Protein 1ZQ7 (pdb70)

Nearest PDB structures (foldseek):
  1zq7-assembly1_D  TM=9.984E-01  e=1.820E-41  Methanosarcina mazei
  1zq7-assembly1_A  TM=9.861E-01  e=6.240E-40  Methanosarcina mazei
  1vaj-assembly1_A  TM=7.412E-01  e=3.496E-24  Pyrococcus horikoshii
  1wsc-assembly1_A  TM=8.011E-01  e=3.071E-20  Sulfurisphaera tokodaii
  1wsc-assembly2_B  TM=7.849E-01  e=6.165E-18  Sulfurisphaera tokodaii

Secondary structure (DSSP, 8-state):
--HHHHHHHHHHHHHHHHHHHHHS----------GGGGSB--EEEEEEETTEEEEEEEE-S--SBHHHHHHHHHHHHHHS-TTSPPPPTT----EEEEEEEPPPEE--S-TTTHHHH--TTT-EEEEEETTEEEEE-TTHHHHT--HHHHHHHH---SB-GGGGTTT-EEEEE-EEEEEESSTTS-EEEE---SS--/--HHHHHHHHHHHHHHHHHHHHHSSPPPTT-SS----GGGGSB--EEEEEEETTEEEEEEEESSS-SBHHHHHHHHHHHHHH--TTSPPPPTT---EEEEEEEEPPPEE--S-TTTHHHH--TTT-EEEEEETTEEEEE-TTHHHHT--HHHHHHHH---SB-GGGGTTT-EEEEE-EEEEEESSTT--EEEE---SS--/--HHHHHHHHHHHHHHHHHHHHSSSPPPSSTTS----GGGGSB--EEEEEEETTEEEEEEEE-SS-SBHHHHHHHHHHHHHH--TTSPPPPTT---EEEEEEEEPPPEE--S-TTTHHHH--TTT-EEEEEETTEEEEE-TTHHHHT--HHHHHHHH---SB-TTTTTTT-EEEEE-EEEEEESSTTS-EEEE----S--/--HHHHHHHHHHHHHHHHHHHHHSSPPPTT-SSS---GGGGSB--EEEEEEETTEEEEEEEESS--SBHHHHHHHHHHHHHH--TTSPPPPTT---EEEEEEEEPPPEE----TTTHHHH--TTT-EEEEEETTEEEEE-TTHHHHT--HHHHHHHH---SB-TTTTTTT-EEEEE-EEEEEESSTTS-EEEE----S--

Sequence (797 aa):
LTETEGRAAVKLARKTIEIFLSKGKSPRSGVELSPVFEEYRGVFVTLTEGGLLRGCIGHPYPDSTLKEAILDSAISAATRDPRFPTVEQDEKNILVEVTILTQPEKINASPKELPDKVEIGKHGLIVKQGYCQGLLLPQVAPENDDSIDFLSHTCKAGLSPDAWVKGAEVYCFEGQIFKEKEPDGEVIEEKFLEHHHLTETEGRAAVKLARKTIEIFLSKGKSPRPDASGVELSPVFEEYRGVFVTLTEGGLLRGCIGHPYPDSTLKEAILDSAISAATRDPRFPTVEQDEKNILVEVTILTQPEKINASPKELPDKVEIGKHGLIVKQGYCQGLLLPQVAPENDDSIDFLSHTCKAGLSPDAWVKGAEVYCFEGQIFKEKEPDGEVIEEKFLEHHHLTETEGRAAVKLARKTIEIFLSKGKSPRPDASGVELSPVFEEYRGVFVTLTEGGLLRGCIGHPYPDSTLKEAILDSAISAATRDPRFPTVEQDEKNILVEVTILTQPEKINASPKELPDKVEIGKHGLIVKQGYCQGLLLPQVAPENDDSIDFLSHTCKAGLSPDAWVKGAEVYCFEGQIFKEKEPDGEVIEEKFLEHHHLTETEGRAAVKLARKTIEIFLSKGKSPRPDASGVELSPVFEEYRGVFVTLTEGGLLRGCIGHPYPDSTLKEAILDSAISAATRDPRFPTVEQDEKNILVEVTILTQPEKINASPKELPDKVEIGKHGLIVKQGYCQGLLLPQVAPENDDSIDFLSHTCKAGLSPDAWVKGAEVYCFEGQIFKEKEPDGEVIEEKFLEHHH

Organism: Methanosarcina mazei (strain ATCC BAA-159 / DSM 3647 / Goe1 / Go1 / JCM 11833 / OCM 88) (NCBI:txid192952)

Solvent-accessible surface area: 32825 Å² total

Structure (mmCIF, N/CA/C/O backbone):
data_1ZQ7
#
_entry.id   1ZQ7
#
_cell.length_a   137.880
_cell.length_b   57.576
_cell.length_c   115.654
_cell.angle_alpha   90.00
_cell.angle_beta   110.60
_cell.angle_gamma   90.00
#
_symmetry.space_group_name_H-M   'C 1 2 1'
#
loop_
_entity.id
_entity.type
_entity.pdbx_description
1 polymer 'Hypothetical protein MM0484'
2 water water
#
loop_
_atom_site.group_PDB
_atom_site.id
_atom_site.type_symbol
_atom_site.label_atom_id
_atom_site.label_alt_id
_atom_site.label_comp_id
_atom_site.label_asym_id
_atom_site.label_entity_id
_atom_site.label_seq_id
_atom_site.pdbx_PDB_ins_code
_atom_site.Cartn_x
_atom_site.Cartn_y
_atom_site.Cartn_z
_atom_site.occupancy
_atom_site.B_iso_or_equiv
_atom_site.auth_seq_id
_atom_site.auth_comp_id
_atom_site.auth_asym_id
_atom_site.auth_atom_id
_atom_site.pdbx_PDB_model_num
ATOM 9 N N . LEU A 1 2 ? 107.777 34.546 32.664 1.00 28.63 2 LEU A N 1
ATOM 10 C CA . LEU A 1 2 ? 108.913 34.760 33.553 1.00 27.93 2 LEU A CA 1
ATOM 11 C C . LEU A 1 2 ? 110.002 33.739 33.263 1.00 26.72 2 LEU A C 1
ATOM 12 O O . LEU A 1 2 ? 109.709 32.605 32.892 1.00 25.50 2 LEU A O 1
ATOM 17 N N . THR A 1 3 ? 111.258 34.146 33.419 1.00 26.96 3 THR A N 1
ATOM 18 C CA . THR A 1 3 ? 112.376 33.229 33.216 1.00 27.12 3 THR A CA 1
ATOM 19 C C . THR A 1 3 ? 112.386 32.331 34.442 1.00 27.48 3 THR A C 1
ATOM 20 O O . THR A 1 3 ? 111.703 32.617 35.428 1.00 26.19 3 THR A O 1
ATOM 24 N N . GLU A 1 4 ? 113.159 31.252 34.388 1.00 28.24 4 GLU A N 1
ATOM 25 C CA . GLU A 1 4 ? 113.251 30.333 35.515 1.00 29.13 4 GLU A CA 1
ATOM 26 C C . GLU A 1 4 ? 113.774 31.086 36.737 1.00 28.69 4 GLU A C 1
ATOM 27 O O . GLU A 1 4 ? 113.266 30.919 37.845 1.00 30.05 4 GLU A O 1
ATOM 33 N N . THR A 1 5 ? 114.792 31.914 36.521 1.00 27.42 5 THR A N 1
ATOM 34 C CA . THR A 1 5 ? 115.389 32.710 37.585 1.00 27.03 5 THR A CA 1
ATOM 35 C C . THR A 1 5 ? 114.306 33.542 38.257 1.00 26.78 5 THR A C 1
ATOM 36 O O . THR A 1 5 ? 114.192 33.575 39.488 1.00 26.69 5 THR A O 1
ATOM 40 N N . GLU A 1 6 ? 113.521 34.221 37.428 1.00 25.29 6 GLU A N 1
ATOM 41 C CA . GLU A 1 6 ? 112.438 35.066 37.900 1.00 23.41 6 GLU A CA 1
ATOM 42 C C . GLU A 1 6 ? 111.359 34.230 38.574 1.00 22.69 6 GLU A C 1
ATOM 43 O O . GLU A 1 6 ? 110.739 34.664 39.548 1.00 20.55 6 GLU A O 1
ATOM 49 N N . GLY A 1 7 ? 111.142 33.028 38.053 1.00 21.48 7 GLY A N 1
ATOM 50 C CA . GLY A 1 7 ? 110.140 32.150 38.623 1.00 23.22 7 GLY A CA 1
ATOM 51 C C . GLY A 1 7 ? 110.512 31.792 40.045 1.00 25.41 7 GLY A C 1
ATOM 52 O O . GLY A 1 7 ? 109.654 31.727 40.923 1.00 24.94 7 GLY A O 1
ATOM 53 N N . ARG A 1 8 ? 111.804 31.563 40.267 1.00 28.07 8 ARG A N 1
ATOM 54 C CA . ARG A 1 8 ? 112.323 31.218 41.586 1.00 28.56 8 ARG A CA 1
ATOM 55 C C . ARG A 1 8 ? 112.209 32.424 42.518 1.00 26.80 8 ARG A C 1
ATOM 56 O O . ARG A 1 8 ? 111.882 32.278 43.686 1.00 27.08 8 ARG A O 1
ATOM 64 N N . ALA A 1 9 ? 112.473 33.615 41.989 1.00 27.37 9 ALA A N 1
ATOM 65 C CA . ALA A 1 9 ? 112.397 34.840 42.783 1.00 26.43 9 ALA A CA 1
ATOM 66 C C . ALA A 1 9 ? 110.963 35.119 43.215 1.00 26.17 9 ALA A C 1
ATOM 67 O O . ALA A 1 9 ? 110.726 35.734 44.252 1.00 27.30 9 ALA A O 1
ATOM 69 N N . ALA A 1 10 ? 110.008 34.660 42.415 1.00 24.62 10 ALA A N 1
ATOM 70 C CA . ALA A 1 10 ? 108.598 34.861 42.719 1.00 24.12 10 ALA A CA 1
ATOM 71 C C . ALA A 1 10 ? 108.155 34.005 43.907 1.00 24.20 10 ALA A C 1
ATOM 72 O O . ALA A 1 10 ? 107.403 34.471 44.764 1.00 21.91 10 ALA A O 1
ATOM 74 N N . VAL A 1 11 ? 108.614 32.756 43.961 1.00 23.25 11 VAL A N 1
ATOM 75 C CA . VAL A 1 11 ? 108.239 31.886 45.067 1.00 26.02 11 VAL A CA 1
ATOM 76 C C . VAL A 1 11 ? 108.956 32.298 46.355 1.00 26.09 11 VAL A C 1
ATOM 77 O O . VAL A 1 11 ? 108.390 32.204 47.440 1.00 25.24 11 VAL A O 1
ATOM 81 N N . LYS A 1 12 ? 110.204 32.739 46.229 1.00 27.33 12 LYS A N 1
ATOM 82 C CA . LYS A 1 12 ? 110.974 33.170 47.387 1.00 27.42 12 LYS A CA 1
ATOM 83 C C . LYS A 1 12 ? 110.344 34.433 47.954 1.00 26.52 12 LYS A C 1
ATOM 84 O O . LYS A 1 12 ? 110.278 34.613 49.171 1.00 25.78 12 LYS A O 1
ATOM 90 N N . LEU A 1 13 ? 109.872 35.303 47.065 1.00 25.04 13 LEU A N 1
ATOM 91 C CA . LEU A 1 13 ? 109.224 36.534 47.489 1.00 22.46 13 LEU A CA 1
ATOM 92 C C . LEU A 1 13 ? 107.942 36.190 48.244 1.00 22.45 13 LEU A C 1
ATOM 93 O O . LEU A 1 13 ? 107.613 36.818 49.245 1.00 23.26 13 LEU A O 1
ATOM 98 N N . ALA A 1 14 ? 107.222 35.184 47.759 1.00 21.72 14 ALA A N 1
ATOM 99 C CA . ALA A 1 14 ? 105.981 34.761 48.393 1.00 21.25 14 ALA A CA 1
ATOM 100 C C . ALA A 1 14 ? 106.258 34.159 49.779 1.00 22.66 14 ALA A C 1
ATOM 101 O O . ALA A 1 14 ? 105.606 34.501 50.768 1.00 21.78 14 ALA A O 1
ATOM 103 N N . ARG A 1 15 ? 107.228 33.254 49.832 1.00 23.63 15 ARG A N 1
ATOM 104 C CA . ARG A 1 15 ? 107.594 32.591 51.074 1.00 26.05 15 ARG A CA 1
ATOM 105 C C . ARG A 1 15 ? 108.094 33.577 52.128 1.00 25.68 15 ARG A C 1
ATOM 106 O O . ARG A 1 15 ? 107.666 33.524 53.276 1.00 25.09 15 ARG A O 1
ATOM 114 N N . LYS A 1 16 ? 108.993 34.474 51.732 1.00 26.32 16 LYS A N 1
ATOM 115 C CA . LYS A 1 16 ? 109.553 35.455 52.652 1.00 28.15 16 LYS A CA 1
ATOM 116 C C . LYS A 1 16 ? 108.534 36.474 53.141 1.00 28.46 16 LYS A C 1
ATOM 117 O O . LYS A 1 16 ? 108.575 36.889 54.303 1.00 27.85 16 LYS A O 1
ATOM 123 N N . THR A 1 17 ? 107.622 36.879 52.262 1.00 26.71 17 THR A N 1
ATOM 124 C CA . THR A 1 17 ? 106.592 37.834 52.646 1.00 25.47 17 THR A CA 1
ATOM 125 C C . THR A 1 17 ? 105.749 37.239 53.776 1.00 27.03 17 THR A C 1
ATOM 126 O O . THR A 1 17 ? 105.371 37.942 54.712 1.00 27.38 17 THR A O 1
ATOM 130 N N . ILE A 1 18 ? 105.470 35.940 53.685 1.00 26.77 18 ILE A N 1
ATOM 131 C CA . ILE A 1 18 ? 104.653 35.252 54.679 1.00 27.35 18 ILE A CA 1
ATOM 132 C C . ILE A 1 18 ? 105.379 35.017 55.996 1.00 28.43 18 ILE A C 1
ATOM 133 O O . ILE A 1 18 ? 104.803 35.177 57.074 1.00 29.96 18 ILE A O 1
ATOM 138 N N . GLU A 1 19 ? 106.652 34.634 55.936 1.00 28.09 19 GLU A N 1
ATOM 139 C CA . GLU A 1 19 ? 107.406 34.375 57.138 1.00 27.33 19 GLU A CA 1
ATOM 140 C C . GLU A 1 19 ? 107.613 35.634 57.948 1.00 27.63 19 GLU A C 1
ATOM 141 O O . GLU A 1 19 ? 107.547 35.624 59.182 1.00 28.06 19 GLU A O 1
ATOM 147 N N . ILE A 1 20 ? 107.872 36.727 57.247 1.00 27.46 20 ILE A N 1
ATOM 148 C CA . ILE A 1 20 ? 108.106 38.025 57.855 1.00 27.90 20 ILE A CA 1
ATOM 149 C C . ILE A 1 20 ? 106.827 38.538 58.521 1.00 29.03 20 ILE A C 1
ATOM 150 O O . ILE A 1 20 ? 106.837 38.943 59.685 1.00 30.26 20 ILE A O 1
ATOM 155 N N . PHE A 1 21 ? 105.728 38.525 57.764 1.00 28.53 21 PHE A N 1
ATOM 156 C CA . PHE A 1 21 ? 104.438 38.982 58.262 1.00 29.24 21 PHE A CA 1
ATOM 157 C C . PHE A 1 21 ? 103.991 38.150 59.443 1.00 31.07 21 PHE A C 1
ATOM 158 O O . PHE A 1 21 ? 103.389 38.661 60.396 1.00 31.20 21 PHE A O 1
ATOM 166 N N . LEU A 1 22 ? 104.272 36.852 59.366 1.00 32.11 22 LEU A N 1
ATOM 167 C CA . LEU A 1 22 ? 103.924 35.900 60.405 1.00 35.10 22 LEU A CA 1
ATOM 168 C C . LEU A 1 22 ? 104.791 36.125 61.636 1.00 36.09 22 LEU A C 1
ATOM 169 O O . LEU A 1 22 ? 104.499 35.624 62.726 1.00 36.32 22 LEU A O 1
ATOM 174 N N . SER A 1 23 ? 105.867 36.883 61.446 1.00 38.14 23 SER A N 1
ATOM 175 C CA . SER A 1 23 ? 106.816 37.206 62.494 1.00 39.82 23 SER A CA 1
ATOM 176 C C . SER A 1 23 ? 106.489 38.474 63.270 1.00 40.81 23 SER A C 1
ATOM 177 O O . SER A 1 23 ? 106.165 38.414 64.455 1.00 41.07 23 SER A O 1
ATOM 180 N N . LYS A 1 24 ? 106.591 39.623 62.600 1.00 41.53 24 LYS A N 1
ATOM 181 C CA . LYS A 1 24 ? 106.319 40.917 63.217 1.00 43.02 24 LYS A CA 1
ATOM 182 C C . LYS A 1 24 ? 104.974 41.504 62.847 1.00 43.95 24 LYS A C 1
ATOM 183 O O . LYS A 1 24 ? 104.733 42.717 62.995 1.00 44.56 24 LYS A O 1
ATOM 189 N N . GLY A 1 25 ? 104.115 40.622 62.335 1.00 44.37 25 GLY A N 1
ATOM 190 C CA . GLY A 1 25 ? 102.770 40.977 61.943 1.00 44.97 25 GLY A CA 1
ATOM 191 C C . GLY A 1 25 ? 102.580 42.102 60.980 1.00 46.53 25 GLY A C 1
ATOM 192 O O . GLY A 1 25 ? 101.655 42.901 61.104 1.00 47.26 25 GLY A O 1
ATOM 193 N N . LYS A 1 26 ? 103.486 42.197 60.029 1.00 47.27 26 LYS A N 1
ATOM 194 C CA . LYS A 1 26 ? 103.369 43.237 59.072 1.00 48.40 26 LYS A CA 1
ATOM 195 C C . LYS A 1 26 ? 104.351 43.097 57.941 1.00 49.63 26 LYS A C 1
ATOM 196 O O . LYS A 1 26 ? 105.199 42.186 57.918 1.00 50.12 26 LYS A O 1
ATOM 202 N N . SER A 1 27 ? 104.247 44.052 57.029 1.00 50.53 27 SER A N 1
ATOM 203 C CA . SER A 1 27 ? 104.878 44.043 55.757 1.00 51.20 27 SER A CA 1
ATOM 204 C C . SER A 1 27 ? 105.581 45.239 55.218 1.00 51.15 27 SER A C 1
ATOM 205 O O . SER A 1 27 ? 105.167 46.399 55.350 1.00 51.17 27 SER A O 1
ATOM 208 N N . PRO A 1 28 ? 106.681 44.970 54.477 1.00 50.88 28 PRO A N 1
ATOM 209 C CA . PRO A 1 28 ? 107.657 45.817 53.789 1.00 50.55 28 PRO A CA 1
ATOM 210 C C . PRO A 1 28 ? 107.512 45.893 52.398 1.00 50.74 28 PRO A C 1
ATOM 211 O O . PRO A 1 28 ? 106.532 46.252 51.701 1.00 50.76 28 PRO A O 1
ATOM 215 N N . ARG A 1 29 ? 108.734 45.491 52.028 1.00 50.49 29 ARG A N 1
ATOM 216 C CA . ARG A 1 29 ? 109.719 45.151 50.978 1.00 49.44 29 ARG A CA 1
ATOM 217 C C . ARG A 1 29 ? 110.780 46.271 50.854 1.00 49.31 29 ARG A C 1
ATOM 218 O O . ARG A 1 29 ? 111.950 46.176 51.228 1.00 48.40 29 ARG A O 1
ATOM 226 N N . SER A 1 33 ? 112.896 42.789 52.481 1.00 53.51 33 SER A N 1
ATOM 227 C CA . SER A 1 33 ? 112.642 41.774 51.460 1.00 52.85 33 SER A CA 1
ATOM 228 C C . SER A 1 33 ? 113.852 40.857 51.286 1.00 51.68 33 SER A C 1
ATOM 229 O O . SER A 1 33 ? 113.861 39.731 51.782 1.00 51.13 33 SER A O 1
ATOM 232 N N . GLY A 1 34 ? 114.864 41.343 50.570 1.00 50.78 34 GLY A N 1
ATOM 233 C CA . GLY A 1 34 ? 116.071 40.563 50.352 1.00 50.01 34 GLY A CA 1
ATOM 234 C C . GLY A 1 34 ? 116.061 39.626 49.155 1.00 49.04 34 GLY A C 1
ATOM 235 O O . GLY A 1 34 ? 116.876 38.705 49.085 1.00 48.64 34 GLY A O 1
ATOM 236 N N . VAL A 1 35 ? 115.150 39.853 48.211 1.00 48.13 35 VAL A N 1
ATOM 237 C CA . VAL A 1 35 ? 115.059 39.011 47.022 1.00 46.41 35 VAL A CA 1
ATOM 238 C C . VAL A 1 35 ? 115.284 39.840 45.762 1.00 46.14 35 VAL A C 1
ATOM 239 O O . VAL A 1 35 ? 114.623 40.858 45.553 1.00 46.48 35 VAL A O 1
ATOM 243 N N . GLU A 1 36 ? 116.225 39.403 44.928 1.00 45.42 36 GLU A N 1
ATOM 244 C CA . GLU A 1 36 ? 116.541 40.105 43.683 1.00 44.82 36 GLU A CA 1
ATOM 245 C C . GLU A 1 36 ? 115.356 40.048 42.721 1.00 42.37 36 GLU A C 1
ATOM 246 O O . GLU A 1 36 ? 115.015 38.979 42.212 1.00 41.94 36 GLU A O 1
ATOM 252 N N . LEU A 1 37 ? 114.737 41.197 42.465 1.00 39.75 37 LEU A N 1
ATOM 253 C CA . LEU A 1 37 ? 113.582 41.255 41.570 1.00 37.07 37 LEU A CA 1
ATOM 254 C C . LEU A 1 37 ? 113.846 42.003 40.266 1.00 35.63 37 LEU A C 1
ATOM 255 O O . LEU A 1 37 ? 114.154 43.193 40.279 1.00 36.61 37 LEU A O 1
ATOM 260 N N . SER A 1 38 ? 113.712 41.307 39.140 1.00 34.17 38 SER A N 1
ATOM 261 C CA . SER A 1 38 ? 113.925 41.921 37.833 1.00 32.67 38 SER A CA 1
ATOM 262 C C . SER A 1 38 ? 112.728 42.812 37.503 1.00 31.79 38 SER A C 1
ATOM 263 O O . SER A 1 38 ? 111.733 42.818 38.225 1.00 30.65 38 SER A O 1
ATOM 266 N N . PRO A 1 39 ? 112.805 43.573 36.398 1.00 31.33 39 PRO A N 1
ATOM 267 C CA . PRO A 1 39 ? 111.688 44.449 36.031 1.00 30.86 39 PRO A CA 1
ATOM 268 C C . PRO A 1 39 ? 110.365 43.742 35.730 1.00 28.96 39 PRO A C 1
ATOM 269 O O . PRO A 1 39 ? 109.320 44.385 35.679 1.00 29.51 39 PRO A O 1
ATOM 273 N N . VAL A 1 40 ? 110.396 42.428 35.541 1.00 26.54 40 VAL A N 1
ATOM 274 C CA . VAL A 1 40 ? 109.161 41.713 35.255 1.00 27.01 40 VAL A CA 1
ATOM 275 C C . VAL A 1 40 ? 108.173 41.859 36.409 1.00 28.07 40 VAL A C 1
ATOM 276 O O . VAL A 1 40 ? 106.961 41.772 36.206 1.00 28.11 40 VAL A O 1
ATOM 280 N N . PHE A 1 41 ? 108.686 42.091 37.617 1.00 26.94 41 PHE A N 1
ATOM 281 C CA . PHE A 1 41 ? 107.820 42.231 38.780 1.00 26.19 41 PHE A CA 1
ATOM 282 C C . PHE A 1 41 ? 107.110 43.571 38.845 1.00 26.84 41 PHE A C 1
ATOM 283 O O . PHE A 1 41 ? 106.309 43.812 39.748 1.00 27.35 41 PHE A O 1
ATOM 291 N N . GLU A 1 42 ? 107.401 44.437 37.881 1.00 28.10 42 GLU A N 1
ATOM 292 C CA . GLU A 1 42 ? 106.771 45.751 37.822 1.00 29.89 42 GLU A CA 1
ATOM 293 C C . GLU A 1 42 ? 105.632 45.720 36.812 1.00 28.60 42 GLU A C 1
ATOM 294 O O . GLU A 1 42 ? 104.854 46.668 36.702 1.00 29.52 42 GLU A O 1
ATOM 300 N N . GLU A 1 43 ? 105.536 44.621 36.075 1.00 29.53 43 GLU A N 1
ATOM 301 C CA . GLU A 1 43 ? 104.486 44.467 35.079 1.00 28.14 43 GLU A CA 1
ATOM 302 C C . GLU A 1 43 ? 103.170 44.126 35.751 1.00 27.44 43 GLU A C 1
ATOM 303 O O . GLU A 1 43 ? 103.144 43.474 36.797 1.00 26.06 43 GLU A O 1
ATOM 309 N N . TYR A 1 44 ? 102.073 44.570 35.150 1.00 26.92 44 TYR A N 1
ATOM 310 C CA . TYR A 1 44 ? 100.757 44.284 35.695 1.00 26.04 44 TYR A CA 1
ATOM 311 C C . TYR A 1 44 ? 100.277 42.933 35.199 1.00 26.87 44 TYR A C 1
ATOM 312 O O . TYR A 1 44 ? 100.080 42.727 33.999 1.00 28.25 44 TYR A O 1
ATOM 321 N N . ARG A 1 45 ? 100.097 42.008 36.132 1.00 25.83 45 ARG A N 1
ATOM 322 C CA . ARG A 1 45 ? 99.636 40.677 35.789 1.00 25.06 45 ARG A CA 1
ATOM 323 C C . ARG A 1 45 ? 99.034 39.943 36.981 1.00 23.25 45 ARG A C 1
ATOM 324 O O . ARG A 1 45 ? 99.398 40.191 38.135 1.00 21.81 45 ARG A O 1
ATOM 332 N N . GLY A 1 46 ? 98.090 39.052 36.685 1.00 19.68 46 GLY A N 1
ATOM 333 C CA . GLY A 1 46 ? 97.428 38.281 37.715 1.00 17.33 46 GLY A CA 1
ATOM 334 C C . GLY A 1 46 ? 98.355 37.258 38.332 1.00 17.52 46 GLY A C 1
ATOM 335 O O . GLY A 1 46 ? 99.365 36.880 37.738 1.00 16.16 46 GLY A O 1
ATOM 336 N N . VAL A 1 47 ? 98.019 36.809 39.535 1.00 18.53 47 VAL A N 1
ATOM 337 C CA . VAL A 1 47 ? 98.849 35.832 40.234 1.00 19.52 47 VAL A CA 1
ATOM 338 C C . VAL A 1 47 ? 98.046 35.140 41.318 1.00 18.89 47 VAL A C 1
ATOM 339 O O . VAL A 1 47 ? 97.046 35.665 41.806 1.00 18.39 47 VAL A O 1
ATOM 343 N N . PHE A 1 48 ? 98.512 33.960 41.695 1.00 19.43 48 PHE A N 1
ATOM 344 C CA . PHE A 1 48 ? 97.900 33.181 42.751 1.00 19.50 48 PHE A CA 1
ATOM 345 C C . PHE A 1 48 ? 99.049 32.608 43.559 1.00 19.62 48 PHE A C 1
ATOM 346 O O . PHE A 1 48 ? 100.107 32.303 43.011 1.00 20.50 48 PHE A O 1
ATOM 354 N N . VAL A 1 49 ? 98.847 32.487 44.863 1.00 19.29 49 VAL A N 1
ATOM 355 C CA . VAL A 1 49 ? 99.864 31.910 45.726 1.00 18.41 49 VAL A CA 1
ATOM 356 C C . VAL A 1 49 ? 99.204 30.724 46.404 1.00 17.21 49 VAL A C 1
ATOM 357 O O . VAL A 1 49 ? 98.110 30.841 46.947 1.00 16.87 49 VAL A O 1
ATOM 361 N N . THR A 1 50 ? 99.869 29.579 46.352 1.00 16.38 50 THR A N 1
ATOM 362 C CA . THR A 1 50 ? 99.320 28.372 46.931 1.00 19.76 50 THR A CA 1
ATOM 363 C C . THR A 1 50 ? 100.232 27.736 47.973 1.00 21.05 50 THR A C 1
ATOM 364 O O . THR A 1 50 ? 101.455 27.714 47.831 1.00 23.33 50 THR A O 1
ATOM 368 N N . LEU A 1 51 ? 99.617 27.226 49.028 1.00 20.75 51 LEU A N 1
ATOM 369 C CA . LEU A 1 51 ? 100.350 26.574 50.097 1.00 21.10 51 LEU A CA 1
ATOM 370 C C . LEU A 1 51 ? 99.814 25.157 50.234 1.00 20.71 51 LEU A C 1
ATOM 371 O O . LEU A 1 51 ? 98.600 24.939 50.219 1.00 20.78 51 LEU A O 1
ATOM 376 N N . THR A 1 52 ? 100.723 24.194 50.324 1.00 21.83 52 THR A N 1
ATOM 377 C CA . THR A 1 52 ? 100.342 22.802 50.507 1.00 22.66 52 THR A CA 1
ATOM 378 C C . THR A 1 52 ? 101.145 22.284 51.695 1.00 23.53 52 THR A C 1
ATOM 379 O O . THR A 1 52 ? 102.252 22.751 51.959 1.00 23.75 52 THR A O 1
ATOM 383 N N . GLU A 1 53 ? 100.578 21.329 52.415 1.00 23.73 53 GLU A N 1
ATOM 384 C CA . GLU A 1 53 ? 101.254 20.755 53.564 1.00 25.26 53 GLU A CA 1
ATOM 385 C C . GLU A 1 53 ? 100.860 19.294 53.666 1.00 23.02 53 GLU A C 1
ATOM 386 O O . GLU A 1 53 ? 99.681 18.969 53.777 1.00 23.60 53 GLU A O 1
ATOM 392 N N . GLY A 1 54 ? 101.847 18.410 53.620 1.00 22.71 54 GLY A N 1
ATOM 393 C CA . GLY A 1 54 ? 101.547 16.995 53.697 1.00 22.30 54 GLY A CA 1
ATOM 394 C C . GLY A 1 54 ? 100.769 16.537 52.475 1.00 22.94 54 GLY A C 1
ATOM 395 O O . GLY A 1 54 ? 99.962 15.609 52.551 1.00 23.22 54 GLY A O 1
ATOM 396 N N . GLY A 1 55 ? 101.010 17.193 51.345 1.00 22.13 55 GLY A N 1
ATOM 397 C CA . GLY A 1 55 ? 100.320 16.828 50.122 1.00 23.49 55 GLY A CA 1
ATOM 398 C C . GLY A 1 55 ? 98.889 17.331 50.048 1.00 22.34 55 GLY A C 1
ATOM 399 O O . GLY A 1 55 ? 98.137 16.934 49.163 1.00 23.89 55 GLY A O 1
ATOM 400 N N . LEU A 1 56 ? 98.509 18.203 50.976 1.00 21.85 56 LEU A N 1
ATOM 401 C CA . LEU A 1 56 ? 97.157 18.748 50.992 1.00 22.13 56 LEU A CA 1
ATOM 402 C C . LEU A 1 56 ? 97.155 20.268 50.925 1.00 21.84 56 LEU A C 1
ATOM 403 O O . LEU A 1 56 ? 98.092 20.928 51.385 1.00 22.31 56 LEU A O 1
ATOM 408 N N . LEU A 1 57 ? 96.095 20.818 50.337 1.00 21.32 57 LEU A N 1
ATOM 409 C CA . LEU A 1 57 ? 95.957 22.267 50.223 1.00 19.67 57 LEU A CA 1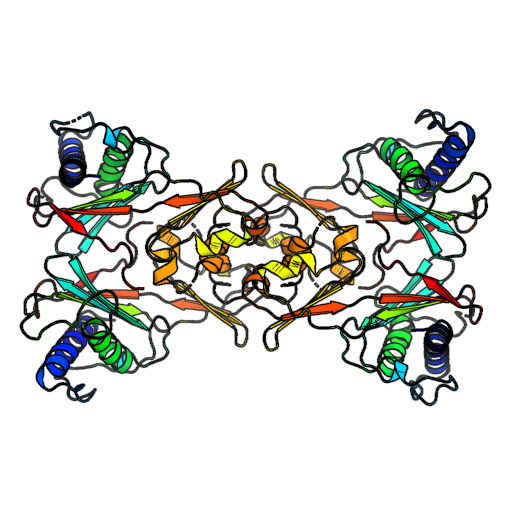
ATOM 410 C C . LEU A 1 57 ? 95.941 22.854 51.631 1.00 18.20 57 LEU A C 1
ATOM 411 O O . LEU A 1 57 ? 95.258 22.333 52.513 1.00 16.74 57 LEU A O 1
ATOM 416 N N . ARG A 1 58 ? 96.687 23.938 51.826 1.00 18.36 58 ARG A N 1
ATOM 417 C CA . ARG A 1 58 ? 96.784 24.600 53.120 1.00 16.07 58 ARG A CA 1
ATOM 418 C C . ARG A 1 58 ? 96.310 26.045 53.023 1.00 17.53 58 ARG A C 1
ATOM 419 O O . ARG A 1 58 ? 96.069 26.698 54.041 1.00 13.27 58 ARG A O 1
ATOM 427 N N . GLY A 1 59 ? 96.192 26.537 51.789 1.00 16.47 59 GLY A N 1
ATOM 428 C CA . GLY A 1 59 ? 95.743 27.896 51.555 1.00 18.47 59 GLY A CA 1
ATOM 429 C C . GLY A 1 59 ? 96.103 28.385 50.160 1.00 19.27 59 GLY A C 1
ATOM 430 O O . GLY A 1 59 ? 97.151 28.026 49.620 1.00 20.76 59 GLY A O 1
ATOM 431 N N . CYS A 1 60 ? 95.223 29.184 49.565 1.00 19.49 60 CYS A N 1
ATOM 432 C CA . CYS A 1 60 ? 95.462 29.743 48.232 1.00 19.19 60 CYS A CA 1
ATOM 433 C C . CYS A 1 60 ? 94.575 30.952 47.977 1.00 19.55 60 CYS A C 1
ATOM 434 O O . CYS A 1 60 ? 93.357 30.883 48.118 1.00 18.84 60 CYS A O 1
ATOM 437 N N . ILE A 1 61 ? 95.203 32.062 47.615 1.00 20.04 61 ILE A N 1
ATOM 438 C CA . ILE A 1 61 ? 94.488 33.291 47.308 1.00 22.03 61 ILE A CA 1
ATOM 439 C C . ILE A 1 61 ? 95.182 33.917 46.106 1.00 21.51 61 ILE A C 1
ATOM 440 O O . ILE A 1 61 ? 96.392 33.761 45.940 1.00 20.76 61 ILE A O 1
ATOM 445 N N . GLY A 1 62 ? 94.420 34.617 45.271 1.00 21.36 62 GLY A N 1
ATOM 446 C CA . GLY A 1 62 ? 95.012 35.248 44.105 1.00 23.25 62 GLY A CA 1
ATOM 447 C C . GLY A 1 62 ? 94.149 36.312 43.455 1.00 23.68 62 GLY A C 1
ATOM 448 O O . GLY A 1 62 ? 92.983 36.487 43.807 1.00 23.56 62 GLY A O 1
ATOM 449 N N . HIS A 1 63 ? 94.740 37.035 42.509 1.00 24.87 63 HIS A N 1
ATOM 450 C CA . HIS A 1 63 ? 94.044 38.081 41.769 1.00 24.53 63 HIS A CA 1
ATOM 451 C C . HIS A 1 63 ? 94.168 37.691 40.301 1.00 22.95 63 HIS A C 1
ATOM 452 O O . HIS A 1 63 ? 95.248 37.787 39.726 1.00 24.32 63 HIS A O 1
ATOM 459 N N . PRO A 1 64 ? 93.067 37.244 39.679 1.00 21.50 64 PRO A N 1
ATOM 460 C CA . PRO A 1 64 ? 93.070 36.835 38.268 1.00 20.81 64 PRO A CA 1
ATOM 461 C C . PRO A 1 64 ? 93.381 37.970 37.300 1.00 19.89 64 PRO A C 1
ATOM 462 O O . PRO A 1 64 ? 94.125 37.798 36.331 1.00 20.15 64 PRO A O 1
ATOM 466 N N . TYR A 1 65 ? 92.789 39.127 37.562 1.00 18.41 65 TYR A N 1
ATOM 467 C CA . TYR A 1 65 ? 92.983 40.303 36.721 1.00 18.34 65 TYR A CA 1
ATOM 468 C C . TYR A 1 65 ? 94.303 41.000 37.015 1.00 17.59 65 TYR A C 1
ATOM 469 O O . TYR A 1 65 ? 94.764 41.010 38.149 1.00 19.04 65 TYR A O 1
ATOM 478 N N . PRO A 1 66 ? 94.921 41.607 35.990 1.00 18.11 66 PRO A N 1
ATOM 479 C CA . PRO A 1 66 ? 96.192 42.308 36.178 1.00 17.92 66 PRO A CA 1
ATOM 480 C C . PRO A 1 66 ? 95.935 43.714 36.727 1.00 18.87 66 PRO A C 1
ATOM 481 O O . PRO A 1 66 ? 96.287 44.700 36.088 1.00 17.79 66 PRO A O 1
ATOM 485 N N . ASP A 1 67 ? 95.306 43.805 37.895 1.00 19.77 67 ASP A N 1
ATOM 486 C CA . ASP A 1 67 ? 95.013 45.110 38.487 1.00 22.67 67 ASP A CA 1
ATOM 487 C C . ASP A 1 67 ? 96.249 45.725 39.130 1.00 21.22 67 ASP A C 1
ATOM 488 O O . ASP A 1 67 ? 96.361 46.941 39.227 1.00 22.64 67 ASP A O 1
ATOM 493 N N . SER A 1 68 ? 97.180 44.885 39.564 1.00 20.94 68 SER A N 1
ATOM 494 C CA . SER A 1 68 ? 98.385 45.369 40.229 1.00 20.80 68 SER A CA 1
ATOM 495 C C . SER A 1 68 ? 99.668 44.831 39.603 1.00 20.71 68 SER A C 1
ATOM 496 O O . SER A 1 68 ? 99.642 43.907 38.790 1.00 20.84 68 SER A O 1
ATOM 499 N N . THR A 1 69 ? 100.794 45.421 39.987 1.00 20.22 69 THR A N 1
ATOM 500 C CA . THR A 1 69 ? 102.087 44.959 39.503 1.00 19.71 69 THR A CA 1
ATOM 501 C C . THR A 1 69 ? 102.248 43.569 40.114 1.00 18.73 69 THR A C 1
ATOM 502 O O . THR A 1 69 ? 101.656 43.284 41.151 1.00 19.17 69 THR A O 1
ATOM 506 N N . LEU A 1 70 ? 103.029 42.709 39.467 1.00 20.12 70 LEU A N 1
ATOM 507 C CA . LEU A 1 70 ? 103.263 41.348 39.946 1.00 19.78 70 LEU A CA 1
ATOM 508 C C . LEU A 1 70 ? 103.770 41.333 41.388 1.00 21.85 70 LEU A C 1
ATOM 509 O O . LEU A 1 70 ? 103.312 40.540 42.211 1.00 21.50 70 LEU A O 1
ATOM 514 N N . LYS A 1 71 ? 104.714 42.224 41.680 1.00 25.09 71 LYS A N 1
ATOM 515 C CA . LYS A 1 71 ? 105.306 42.340 43.010 1.00 27.50 71 LYS A CA 1
ATOM 516 C C . LYS A 1 71 ? 104.219 42.509 44.066 1.00 26.95 71 LYS A C 1
ATOM 517 O O . LYS A 1 71 ? 104.114 41.713 44.996 1.00 28.44 71 LYS A O 1
ATOM 523 N N . GLU A 1 72 ? 103.400 43.544 43.906 1.00 27.30 72 GLU A N 1
ATOM 524 C CA . GLU A 1 72 ? 102.326 43.824 44.851 1.00 27.23 72 GLU A CA 1
ATOM 525 C C . GLU A 1 72 ? 101.305 42.693 44.943 1.00 25.67 72 GLU A C 1
ATOM 526 O O . GLU A 1 72 ? 100.832 42.357 46.030 1.00 23.54 72 GLU A O 1
ATOM 532 N N . ALA A 1 73 ? 100.967 42.102 43.802 1.00 24.55 73 ALA A N 1
ATOM 533 C CA . ALA A 1 73 ? 99.996 41.017 43.782 1.00 22.33 73 ALA A CA 1
ATOM 534 C C . ALA A 1 73 ? 100.534 39.808 44.544 1.00 21.38 73 ALA A C 1
ATOM 535 O O . ALA A 1 73 ? 99.779 39.101 45.212 1.00 21.67 73 ALA A O 1
ATOM 537 N N . ILE A 1 74 ? 101.838 39.574 44.445 1.00 20.67 74 ILE A N 1
ATOM 538 C CA . ILE A 1 74 ? 102.464 38.451 45.143 1.00 21.22 74 ILE A CA 1
ATOM 539 C C . ILE A 1 74 ? 102.440 38.638 46.671 1.00 23.03 74 ILE A C 1
ATOM 540 O O . ILE A 1 74 ? 102.038 37.737 47.411 1.00 23.20 74 ILE A O 1
ATOM 545 N N . LEU A 1 75 ? 102.865 39.805 47.144 1.00 23.53 75 LEU A N 1
ATOM 546 C CA . LEU A 1 75 ? 102.881 40.054 48.584 1.00 25.60 75 LEU A CA 1
ATOM 547 C C . LEU A 1 75 ? 101.480 39.887 49.163 1.00 25.98 75 LEU A C 1
ATOM 548 O O . LEU A 1 75 ? 101.279 39.163 50.141 1.00 26.17 75 LEU A O 1
ATOM 553 N N . ASP A 1 76 ? 100.512 40.563 48.550 1.00 25.22 76 ASP A N 1
ATOM 554 C CA . ASP A 1 76 ? 99.130 40.505 49.010 1.00 25.00 76 ASP A CA 1
ATOM 555 C C . ASP A 1 76 ? 98.569 39.088 48.986 1.00 23.13 76 ASP A C 1
ATOM 556 O O . ASP A 1 76 ? 98.036 38.605 49.986 1.00 23.10 76 ASP A O 1
ATOM 561 N N . SER A 1 77 ? 98.684 38.428 47.837 1.00 22.51 77 SER A N 1
ATOM 562 C CA . SER A 1 77 ? 98.181 37.068 47.683 1.00 21.26 77 SER A CA 1
ATOM 563 C C . SER A 1 77 ? 98.812 36.111 48.689 1.00 21.09 77 SER A C 1
ATOM 564 O O . SER A 1 77 ? 98.113 35.319 49.323 1.00 20.75 77 SER A O 1
ATOM 567 N N . ALA A 1 78 ? 100.132 36.187 48.831 1.00 20.37 78 ALA A N 1
ATOM 568 C CA . ALA A 1 78 ? 100.850 35.307 49.751 1.00 21.06 78 ALA A CA 1
ATOM 569 C C . ALA A 1 78 ? 100.371 35.445 51.193 1.00 20.75 78 ALA A C 1
ATOM 570 O O . ALA A 1 78 ? 100.107 34.443 51.852 1.00 23.11 78 ALA A O 1
ATOM 572 N N . ILE A 1 79 ? 100.243 36.675 51.682 1.00 22.31 79 ILE A N 1
ATOM 573 C CA . ILE A 1 79 ? 99.799 36.875 53.057 1.00 22.87 79 ILE A CA 1
ATOM 574 C C . ILE A 1 79 ? 98.361 36.408 53.251 1.00 22.68 79 ILE A C 1
ATOM 575 O O . ILE A 1 79 ? 98.024 35.838 54.291 1.00 23.73 79 ILE A O 1
ATOM 580 N N . SER A 1 80 ? 97.514 36.633 52.252 1.00 22.25 80 SER A N 1
ATOM 581 C CA . SER A 1 80 ? 96.117 36.211 52.339 1.00 23.18 80 SER A CA 1
ATOM 582 C C . SER A 1 80 ? 95.990 34.683 52.310 1.00 23.50 80 SER A C 1
ATOM 583 O O . SER A 1 80 ? 95.151 34.103 53.003 1.00 23.74 80 SER A O 1
ATOM 586 N N . ALA A 1 81 ? 96.832 34.040 51.508 1.00 22.25 81 ALA A N 1
ATOM 587 C CA . ALA A 1 81 ? 96.824 32.588 51.377 1.00 21.44 81 ALA A CA 1
ATOM 588 C C . ALA A 1 81 ? 97.131 31.902 52.707 1.00 22.83 81 ALA A C 1
ATOM 589 O O . ALA A 1 81 ? 96.689 30.778 52.964 1.00 21.87 81 ALA A O 1
ATOM 591 N N . ALA A 1 82 ? 97.880 32.597 53.553 1.00 22.08 82 ALA A N 1
ATOM 592 C CA . ALA A 1 82 ? 98.273 32.066 54.847 1.00 22.39 82 ALA A CA 1
ATOM 593 C C . ALA A 1 82 ? 97.400 32.529 56.008 1.00 22.99 82 ALA A C 1
ATOM 594 O O . ALA A 1 82 ? 97.317 31.852 57.033 1.00 22.35 82 ALA A O 1
ATOM 596 N N . THR A 1 83 ? 96.736 33.670 55.856 1.00 23.92 83 THR A N 1
ATOM 597 C CA . THR A 1 83 ? 95.921 34.179 56.952 1.00 23.92 83 THR A CA 1
ATOM 598 C C . THR A 1 83 ? 94.503 34.608 56.615 1.00 23.11 83 THR A C 1
ATOM 599 O O . THR A 1 83 ? 93.731 34.926 57.514 1.00 22.28 83 THR A O 1
ATOM 603 N N . ARG A 1 84 ? 94.149 34.613 55.336 1.00 25.30 84 ARG A N 1
ATOM 604 C CA . ARG A 1 84 ? 92.811 35.036 54.950 1.00 25.82 84 ARG A CA 1
ATOM 605 C C . ARG A 1 84 ? 92.002 34.045 54.116 1.00 26.52 84 ARG A C 1
ATOM 606 O O . ARG A 1 84 ? 91.061 34.437 53.424 1.00 26.74 84 ARG A O 1
ATOM 614 N N . ASP A 1 85 ? 92.363 32.766 54.176 1.00 25.26 85 ASP A N 1
ATOM 615 C CA . ASP A 1 85 ? 91.619 31.741 53.440 1.00 25.75 85 ASP A CA 1
ATOM 616 C C . ASP A 1 85 ? 90.676 31.116 54.464 1.00 25.06 85 ASP A C 1
ATOM 617 O O . ASP A 1 85 ? 91.099 30.317 55.302 1.00 26.22 85 ASP A O 1
ATOM 622 N N . PRO A 1 86 ? 89.382 31.465 54.402 1.00 25.10 86 PRO A N 1
ATOM 623 C CA . PRO A 1 86 ? 88.369 30.953 55.333 1.00 25.19 86 PRO A CA 1
ATOM 624 C C . PRO A 1 86 ? 88.169 29.442 55.348 1.00 25.94 86 PRO A C 1
ATOM 625 O O . PRO A 1 86 ? 87.466 28.914 56.209 1.00 26.55 86 PRO A O 1
ATOM 629 N N . ARG A 1 87 ? 88.777 28.747 54.393 1.00 25.95 87 ARG A N 1
ATOM 630 C CA . ARG A 1 87 ? 88.650 27.298 54.320 1.00 24.99 87 ARG A CA 1
ATOM 631 C C . ARG A 1 87 ? 89.601 26.611 55.293 1.00 25.64 87 ARG A C 1
ATOM 632 O O . ARG A 1 87 ? 89.406 25.447 55.641 1.00 25.88 87 ARG A O 1
ATOM 640 N N . PHE A 1 88 ? 90.623 27.337 55.736 1.00 26.15 88 PHE A N 1
ATOM 641 C CA . PHE A 1 88 ? 91.619 26.777 56.645 1.00 25.14 88 PHE A CA 1
ATOM 642 C C . PHE A 1 88 ? 91.912 27.698 57.814 1.00 24.61 88 PHE A C 1
ATOM 643 O O . PHE A 1 88 ? 91.639 28.890 57.758 1.00 24.21 88 PHE A O 1
ATOM 651 N N . PRO A 1 89 ? 92.474 27.147 58.898 1.00 24.24 89 PRO A N 1
ATOM 652 C CA . PRO A 1 89 ? 92.787 28.010 60.036 1.00 25.22 89 PRO A CA 1
ATOM 653 C C . PRO A 1 89 ? 94.065 28.755 59.642 1.00 25.61 89 PRO A C 1
ATOM 654 O O . PRO A 1 89 ? 94.749 28.348 58.702 1.00 26.04 89 PRO A O 1
ATOM 658 N N . THR A 1 90 ? 94.381 29.844 60.332 1.00 25.97 90 THR A N 1
ATOM 659 C CA . THR A 1 90 ? 95.579 30.612 60.009 1.00 26.52 90 THR A CA 1
ATOM 660 C C . THR A 1 90 ? 96.821 29.745 60.177 1.00 28.24 90 THR A C 1
ATOM 661 O O . THR A 1 90 ? 96.848 28.854 61.016 1.00 28.82 90 THR A O 1
ATOM 665 N N . VAL A 1 91 ? 97.848 30.004 59.375 1.00 30.90 91 VAL A N 1
ATOM 666 C CA . VAL A 1 91 ? 99.083 29.234 59.469 1.00 32.35 91 VAL A CA 1
ATOM 667 C C . VAL A 1 91 ? 99.984 29.838 60.539 1.00 32.67 91 VAL A C 1
ATOM 668 O O . VAL A 1 91 ? 100.180 31.052 60.584 1.00 30.82 91 VAL A O 1
ATOM 672 N N . GLU A 1 92 ? 100.526 28.977 61.395 1.00 34.77 92 GLU A N 1
ATOM 673 C CA . GLU A 1 92 ? 101.419 29.402 62.468 1.00 36.55 92 GLU A CA 1
ATOM 674 C C . GLU A 1 92 ? 102.838 29.526 61.924 1.00 37.59 92 GLU A C 1
ATOM 675 O O . GLU A 1 92 ? 103.163 28.954 60.885 1.00 36.97 92 GLU A O 1
ATOM 681 N N . GLN A 1 93 ? 103.686 30.264 62.632 1.00 38.43 93 GLN A N 1
ATOM 682 C CA . GLN A 1 93 ? 105.065 30.446 62.201 1.00 41.10 93 GLN A CA 1
ATOM 683 C C . GLN A 1 93 ? 105.780 29.114 62.006 1.00 41.76 93 GLN A C 1
ATOM 684 O O . GLN A 1 93 ? 106.421 28.886 60.979 1.00 41.92 93 GLN A O 1
ATOM 690 N N . ASP A 1 94 ? 105.660 28.235 62.996 1.00 42.63 94 ASP A N 1
ATOM 691 C CA . ASP A 1 94 ? 106.306 26.928 62.955 1.00 43.60 94 ASP A CA 1
ATOM 692 C C . ASP A 1 94 ? 105.908 26.061 61.762 1.00 43.20 94 ASP A C 1
ATOM 693 O O . ASP A 1 94 ? 106.652 25.156 61.377 1.00 44.35 94 ASP A O 1
ATOM 698 N N . GLU A 1 95 ? 104.746 26.339 61.174 1.00 41.30 95 GLU A N 1
ATOM 699 C CA . GLU A 1 95 ? 104.252 25.558 60.041 1.00 40.01 95 GLU A CA 1
ATOM 700 C C . GLU A 1 95 ? 104.982 25.746 58.707 1.00 38.65 95 GLU A C 1
ATOM 701 O O . GLU A 1 95 ? 105.067 24.811 57.910 1.00 37.08 95 GLU A O 1
ATOM 715 N N . LYS A 1 97 ? 107.994 25.735 57.828 1.00 36.05 97 LYS A N 1
ATOM 716 C CA . LYS A 1 97 ? 109.108 24.837 57.546 1.00 35.72 97 LYS A CA 1
ATOM 717 C C . LYS A 1 97 ? 108.605 23.506 56.981 1.00 35.33 97 LYS A C 1
ATOM 718 O O . LYS A 1 97 ? 109.397 22.692 56.503 1.00 37.66 97 LYS A O 1
ATOM 724 N N . ASN A 1 98 ? 107.292 23.289 57.038 1.00 33.33 98 ASN A N 1
ATOM 725 C CA . ASN A 1 98 ? 106.680 22.060 56.530 1.00 31.88 98 ASN A CA 1
ATOM 726 C C . ASN A 1 98 ? 105.650 22.361 55.444 1.00 30.87 98 ASN A C 1
ATOM 727 O O . ASN A 1 98 ? 104.827 21.513 55.107 1.00 31.40 98 ASN A O 1
ATOM 732 N N . ILE A 1 99 ? 105.690 23.573 54.909 1.00 29.45 99 ILE A N 1
ATOM 733 C CA . ILE A 1 99 ? 104.749 23.971 53.871 1.00 27.77 99 ILE A CA 1
ATOM 734 C 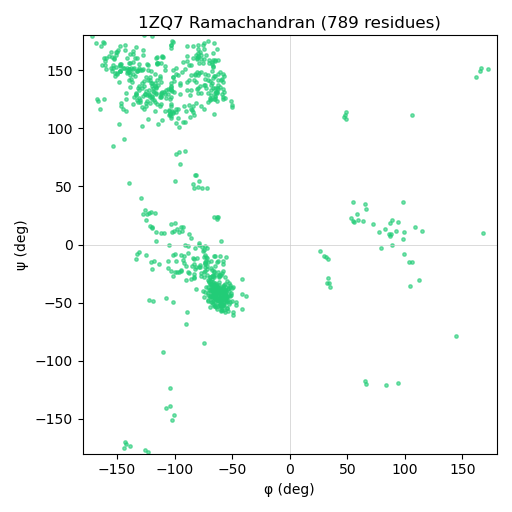C . ILE A 1 99 ? 105.464 24.181 52.537 1.00 26.39 99 ILE A C 1
ATOM 735 O O . ILE A 1 99 ? 106.600 24.656 52.510 1.00 24.96 99 ILE A O 1
ATOM 740 N N . LEU A 1 100 ? 104.802 23.811 51.441 1.00 24.99 100 LEU A N 1
ATOM 741 C CA . LEU A 1 100 ? 105.360 23.999 50.101 1.00 23.42 100 LEU A CA 1
ATOM 742 C C . LEU A 1 100 ? 104.698 25.224 49.469 1.00 24.16 100 LEU A C 1
ATOM 743 O O . LEU A 1 100 ? 103.474 25.349 49.508 1.00 24.07 100 LEU A O 1
ATOM 748 N N . VAL A 1 101 ? 105.504 26.118 48.894 1.00 22.67 101 VAL A N 1
ATOM 749 C CA . VAL A 1 101 ? 104.997 27.334 48.264 1.00 23.74 101 VAL A CA 1
ATOM 750 C C . VAL A 1 101 ? 104.912 27.234 46.736 1.00 24.90 101 VAL A C 1
ATOM 751 O O . VAL A 1 101 ? 105.868 26.828 46.065 1.00 22.28 101 VAL A O 1
ATOM 755 N N . GLU A 1 102 ? 103.753 27.616 46.203 1.00 25.36 102 GLU A N 1
ATOM 756 C CA . GLU A 1 102 ? 103.490 27.595 44.767 1.00 25.22 102 GLU A CA 1
ATOM 757 C C . GLU A 1 102 ? 103.006 28.969 44.334 1.00 24.44 102 GLU A C 1
ATOM 758 O O . GLU A 1 102 ? 102.239 29.612 45.048 1.00 24.26 102 GLU A O 1
ATOM 764 N N . VAL A 1 103 ? 103.450 29.416 43.166 1.00 23.62 103 VAL A N 1
ATOM 765 C CA . VAL A 1 103 ? 103.024 30.704 42.645 1.00 23.52 103 VAL A CA 1
ATOM 766 C C . VAL A 1 103 ? 102.612 30.546 41.190 1.00 23.48 103 VAL A C 1
ATOM 767 O O . VAL A 1 103 ? 103.384 30.056 40.366 1.00 23.82 103 VAL A O 1
ATOM 771 N N . THR A 1 104 ? 101.386 30.949 40.882 1.00 23.65 104 THR A N 1
ATOM 772 C CA . THR A 1 104 ? 100.888 30.872 39.516 1.00 21.03 104 THR A CA 1
ATOM 773 C C . THR A 1 104 ? 100.897 32.289 38.949 1.00 20.25 104 THR A C 1
ATOM 774 O O . THR A 1 104 ? 100.137 33.155 39.398 1.00 19.22 104 THR A O 1
ATOM 778 N N . ILE A 1 105 ? 101.777 32.535 37.984 1.00 18.27 105 ILE A N 1
ATOM 779 C CA . ILE A 1 105 ? 101.869 33.855 37.373 1.00 17.09 105 ILE A CA 1
ATOM 780 C C . ILE A 1 105 ? 101.219 33.875 35.989 1.00 17.23 105 ILE A C 1
ATOM 781 O O . ILE A 1 105 ? 101.570 33.083 35.114 1.00 16.91 105 ILE A O 1
ATOM 786 N N . LEU A 1 106 ? 100.274 34.790 35.800 1.00 18.11 106 LEU A N 1
ATOM 787 C CA . LEU A 1 106 ? 99.573 34.935 34.526 1.00 17.23 106 LEU A CA 1
ATOM 788 C C . LEU A 1 106 ? 100.279 35.998 33.691 1.00 16.61 106 LEU A C 1
ATOM 789 O O . LEU A 1 106 ? 100.846 36.945 34.241 1.00 16.64 106 LEU A O 1
ATOM 794 N N . THR A 1 107 ? 100.243 35.843 32.370 1.00 14.56 107 THR A N 1
ATOM 795 C CA . THR A 1 107 ? 100.879 36.797 31.468 1.00 13.91 107 THR A CA 1
ATOM 796 C C . THR A 1 107 ? 99.971 38.007 31.296 1.00 15.63 107 THR A C 1
ATOM 797 O O . THR A 1 107 ? 98.779 37.953 31.617 1.00 12.81 107 THR A O 1
ATOM 801 N N . GLN A 1 108 ? 100.543 39.106 30.816 1.00 16.61 108 GLN A N 1
ATOM 802 C CA . GLN A 1 108 ? 99.771 40.312 30.576 1.00 19.63 108 GLN A CA 1
ATOM 803 C C . GLN A 1 108 ? 98.771 39.992 29.462 1.00 19.76 108 GLN A C 1
ATOM 804 O O . GLN A 1 108 ? 99.150 39.500 28.403 1.00 19.89 108 GLN A O 1
ATOM 810 N N . PRO A 1 109 ? 97.481 40.267 29.693 1.00 20.36 109 PRO A N 1
ATOM 811 C CA . PRO A 1 109 ? 96.447 39.995 28.689 1.00 20.31 109 PRO A CA 1
ATOM 812 C C . PRO A 1 109 ? 96.709 40.724 27.370 1.00 20.55 109 PRO A C 1
ATOM 813 O O . PRO A 1 109 ? 96.907 41.935 27.348 1.00 19.37 109 PRO A O 1
ATOM 817 N N . GLU A 1 110 ? 96.708 39.978 26.270 1.00 21.98 110 GLU A N 1
ATOM 818 C CA . GLU A 1 110 ? 96.948 40.566 24.958 1.00 22.70 110 GLU A CA 1
ATOM 819 C C . GLU A 1 110 ? 95.698 40.516 24.098 1.00 20.42 110 GLU A C 1
ATOM 820 O O . GLU A 1 110 ? 95.054 39.476 23.968 1.00 18.57 110 GLU A O 1
ATOM 826 N N . LYS A 1 111 ? 95.354 41.654 23.512 1.00 20.43 111 LYS A N 1
ATOM 827 C CA . LYS A 1 111 ? 94.174 41.736 22.670 1.00 20.02 111 LYS A CA 1
ATOM 828 C C . LYS A 1 111 ? 94.275 40.825 21.452 1.00 18.78 111 LYS A C 1
ATOM 829 O O . LYS A 1 111 ? 95.324 40.721 20.829 1.00 17.80 111 LYS A O 1
ATOM 835 N N . ILE A 1 112 ? 93.189 40.134 21.135 1.00 18.44 112 ILE A N 1
ATOM 836 C CA . ILE A 1 112 ? 93.186 39.291 19.954 1.00 20.01 112 ILE A CA 1
ATOM 837 C C . ILE A 1 112 ? 92.685 40.233 18.868 1.00 20.63 112 ILE A C 1
ATOM 838 O O . ILE A 1 112 ? 91.558 40.717 18.924 1.00 19.30 112 ILE A O 1
ATOM 843 N N . ASN A 1 113 ? 93.549 40.515 17.902 1.00 23.41 113 ASN A N 1
ATOM 844 C CA . ASN A 1 113 ? 93.216 41.420 16.817 1.00 26.77 113 ASN A CA 1
ATOM 845 C C . ASN A 1 113 ? 92.730 40.662 15.593 1.00 26.99 113 ASN A C 1
ATOM 846 O O . ASN A 1 113 ? 93.476 40.445 14.641 1.00 27.39 113 ASN A O 1
ATOM 851 N N . ALA A 1 114 ? 91.466 40.262 15.627 1.00 26.62 114 ALA A N 1
ATOM 852 C CA . ALA A 1 114 ? 90.876 39.526 14.523 1.00 28.82 114 ALA A CA 1
ATOM 853 C C . ALA A 1 114 ? 89.400 39.860 14.444 1.00 29.41 114 ALA A C 1
ATOM 854 O O . ALA A 1 114 ? 88.844 40.453 15.367 1.00 30.42 114 ALA A O 1
ATOM 856 N N . SER A 1 115 ? 88.765 39.487 13.340 1.00 29.34 115 SER A N 1
ATOM 857 C CA . SER A 1 115 ? 87.339 39.743 13.190 1.00 30.01 115 SER A CA 1
ATOM 858 C C . SER A 1 115 ? 86.630 38.654 13.980 1.00 28.86 115 SER A C 1
ATOM 859 O O . SER A 1 115 ? 87.230 37.629 14.298 1.00 28.46 115 SER A O 1
ATOM 862 N N . PRO A 1 116 ? 85.349 38.863 14.320 1.00 29.91 116 PRO A N 1
ATOM 863 C CA . PRO A 1 116 ? 84.626 37.838 15.076 1.00 30.77 116 PRO A CA 1
ATOM 864 C C . PRO A 1 116 ? 84.704 36.473 14.392 1.00 32.73 116 PRO A C 1
ATOM 865 O O . PRO A 1 116 ? 84.815 35.439 15.055 1.00 33.69 116 PRO A O 1
ATOM 869 N N . LYS A 1 117 ? 84.656 36.476 13.063 1.00 32.29 117 LYS A N 1
ATOM 870 C CA . LYS A 1 117 ? 84.728 35.240 12.294 1.00 32.87 117 LYS A CA 1
ATOM 871 C C . LYS A 1 117 ? 86.002 34.458 12.608 1.00 31.12 117 LYS A C 1
ATOM 872 O O . LYS A 1 117 ? 86.004 33.228 12.617 1.00 30.26 117 LYS A O 1
ATOM 878 N N . GLU A 1 118 ? 87.085 35.184 12.860 1.00 30.35 118 GLU A N 1
ATOM 879 C CA . GLU A 1 118 ? 88.377 34.568 13.141 1.00 30.44 118 GLU A CA 1
ATOM 880 C C . GLU A 1 118 ? 88.664 34.220 14.602 1.00 27.71 118 GLU A C 1
ATOM 881 O O . GLU A 1 118 ? 89.484 33.347 14.878 1.00 28.10 118 GLU A O 1
ATOM 887 N N . LEU A 1 119 ? 87.996 34.890 15.534 1.00 25.90 119 LEU A N 1
ATOM 888 C CA . LEU A 1 119 ? 88.245 34.641 16.952 1.00 24.66 119 LEU A CA 1
ATOM 889 C C . LEU A 1 119 ? 88.296 33.180 17.401 1.00 24.06 119 LEU A C 1
ATOM 890 O O . LEU A 1 119 ? 89.230 32.782 18.088 1.00 23.90 119 LEU A O 1
ATOM 895 N N . PRO A 1 120 ? 87.301 32.360 17.024 1.00 24.46 120 PRO A N 1
ATOM 896 C CA . PRO A 1 120 ? 87.349 30.958 17.459 1.00 25.96 120 PRO A CA 1
ATOM 897 C C . PRO A 1 120 ? 88.632 30.249 17.037 1.00 27.23 120 PRO A C 1
ATOM 898 O O . PRO A 1 120 ? 89.088 29.313 17.698 1.00 27.80 120 PRO A O 1
ATOM 902 N N . ASP A 1 121 ? 89.209 30.710 15.934 1.00 27.95 121 ASP A N 1
ATOM 903 C CA . ASP A 1 121 ? 90.437 30.140 15.402 1.00 29.09 121 ASP A CA 1
ATOM 904 C C . ASP A 1 121 ? 91.645 30.618 16.199 1.00 28.00 121 ASP A C 1
ATOM 905 O O . ASP A 1 121 ? 92.675 29.949 16.231 1.00 27.55 121 ASP A O 1
ATOM 910 N N . LYS A 1 122 ? 91.515 31.776 16.839 1.00 25.37 122 LYS A N 1
ATOM 911 C CA . LYS A 1 122 ? 92.622 32.343 17.604 1.00 24.43 122 LYS A CA 1
ATOM 912 C C . LYS A 1 122 ? 92.687 31.853 19.046 1.00 22.45 122 LYS A C 1
ATOM 913 O O . LYS A 1 122 ? 93.750 31.873 19.663 1.00 21.60 122 LYS A O 1
ATOM 919 N N . VAL A 1 123 ? 91.557 31.424 19.588 1.00 21.29 123 VAL A N 1
ATOM 920 C CA . VAL A 1 123 ? 91.528 30.944 20.961 1.00 22.93 123 VAL A CA 1
ATOM 921 C C . VAL A 1 123 ? 92.013 29.503 21.044 1.00 23.12 123 VAL A C 1
ATOM 922 O O . VAL A 1 123 ? 91.461 28.621 20.399 1.00 24.54 123 VAL A O 1
ATOM 926 N N . GLU A 1 124 ? 93.053 29.266 21.833 1.00 25.04 124 GLU A N 1
ATOM 927 C CA . GLU A 1 124 ? 93.591 27.914 21.980 1.00 26.24 124 GLU A CA 1
ATOM 928 C C . GLU A 1 124 ? 93.158 27.287 23.296 1.00 25.48 124 GLU A C 1
ATOM 929 O O . GLU A 1 124 ? 93.627 27.681 24.365 1.00 25.46 124 GLU A O 1
ATOM 935 N N . ILE A 1 125 ? 92.267 26.305 23.208 1.00 23.87 125 ILE A N 1
ATOM 936 C CA . ILE A 1 125 ? 91.763 25.607 24.382 1.00 23.54 125 ILE A CA 1
ATOM 937 C C . ILE A 1 125 ? 92.902 24.874 25.085 1.00 24.86 125 ILE A C 1
ATOM 938 O O . ILE A 1 125 ? 93.678 24.156 24.445 1.00 24.91 125 ILE A O 1
ATOM 943 N N . GLY A 1 126 ? 93.001 25.061 26.397 1.00 23.97 126 GLY A N 1
ATOM 944 C CA . GLY A 1 126 ? 94.056 24.415 27.155 1.00 25.16 126 GLY A CA 1
ATOM 945 C C . GLY A 1 126 ? 95.172 25.373 27.529 1.00 27.72 126 GLY A C 1
ATOM 946 O O . GLY A 1 126 ? 95.757 25.272 28.608 1.00 29.48 126 GLY A O 1
ATOM 947 N N . LYS A 1 127 ? 95.469 26.314 26.640 1.00 27.12 127 LYS A N 1
ATOM 948 C CA . LYS A 1 127 ? 96.530 27.282 26.893 1.00 26.01 127 LYS A CA 1
ATOM 949 C C . LYS A 1 127 ? 95.992 28.634 27.332 1.00 24.46 127 LYS A C 1
ATOM 950 O O . LYS A 1 127 ? 96.431 29.204 28.334 1.00 23.28 127 LYS A O 1
ATOM 956 N N . HIS A 1 128 ? 95.029 29.134 26.570 1.00 22.83 128 HIS A N 1
ATOM 957 C CA . HIS A 1 128 ? 94.441 30.439 26.817 1.00 20.37 128 HIS A CA 1
ATOM 958 C C . HIS A 1 128 ? 93.340 30.572 27.851 1.00 19.34 128 HIS A C 1
ATOM 959 O O . HIS A 1 128 ? 92.475 29.710 27.996 1.00 19.91 128 HIS A O 1
ATOM 966 N N . GLY A 1 129 ? 93.409 31.686 28.569 1.00 18.39 129 GLY A N 1
ATOM 967 C CA . GLY A 1 129 ? 92.391 32.060 29.525 1.00 15.26 129 GLY A CA 1
ATOM 968 C C . GLY A 1 129 ? 91.811 33.261 28.782 1.00 13.96 129 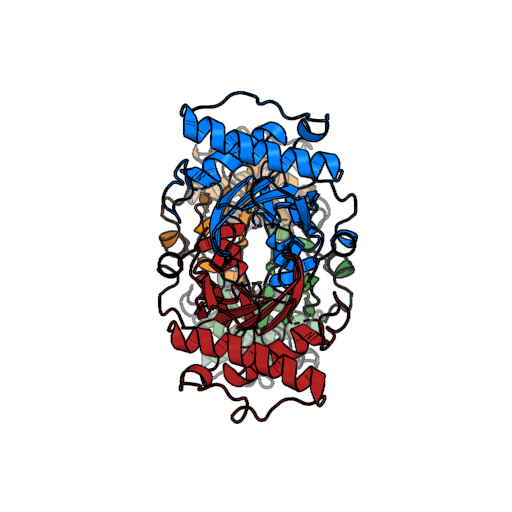GLY A C 1
ATOM 969 O O . GLY A 1 129 ? 92.476 33.805 27.889 1.00 9.63 129 GLY A O 1
ATOM 970 N N . LEU A 1 130 ? 90.605 33.700 29.114 1.00 14.70 130 LEU A N 1
ATOM 971 C CA . LEU A 1 130 ? 90.052 34.835 28.384 1.00 14.94 130 LEU A CA 1
ATOM 972 C C . LEU A 1 130 ? 89.451 35.936 29.234 1.00 14.01 130 LEU A C 1
ATOM 973 O O . LEU A 1 130 ? 88.930 35.709 30.326 1.00 15.08 130 LEU A O 1
ATOM 978 N N . ILE A 1 131 ? 89.543 37.143 28.704 1.00 15.72 131 ILE A N 1
ATOM 979 C CA . ILE A 1 131 ? 88.974 38.314 29.328 1.00 16.20 131 ILE A CA 1
ATOM 980 C C . ILE A 1 131 ? 88.175 38.976 28.214 1.00 18.04 131 ILE A C 1
ATOM 981 O O . ILE A 1 131 ? 88.713 39.271 27.141 1.00 15.99 131 ILE A O 1
ATOM 986 N N . VAL A 1 132 ? 86.884 39.166 28.448 1.00 18.32 132 VAL A N 1
ATOM 987 C CA . VAL A 1 132 ? 86.046 39.840 27.474 1.00 17.91 132 VAL A CA 1
ATOM 988 C C . VAL A 1 132 ? 85.836 41.233 28.047 1.00 18.73 132 VAL A C 1
ATOM 989 O O . VAL A 1 132 ? 85.553 41.381 29.235 1.00 15.36 132 VAL A O 1
ATOM 993 N N . LYS A 1 133 ? 85.991 42.255 27.210 1.00 20.54 133 LYS A N 1
ATOM 994 C CA . LYS A 1 133 ? 85.822 43.629 27.672 1.00 22.45 133 LYS A CA 1
ATOM 995 C C . LYS A 1 133 ? 84.955 44.445 26.725 1.00 24.27 133 LYS A C 1
ATOM 996 O O . LYS A 1 133 ? 85.193 44.465 25.522 1.00 25.37 133 LYS A O 1
ATOM 1002 N N . GLN A 1 134 ? 83.946 45.110 27.273 1.00 28.37 134 GLN A N 1
ATOM 1003 C CA . GLN A 1 134 ? 83.063 45.953 26.476 1.00 33.20 134 GLN A CA 1
ATOM 1004 C C . GLN A 1 134 ? 82.689 47.148 27.336 1.00 34.84 134 GLN A C 1
ATOM 1005 O O . GLN A 1 134 ? 81.710 47.108 28.083 1.00 36.36 134 GLN A O 1
ATOM 1011 N N . GLY A 1 135 ? 83.487 48.206 27.233 1.00 34.77 135 GLY A N 1
ATOM 1012 C CA . GLY A 1 135 ? 83.247 49.396 28.020 1.00 36.40 135 GLY A CA 1
ATOM 1013 C C . GLY A 1 135 ? 83.855 49.226 29.396 1.00 37.38 135 GLY A C 1
ATOM 1014 O O . GLY A 1 135 ? 85.062 49.015 29.530 1.00 36.26 135 GLY A O 1
ATOM 1015 N N . TYR A 1 136 ? 83.012 49.313 30.420 1.00 39.16 136 TYR A N 1
ATOM 1016 C CA . TYR A 1 136 ? 83.449 49.160 31.802 1.00 40.37 136 TYR A CA 1
ATOM 1017 C C . TYR A 1 136 ? 83.071 47.773 32.311 1.00 38.50 136 TYR A C 1
ATOM 1018 O O . TYR A 1 136 ? 83.156 47.492 33.509 1.00 38.60 136 TYR A O 1
ATOM 1027 N N . CYS A 1 137 ? 82.643 46.912 31.392 1.00 36.37 137 CYS A N 1
ATOM 1028 C CA . CYS A 1 137 ? 82.263 45.548 31.733 1.00 33.48 137 CYS A CA 1
ATOM 1029 C C . CYS A 1 137 ? 83.350 44.563 31.328 1.00 30.03 137 CYS A C 1
ATOM 1030 O O . CYS A 1 137 ? 83.717 44.478 30.158 1.00 27.28 137 CYS A O 1
ATOM 1033 N N . GLN A 1 138 ? 83.870 43.830 32.306 1.00 26.50 138 GLN A N 1
ATOM 1034 C CA . GLN A 1 138 ? 84.897 42.835 32.046 1.00 24.39 138 GLN A CA 1
ATOM 1035 C C . GLN A 1 138 ? 84.537 41.512 32.696 1.00 21.27 138 GLN A C 1
ATOM 1036 O O . GLN A 1 138 ? 83.828 41.471 33.699 1.00 21.99 138 GLN A O 1
ATOM 1042 N N . GLY A 1 139 ? 85.018 40.428 32.103 1.00 20.09 139 GLY A N 1
ATOM 1043 C CA . GLY A 1 139 ? 84.754 39.107 32.639 1.00 17.61 139 GLY A CA 1
ATOM 1044 C C . GLY A 1 139 ? 85.904 38.214 32.236 1.00 16.17 139 GLY A C 1
ATOM 1045 O O . GLY A 1 139 ? 86.490 38.413 31.173 1.00 14.94 139 GLY A O 1
ATOM 1046 N N . LEU A 1 140 ? 86.251 37.247 33.076 1.00 14.21 140 LEU A N 1
ATOM 1047 C CA . LEU A 1 140 ? 87.336 36.358 32.717 1.00 15.57 140 LEU A CA 1
ATOM 1048 C C . LEU A 1 140 ? 87.150 34.969 33.251 1.00 14.34 140 LEU A C 1
ATOM 1049 O O . LEU A 1 140 ? 86.539 34.753 34.302 1.00 13.01 140 LEU A O 1
ATOM 1054 N N . LEU A 1 141 ? 87.677 34.028 32.487 1.00 14.00 141 LEU A N 1
ATOM 1055 C CA . LEU A 1 141 ? 87.627 32.623 32.832 1.00 15.05 141 LEU A CA 1
ATOM 1056 C C . LEU A 1 141 ? 89.055 32.128 32.724 1.00 14.44 141 LEU A C 1
ATOM 1057 O O . LEU A 1 141 ? 89.765 32.445 31.770 1.00 13.95 141 LEU A O 1
ATOM 1062 N N . LEU A 1 142 ? 89.478 31.364 33.721 1.00 15.89 142 LEU A N 1
ATOM 1063 C CA . LEU A 1 142 ? 90.830 30.837 33.752 1.00 18.25 142 LEU A CA 1
ATOM 1064 C C . LEU A 1 142 ? 91.029 29.773 32.678 1.00 19.09 142 LEU A C 1
ATOM 1065 O O . LEU A 1 142 ? 90.073 29.154 32.211 1.00 18.52 142 LEU A O 1
ATOM 1070 N N . PRO A 1 143 ? 92.284 29.561 32.263 1.00 20.75 143 PRO A N 1
ATOM 1071 C CA . PRO A 1 143 ? 92.645 28.580 31.235 1.00 20.56 143 PRO A CA 1
ATOM 1072 C C . PRO A 1 143 ? 92.134 27.156 31.433 1.00 21.58 143 PRO A C 1
ATOM 1073 O O . PRO A 1 143 ? 91.781 26.487 30.461 1.00 21.57 143 PRO A O 1
ATOM 1077 N N . GLN A 1 144 ? 92.089 26.691 32.678 1.00 20.52 144 GLN A N 1
ATOM 1078 C CA . GLN A 1 144 ? 91.655 25.321 32.947 1.00 19.94 144 GLN A CA 1
ATOM 1079 C C . GLN A 1 144 ? 90.160 25.108 32.773 1.00 18.81 144 GLN A C 1
ATOM 1080 O O . GLN A 1 144 ? 89.687 23.974 32.705 1.00 17.49 144 GLN A O 1
ATOM 1086 N N . VAL A 1 145 ? 89.413 26.198 32.692 1.00 17.98 145 VAL A N 1
ATOM 1087 C CA . VAL A 1 145 ? 87.976 26.096 32.535 1.00 16.83 145 VAL A CA 1
ATOM 1088 C C . VAL A 1 145 ? 87.531 25.372 31.260 1.00 16.27 145 VAL A C 1
ATOM 1089 O O . VAL A 1 145 ? 86.749 24.430 31.329 1.00 15.77 145 VAL A O 1
ATOM 1093 N N . ALA A 1 146 ? 88.035 25.793 30.106 1.00 14.95 146 ALA A N 1
ATOM 1094 C CA . ALA A 1 146 ? 87.626 25.179 28.843 1.00 17.03 146 ALA A CA 1
ATOM 1095 C C . ALA A 1 146 ? 87.971 23.694 28.689 1.00 17.13 146 ALA A C 1
ATOM 1096 O O . ALA A 1 146 ? 87.090 22.880 28.440 1.00 17.06 146 ALA A O 1
ATOM 1098 N N . PRO A 1 147 ? 89.250 23.321 28.843 1.00 17.38 147 PRO A N 1
ATOM 1099 C CA . PRO A 1 147 ? 89.629 21.909 28.699 1.00 19.05 147 PRO A CA 1
ATOM 1100 C C . PRO A 1 147 ? 89.004 20.953 29.711 1.00 19.89 147 PRO A C 1
ATOM 1101 O O . PRO A 1 147 ? 88.666 19.821 29.376 1.00 20.23 147 PRO A O 1
ATOM 1105 N N . GLU A 1 148 ? 88.845 21.420 30.944 1.00 19.25 148 GLU A N 1
ATOM 1106 C CA . GLU A 1 148 ? 88.273 20.609 32.009 1.00 18.47 148 GLU A CA 1
ATOM 1107 C C . GLU A 1 148 ? 86.758 20.409 31.898 1.00 17.94 148 GLU A C 1
ATOM 1108 O O . GLU A 1 148 ? 86.212 19.439 32.424 1.00 14.63 148 GLU A O 1
ATOM 1114 N N . ASN A 1 149 ? 86.070 21.315 31.214 1.00 17.49 149 ASN A N 1
ATOM 1115 C CA . ASN A 1 149 ? 84.629 21.173 31.094 1.00 16.89 149 ASN A CA 1
ATOM 1116 C C . ASN A 1 149 ? 84.156 20.985 29.656 1.00 19.03 149 ASN A C 1
ATOM 1117 O O . ASN A 1 149 ? 83.024 21.318 29.299 1.00 19.84 149 ASN A O 1
ATOM 1122 N N . ASP A 1 150 ? 85.049 20.431 28.842 1.00 19.90 150 ASP A N 1
ATOM 1123 C CA . ASP A 1 150 ? 84.766 20.118 27.447 1.00 20.40 150 ASP A CA 1
ATOM 1124 C C . ASP A 1 150 ? 84.132 21.281 26.682 1.00 20.47 150 ASP A C 1
ATOM 1125 O O . ASP A 1 150 ? 83.002 21.182 26.194 1.00 17.74 150 ASP A O 1
ATOM 1138 N N . ASP A 1 152 ? 84.781 24.079 23.517 1.00 18.70 152 ASP A N 1
ATOM 1139 C CA . ASP A 1 152 ? 85.619 24.385 22.373 1.00 18.32 152 ASP A CA 1
ATOM 1140 C C . ASP A 1 152 ? 85.779 25.910 22.403 1.00 19.68 152 ASP A C 1
ATOM 1141 O O . ASP A 1 152 ? 85.364 26.551 23.372 1.00 16.46 152 ASP A O 1
ATOM 1146 N N . SER A 1 153 ? 86.369 26.488 21.359 1.00 19.73 153 SER A N 1
ATOM 1147 C CA . SER A 1 153 ? 86.590 27.937 21.301 1.00 20.05 153 SER A CA 1
ATOM 1148 C C . SER A 1 153 ? 85.319 28.772 21.373 1.00 18.74 153 SER A C 1
ATOM 1149 O O . SER A 1 153 ? 85.269 29.772 22.089 1.00 15.21 153 SER A O 1
ATOM 1152 N N . ILE A 1 154 ? 84.305 28.371 20.608 1.00 18.26 154 ILE A N 1
ATOM 1153 C CA . ILE A 1 154 ? 83.032 29.082 20.584 1.00 17.18 154 ILE A CA 1
ATOM 1154 C C . ILE A 1 154 ? 82.406 29.102 21.974 1.00 17.41 154 ILE A C 1
ATOM 1155 O O . ILE A 1 154 ? 81.962 30.148 22.443 1.00 18.24 154 ILE A O 1
ATOM 1160 N N . ASP A 1 155 ? 82.367 27.946 22.630 1.00 15.98 155 ASP A N 1
ATOM 1161 C CA . ASP A 1 155 ? 81.796 27.865 23.970 1.00 16.49 155 ASP A CA 1
ATOM 1162 C C . ASP A 1 155 ? 82.526 28.824 24.898 1.00 14.17 155 ASP A C 1
ATOM 1163 O O . ASP A 1 155 ? 81.909 29.638 25.575 1.00 16.80 155 ASP A O 1
ATOM 1168 N N . PHE A 1 156 ? 83.849 28.719 24.922 1.00 15.35 156 PHE A N 1
ATOM 1169 C CA . PHE A 1 156 ? 84.667 29.560 25.791 1.00 15.38 156 PHE A CA 1
ATOM 1170 C C . PHE A 1 156 ? 84.395 31.048 25.599 1.00 14.61 156 PHE A C 1
ATOM 1171 O O . PHE A 1 156 ? 84.182 31.773 26.571 1.00 14.95 156 PHE A O 1
ATOM 1179 N N . LEU A 1 157 ? 84.390 31.502 24.349 1.00 14.53 157 LEU A N 1
ATOM 1180 C CA . LEU A 1 157 ? 84.117 32.909 24.056 1.00 13.90 157 LEU A CA 1
ATOM 1181 C C . LEU A 1 157 ? 82.737 33.313 24.597 1.00 14.41 157 LEU A C 1
ATOM 1182 O O . LEU A 1 157 ? 82.593 34.350 25.255 1.00 12.64 157 LEU A O 1
ATOM 1187 N N . SER A 1 158 ? 81.727 32.482 24.344 1.00 13.96 158 SER A N 1
ATOM 1188 C CA . SER A 1 158 ? 80.373 32.778 24.808 1.00 11.48 158 SER A CA 1
ATOM 1189 C C . SER A 1 158 ? 80.250 32.785 26.336 1.00 11.57 158 SER A C 1
ATOM 1190 O O . SER A 1 158 ? 79.624 33.687 26.898 1.00 11.75 158 SER A O 1
ATOM 1193 N N . HIS A 1 159 ? 80.830 31.790 27.013 1.00 11.09 159 HIS A N 1
ATOM 1194 C CA . HIS A 1 159 ? 80.780 31.762 28.478 1.00 11.03 159 HIS A CA 1
ATOM 1195 C C . HIS A 1 159 ? 81.521 32.960 29.082 1.00 9.33 159 HIS A C 1
ATOM 1196 O O . HIS A 1 159 ? 81.083 33.522 30.085 1.00 10.73 159 HIS A O 1
ATOM 1203 N N . THR A 1 160 ? 82.640 33.358 28.484 1.00 10.65 160 THR A N 1
ATOM 1204 C CA . THR A 1 160 ? 83.373 34.503 29.027 1.00 10.54 160 THR A CA 1
ATOM 1205 C C . THR A 1 160 ? 82.547 35.785 28.860 1.00 13.60 160 THR A C 1
ATOM 1206 O O . THR A 1 160 ? 82.589 36.677 29.703 1.00 11.48 160 THR A O 1
ATOM 1210 N N . CYS A 1 161 ? 81.785 35.880 27.773 1.00 13.64 161 CYS A N 1
ATOM 1211 C CA . CYS A 1 161 ? 80.951 37.054 27.563 1.00 13.23 161 CYS A CA 1
ATOM 1212 C C . CYS A 1 161 ? 79.906 37.138 28.670 1.00 12.55 161 CYS A C 1
ATOM 1213 O O . CYS A 1 161 ? 79.662 38.211 29.222 1.00 11.67 161 CYS A O 1
ATOM 1224 N N . LYS A 1 163 ? 80.129 35.826 31.595 1.00 16.81 163 LYS A N 1
ATOM 1225 C CA . LYS A 1 163 ? 80.834 36.073 32.850 1.00 15.80 163 LYS A CA 1
ATOM 1226 C C . LYS A 1 163 ? 81.016 37.584 33.020 1.00 15.37 163 LYS A C 1
ATOM 1227 O O . LYS A 1 163 ? 81.017 38.099 34.138 1.00 15.50 163 LYS A O 1
ATOM 1233 N N . ALA A 1 164 ? 81.179 38.296 31.910 1.00 14.21 164 ALA A N 1
ATOM 1234 C CA . ALA A 1 164 ? 81.346 39.745 31.987 1.00 15.76 164 ALA A CA 1
ATOM 1235 C C . ALA A 1 164 ? 79.987 40.406 32.189 1.00 13.86 164 ALA A C 1
ATOM 1236 O O . ALA A 1 164 ? 79.888 41.624 32.269 1.00 16.48 164 ALA A O 1
ATOM 1238 N N . GLY A 1 165 ? 78.945 39.587 32.281 1.00 14.21 165 GLY A N 1
ATOM 1239 C CA . GLY A 1 165 ? 77.595 40.099 32.458 1.00 14.89 165 GLY A CA 1
ATOM 1240 C C . GLY A 1 165 ? 76.983 40.520 31.131 1.00 16.20 165 GLY A C 1
ATOM 1241 O O . GLY A 1 165 ? 75.945 41.190 31.102 1.00 15.78 165 GLY A O 1
ATOM 1242 N N . LEU A 1 166 ? 77.621 40.113 30.033 1.00 14.15 166 LEU A N 1
ATOM 1243 C CA . LEU A 1 166 ? 77.169 40.472 28.693 1.00 13.57 166 LEU A CA 1
ATOM 1244 C C . LEU A 1 166 ? 76.413 39.349 27.998 1.00 14.85 166 LEU A C 1
ATOM 1245 O O . LEU A 1 166 ? 76.318 38.230 28.506 1.00 14.85 166 LEU A O 1
ATOM 1250 N N . SER A 1 167 ? 75.872 39.665 26.828 1.00 12.73 167 SER A N 1
ATOM 1251 C CA . SER A 1 167 ? 75.141 38.693 26.042 1.00 12.20 167 SER A CA 1
ATOM 1252 C C . SER A 1 167 ? 76.156 37.680 25.544 1.00 11.86 167 SER A C 1
ATOM 1253 O O . SER A 1 167 ? 77.270 38.043 25.177 1.00 12.41 167 SER A O 1
ATOM 1256 N N . PRO A 1 168 ? 75.786 36.393 25.522 1.00 12.09 168 PRO A N 1
ATOM 1257 C CA . PRO A 1 168 ? 76.717 35.362 25.053 1.00 13.17 168 PRO A CA 1
ATOM 1258 C C . PRO A 1 168 ? 77.267 35.655 23.653 1.00 14.50 168 PRO A C 1
ATOM 1259 O O . PRO A 1 168 ? 78.405 35.291 23.345 1.00 13.62 168 PRO A O 1
ATOM 1263 N N . ASP A 1 169 ? 76.466 36.311 22.810 1.00 13.37 169 ASP A N 1
ATOM 1264 C CA . ASP A 1 169 ? 76.897 36.622 21.449 1.00 14.17 169 ASP A CA 1
ATOM 1265 C C . ASP A 1 169 ? 77.660 37.939 21.322 1.00 14.95 169 ASP A C 1
ATOM 1266 O O . ASP A 1 169 ? 77.937 38.399 20.210 1.00 14.84 169 ASP A O 1
ATOM 1271 N N . ALA A 1 170 ? 78.010 38.540 22.456 1.00 13.72 170 ALA A N 1
ATOM 1272 C CA . ALA A 1 170 ? 78.730 39.807 22.449 1.00 15.59 170 ALA A CA 1
ATOM 1273 C C . ALA A 1 170 ? 80.015 39.729 21.632 1.00 14.92 170 ALA A C 1
ATOM 1274 O O . ALA A 1 170 ? 80.348 40.663 20.899 1.00 16.09 170 ALA A O 1
ATOM 1276 N N . TRP A 1 171 ? 80.744 38.626 21.753 1.00 13.77 171 TRP A N 1
ATOM 1277 C CA . TRP A 1 171 ? 81.983 38.496 20.998 1.00 14.22 171 TRP A CA 1
ATOM 1278 C C . TRP A 1 171 ? 81.704 38.447 19.495 1.00 16.21 171 TRP A C 1
ATOM 1279 O O . TRP A 1 171 ? 82.553 38.811 18.679 1.00 14.47 171 TRP A O 1
ATOM 1290 N N . VAL A 1 172 ? 80.515 37.989 19.129 1.00 15.60 172 VAL A N 1
ATOM 1291 C CA . VAL A 1 172 ? 80.167 37.926 17.719 1.00 18.25 172 VAL A CA 1
ATOM 1292 C C . VAL A 1 172 ? 79.879 39.338 17.242 1.00 17.87 172 VAL A C 1
ATOM 1293 O O . VAL A 1 172 ? 80.066 39.648 16.073 1.00 17.70 172 VAL A O 1
ATOM 1297 N N . LYS A 1 173 ? 79.437 40.195 18.157 1.00 18.65 173 LYS A N 1
ATOM 1298 C CA . LYS A 1 173 ? 79.123 41.573 17.801 1.00 20.04 173 LYS A CA 1
ATOM 1299 C C . LYS A 1 173 ? 80.277 42.560 17.986 1.00 21.38 173 LYS A C 1
ATOM 1300 O O . LYS A 1 173 ? 80.076 43.777 17.996 1.00 20.52 173 LYS A O 1
ATOM 1306 N N . GLY A 1 174 ? 81.490 42.036 18.134 1.00 22.51 174 GLY A N 1
ATOM 1307 C CA . GLY A 1 174 ? 82.647 42.905 18.257 1.00 22.51 174 GLY A CA 1
ATOM 1308 C C . GLY A 1 174 ? 83.223 43.231 19.619 1.00 23.02 174 GLY A C 1
ATOM 1309 O O . GLY A 1 174 ? 84.148 44.045 19.699 1.00 23.06 174 GLY A O 1
ATOM 1310 N N . ALA A 1 175 ? 82.704 42.633 20.690 1.00 20.93 175 ALA A N 1
ATOM 1311 C CA . ALA A 1 175 ? 83.253 42.912 22.017 1.00 20.06 175 ALA A CA 1
ATOM 1312 C C . ALA A 1 175 ? 84.733 42.533 21.987 1.00 19.90 175 ALA A C 1
ATOM 1313 O O . ALA A 1 175 ? 85.114 41.548 21.338 1.00 19.35 175 ALA A O 1
ATOM 1315 N N . GLU A 1 176 ? 85.566 43.313 22.670 1.00 17.81 176 GLU A N 1
ATOM 1316 C CA . GLU A 1 176 ? 87.003 43.032 22.704 1.00 18.95 176 GLU A CA 1
ATOM 1317 C C . GLU A 1 176 ? 87.311 41.752 23.464 1.00 16.56 176 GLU A C 1
ATOM 1318 O O . GLU A 1 176 ? 86.733 41.493 24.518 1.00 13.66 176 GLU A O 1
ATOM 1324 N N . VAL A 1 177 ? 88.237 40.965 22.932 1.00 17.27 177 VAL A N 1
ATOM 1325 C CA . VAL A 1 177 ? 88.636 39.727 23.582 1.00 17.08 177 VAL A CA 1
ATOM 1326 C C . VAL A 1 177 ? 90.137 39.752 23.794 1.00 18.10 177 VAL A C 1
ATOM 1327 O O . VAL A 1 177 ? 90.894 40.080 22.877 1.00 17.20 177 VAL A O 1
ATOM 1331 N N . TYR A 1 178 ? 90.555 39.420 25.012 1.00 16.71 178 TYR A N 1
ATOM 1332 C CA . TYR A 1 178 ? 91.966 39.375 25.369 1.00 17.04 178 TYR A CA 1
ATOM 1333 C C . TYR A 1 178 ? 92.300 37.964 25.847 1.00 17.11 178 TYR A C 1
ATOM 1334 O O . TYR A 1 178 ? 91.501 37.329 26.533 1.00 17.95 178 TYR A O 1
ATOM 1343 N N . CYS A 1 179 ? 93.473 37.470 25.484 1.00 15.52 179 CYS A N 1
ATOM 1344 C CA . CYS A 1 179 ? 93.876 36.156 25.938 1.00 17.76 179 CYS A CA 1
ATOM 1345 C C . CYS A 1 179 ? 95.096 36.292 26.836 1.00 16.75 179 CYS A C 1
ATOM 1346 O O . CYS A 1 179 ? 95.826 37.276 26.767 1.00 16.70 179 CYS A O 1
ATOM 1349 N N . PHE A 1 180 ? 95.292 35.309 27.701 1.00 18.62 180 PHE A N 1
ATOM 1350 C CA . PHE A 1 180 ? 96.432 35.301 28.599 1.00 17.92 180 PHE A CA 1
ATOM 1351 C C . PHE A 1 180 ? 96.754 33.862 28.928 1.00 18.64 180 PHE A C 1
ATOM 1352 O O . PHE A 1 180 ? 95.922 32.965 28.755 1.00 20.33 180 PHE A O 1
ATOM 1360 N N . GLU A 1 181 ? 97.976 33.642 29.380 1.00 18.36 181 GLU A N 1
ATOM 1361 C CA . GLU A 1 181 ? 98.427 32.315 29.738 1.00 20.17 181 GLU A CA 1
ATOM 1362 C C . GLU A 1 181 ? 98.967 32.377 31.155 1.00 20.61 181 GLU A C 1
ATOM 1363 O O . GLU A 1 181 ? 98.959 33.429 31.789 1.00 22.08 181 GLU A O 1
ATOM 1369 N N . GLY A 1 182 ? 99.426 31.245 31.654 1.00 21.85 182 GLY A N 1
ATOM 1370 C CA . GLY A 1 182 ? 99.969 31.229 32.989 1.00 23.34 182 GLY A CA 1
ATOM 1371 C C . GLY A 1 182 ? 101.073 30.209 33.077 1.00 23.19 182 GLY A C 1
ATOM 1372 O O . GLY A 1 182 ? 101.301 29.443 32.144 1.00 19.66 182 GLY A O 1
ATOM 1373 N N . GLN A 1 183 ? 101.776 30.226 34.199 1.00 24.83 183 GLN A N 1
ATOM 1374 C CA . GLN A 1 183 ? 102.848 29.281 34.458 1.00 24.63 183 GLN A CA 1
ATOM 1375 C C . GLN A 1 183 ? 102.908 29.077 35.959 1.00 24.28 183 GLN A C 1
ATOM 1376 O O . GLN A 1 183 ? 102.604 29.988 36.735 1.00 22.79 183 GLN A O 1
ATOM 1382 N N . ILE A 1 184 ? 103.277 27.872 36.368 1.00 23.26 184 ILE A N 1
ATOM 1383 C CA . ILE A 1 184 ? 103.352 27.564 37.781 1.00 23.32 184 ILE A CA 1
ATOM 1384 C C . ILE A 1 184 ? 104.771 27.231 38.208 1.00 23.22 184 ILE A C 1
ATOM 1385 O O . ILE A 1 184 ? 105.454 26.424 37.582 1.00 23.02 184 ILE A O 1
ATOM 1390 N N . PHE A 1 185 ? 105.214 27.885 39.271 1.00 23.10 185 PHE A N 1
ATOM 1391 C CA . PHE A 1 185 ? 106.533 27.648 39.827 1.00 21.83 185 PHE A CA 1
ATOM 1392 C C . PHE A 1 185 ? 106.246 27.174 41.236 1.00 21.80 185 PHE A C 1
ATOM 1393 O O . PHE A 1 185 ? 105.524 27.838 41.980 1.00 20.56 185 PHE A O 1
ATOM 1401 N N . LYS A 1 186 ? 106.780 26.010 41.591 1.00 21.73 186 LYS A N 1
ATOM 1402 C CA . LYS A 1 186 ? 106.533 25.446 42.908 1.00 22.30 186 LYS A CA 1
ATOM 1403 C C . LYS A 1 186 ? 107.773 24.845 43.566 1.00 22.87 186 LYS A C 1
ATOM 1404 O O . LYS A 1 186 ? 108.695 24.374 42.887 1.00 22.27 186 LYS A O 1
ATOM 1410 N N . GLU A 1 187 ? 107.773 24.864 44.898 1.00 22.74 187 GLU A N 1
ATOM 1411 C CA . GLU A 1 187 ? 108.861 24.309 45.696 1.00 22.20 187 GLU A CA 1
ATOM 1412 C C . GLU A 1 187 ? 108.777 22.784 45.735 1.00 24.12 187 GLU A C 1
ATOM 1413 O O . GLU A 1 187 ? 107.717 22.213 46.011 1.00 22.64 187 GLU A O 1
ATOM 1419 N N . LYS A 1 188 ? 109.891 22.122 45.456 1.00 25.79 188 LYS A N 1
ATOM 1420 C CA . LYS A 1 188 ? 109.912 20.668 45.506 1.00 30.54 188 LYS A CA 1
ATOM 1421 C C . LYS A 1 188 ? 110.133 20.331 46.983 1.00 31.33 188 LYS A C 1
ATOM 1422 O O . LYS A 1 188 ? 109.686 19.299 47.485 1.00 30.97 188 LYS A O 1
ATOM 1428 N N . GLU A 1 189 ? 110.811 21.242 47.673 1.00 34.46 189 GLU A N 1
ATOM 1429 C CA . GLU A 1 189 ? 111.088 21.119 49.101 1.00 37.01 189 GLU A CA 1
ATOM 1430 C C . GLU A 1 189 ? 110.922 22.488 49.749 1.00 36.84 189 GLU A C 1
ATOM 1431 O O . GLU A 1 189 ? 111.123 23.516 49.106 1.00 34.92 189 GLU A O 1
ATOM 1437 N N . PRO A 1 190 ? 110.551 22.518 51.035 1.00 37.92 190 PRO A N 1
ATOM 1438 C CA . PRO A 1 190 ? 110.382 23.810 51.699 1.00 38.41 190 PRO A CA 1
ATOM 1439 C C . PRO A 1 190 ? 111.659 24.628 51.591 1.00 39.05 190 PRO A C 1
ATOM 1440 O O . PRO A 1 190 ? 112.737 24.158 51.946 1.00 41.08 190 PRO A O 1
ATOM 1444 N N . ASP A 1 191 ? 111.536 25.843 51.075 1.00 38.82 191 ASP A N 1
ATOM 1445 C CA . ASP A 1 191 ? 112.682 26.725 50.930 1.00 38.76 191 ASP A CA 1
ATOM 1446 C C . ASP A 1 191 ? 113.788 26.060 50.110 1.00 37.41 191 ASP A C 1
ATOM 1447 O O . ASP A 1 191 ? 114.949 26.478 50.155 1.00 35.61 191 ASP A O 1
ATOM 1452 N N . GLY A 1 192 ? 113.416 25.028 49.355 1.00 35.89 192 GLY A N 1
ATOM 1453 C C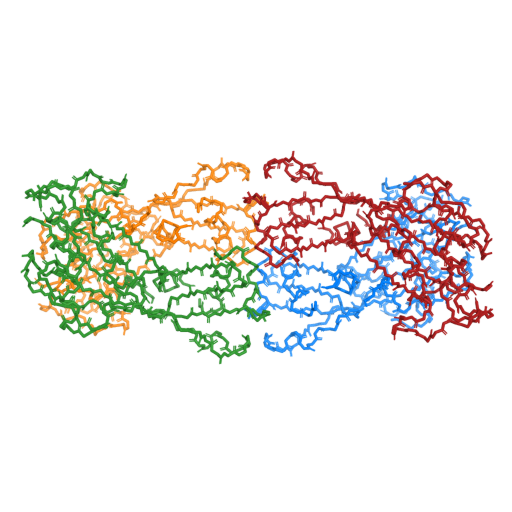A . GLY A 1 192 ? 114.385 24.322 48.535 1.00 33.70 192 GLY A CA 1
ATOM 1454 C C . GLY A 1 192 ? 114.262 24.574 47.040 1.00 32.68 192 GLY A C 1
ATOM 1455 O O . GLY A 1 192 ? 114.000 25.692 46.601 1.00 31.08 192 GLY A O 1
ATOM 1456 N N . GLU A 1 193 ? 114.454 23.509 46.268 1.00 32.56 193 GLU A N 1
ATOM 1457 C CA . GLU A 1 193 ? 114.393 23.529 44.806 1.00 32.66 193 GLU A CA 1
ATOM 1458 C C . GLU A 1 193 ? 113.041 23.984 44.238 1.00 31.21 193 GLU A C 1
ATOM 1459 O O . GLU A 1 193 ? 111.984 23.632 44.761 1.00 28.99 193 GLU A O 1
ATOM 1465 N N . VAL A 1 194 ? 113.083 24.755 43.155 1.00 29.83 194 VAL A N 1
ATOM 1466 C CA . VAL A 1 194 ? 111.862 25.255 42.520 1.00 30.47 194 VAL A CA 1
ATOM 1467 C C . VAL A 1 194 ? 111.673 24.750 41.089 1.00 30.90 194 VAL A C 1
ATOM 1468 O O . VAL A 1 194 ? 112.454 25.078 40.197 1.00 30.91 194 VAL A O 1
ATOM 1472 N N . ILE A 1 195 ? 110.625 23.956 40.882 1.00 32.15 195 ILE A N 1
ATOM 1473 C CA . ILE A 1 195 ? 110.318 23.411 39.562 1.00 32.28 195 ILE A CA 1
ATOM 1474 C C . ILE A 1 195 ? 109.151 24.163 38.919 1.00 33.10 195 ILE A C 1
ATOM 1475 O O . ILE A 1 195 ? 108.497 24.986 39.563 1.00 30.95 195 ILE A O 1
ATOM 1480 N N . GLU A 1 196 ? 108.890 23.875 37.646 1.00 32.89 196 GLU A N 1
ATOM 1481 C CA . GLU A 1 196 ? 107.804 24.537 36.933 1.00 32.63 196 GLU A CA 1
ATOM 1482 C C . GLU A 1 196 ? 106.810 23.561 36.315 1.00 31.93 196 GLU A C 1
ATOM 1483 O O . GLU A 1 196 ? 107.186 22.708 35.516 1.00 32.41 196 GLU A O 1
ATOM 1489 N N . GLU A 1 197 ? 105.544 23.685 36.698 1.00 31.48 197 GLU A N 1
ATOM 1490 C CA . GLU A 1 197 ? 104.493 22.832 36.151 1.00 31.05 197 GLU A CA 1
ATOM 1491 C C . GLU A 1 197 ? 104.014 23.521 34.880 1.00 31.50 197 GLU A C 1
ATOM 1492 O O . GLU A 1 197 ? 103.698 24.710 34.892 1.00 31.38 197 GLU A O 1
ATOM 1498 N N . LYS A 1 198 ? 103.968 22.777 33.784 1.00 31.93 198 LYS A N 1
ATOM 1499 C CA . LYS A 1 198 ? 103.549 23.344 32.512 1.00 34.46 198 LYS A CA 1
ATOM 1500 C C . LYS A 1 198 ? 102.058 23.248 32.232 1.00 34.05 198 LYS A C 1
ATOM 1501 O O . LYS A 1 198 ? 101.536 23.980 31.396 1.00 34.95 198 LYS A O 1
ATOM 1507 N N . PHE A 1 199 ? 101.370 22.359 32.938 1.00 34.73 199 PHE A N 1
ATOM 1508 C CA . PHE A 1 199 ? 99.941 22.163 32.727 1.00 32.75 199 PHE A CA 1
ATOM 1509 C C . PHE A 1 199 ? 99.067 22.761 33.824 1.00 32.87 199 PHE A C 1
ATOM 1510 O O . PHE A 1 199 ? 99.111 22.330 34.976 1.00 33.21 199 PHE A O 1
ATOM 1518 N N . LEU A 1 200 ? 98.273 23.762 33.460 1.00 31.56 200 LEU A N 1
ATOM 1519 C CA . LEU A 1 200 ? 97.384 24.403 34.415 1.00 29.38 200 LEU A CA 1
ATOM 1520 C C . LEU A 1 200 ? 96.090 23.610 34.569 1.00 29.66 200 LEU A C 1
ATOM 1521 O O . LEU A 1 200 ? 95.427 23.686 35.606 1.00 29.29 200 LEU A O 1
ATOM 1526 N N . GLU A 1 201 ? 95.730 22.846 33.542 1.00 29.20 201 GLU A N 1
ATOM 1527 C CA . GLU A 1 201 ? 94.512 22.046 33.604 1.00 29.48 201 GLU A CA 1
ATOM 1528 C C . GLU A 1 201 ? 94.818 20.619 34.049 1.00 30.66 201 GLU A C 1
ATOM 1529 O O . GLU A 1 201 ? 95.817 20.031 33.627 1.00 29.90 201 GLU A O 1
ATOM 1535 N N . HIS A 1 202 ? 93.960 20.074 34.908 1.00 31.01 202 HIS A N 1
ATOM 1536 C CA . HIS A 1 202 ? 94.127 18.711 35.399 1.00 33.59 202 HIS A CA 1
ATOM 1537 C C . HIS A 1 202 ? 93.988 17.738 34.229 1.00 32.97 202 HIS A C 1
ATOM 1538 O O . HIS A 1 202 ? 94.855 16.901 33.985 1.00 34.20 202 HIS A O 1
ATOM 1545 N N . HIS A 1 203 ? 92.877 17.864 33.513 1.00 32.80 203 HIS A N 1
ATOM 1546 C CA . HIS A 1 203 ? 92.570 17.000 32.382 1.00 31.99 203 HIS A CA 1
ATOM 1547 C C . HIS A 1 203 ? 92.044 17.791 31.185 1.00 32.57 203 HIS A C 1
ATOM 1548 O O . HIS A 1 203 ? 91.426 18.846 31.344 1.00 30.15 203 HIS A O 1
ATOM 1555 N N . HIS A 1 204 ? 92.284 17.263 29.988 1.00 33.90 204 HIS A N 1
ATOM 1556 C CA . HIS A 1 204 ? 91.858 17.913 28.749 1.00 34.91 204 HIS A CA 1
ATOM 1557 C C . HIS A 1 204 ? 91.004 16.951 27.913 1.00 35.32 204 HIS A C 1
ATOM 1558 O O . HIS A 1 204 ? 91.547 16.345 26.962 1.00 33.21 204 HIS A O 1
ATOM 1573 N N . LEU B 1 2 ? 46.623 58.724 27.631 1.00 31.97 2 LEU B N 1
ATOM 1574 C CA . LEU B 1 2 ? 45.936 59.905 27.112 1.00 29.53 2 LEU B CA 1
ATOM 1575 C C . LEU B 1 2 ? 44.427 59.725 27.086 1.00 27.92 2 LEU B C 1
ATOM 1576 O O . LEU B 1 2 ? 43.922 58.621 26.889 1.00 27.28 2 LEU B O 1
ATOM 1581 N N . THR B 1 3 ? 43.714 60.826 27.284 1.00 26.53 3 THR B N 1
ATOM 1582 C CA . THR B 1 3 ? 42.260 60.814 27.259 1.00 25.10 3 THR B CA 1
ATOM 1583 C C . THR B 1 3 ? 41.876 60.813 25.784 1.00 25.97 3 THR B C 1
ATOM 1584 O O . THR B 1 3 ? 42.737 60.978 24.913 1.00 24.79 3 THR B O 1
ATOM 1588 N N . GLU B 1 4 ? 40.589 60.639 25.502 1.00 27.01 4 GLU B N 1
ATOM 1589 C CA . GLU B 1 4 ? 40.118 60.638 24.121 1.00 28.35 4 GLU B CA 1
ATOM 1590 C C . GLU B 1 4 ? 40.458 61.968 23.454 1.00 26.01 4 GLU B C 1
ATOM 1591 O O . GLU B 1 4 ? 40.860 62.008 22.290 1.00 25.41 4 GLU B O 1
ATOM 1597 N N . THR B 1 5 ? 40.276 63.051 24.205 1.00 25.35 5 THR B N 1
ATOM 1598 C CA . THR B 1 5 ? 40.543 64.403 23.723 1.00 23.50 5 THR B CA 1
ATOM 1599 C C . THR B 1 5 ? 42.009 64.565 23.351 1.00 22.56 5 THR B C 1
ATOM 1600 O O . THR B 1 5 ? 42.335 65.102 22.289 1.00 23.03 5 THR B O 1
ATOM 1604 N N . GLU B 1 6 ? 42.887 64.103 24.238 1.00 20.44 6 GLU B N 1
ATOM 1605 C CA . GLU B 1 6 ? 44.324 64.182 24.019 1.00 18.51 6 GLU B CA 1
ATOM 1606 C C . GLU B 1 6 ? 44.736 63.301 22.842 1.00 17.91 6 GLU B C 1
ATOM 1607 O O . GLU B 1 6 ? 45.632 63.654 22.064 1.00 15.10 6 GLU B O 1
ATOM 1613 N N . GLY B 1 7 ? 44.060 62.163 22.711 1.00 18.45 7 GLY B N 1
ATOM 1614 C CA . GLY B 1 7 ? 44.347 61.244 21.625 1.00 18.65 7 GLY B CA 1
ATOM 1615 C C . GLY B 1 7 ? 43.993 61.880 20.298 1.00 19.05 7 GLY B C 1
ATOM 1616 O O . GLY B 1 7 ? 44.731 61.749 19.326 1.00 18.37 7 GLY B O 1
ATOM 1617 N N . ARG B 1 8 ? 42.859 62.577 20.267 1.00 20.62 8 ARG B N 1
ATOM 1618 C CA . ARG B 1 8 ? 42.402 63.257 19.059 1.00 21.19 8 ARG B CA 1
ATOM 1619 C C . ARG B 1 8 ? 43.387 64.366 18.690 1.00 20.23 8 ARG B C 1
ATOM 1620 O O . ARG B 1 8 ? 43.713 64.558 17.517 1.00 21.61 8 ARG B O 1
ATOM 1628 N N . ALA B 1 9 ? 43.861 65.095 19.694 1.00 18.30 9 ALA B N 1
ATOM 1629 C CA . ALA B 1 9 ? 44.812 66.172 19.449 1.00 17.95 9 ALA B CA 1
ATOM 1630 C C . ALA B 1 9 ? 46.109 65.598 18.892 1.00 18.24 9 ALA B C 1
ATOM 1631 O O . ALA B 1 9 ? 46.775 66.230 18.068 1.00 20.10 9 ALA B O 1
ATOM 1633 N N . ALA B 1 10 ? 46.465 64.397 19.338 1.00 16.76 10 ALA B N 1
ATOM 1634 C CA . ALA B 1 10 ? 47.679 63.752 18.865 1.00 18.12 10 ALA B CA 1
ATOM 1635 C C . ALA B 1 10 ? 47.635 63.524 17.354 1.00 18.36 10 ALA B C 1
ATOM 1636 O O . ALA B 1 10 ? 48.557 63.920 16.642 1.00 18.82 10 ALA B O 1
ATOM 1638 N N . VAL B 1 11 ? 46.567 62.903 16.855 1.00 19.41 11 VAL B N 1
ATOM 1639 C CA . VAL B 1 11 ? 46.473 62.650 15.422 1.00 20.17 11 VAL B CA 1
ATOM 1640 C C . VAL B 1 11 ? 46.337 63.947 14.632 1.00 20.45 11 VAL B C 1
ATOM 1641 O O . VAL B 1 11 ? 46.947 64.105 13.580 1.00 19.64 11 VAL B O 1
ATOM 1645 N N . LYS B 1 12 ? 45.543 64.880 15.143 1.00 22.69 12 LYS B N 1
ATOM 1646 C CA . LYS B 1 12 ? 45.348 66.154 14.463 1.00 22.47 12 LYS B CA 1
ATOM 1647 C C . LYS B 1 12 ? 46.702 66.871 14.324 1.00 22.18 12 LYS B C 1
ATOM 1648 O O . LYS B 1 12 ? 47.000 67.478 13.289 1.00 21.43 12 LYS B O 1
ATOM 1654 N N . LEU B 1 13 ? 47.521 66.789 15.369 1.00 19.43 13 LEU B N 1
ATOM 1655 C CA . LEU B 1 13 ? 48.840 67.416 15.362 1.00 16.82 13 LEU B CA 1
ATOM 1656 C C . LEU B 1 13 ? 49.757 66.804 14.308 1.00 17.01 13 LEU B C 1
ATOM 1657 O O . LEU B 1 13 ? 50.497 67.513 13.615 1.00 16.46 13 LEU B O 1
ATOM 1662 N N . ALA B 1 14 ? 49.713 65.480 14.200 1.00 16.06 14 ALA B N 1
ATOM 1663 C CA . ALA B 1 14 ? 50.527 64.763 13.231 1.00 15.11 14 ALA B CA 1
ATOM 1664 C C . ALA B 1 14 ? 50.099 65.136 11.810 1.00 15.40 14 ALA B C 1
ATOM 1665 O O . ALA B 1 14 ? 50.929 65.390 10.945 1.00 12.84 14 ALA B O 1
ATOM 1667 N N . ARG B 1 15 ? 48.792 65.152 11.584 1.00 14.93 15 ARG B N 1
ATOM 1668 C CA . ARG B 1 15 ? 48.240 65.481 10.278 1.00 18.17 15 ARG B CA 1
ATOM 1669 C C . ARG B 1 15 ? 48.591 66.917 9.896 1.00 17.76 15 ARG B C 1
ATOM 1670 O O . ARG B 1 15 ? 49.023 67.188 8.777 1.00 16.92 15 ARG B O 1
ATOM 1678 N N . LYS B 1 16 ? 48.411 67.825 10.850 1.00 18.40 16 LYS B N 1
ATOM 1679 C CA . LYS B 1 16 ? 48.682 69.246 10.647 1.00 20.16 16 LYS B CA 1
ATOM 1680 C C . LYS B 1 16 ? 50.150 69.479 10.322 1.00 18.59 16 LYS B C 1
ATOM 1681 O O . LYS B 1 16 ? 50.484 70.179 9.373 1.00 19.29 16 LYS B O 1
ATOM 1687 N N . THR B 1 17 ? 51.032 68.880 11.107 1.00 18.51 17 THR B N 1
ATOM 1688 C CA . THR B 1 17 ? 52.462 69.048 10.884 1.00 18.04 17 THR B CA 1
ATOM 1689 C C . THR B 1 17 ? 52.883 68.623 9.479 1.00 15.92 17 THR B C 1
ATOM 1690 O O . THR B 1 17 ? 53.693 69.289 8.830 1.00 13.85 17 THR B O 1
ATOM 1694 N N . ILE B 1 18 ? 52.340 67.503 9.020 1.00 14.78 18 ILE B N 1
ATOM 1695 C CA . ILE B 1 18 ? 52.661 66.992 7.695 1.00 14.52 18 ILE B CA 1
ATOM 1696 C C . ILE B 1 18 ? 52.141 67.942 6.632 1.00 14.29 18 ILE B C 1
ATOM 1697 O O . ILE B 1 18 ? 52.898 68.375 5.763 1.00 16.87 18 ILE B O 1
ATOM 1702 N N . GLU B 1 19 ? 50.854 68.273 6.699 1.00 16.63 19 GLU B N 1
ATOM 1703 C CA . GLU B 1 19 ? 50.267 69.185 5.720 1.00 18.33 19 GLU B CA 1
ATOM 1704 C C . GLU B 1 19 ? 51.050 70.501 5.708 1.00 18.86 19 GLU B C 1
ATOM 1705 O O . GLU B 1 19 ? 51.367 71.036 4.641 1.00 18.29 19 GLU B O 1
ATOM 1711 N N . ILE B 1 20 ? 51.391 71.016 6.887 1.00 18.90 20 ILE B N 1
ATOM 1712 C CA . ILE B 1 20 ? 52.162 72.255 6.942 1.00 19.16 20 ILE B CA 1
ATOM 1713 C C . ILE B 1 20 ? 53.521 72.061 6.264 1.00 20.70 20 ILE B C 1
ATOM 1714 O O . ILE B 1 20 ? 53.948 72.885 5.456 1.00 19.68 20 ILE B O 1
ATOM 1719 N N . PHE B 1 21 ? 54.198 70.963 6.584 1.00 20.90 21 PHE B N 1
ATOM 1720 C CA . PHE B 1 21 ? 55.511 70.697 6.008 1.00 22.11 21 PHE B CA 1
ATOM 1721 C C . PHE B 1 21 ? 55.501 70.438 4.493 1.00 24.13 21 PHE B C 1
ATOM 1722 O O . PHE B 1 21 ? 56.456 70.781 3.792 1.00 23.78 21 PHE B O 1
ATOM 1730 N N . LEU B 1 22 ? 54.428 69.838 3.987 1.00 25.95 22 LEU B N 1
ATOM 1731 C CA . LEU B 1 22 ? 54.317 69.560 2.553 1.00 28.07 22 LEU B CA 1
ATOM 1732 C C . LEU B 1 22 ? 54.041 70.829 1.749 1.00 29.40 22 LEU B C 1
ATOM 1733 O O . LEU B 1 22 ? 54.273 70.869 0.537 1.00 28.94 22 LEU B O 1
ATOM 1738 N N . SER B 1 23 ? 53.551 71.864 2.429 1.00 31.09 23 SER B N 1
ATOM 1739 C CA . SER B 1 23 ? 53.239 73.131 1.772 1.00 32.63 23 SER B CA 1
ATOM 1740 C C . SER B 1 23 ? 54.408 74.108 1.729 1.00 32.76 23 SER B C 1
ATOM 1741 O O . SER B 1 23 ? 54.820 74.539 0.655 1.00 32.99 23 SER B O 1
ATOM 1744 N N . LYS B 1 24 ? 54.937 74.455 2.898 1.00 32.76 24 LYS B N 1
ATOM 1745 C CA . LYS B 1 24 ? 56.044 75.402 2.980 1.00 33.37 24 LYS B CA 1
ATOM 1746 C C . LYS B 1 24 ? 57.426 74.768 3.180 1.00 34.16 24 LYS B C 1
ATOM 1747 O O . LYS B 1 24 ? 58.399 75.466 3.476 1.00 35.10 24 LYS B O 1
ATOM 1753 N N . GLY B 1 25 ? 57.512 73.453 3.013 1.00 32.17 25 GLY B N 1
ATOM 1754 C CA . GLY B 1 25 ? 58.783 72.765 3.165 1.00 32.97 25 GLY B CA 1
ATOM 1755 C C . GLY B 1 25 ? 59.477 73.009 4.490 1.00 33.47 25 GLY B C 1
ATOM 1756 O O . GLY B 1 25 ? 60.682 72.802 4.617 1.00 34.53 25 GLY B O 1
ATOM 1757 N N . LYS B 1 26 ? 58.714 73.438 5.487 1.00 32.96 26 LYS B N 1
ATOM 1758 C CA . LYS B 1 26 ? 59.262 73.722 6.806 1.00 33.25 26 LYS B CA 1
ATOM 1759 C C . LYS B 1 26 ? 58.273 73.212 7.855 1.00 32.61 26 LYS B C 1
ATOM 1760 O O . LYS B 1 26 ? 57.063 73.197 7.623 1.00 31.57 26 LYS B O 1
ATOM 1766 N N . SER B 1 27 ? 58.785 72.787 9.005 1.00 32.23 27 SER B N 1
ATOM 1767 C CA . SER B 1 27 ? 57.920 72.293 10.069 1.00 32.33 27 SER B CA 1
ATOM 1768 C C . SER B 1 27 ? 57.342 73.476 10.828 1.00 31.79 27 SER B C 1
ATOM 1769 O O . SER B 1 27 ? 57.984 74.519 10.951 1.00 31.15 27 SER B O 1
ATOM 1772 N N . PRO B 1 28 ? 56.118 73.330 11.353 1.00 31.43 28 PRO B N 1
ATOM 1773 C CA . PRO B 1 28 ? 55.499 74.428 12.094 1.00 31.99 28 PRO B CA 1
ATOM 1774 C C . PRO B 1 28 ? 56.154 74.627 13.451 1.00 32.67 28 PRO B C 1
ATOM 1775 O O . PRO B 1 28 ? 56.873 73.752 13.937 1.00 33.13 28 PRO B O 1
ATOM 1779 N N . ARG B 1 29 ? 55.914 75.789 14.050 1.00 32.64 29 ARG B N 1
ATOM 1780 C CA . ARG B 1 29 ? 56.445 76.071 15.372 1.00 33.05 29 ARG B CA 1
ATOM 1781 C C . ARG B 1 29 ? 55.659 75.119 16.271 1.00 35.71 29 ARG B C 1
ATOM 1782 O O . ARG B 1 29 ? 54.429 75.077 16.213 1.00 35.11 29 ARG B O 1
ATOM 1790 N N . PRO B 1 30 ? 56.359 74.334 17.104 1.00 38.05 30 PRO B N 1
ATOM 1791 C CA . PRO B 1 30 ? 55.733 73.370 18.014 1.00 39.29 30 PRO B CA 1
ATOM 1792 C C . PRO B 1 30 ? 54.427 73.813 18.678 1.00 40.54 30 PRO B C 1
ATOM 1793 O O . PRO B 1 30 ? 53.469 73.038 18.747 1.00 39.79 30 PRO B O 1
ATOM 1797 N N . ASP B 1 31 ? 54.381 75.050 19.164 1.00 40.84 31 ASP B N 1
ATOM 1798 C CA . ASP B 1 31 ? 53.177 75.538 19.826 1.00 42.66 31 ASP B CA 1
ATOM 1799 C C . ASP B 1 31 ? 52.275 76.405 18.949 1.00 43.45 31 ASP B C 1
ATOM 1800 O O . ASP B 1 31 ? 51.423 77.134 19.458 1.00 44.24 31 ASP B O 1
ATOM 1805 N N . ALA B 1 32 ? 52.455 76.311 17.635 1.00 43.35 32 ALA B N 1
ATOM 1806 C CA . ALA B 1 32 ? 51.654 77.086 16.693 1.00 43.71 32 ALA B CA 1
ATOM 1807 C C . ALA B 1 32 ? 51.285 76.244 15.473 1.00 43.96 32 ALA B C 1
ATOM 1808 O O . ALA B 1 32 ? 51.530 76.639 14.331 1.00 42.99 32 ALA B O 1
ATOM 1810 N N . SER B 1 33 ? 50.698 75.079 15.727 1.00 43.49 33 SER B N 1
ATOM 1811 C CA . SER B 1 33 ? 50.285 74.168 14.671 1.00 43.44 33 SER B CA 1
ATOM 1812 C C . SER B 1 33 ? 48.793 74.325 14.427 1.00 43.35 33 SER B C 1
ATOM 1813 O O . SER B 1 33 ? 48.289 74.001 13.350 1.00 44.56 33 SER B O 1
ATOM 1816 N N . GLY B 1 34 ? 48.088 74.816 15.440 1.00 42.14 34 GLY B N 1
ATOM 1817 C CA . GLY B 1 34 ? 46.654 74.995 15.321 1.00 40.64 34 GLY B CA 1
ATOM 1818 C C . GLY B 1 34 ? 45.912 73.838 15.956 1.00 38.53 34 GLY B C 1
ATOM 1819 O O . GLY B 1 34 ? 44.877 73.396 15.456 1.00 39.63 34 GLY B O 1
ATOM 1820 N N . VAL B 1 35 ? 46.462 73.337 17.057 1.00 36.13 35 VAL B N 1
ATOM 1821 C CA . VAL B 1 35 ? 45.872 72.231 17.798 1.00 32.43 35 VAL B CA 1
ATOM 1822 C C . VAL B 1 35 ? 46.098 72.524 19.279 1.00 32.84 35 VAL B C 1
ATOM 1823 O O . VAL B 1 35 ? 47.213 72.847 19.686 1.00 33.22 35 VAL B O 1
ATOM 1827 N N . GLU B 1 36 ? 45.045 72.433 20.084 1.00 32.23 36 GLU B N 1
ATOM 1828 C CA . GLU B 1 36 ? 45.186 72.683 21.516 1.00 30.39 36 GLU B CA 1
ATOM 1829 C C . GLU B 1 36 ? 45.820 71.457 22.169 1.00 27.74 36 GLU B C 1
ATOM 1830 O O . GLU B 1 36 ? 45.266 70.358 22.130 1.00 23.61 36 GLU B O 1
ATOM 1836 N N . LEU B 1 37 ? 46.989 71.659 22.764 1.00 24.60 37 LEU B N 1
ATOM 1837 C CA . LEU B 1 37 ? 47.729 70.582 23.401 1.00 24.72 37 LEU B CA 1
ATOM 1838 C C . LEU B 1 37 ? 47.772 70.745 24.908 1.00 23.59 37 LEU B C 1
ATOM 1839 O O . LEU B 1 37 ? 48.269 71.751 25.401 1.00 25.72 37 LEU B O 1
ATOM 1844 N N . SER B 1 38 ? 47.253 69.758 25.633 1.00 24.42 38 SER B N 1
ATOM 1845 C CA . SER B 1 38 ? 47.259 69.804 27.094 1.00 24.40 38 SER B CA 1
ATOM 1846 C C . SER B 1 38 ? 48.695 69.611 27.567 1.00 23.64 38 SER B C 1
ATOM 1847 O O . SER B 1 38 ? 49.586 69.368 26.760 1.00 23.48 38 SER B O 1
ATOM 1850 N N . PRO B 1 39 ? 48.943 69.717 28.883 1.00 23.76 39 PRO B N 1
ATOM 1851 C CA . PRO B 1 39 ? 50.323 69.540 29.352 1.00 23.50 39 PRO B CA 1
ATOM 1852 C C . PRO B 1 39 ? 50.927 68.146 29.179 1.00 22.27 39 PRO B C 1
ATOM 1853 O O . PRO B 1 39 ? 52.129 67.974 29.356 1.00 22.84 39 PRO B O 1
ATOM 1857 N N . VAL B 1 40 ? 50.113 67.158 28.819 1.00 20.98 40 VAL B N 1
ATOM 1858 C CA . VAL B 1 40 ? 50.627 65.805 28.634 1.00 20.74 40 VAL B CA 1
ATOM 1859 C C . VAL B 1 40 ? 51.599 65.752 27.453 1.00 20.70 40 VAL B C 1
ATOM 1860 O O . VAL B 1 40 ? 52.456 64.869 27.375 1.00 20.74 40 VAL B O 1
ATOM 1864 N N . PHE B 1 41 ? 51.466 66.700 26.532 1.00 21.52 41 PHE B N 1
ATOM 1865 C CA . PHE B 1 41 ? 52.346 66.735 25.374 1.00 22.41 41 PHE B CA 1
ATOM 1866 C C . PHE B 1 41 ? 53.735 67.226 25.739 1.00 21.83 41 PHE B C 1
ATOM 1867 O O . PHE B 1 41 ? 54.640 67.232 24.903 1.00 19.30 41 PHE B O 1
ATOM 1875 N N . GLU B 1 42 ? 53.902 67.630 26.995 1.00 22.94 42 GLU B N 1
ATOM 1876 C CA . GLU B 1 42 ? 55.193 68.102 27.465 1.00 25.04 42 GLU B CA 1
ATOM 1877 C C . GLU B 1 42 ? 55.981 66.948 28.073 1.00 23.74 42 GLU B C 1
ATOM 1878 O O . GLU B 1 42 ? 57.186 67.058 28.305 1.00 23.18 42 GLU B O 1
ATOM 1884 N N . GLU B 1 43 ? 55.298 65.834 28.315 1.00 23.74 43 GLU B N 1
ATOM 1885 C CA . GLU B 1 43 ? 55.934 64.660 28.901 1.00 23.92 43 GLU B CA 1
ATOM 1886 C C . GLU B 1 43 ? 56.833 63.916 27.925 1.00 22.89 43 GLU B C 1
ATOM 1887 O O . GLU B 1 43 ? 56.571 63.861 26.721 1.00 21.68 43 GLU B O 1
ATOM 1893 N N . TYR B 1 44 ? 57.898 63.333 28.457 1.00 21.67 44 TYR B N 1
ATOM 1894 C CA . TYR B 1 44 ? 58.817 62.571 27.635 1.00 20.79 44 TYR B CA 1
ATOM 1895 C C . TYR B 1 44 ? 58.292 61.160 27.497 1.00 19.56 44 TYR B C 1
ATOM 1896 O O . TYR B 1 44 ? 58.165 60.429 28.482 1.00 18.38 44 TYR B O 1
ATOM 1905 N N . ARG B 1 45 ? 57.957 60.796 26.268 1.00 18.52 45 ARG B N 1
ATOM 1906 C CA . ARG B 1 45 ? 57.442 59.473 25.970 1.00 19.03 45 ARG B CA 1
ATOM 1907 C C . ARG B 1 45 ? 57.589 59.171 24.482 1.00 17.61 45 ARG B C 1
ATOM 1908 O O . ARG B 1 45 ? 57.674 60.079 23.655 1.00 15.28 45 ARG B O 1
ATOM 1916 N N . GLY B 1 46 ? 57.661 57.888 24.151 1.00 16.33 46 GLY B N 1
ATOM 1917 C CA . GLY B 1 46 ? 57.821 57.506 22.763 1.00 16.60 46 GLY B CA 1
ATOM 1918 C C . GLY B 1 46 ? 56.524 57.536 21.986 1.00 16.21 46 GLY B C 1
ATOM 1919 O O . GLY B 1 46 ? 55.443 57.519 22.569 1.00 14.25 46 GLY B O 1
ATOM 1920 N N . VAL B 1 47 ? 56.637 57.595 20.664 1.00 17.64 47 VAL B N 1
ATOM 1921 C CA . VAL B 1 47 ? 55.471 57.612 19.787 1.00 18.21 47 VAL B CA 1
ATOM 1922 C C . VAL B 1 47 ? 55.830 57.181 18.383 1.00 18.09 47 VAL B C 1
ATOM 1923 O O . VAL B 1 47 ? 56.995 57.203 17.994 1.00 18.66 47 VAL B O 1
ATOM 1927 N N . PHE B 1 48 ? 54.809 56.786 17.634 1.00 15.77 48 PHE B N 1
ATOM 1928 C CA . PHE B 1 48 ? 54.971 56.377 16.249 1.00 17.33 48 PHE B CA 1
ATOM 1929 C C . PHE B 1 48 ? 53.833 56.996 15.452 1.00 15.68 48 PHE B C 1
ATOM 1930 O O . PHE B 1 48 ? 52.704 57.060 15.927 1.00 14.50 48 PHE B O 1
ATOM 1938 N N . VAL B 1 49 ? 54.137 57.471 14.253 1.00 15.01 49 VAL B N 1
ATOM 1939 C CA . VAL B 1 49 ? 53.108 58.052 13.402 1.00 14.99 49 VAL B CA 1
ATOM 1940 C C . VAL B 1 49 ? 52.996 57.161 12.181 1.00 14.32 49 VAL B C 1
ATOM 1941 O O . VAL B 1 49 ? 53.976 56.940 11.478 1.00 14.23 49 VAL B O 1
ATOM 1945 N N . THR B 1 50 ? 51.802 56.620 11.963 1.00 14.09 50 THR B N 1
ATOM 1946 C CA . THR B 1 50 ? 51.567 55.739 10.832 1.00 15.85 50 THR B CA 1
ATOM 1947 C C . THR B 1 50 ? 50.634 56.380 9.815 1.00 15.15 50 THR B C 1
ATOM 1948 O O . THR B 1 50 ? 49.661 57.036 10.177 1.00 17.49 50 THR B O 1
ATOM 1952 N N . LEU B 1 51 ? 50.945 56.192 8.540 1.00 15.30 51 LEU B N 1
ATOM 1953 C CA . LEU B 1 51 ? 50.113 56.711 7.470 1.00 16.56 51 LEU B CA 1
ATOM 1954 C C . LEU B 1 51 ? 49.633 55.515 6.653 1.00 16.53 51 LEU B C 1
ATOM 1955 O O . LEU B 1 51 ? 50.399 54.593 6.380 1.00 18.87 51 LEU B O 1
ATOM 1960 N N . THR B 1 52 ? 48.353 55.509 6.299 1.00 18.54 52 THR B N 1
ATOM 1961 C CA . THR B 1 52 ? 47.801 54.431 5.484 1.00 20.29 52 THR B CA 1
ATOM 1962 C C . THR B 1 52 ? 47.046 55.074 4.332 1.00 20.68 52 THR B C 1
ATOM 1963 O O . THR B 1 52 ? 46.530 56.185 4.462 1.00 22.96 52 THR B O 1
ATOM 1967 N N . GLU B 1 53 ? 46.996 54.385 3.201 1.00 20.26 53 GLU B N 1
ATOM 1968 C CA . GLU B 1 53 ? 46.310 54.908 2.025 1.00 19.70 53 GLU B CA 1
ATOM 1969 C C . GLU B 1 53 ? 45.697 53.744 1.251 1.00 17.77 53 GLU B C 1
ATOM 1970 O O . GLU B 1 53 ? 46.403 52.843 0.801 1.00 14.53 53 GLU B O 1
ATOM 1976 N N . GLY B 1 54 ? 44.378 53.755 1.114 1.00 18.54 54 GLY B N 1
ATOM 1977 C CA . GLY B 1 54 ? 43.716 52.681 0.398 1.00 19.03 54 GLY B CA 1
ATOM 1978 C C . GLY B 1 54 ? 43.746 51.414 1.234 1.00 19.65 54 GLY B C 1
ATOM 1979 O O . GLY B 1 54 ? 43.541 50.313 0.728 1.00 19.37 54 GLY B O 1
ATOM 1980 N N . GLY B 1 55 ? 44.001 51.575 2.529 1.00 18.31 55 GLY B N 1
ATOM 1981 C CA . GLY B 1 55 ? 44.058 50.430 3.414 1.00 16.43 55 GLY B CA 1
ATOM 1982 C C . GLY B 1 55 ? 45.443 49.813 3.505 1.00 15.63 55 GLY B C 1
ATOM 1983 O O . GLY B 1 55 ? 45.648 48.841 4.229 1.00 15.55 55 GLY B O 1
ATOM 1984 N N . LEU B 1 56 ? 46.398 50.376 2.774 1.00 14.76 56 LEU B N 1
ATOM 1985 C CA . LEU B 1 56 ? 47.765 49.869 2.783 1.00 16.41 56 LEU B CA 1
ATOM 1986 C C . LEU B 1 56 ? 48.701 50.827 3.526 1.00 16.79 56 LEU B C 1
ATOM 1987 O O . LEU B 1 56 ? 48.438 52.030 3.616 1.00 16.98 56 LEU B O 1
ATOM 1992 N N . LEU B 1 57 ? 49.787 50.288 4.069 1.00 16.07 57 LEU B N 1
ATOM 1993 C CA . LEU B 1 57 ? 50.756 51.112 4.785 1.00 16.10 57 LEU B CA 1
ATOM 1994 C C . LEU B 1 57 ? 51.356 52.106 3.798 1.00 15.69 57 LEU B C 1
ATOM 1995 O O . LEU B 1 57 ? 51.722 51.732 2.684 1.00 16.58 57 LEU B O 1
ATOM 2000 N N . ARG B 1 58 ? 51.462 53.367 4.209 1.00 14.19 58 ARG B N 1
ATOM 2001 C CA . ARG B 1 58 ? 52.007 54.408 3.345 1.00 13.68 58 ARG B CA 1
ATOM 2002 C C . ARG B 1 58 ? 53.279 55.036 3.928 1.00 13.60 58 ARG B C 1
ATOM 2003 O O . ARG B 1 58 ? 54.019 55.742 3.233 1.00 12.46 58 ARG B O 1
ATOM 2011 N N . GLY B 1 59 ? 53.520 54.781 5.208 1.00 11.53 59 GLY B N 1
ATOM 2012 C CA . GLY B 1 59 ? 54.698 55.314 5.861 1.00 13.25 59 GLY B CA 1
ATOM 2013 C C . GLY B 1 59 ? 54.572 55.205 7.366 1.00 14.15 59 GLY B C 1
ATOM 2014 O O . GLY B 1 59 ? 53.467 55.253 7.899 1.00 16.20 59 GLY B O 1
ATOM 2015 N N . CYS B 1 60 ? 55.696 55.038 8.055 1.00 13.29 60 CYS B N 1
ATOM 2016 C CA . CYS B 1 60 ? 55.687 54.949 9.512 1.00 12.34 60 CYS B CA 1
ATOM 2017 C C . CYS B 1 60 ? 57.081 55.089 10.115 1.00 14.00 60 CYS B C 1
ATOM 2018 O O . CYS B 1 60 ? 57.995 54.330 9.789 1.00 15.42 60 CYS B O 1
ATOM 2021 N N . ILE B 1 61 ? 57.221 56.064 11.006 1.00 14.94 61 ILE B N 1
ATOM 2022 C CA . ILE B 1 61 ? 58.476 56.351 11.697 1.00 14.58 61 ILE B CA 1
ATOM 2023 C C . ILE B 1 61 ? 58.097 56.655 13.137 1.00 16.08 61 ILE B C 1
ATOM 2024 O O . ILE B 1 61 ? 56.959 57.059 13.398 1.00 15.05 61 ILE B O 1
ATOM 2029 N N . GLY B 1 62 ? 59.033 56.478 14.069 1.00 15.58 62 GLY B N 1
ATOM 2030 C CA . GLY B 1 62 ? 58.717 56.771 15.456 1.00 15.27 62 GLY B CA 1
ATOM 2031 C C . GLY B 1 62 ? 59.890 56.810 16.422 1.00 16.25 62 GLY B C 1
ATOM 2032 O O . GLY B 1 62 ? 61.026 56.508 16.053 1.00 17.46 62 GLY B O 1
ATOM 2033 N N . HIS B 1 63 ? 59.603 57.205 17.662 1.00 15.59 63 HIS B N 1
ATOM 2034 C CA . HIS B 1 63 ? 60.597 57.257 18.732 1.00 16.55 63 HIS B CA 1
ATOM 2035 C C . HIS B 1 63 ? 60.238 56.171 19.734 1.00 14.45 63 HIS B C 1
ATOM 2036 O O . HIS B 1 63 ? 59.260 56.305 20.461 1.00 16.14 63 HIS B O 1
ATOM 2043 N N . PRO B 1 64 ? 61.005 55.077 19.782 1.00 15.06 64 PRO B N 1
ATOM 2044 C CA . PRO B 1 64 ? 60.684 54.016 20.745 1.00 14.69 64 PRO B CA 1
ATOM 2045 C C . PRO B 1 64 ? 60.942 54.465 22.186 1.00 17.54 64 PRO B C 1
ATOM 2046 O O . PRO B 1 64 ? 60.176 54.140 23.097 1.00 19.68 64 PRO B O 1
ATOM 2050 N N . TYR B 1 65 ? 62.022 55.213 22.384 1.00 17.13 65 TYR B N 1
ATOM 2051 C CA . TYR B 1 65 ? 62.389 55.692 23.717 1.00 20.41 65 TYR B CA 1
ATOM 2052 C C . TYR B 1 65 ? 61.814 57.069 24.009 1.00 21.38 65 TYR B C 1
ATOM 2053 O O . TYR B 1 65 ? 61.483 57.830 23.093 1.00 21.40 65 TYR B O 1
ATOM 2062 N N . PRO B 1 66 ? 61.676 57.409 25.301 1.00 21.66 66 PRO B N 1
ATOM 2063 C CA . PRO B 1 66 ? 61.138 58.719 25.665 1.00 20.72 66 PRO B CA 1
ATOM 2064 C C . PRO B 1 66 ? 62.243 59.771 25.633 1.00 21.17 66 PRO B C 1
ATOM 2065 O O . PRO B 1 66 ? 62.404 60.549 26.568 1.00 20.07 66 PRO B O 1
ATOM 2069 N N . ASP B 1 67 ? 62.999 59.782 24.540 1.00 21.11 67 ASP B N 1
ATOM 2070 C CA . ASP B 1 67 ? 64.096 60.721 24.354 1.00 21.56 67 ASP B CA 1
ATOM 2071 C C . ASP B 1 67 ? 63.617 62.150 24.104 1.00 22.18 67 ASP B C 1
ATOM 2072 O O . ASP B 1 67 ? 64.386 63.098 24.248 1.00 22.75 67 ASP B O 1
ATOM 2077 N N . SER B 1 68 ? 62.357 62.307 23.719 1.00 22.49 68 SER B N 1
ATOM 2078 C CA . SER B 1 68 ? 61.821 63.636 23.437 1.00 21.59 68 SER B CA 1
ATOM 2079 C C . SER B 1 68 ? 60.440 63.818 24.040 1.00 20.47 68 SER B C 1
ATOM 2080 O O . SER B 1 68 ? 59.782 62.847 24.421 1.00 20.59 68 SER B O 1
ATOM 2083 N N . THR B 1 69 ? 60.006 65.068 24.139 1.00 20.27 69 THR B N 1
ATOM 2084 C CA . THR B 1 69 ? 58.685 65.346 24.665 1.00 19.89 69 THR B CA 1
ATOM 2085 C C . THR B 1 69 ? 57.721 64.788 23.620 1.00 18.09 69 THR B C 1
ATOM 2086 O O . THR B 1 69 ? 58.089 64.629 22.456 1.00 16.78 69 THR B O 1
ATOM 2090 N N . LEU B 1 70 ? 56.500 64.484 24.039 1.00 19.33 70 LEU B N 1
ATOM 2091 C CA . LEU B 1 70 ? 55.500 63.937 23.136 1.00 19.91 70 LEU B CA 1
ATOM 2092 C C . LEU B 1 70 ? 55.292 64.871 21.949 1.00 20.93 70 LEU B C 1
ATOM 2093 O O . LEU B 1 70 ? 55.160 64.430 20.806 1.00 19.15 70 LEU B O 1
ATOM 2098 N N . LYS B 1 71 ? 55.283 66.167 22.232 1.00 23.38 71 LYS B N 1
ATOM 2099 C CA . LYS B 1 71 ? 55.092 67.188 21.207 1.00 24.00 71 LYS B CA 1
ATOM 2100 C C . LYS B 1 71 ? 56.165 67.101 20.124 1.00 24.09 71 LYS B C 1
ATOM 2101 O O . LYS B 1 71 ? 55.862 66.976 18.938 1.00 23.04 71 LYS B O 1
ATOM 2107 N N . GLU B 1 72 ? 57.423 67.173 20.545 1.00 25.20 72 GLU B N 1
ATOM 2108 C CA . GLU B 1 72 ? 58.551 67.121 19.625 1.00 26.72 72 GLU B CA 1
ATOM 2109 C C . GLU B 1 72 ? 58.596 65.838 18.805 1.00 24.01 72 GLU B C 1
ATOM 2110 O O . GLU B 1 72 ? 58.809 65.872 17.595 1.00 23.01 72 GLU B O 1
ATOM 2116 N N . ALA B 1 73 ? 58.394 64.710 19.480 1.00 23.72 73 ALA B N 1
ATOM 2117 C CA . ALA B 1 73 ? 58.435 63.399 18.848 1.00 19.61 73 ALA B CA 1
ATOM 2118 C C . ALA B 1 73 ? 57.363 63.217 17.777 1.00 19.73 73 ALA B C 1
ATOM 2119 O O . ALA B 1 73 ? 57.606 62.581 16.753 1.00 18.98 73 ALA B O 1
ATOM 2121 N N . ILE B 1 74 ? 56.178 63.769 18.017 1.00 19.31 74 ILE B N 1
ATOM 2122 C CA . ILE B 1 74 ? 55.087 63.670 17.056 1.00 18.22 74 ILE B CA 1
ATOM 2123 C C . ILE B 1 74 ? 55.455 64.474 15.813 1.00 18.77 74 ILE B C 1
ATOM 2124 O O . ILE B 1 74 ? 55.309 64.000 14.682 1.00 18.68 74 ILE B O 1
ATOM 2129 N N . LEU B 1 75 ? 55.948 65.690 16.033 1.00 18.19 75 LEU B N 1
ATOM 2130 C CA . LEU B 1 75 ? 56.347 66.558 14.938 1.00 19.46 75 LEU B CA 1
ATOM 2131 C C . LEU B 1 75 ? 57.366 65.849 14.066 1.00 18.78 75 LEU B C 1
ATOM 2132 O O . LEU B 1 75 ? 57.158 65.663 12.864 1.00 16.51 75 LEU B O 1
ATOM 2137 N N . ASP B 1 76 ? 58.468 65.446 14.691 1.00 18.02 76 ASP B N 1
ATOM 2138 C CA . ASP B 1 76 ? 59.543 64.754 13.995 1.00 16.84 76 ASP B CA 1
ATOM 2139 C C . ASP B 1 76 ? 59.106 63.442 13.324 1.00 14.38 76 ASP B C 1
ATOM 2140 O O . ASP B 1 76 ? 59.451 63.201 12.171 1.00 16.08 76 ASP B O 1
ATOM 2145 N N . SER B 1 77 ? 58.348 62.608 14.035 1.00 14.78 77 SER B N 1
ATOM 2146 C CA . SER B 1 77 ? 57.898 61.314 13.500 1.00 12.83 77 SER B CA 1
ATOM 2147 C C . SER B 1 77 ? 56.934 61.450 12.331 1.00 13.78 77 SER B C 1
ATOM 2148 O O . SER B 1 77 ? 57.021 60.714 11.342 1.00 13.16 77 SER B O 1
ATOM 2151 N N . ALA B 1 78 ? 56.004 62.387 12.465 1.00 15.61 78 ALA B N 1
ATOM 2152 C CA . ALA B 1 78 ? 55.020 62.646 11.436 1.00 15.05 78 ALA B CA 1
ATOM 2153 C C . ALA B 1 78 ? 55.711 63.112 10.155 1.00 16.10 78 ALA B C 1
ATOM 2154 O O . ALA B 1 78 ? 55.447 62.581 9.086 1.00 15.68 78 ALA B O 1
ATOM 2156 N N . ILE B 1 79 ? 56.601 64.098 10.249 1.00 17.56 79 ILE B N 1
ATOM 2157 C CA . ILE B 1 79 ? 57.280 64.555 9.042 1.00 18.39 79 ILE B CA 1
ATOM 2158 C C . ILE B 1 79 ? 58.146 63.435 8.482 1.00 17.27 79 ILE B C 1
ATOM 2159 O O . ILE B 1 79 ? 58.255 63.280 7.268 1.00 18.32 79 ILE B O 1
ATOM 2164 N N . SER B 1 80 ? 58.764 62.654 9.360 1.00 15.09 80 SER B N 1
ATOM 2165 C CA . SER B 1 80 ? 59.588 61.539 8.899 1.00 16.02 80 SER B CA 1
ATOM 2166 C C . SER B 1 80 ? 58.744 60.460 8.234 1.00 13.05 80 SER B C 1
ATOM 2167 O O . SER B 1 80 ? 59.165 59.857 7.252 1.00 14.97 80 SER B O 1
ATOM 2170 N N . ALA B 1 81 ? 57.555 60.214 8.771 1.00 12.61 81 ALA B N 1
ATOM 2171 C CA . ALA B 1 81 ? 56.668 59.197 8.212 1.00 13.03 81 ALA B CA 1
ATOM 2172 C C . ALA B 1 81 ? 56.257 59.507 6.772 1.00 13.55 81 ALA B C 1
ATOM 2173 O O . ALA B 1 81 ? 56.104 58.600 5.945 1.00 12.37 81 ALA B O 1
ATOM 2175 N N . ALA B 1 82 ? 56.089 60.790 6.470 1.00 14.48 82 ALA B N 1
ATOM 2176 C CA . ALA B 1 82 ? 55.665 61.206 5.139 1.00 16.78 82 ALA B CA 1
ATOM 2177 C C . ALA B 1 82 ? 56.787 61.516 4.170 1.00 17.56 82 ALA B C 1
ATOM 2178 O O . ALA B 1 82 ? 56.567 61.568 2.962 1.00 19.73 82 ALA B O 1
ATOM 2180 N N . THR B 1 83 ? 57.998 61.696 4.677 1.00 19.83 83 THR B N 1
ATOM 2181 C CA . THR B 1 83 ? 59.102 62.055 3.793 1.00 22.18 83 THR B CA 1
ATOM 2182 C C . THR B 1 83 ? 60.396 61.277 3.987 1.00 24.69 83 THR B C 1
ATOM 2183 O O . THR B 1 83 ? 61.286 61.347 3.138 1.00 25.26 83 THR B O 1
ATOM 2187 N N . ARG B 1 84 ? 60.511 60.537 5.086 1.00 25.41 84 ARG B N 1
ATOM 2188 C CA . ARG B 1 84 ? 61.747 59.808 5.355 1.00 26.10 84 ARG B CA 1
ATOM 2189 C C . ARG B 1 84 ? 61.669 58.289 5.483 1.00 24.53 84 ARG B C 1
ATOM 2190 O O . ARG B 1 84 ? 62.606 57.667 5.980 1.00 24.43 84 ARG B O 1
ATOM 2198 N N . ASP B 1 85 ? 60.568 57.685 5.053 1.00 23.04 85 ASP B N 1
ATOM 2199 C CA . ASP B 1 85 ? 60.447 56.235 5.137 1.00 21.34 85 ASP B CA 1
ATOM 2200 C C . ASP B 1 85 ? 60.975 55.703 3.806 1.00 22.14 85 ASP B C 1
ATOM 2201 O O . ASP B 1 85 ? 60.308 55.821 2.775 1.00 19.27 85 ASP B O 1
ATOM 2206 N N . PRO B 1 86 ? 62.187 55.120 3.808 1.00 22.92 86 PRO B N 1
ATOM 2207 C CA . PRO B 1 86 ? 62.800 54.578 2.587 1.00 22.99 86 PRO B CA 1
ATOM 2208 C C . PRO B 1 86 ? 61.989 53.509 1.853 1.00 23.10 86 PRO B C 1
ATOM 2209 O O . PRO B 1 86 ? 62.269 53.196 0.691 1.00 22.35 86 PRO B O 1
ATOM 2213 N N . ARG B 1 87 ? 60.979 52.960 2.521 1.00 21.50 87 ARG B N 1
ATOM 2214 C CA . ARG B 1 87 ? 60.139 51.934 1.912 1.00 21.97 87 ARG B CA 1
ATOM 2215 C C . ARG B 1 87 ? 59.071 52.529 0.989 1.00 22.83 87 ARG B C 1
ATOM 2216 O O . ARG B 1 87 ? 58.423 51.804 0.242 1.00 22.02 87 ARG B O 1
ATOM 2224 N N . PHE B 1 88 ? 58.888 53.846 1.040 1.00 22.49 88 PHE B N 1
ATOM 2225 C CA . PHE B 1 88 ? 57.862 54.493 0.227 1.00 20.87 88 PHE B CA 1
ATOM 2226 C C . PHE B 1 88 ? 58.330 55.808 -0.362 1.00 21.91 88 PHE B C 1
ATOM 2227 O O . PHE B 1 88 ? 59.250 56.439 0.150 1.00 21.60 88 PHE B O 1
ATOM 2235 N N . PRO B 1 89 ? 57.702 56.237 -1.466 1.00 22.74 89 PRO B N 1
ATOM 2236 C CA . PRO B 1 89 ? 58.109 57.515 -2.052 1.00 21.71 89 PRO B CA 1
ATOM 2237 C C . PRO B 1 89 ? 57.513 58.593 -1.150 1.00 21.30 89 PRO B C 1
ATOM 2238 O O . PRO B 1 89 ? 56.527 58.344 -0.445 1.00 20.75 89 PRO B O 1
ATOM 2242 N N . THR B 1 90 ? 58.104 59.782 -1.157 1.00 20.84 90 THR B N 1
ATOM 2243 C CA . THR B 1 90 ? 57.596 60.869 -0.337 1.00 21.71 90 THR B CA 1
ATOM 2244 C C . THR B 1 90 ? 56.135 61.133 -0.685 1.00 21.82 90 THR B C 1
ATOM 2245 O O . THR B 1 90 ? 55.725 60.995 -1.843 1.00 21.26 90 THR B O 1
ATOM 2249 N N . VAL B 1 91 ? 55.344 61.507 0.313 1.00 20.99 91 VAL B N 1
ATOM 2250 C CA . VAL B 1 91 ? 53.937 61.782 0.066 1.00 22.36 91 VAL B CA 1
ATOM 2251 C C . VAL B 1 91 ? 53.787 63.196 -0.492 1.00 23.87 91 VAL B C 1
ATOM 2252 O O . VAL B 1 91 ? 54.485 64.119 -0.059 1.00 21.01 91 VAL B O 1
ATOM 2256 N N . GLU B 1 92 ? 52.892 63.350 -1.467 1.00 25.98 92 GLU B N 1
ATOM 2257 C CA . GLU B 1 92 ? 52.632 64.651 -2.087 1.00 28.76 92 GLU B CA 1
ATOM 2258 C C . GLU B 1 92 ? 51.532 65.348 -1.291 1.00 29.44 92 GLU B C 1
ATOM 2259 O O . GLU B 1 92 ? 50.799 64.698 -0.550 1.00 28.96 92 GLU B O 1
ATOM 2265 N N . GLN B 1 93 ? 51.407 66.663 -1.455 1.00 31.53 93 GLN B N 1
ATOM 2266 C CA . GLN B 1 93 ? 50.391 67.433 -0.742 1.00 33.96 93 GLN B CA 1
ATOM 2267 C C . GLN B 1 93 ? 48.969 66.916 -0.918 1.00 34.89 93 GLN B C 1
ATOM 2268 O O . GLN B 1 93 ? 48.265 66.657 0.061 1.00 35.43 93 GLN B O 1
ATOM 2274 N N . ASP B 1 94 ? 48.544 66.786 -2.168 1.00 35.08 94 ASP B N 1
ATOM 2275 C CA . ASP B 1 94 ? 47.193 66.331 -2.459 1.00 36.07 94 ASP B CA 1
ATOM 2276 C C . ASP B 1 94 ? 46.899 64.905 -2.019 1.00 34.04 94 ASP B C 1
ATOM 2277 O O . ASP B 1 94 ? 45.750 64.474 -2.046 1.00 36.23 94 ASP B O 1
ATOM 2282 N N . GLU B 1 95 ? 47.925 64.169 -1.615 1.00 32.27 95 GLU B N 1
ATOM 2283 C CA . GLU B 1 95 ? 47.723 62.793 -1.170 1.00 30.69 95 GLU B CA 1
ATOM 2284 C C . GLU B 1 95 ? 47.125 62.722 0.233 1.00 27.94 95 GLU B C 1
ATOM 2285 O O . GLU B 1 95 ? 46.371 61.798 0.547 1.00 28.32 95 GLU B O 1
ATOM 2299 N N . LYS B 1 97 ? 44.704 64.145 1.624 1.00 20.71 97 LYS B N 1
ATOM 2300 C CA . LYS B 1 97 ? 43.245 64.120 1.711 1.00 20.52 97 LYS B CA 1
ATOM 2301 C C . LYS B 1 97 ? 42.740 62.685 1.572 1.00 20.67 97 LYS B C 1
ATOM 2302 O O . LYS B 1 97 ? 41.575 62.388 1.850 1.00 21.91 97 LYS B O 1
ATOM 2308 N N . ASN B 1 98 ? 43.627 61.796 1.144 1.00 18.89 98 ASN B N 1
ATOM 2309 C CA . ASN B 1 98 ? 43.274 60.395 0.961 1.00 19.87 98 ASN B CA 1
ATOM 2310 C C . ASN B 1 98 ? 44.063 59.492 1.895 1.00 18.29 98 ASN B C 1
ATOM 2311 O O . ASN B 1 98 ? 43.944 58.271 1.837 1.00 19.53 98 ASN B O 1
ATOM 2316 N N . ILE B 1 99 ? 44.880 60.099 2.743 1.00 16.77 99 ILE B N 1
ATOM 2317 C CA . ILE B 1 99 ? 45.694 59.346 3.679 1.00 16.61 99 ILE B CA 1
ATOM 2318 C C . ILE B 1 99 ? 45.076 59.367 5.073 1.00 16.52 99 ILE B C 1
ATOM 2319 O O . ILE B 1 99 ? 44.468 60.355 5.481 1.00 15.49 99 ILE B O 1
ATOM 2324 N N . LEU B 1 100 ? 45.204 58.248 5.780 1.00 16.03 100 LEU B N 1
ATOM 2325 C CA . LEU B 1 100 ? 44.686 58.116 7.136 1.00 20.09 100 LEU B CA 1
ATOM 2326 C C . LEU B 1 100 ? 45.874 58.157 8.097 1.00 19.17 100 LEU B C 1
ATOM 2327 O O . LEU B 1 100 ? 46.882 57.481 7.878 1.00 17.95 100 LEU B O 1
ATOM 2332 N N . VAL B 1 101 ? 45.746 58.943 9.159 1.00 19.10 101 VAL B N 1
ATOM 2333 C CA . VAL B 1 101 ? 46.814 59.084 10.139 1.00 16.66 101 VAL B CA 1
ATOM 2334 C C . VAL B 1 101 ? 46.567 58.240 11.386 1.00 18.22 101 VAL B C 1
ATOM 2335 O O . VAL B 1 101 ? 45.437 58.112 11.850 1.00 17.23 101 VAL B O 1
ATOM 2339 N N . GLU B 1 102 ? 47.640 57.650 11.905 1.00 17.44 102 GLU B N 1
ATOM 2340 C CA . GLU B 1 102 ? 47.579 56.823 13.106 1.00 17.30 102 GLU B CA 1
ATOM 2341 C C . GLU B 1 102 ? 48.685 57.281 14.049 1.00 16.77 102 GLU B C 1
ATOM 2342 O O . GLU B 1 102 ? 49.807 57.525 13.611 1.00 18.11 102 GLU B O 1
ATOM 2348 N N . VAL B 1 103 ? 48.373 57.411 15.336 1.00 16.22 103 VAL B N 1
ATOM 2349 C CA . VAL B 1 103 ? 49.387 57.813 16.310 1.00 14.45 103 VAL B CA 1
ATOM 2350 C C . VAL B 1 103 ? 49.403 56.824 17.468 1.00 13.93 103 VAL B C 1
ATOM 2351 O O . VAL B 1 103 ? 48.404 56.648 18.166 1.00 13.83 103 VAL B O 1
ATOM 2355 N N . THR B 1 104 ? 50.538 56.161 17.652 1.00 14.05 104 THR B N 1
ATOM 2356 C CA . THR B 1 104 ? 50.693 55.200 18.733 1.00 15.34 104 THR B CA 1
ATOM 2357 C C . THR B 1 104 ? 51.480 55.891 19.835 1.00 15.42 104 THR B C 1
ATOM 2358 O O . THR B 1 104 ? 52.653 56.209 19.656 1.00 16.85 104 THR B O 1
ATOM 2362 N N . ILE B 1 105 ? 50.833 56.131 20.970 1.00 14.69 105 ILE B N 1
ATOM 2363 C CA . ILE B 1 105 ? 51.494 56.813 22.074 1.00 14.44 105 ILE B CA 1
ATOM 2364 C C . ILE B 1 105 ? 51.911 55.878 23.202 1.00 15.03 105 ILE B C 1
ATOM 2365 O O . ILE B 1 105 ? 51.099 55.115 23.720 1.00 15.80 105 ILE B O 1
ATOM 2370 N N . LEU B 1 106 ? 53.184 55.948 23.580 1.00 15.83 106 LEU B N 1
ATOM 2371 C CA . LEU B 1 106 ? 53.718 55.120 24.662 1.00 15.63 106 LEU B CA 1
ATOM 2372 C C . LEU B 1 106 ? 53.723 55.915 25.960 1.00 15.68 106 LEU B C 1
ATOM 2373 O O . LEU B 1 106 ? 53.935 57.123 25.949 1.00 15.43 106 LEU B O 1
ATOM 2378 N N . THR B 1 107 ? 53.485 55.236 27.078 1.00 17.97 107 THR B N 1
ATOM 2379 C CA . THR B 1 107 ? 53.481 55.898 28.378 1.00 19.33 107 THR B CA 1
ATOM 2380 C C . THR B 1 107 ? 54.909 56.150 28.856 1.00 20.71 107 THR B C 1
ATOM 2381 O O . THR B 1 107 ? 55.866 55.592 28.316 1.00 19.00 107 THR B O 1
ATOM 2385 N N . GLN B 1 108 ? 55.049 56.997 29.870 1.00 22.45 108 GLN B N 1
ATOM 2386 C CA . GLN B 1 108 ? 56.367 57.286 30.417 1.00 25.36 108 GLN B CA 1
ATOM 2387 C C . GLN B 1 108 ? 56.836 56.017 31.117 1.00 24.50 108 GLN B C 1
ATOM 2388 O O . GLN B 1 108 ? 56.128 55.462 31.952 1.00 24.28 108 GLN B O 1
ATOM 2394 N N . PRO B 1 109 ? 58.029 55.530 30.764 1.00 24.65 109 PRO B N 1
ATOM 2395 C CA . PRO B 1 109 ? 58.557 54.314 31.390 1.00 25.71 109 PRO B CA 1
ATOM 2396 C C . PRO B 1 109 ? 58.693 54.465 32.903 1.00 28.29 109 PRO B C 1
ATOM 2397 O O . PRO B 1 109 ? 59.261 55.446 33.390 1.00 27.63 109 PRO B O 1
ATOM 2401 N N . GLU B 1 110 ? 58.157 53.507 33.650 1.00 29.31 110 GLU B N 1
ATOM 2402 C CA . GLU B 1 110 ? 58.273 53.565 35.096 1.00 31.40 110 GLU B CA 1
ATOM 2403 C C . GLU B 1 110 ? 58.951 52.308 35.620 1.00 30.83 110 GLU B C 1
ATOM 2404 O O . GLU B 1 110 ? 58.566 51.184 35.287 1.00 31.45 110 GLU B O 1
ATOM 2410 N N . LYS B 1 111 ? 59.976 52.519 36.435 1.00 29.99 111 LYS B N 1
ATOM 2411 C CA . LYS B 1 111 ? 60.750 51.436 37.015 1.00 29.29 111 LYS B CA 1
ATOM 2412 C C . LYS B 1 111 ? 59.898 50.480 37.837 1.00 28.45 111 LYS B C 1
ATOM 2413 O O . LYS B 1 111 ? 59.170 50.896 38.735 1.00 27.77 111 LYS B O 1
ATOM 2419 N N . ILE B 1 112 ? 59.975 49.197 37.506 1.00 27.93 112 ILE B N 1
ATOM 2420 C CA . ILE B 1 112 ? 59.240 48.188 38.252 1.00 28.62 112 ILE B CA 1
ATOM 2421 C C . ILE B 1 112 ? 60.016 48.045 39.550 1.00 30.37 112 ILE B C 1
ATOM 2422 O O . ILE B 1 112 ? 61.178 47.640 39.536 1.00 30.23 112 ILE B O 1
ATOM 2427 N N . ASN B 1 113 ? 59.380 48.383 40.666 1.00 32.32 113 ASN B N 1
ATOM 2428 C CA . ASN B 1 113 ? 60.041 48.316 41.964 1.00 34.93 113 ASN B CA 1
ATOM 2429 C C . ASN B 1 113 ? 59.771 47.023 42.713 1.00 35.71 113 ASN B C 1
ATOM 2430 O O . ASN B 1 113 ? 59.084 47.021 43.737 1.00 36.83 113 ASN B O 1
ATOM 2435 N N . ALA B 1 114 ? 60.321 45.928 42.202 1.00 33.95 114 ALA B N 1
ATOM 2436 C CA . ALA B 1 114 ? 60.148 44.622 42.820 1.00 34.03 114 ALA B CA 1
ATOM 2437 C C . ALA B 1 114 ? 61.492 43.906 42.902 1.00 34.59 114 ALA B C 1
ATOM 2438 O O . ALA B 1 114 ? 62.481 44.362 42.323 1.00 34.25 114 ALA B O 1
ATOM 2440 N N . SER B 1 115 ? 61.527 42.790 43.627 1.00 34.67 115 SER B N 1
ATOM 2441 C CA . SER B 1 115 ? 62.756 42.013 43.755 1.00 34.34 115 SER B CA 1
ATOM 2442 C C . SER B 1 115 ? 62.821 41.075 42.561 1.00 34.59 115 SER B C 1
ATOM 2443 O O . SER B 1 115 ? 61.793 40.716 41.992 1.00 33.02 115 SER B O 1
ATOM 2446 N N . PRO B 1 116 ? 64.034 40.655 42.174 1.00 36.44 116 PRO B N 1
ATOM 2447 C CA . PRO B 1 116 ? 64.225 39.749 41.036 1.00 36.64 116 PRO B CA 1
ATOM 2448 C C . PRO B 1 116 ? 63.205 38.611 40.944 1.00 36.84 116 PRO B C 1
ATOM 2449 O O . PRO B 1 116 ? 62.709 38.307 39.858 1.00 37.05 116 PRO B O 1
ATOM 2453 N N . LYS B 1 117 ? 62.890 37.986 42.074 1.00 37.23 117 LYS B N 1
ATOM 2454 C CA . LYS B 1 117 ? 61.927 36.886 42.090 1.00 37.39 117 LYS B CA 1
ATOM 2455 C C . LYS B 1 117 ? 60.475 37.341 41.958 1.00 35.75 117 LYS B C 1
ATOM 2456 O O . LYS B 1 117 ? 59.573 36.516 41.840 1.00 36.80 117 LYS B O 1
ATOM 2462 N N . GLU B 1 118 ? 60.248 38.649 41.968 1.00 34.22 118 GLU B N 1
ATOM 2463 C CA . GLU B 1 118 ? 58.892 39.173 41.851 1.00 33.08 118 GLU B CA 1
ATOM 2464 C C . GLU B 1 118 ? 58.601 39.715 40.454 1.00 30.63 118 GLU B C 1
ATOM 2465 O O . GLU B 1 118 ? 57.442 39.810 40.048 1.00 28.09 118 GLU B O 1
ATOM 2471 N N . LEU B 1 119 ? 59.657 40.074 39.731 1.00 28.76 119 LEU B N 1
ATOM 2472 C CA . LEU B 1 119 ? 59.522 40.654 38.395 1.00 28.03 119 LEU B CA 1
ATOM 2473 C C . LEU B 1 119 ? 58.568 39.980 37.410 1.00 27.50 119 LEU B C 1
ATOM 2474 O O . LEU B 1 119 ? 57.716 40.648 36.825 1.00 28.73 119 LEU B O 1
ATOM 2479 N N . PRO B 1 120 ? 58.695 38.659 37.203 1.00 27.38 120 PRO B N 1
ATOM 2480 C CA . PRO B 1 120 ? 57.787 37.999 36.256 1.00 27.57 120 PRO B CA 1
ATOM 2481 C C . PRO B 1 120 ? 56.310 38.307 36.505 1.00 28.75 120 PRO B C 1
ATOM 2482 O O . PRO B 1 120 ? 55.556 38.572 35.569 1.00 26.11 120 PRO B O 1
ATOM 2486 N N . ASP B 1 121 ? 55.903 38.274 37.771 1.00 28.21 121 ASP B N 1
ATOM 2487 C CA . ASP B 1 121 ? 54.518 38.551 38.130 1.00 29.38 121 ASP B CA 1
ATOM 2488 C C . ASP B 1 121 ? 54.120 40.013 37.912 1.00 27.67 121 ASP B C 1
ATOM 2489 O O . ASP B 1 121 ? 52.936 40.319 37.800 1.00 27.81 121 ASP B O 1
ATOM 2494 N N . LYS B 1 122 ? 55.096 40.915 37.848 1.00 25.73 122 LYS B N 1
ATOM 2495 C CA . LYS B 1 122 ? 54.784 42.328 37.639 1.00 26.54 122 LYS B CA 1
ATOM 2496 C C . LYS B 1 122 ? 54.784 42.733 36.173 1.00 26.40 122 LYS B C 1
ATOM 2497 O O . LYS B 1 122 ? 54.366 43.838 35.830 1.00 26.03 122 LYS B O 1
ATOM 2503 N N . VAL B 1 123 ? 55.256 41.837 35.312 1.00 26.39 123 VAL B N 1
ATOM 2504 C CA . VAL B 1 123 ? 55.288 42.092 33.877 1.00 24.48 123 VAL B CA 1
ATOM 2505 C C . VAL B 1 123 ? 54.064 41.447 33.246 1.00 25.66 123 VAL B C 1
ATOM 2506 O O . VAL B 1 123 ? 53.915 40.223 33.284 1.00 24.82 123 VAL B O 1
ATOM 2510 N N . GLU B 1 124 ? 53.191 42.267 32.666 1.00 26.55 124 GLU B N 1
ATOM 2511 C CA . GLU B 1 124 ? 51.970 41.767 32.045 1.00 27.48 124 GLU B CA 1
ATOM 2512 C C . GLU B 1 124 ? 52.071 41.618 30.528 1.00 27.23 124 GLU B C 1
ATOM 2513 O O . GLU B 1 124 ? 52.188 42.606 29.798 1.00 26.59 124 GLU B O 1
ATOM 2519 N N . ILE B 1 125 ? 52.008 40.375 30.062 1.00 25.36 125 ILE B N 1
ATOM 2520 C CA . ILE B 1 125 ? 52.097 40.079 28.638 1.00 26.25 125 ILE B CA 1
ATOM 2521 C C . ILE B 1 125 ? 50.855 40.564 27.901 1.00 26.78 125 ILE B C 1
ATOM 2522 O O . ILE B 1 125 ? 49.732 40.188 28.245 1.00 26.99 125 ILE B O 1
ATOM 2527 N N . GLY B 1 126 ? 51.064 41.395 26.885 1.00 26.99 126 GLY B N 1
ATOM 2528 C CA . GLY B 1 126 ? 49.948 41.917 26.117 1.00 27.71 126 GLY B CA 1
ATOM 2529 C C . GLY B 1 126 ? 49.646 43.358 26.480 1.00 28.64 126 GLY B C 1
ATOM 2530 O O . GLY B 1 126 ? 48.921 44.054 25.765 1.00 30.08 126 GLY B O 1
ATOM 2531 N N . LYS B 1 127 ? 50.199 43.802 27.602 1.00 27.29 127 LYS B N 1
ATOM 2532 C CA . LYS B 1 127 ? 50.006 45.166 28.065 1.00 26.75 127 LYS B CA 1
ATOM 2533 C C . LYS B 1 127 ? 51.340 45.888 28.132 1.00 24.50 127 LYS B C 1
ATOM 2534 O O . LYS B 1 127 ? 51.491 46.995 27.615 1.00 23.79 127 LYS B O 1
ATOM 2540 N N . HIS B 1 128 ? 52.313 45.239 28.756 1.00 20.42 128 HIS B N 1
ATOM 2541 C CA . HIS B 1 128 ? 53.625 45.837 28.946 1.00 20.11 128 HIS B CA 1
ATOM 2542 C C . HIS B 1 128 ? 54.693 45.729 27.864 1.00 19.58 128 HIS B C 1
ATOM 2543 O O . HIS B 1 128 ? 54.790 44.745 27.139 1.00 19.14 128 HIS B O 1
ATOM 2550 N N . GLY B 1 129 ? 55.482 46.795 27.787 1.00 18.49 129 GLY B N 1
ATOM 2551 C CA . GLY B 1 129 ? 56.622 46.883 26.899 1.00 15.99 129 GLY B CA 1
ATOM 2552 C C . GLY B 1 129 ? 57.717 46.977 27.956 1.00 16.03 129 GLY B C 1
ATOM 2553 O O . GLY B 1 129 ? 57.411 47.307 29.106 1.00 13.00 129 GLY B O 1
ATOM 2554 N N . LEU B 1 130 ? 58.971 46.704 27.614 1.00 16.06 130 LEU B N 1
ATOM 2555 C CA . LEU B 1 130 ? 60.024 46.750 28.625 1.00 14.58 130 LEU B CA 1
ATOM 2556 C C . LEU B 1 130 ? 61.306 47.429 28.199 1.00 15.61 130 LEU B C 1
ATOM 2557 O O . LEU B 1 130 ? 61.679 47.418 27.022 1.00 14.94 130 LEU B O 1
ATOM 2562 N N . ILE B 1 131 ? 61.987 48.001 29.186 1.00 15.12 131 ILE B N 1
ATOM 2563 C CA . ILE B 1 131 ? 63.274 48.634 28.973 1.00 14.76 131 ILE B CA 1
ATOM 2564 C C . ILE B 1 131 ? 64.184 48.081 30.053 1.00 18.09 131 ILE B C 1
ATOM 2565 O O . ILE B 1 131 ? 63.850 48.100 31.238 1.00 18.66 131 ILE B O 1
ATOM 2570 N N . VAL B 1 132 ? 65.319 47.545 29.639 1.00 19.89 132 VAL B N 1
ATOM 2571 C CA . VAL B 1 132 ? 66.267 47.029 30.596 1.00 21.63 132 VAL B CA 1
ATOM 2572 C C . VAL B 1 132 ? 67.457 47.956 30.521 1.00 23.62 132 VAL B C 1
ATOM 2573 O O . VAL B 1 132 ? 67.963 48.260 29.440 1.00 22.85 132 VAL B O 1
ATOM 2577 N N . LYS B 1 133 ? 67.880 48.429 31.681 1.00 25.63 133 LYS B N 1
ATOM 2578 C CA . LYS B 1 133 ? 69.002 49.334 31.759 1.00 28.55 133 LYS B CA 1
ATOM 2579 C C . LYS B 1 133 ? 69.917 48.898 32.890 1.00 29.98 133 LYS B C 1
ATOM 2580 O O . LYS B 1 133 ? 69.473 48.679 34.014 1.00 29.00 133 LYS B O 1
ATOM 2586 N N . GLN B 1 134 ? 71.192 48.733 32.572 1.00 31.90 134 GLN B N 1
ATOM 2587 C CA . GLN B 1 134 ? 72.175 48.354 33.572 1.00 35.84 134 GLN B CA 1
ATOM 2588 C C . GLN B 1 134 ? 73.436 49.119 33.234 1.00 37.38 134 GLN B C 1
ATOM 2589 O O . GLN B 1 134 ? 74.041 48.904 32.184 1.00 36.48 134 GLN B O 1
ATOM 2595 N N . GLY B 1 135 ? 73.829 50.017 34.128 1.00 39.03 135 GLY B N 1
ATOM 2596 C CA . GLY B 1 135 ? 75.009 50.809 33.873 1.00 40.67 135 GLY B CA 1
ATOM 2597 C C . GLY B 1 135 ? 74.730 51.691 32.678 1.00 40.89 135 GLY B C 1
ATOM 2598 O O . GLY B 1 135 ? 73.817 52.517 32.707 1.00 41.96 135 GLY B O 1
ATOM 2599 N N . TYR B 1 136 ? 75.498 51.498 31.612 1.00 42.19 136 TYR B N 1
ATOM 2600 C CA . TYR B 1 136 ? 75.338 52.294 30.406 1.00 41.74 136 TYR B CA 1
ATOM 2601 C C . TYR B 1 136 ? 74.741 51.468 29.267 1.00 39.94 136 TYR B C 1
ATOM 2602 O O . TYR B 1 136 ? 74.698 51.916 28.121 1.00 39.93 136 TYR B O 1
ATOM 2611 N N . CYS B 1 137 ? 74.281 50.261 29.594 1.00 36.26 137 CYS B N 1
ATOM 2612 C CA . CYS B 1 137 ? 73.660 49.366 28.613 1.00 33.23 137 CYS B CA 1
ATOM 2613 C C . CYS B 1 137 ? 72.142 49.534 28.679 1.00 31.13 137 CYS B C 1
ATOM 2614 O O . CYS B 1 137 ? 71.560 49.472 29.761 1.00 28.44 137 CYS B O 1
ATOM 2617 N N . GLN B 1 138 ? 71.499 49.739 27.531 1.00 27.54 138 GLN B N 1
ATOM 2618 C CA . GLN B 1 138 ? 70.045 49.909 27.504 1.00 25.42 138 GLN B CA 1
ATOM 2619 C C . GLN B 1 138 ? 69.391 49.185 26.317 1.00 22.83 138 GLN B C 1
ATOM 2620 O O . GLN B 1 138 ? 69.934 49.170 25.218 1.00 20.85 138 GLN B O 1
ATOM 2626 N N . GLY B 1 139 ? 68.223 48.592 26.548 1.00 20.68 139 GLY B N 1
ATOM 2627 C CA . GLY B 1 139 ? 67.537 47.886 25.478 1.00 20.15 139 GLY B CA 1
ATOM 2628 C C . GLY B 1 139 ? 66.036 47.828 25.679 1.00 20.24 139 GLY B C 1
ATOM 2629 O O . GLY B 1 139 ? 65.562 47.877 26.815 1.00 19.66 139 GLY B O 1
ATOM 2630 N N . LEU B 1 140 ? 65.277 47.742 24.587 1.00 18.18 140 LEU B N 1
ATOM 2631 C CA . LEU B 1 140 ? 63.828 47.663 24.717 1.00 16.89 140 LEU B CA 1
ATOM 2632 C C . LEU B 1 140 ? 63.119 46.847 23.653 1.00 15.78 140 LEU B C 1
ATOM 2633 O O . LEU B 1 140 ? 63.603 46.675 22.526 1.00 13.91 140 LEU B O 1
ATOM 2638 N N . LEU B 1 141 ? 61.956 46.339 24.039 1.00 14.49 141 LEU B N 1
ATOM 2639 C CA . LEU B 1 141 ? 61.116 45.549 23.157 1.00 14.50 141 LEU B CA 1
ATOM 2640 C C . LEU B 1 141 ? 59.702 46.092 23.314 1.00 13.81 141 LEU B C 1
ATOM 2641 O O . LEU B 1 141 ? 59.219 46.282 24.431 1.00 14.15 141 LEU B O 1
ATOM 2646 N N . LEU B 1 142 ? 59.048 46.375 22.195 1.00 13.29 142 LEU B N 1
ATOM 2647 C CA . LEU B 1 142 ? 57.699 46.921 22.242 1.00 12.67 142 LEU B CA 1
ATOM 2648 C C . LEU B 1 142 ? 56.736 45.909 22.832 1.00 11.48 142 LEU B C 1
ATOM 2649 O O . LEU B 1 142 ? 57.014 44.709 22.833 1.00 13.25 142 LEU B O 1
ATOM 2654 N N . PRO B 1 143 ? 55.583 46.377 23.335 1.00 10.96 143 PRO B N 1
ATOM 2655 C CA . PRO B 1 143 ? 54.565 45.510 23.939 1.00 9.86 143 PRO B CA 1
ATOM 2656 C C . PRO B 1 143 ? 54.080 44.330 23.093 1.00 11.07 143 PRO B C 1
ATOM 2657 O O . PRO B 1 143 ? 53.832 43.246 23.630 1.00 12.33 143 PRO B O 1
ATOM 2661 N N . GLN B 1 144 ? 53.938 44.531 21.780 1.00 11.47 144 GLN B N 1
ATOM 2662 C CA . GLN B 1 144 ? 53.434 43.471 20.903 1.00 10.79 144 GLN B CA 1
ATOM 2663 C C . GLN B 1 144 ? 54.364 42.276 20.751 1.00 12.66 144 GLN B C 1
ATOM 2664 O O . GLN B 1 144 ? 53.920 41.178 20.409 1.00 13.52 144 GLN B O 1
ATOM 2670 N N . VAL B 1 145 ? 55.649 42.476 21.020 1.00 13.64 145 VAL B N 1
ATOM 2671 C CA . VAL B 1 145 ? 56.613 41.396 20.875 1.00 12.14 145 VAL B CA 1
ATOM 2672 C C . VAL B 1 145 ? 56.271 40.121 21.650 1.00 12.00 145 VAL B C 1
ATOM 2673 O O . VAL B 1 145 ? 56.198 39.036 21.068 1.00 14.31 145 VAL B O 1
ATOM 2677 N N . ALA B 1 146 ? 56.045 40.247 22.951 1.00 12.80 146 ALA B N 1
ATOM 2678 C CA . ALA B 1 146 ? 55.756 39.080 23.790 1.00 13.39 146 ALA B CA 1
ATOM 2679 C C . ALA B 1 146 ? 54.512 38.269 23.409 1.00 12.86 146 ALA B C 1
ATOM 2680 O O . ALA B 1 146 ? 54.598 37.057 23.223 1.00 12.57 146 ALA B O 1
ATOM 2682 N N . PRO B 1 147 ? 53.342 38.925 23.289 1.00 12.05 147 PRO B N 1
ATOM 2683 C CA . PRO B 1 147 ? 52.113 38.205 22.933 1.00 11.50 147 PRO B CA 1
ATOM 2684 C C . PRO B 1 147 ? 52.097 37.629 21.527 1.00 13.15 147 PRO B C 1
ATOM 2685 O O . PRO B 1 147 ? 51.594 36.524 21.319 1.00 14.45 147 PRO B O 1
ATOM 2689 N N . GLU B 1 148 ? 52.646 38.369 20.566 1.00 12.39 148 GLU B N 1
ATOM 2690 C CA . GLU B 1 148 ? 52.691 37.905 19.183 1.00 13.68 148 GLU B CA 1
ATOM 2691 C C . GLU B 1 148 ? 53.713 36.800 18.961 1.00 15.47 148 GLU B C 1
ATOM 2692 O O . GLU B 1 148 ? 53.671 36.112 17.948 1.00 16.78 148 GLU B O 1
ATOM 2698 N N . ASN B 1 149 ? 54.640 36.622 19.898 1.00 16.99 149 ASN B N 1
ATOM 2699 C CA . ASN B 1 149 ? 55.648 35.590 19.713 1.00 17.42 149 ASN B CA 1
ATOM 2700 C C . ASN B 1 149 ? 55.678 34.566 20.827 1.00 18.01 149 ASN B C 1
ATOM 2701 O O . ASN B 1 149 ? 56.699 33.938 21.103 1.00 19.06 149 ASN B O 1
ATOM 2706 N N . ASP B 1 150 ? 54.522 34.409 21.454 1.00 19.37 150 ASP B N 1
ATOM 2707 C CA . ASP B 1 150 ? 54.320 33.444 22.512 1.00 21.87 150 ASP B CA 1
ATOM 2708 C C . ASP B 1 150 ? 55.392 33.410 23.599 1.00 21.16 150 ASP B C 1
ATOM 2709 O O . ASP B 1 150 ? 55.944 32.354 23.901 1.00 21.45 150 ASP B O 1
ATOM 2722 N N . ASP B 1 152 ? 56.340 34.265 27.672 1.00 19.88 152 ASP B N 1
ATOM 2723 C CA . ASP B 1 152 ? 55.721 34.529 28.975 1.00 18.74 152 ASP B CA 1
ATOM 2724 C C . ASP B 1 152 ? 56.534 35.649 29.581 1.00 19.19 152 ASP B C 1
ATOM 2725 O O . ASP B 1 152 ? 57.409 36.201 28.915 1.00 19.91 152 ASP B O 1
ATOM 2730 N N . SER B 1 153 ? 56.265 35.987 30.835 1.00 18.87 153 SER B N 1
ATOM 2731 C CA . SER B 1 153 ? 56.989 37.073 31.487 1.00 18.43 153 SER B CA 1
ATOM 2732 C C . SER B 1 153 ? 58.472 36.805 31.636 1.00 17.08 153 SER B C 1
ATOM 2733 O O . SER B 1 153 ? 59.284 37.697 31.438 1.00 16.94 153 SER B O 1
ATOM 2736 N N . ILE B 1 154 ? 58.819 35.574 31.985 1.00 16.79 154 ILE B N 1
ATOM 2737 C CA . ILE B 1 154 ? 60.216 35.193 32.149 1.00 16.34 154 ILE B CA 1
ATOM 2738 C C . ILE B 1 154 ? 60.960 35.341 30.825 1.00 16.61 154 ILE B C 1
ATOM 2739 O O . ILE B 1 154 ? 62.081 35.851 30.786 1.00 15.91 154 ILE B O 1
ATOM 2744 N N . ASP B 1 155 ? 60.329 34.908 29.738 1.00 17.03 155 ASP B N 1
ATOM 2745 C CA . ASP B 1 155 ? 60.950 35.015 28.426 1.00 15.80 155 ASP B CA 1
ATOM 2746 C C . ASP B 1 155 ? 61.193 36.480 28.075 1.00 15.87 155 ASP B C 1
ATOM 2747 O O . ASP B 1 155 ? 62.285 36.862 27.653 1.00 17.56 155 ASP B O 1
ATOM 2752 N N . PHE B 1 156 ? 60.167 37.301 28.262 1.00 16.16 156 PHE B N 1
ATOM 2753 C CA . PHE B 1 156 ? 60.237 38.718 27.916 1.00 14.82 156 PHE B CA 1
ATOM 2754 C C . PHE B 1 156 ? 61.362 39.451 28.630 1.00 14.31 156 PHE B C 1
ATOM 2755 O O . PHE B 1 156 ? 62.090 40.240 28.025 1.00 12.76 156 PHE B O 1
ATOM 2763 N N . LEU B 1 157 ? 61.498 39.196 29.924 1.00 14.73 157 LEU B N 1
ATOM 2764 C CA . LEU B 1 157 ? 62.549 39.825 30.708 1.00 13.17 157 LEU B CA 1
ATOM 2765 C C . LEU B 1 157 ? 63.902 39.420 30.137 1.00 12.21 157 LEU B C 1
ATOM 2766 O O . LEU B 1 157 ? 64.773 40.265 29.917 1.00 13.31 157 LEU B O 1
ATOM 2771 N N . SER B 1 158 ? 64.066 38.125 29.876 1.00 12.52 158 SER B N 1
ATOM 2772 C CA . SER B 1 158 ? 65.320 37.608 29.344 1.00 12.13 158 SER B CA 1
ATOM 2773 C C . SER B 1 158 ? 65.669 38.159 27.958 1.00 10.57 158 SER B C 1
ATOM 2774 O O . SER B 1 158 ? 66.811 38.546 27.725 1.00 12.44 158 SER B O 1
ATOM 2777 N N . HIS B 1 159 ? 64.712 38.193 27.036 1.00 9.52 159 HIS B N 1
ATOM 2778 C CA . HIS B 1 159 ? 65.016 38.735 25.710 1.00 10.19 159 HIS B CA 1
ATOM 2779 C C . HIS B 1 159 ? 65.350 40.222 25.780 1.00 10.20 159 HIS B C 1
ATOM 2780 O O . HIS B 1 159 ? 66.263 40.694 25.103 1.00 11.82 159 HIS B O 1
ATOM 2787 N N . THR B 1 160 ? 64.621 40.968 26.603 1.00 10.77 160 THR B N 1
ATOM 2788 C CA . THR B 1 160 ? 64.906 42.393 26.715 1.00 12.58 160 THR B CA 1
ATOM 2789 C C . THR B 1 160 ? 66.317 42.592 27.272 1.00 11.99 160 THR B C 1
ATOM 2790 O O . THR B 1 160 ? 67.029 43.512 26.867 1.00 13.05 160 THR B O 1
ATOM 2794 N N . CYS B 1 161 ? 66.738 41.725 28.188 1.00 11.68 161 CYS B N 1
ATOM 2795 C CA . CYS B 1 161 ? 68.087 41.852 28.723 1.00 12.06 161 CYS B CA 1
ATOM 2796 C C . CYS B 1 161 ? 69.101 41.670 27.598 1.00 11.50 161 CYS B C 1
ATOM 2797 O O . CYS B 1 161 ? 70.027 42.461 27.468 1.00 13.09 161 CYS B O 1
ATOM 2808 N N . LYS B 1 163 ? 68.591 42.120 24.524 1.00 12.34 163 LYS B N 1
ATOM 2809 C CA . LYS B 1 163 ? 68.408 43.216 23.577 1.00 12.30 163 LYS B CA 1
ATOM 2810 C C . LYS B 1 163 ? 69.294 44.375 24.012 1.00 14.62 163 LYS B C 1
ATOM 2811 O O . LYS B 1 163 ? 69.862 45.082 23.182 1.00 14.73 163 LYS B O 1
ATOM 2817 N N . ALA B 1 164 ? 69.403 44.554 25.326 1.00 14.34 164 ALA B N 1
ATOM 2818 C CA . ALA B 1 164 ? 70.219 45.614 25.910 1.00 15.76 164 ALA B CA 1
ATOM 2819 C C . ALA B 1 164 ? 71.701 45.285 25.779 1.00 14.89 164 ALA B C 1
ATOM 2820 O O . ALA B 1 164 ? 72.555 46.116 26.071 1.00 16.16 164 ALA B O 1
ATOM 2822 N N . GLY B 1 165 ? 71.999 44.064 25.347 1.00 14.71 165 GLY B N 1
ATOM 2823 C CA . GLY B 1 165 ? 73.381 43.647 25.200 1.00 12.92 165 GLY B CA 1
ATOM 2824 C C . GLY B 1 165 ? 73.903 42.968 26.456 1.00 13.62 165 GLY B C 1
ATOM 2825 O O . GLY B 1 165 ? 75.099 42.730 26.595 1.00 10.09 165 GLY B O 1
ATOM 2826 N N . LEU B 1 166 ? 72.996 42.649 27.371 1.00 13.89 166 LEU B N 1
ATOM 2827 C CA . LEU B 1 166 ? 73.371 42.011 28.622 1.00 15.12 166 LEU B CA 1
ATOM 2828 C C . LEU B 1 166 ? 73.062 40.525 28.590 1.00 15.75 166 LEU B C 1
ATOM 2829 O O . LEU B 1 166 ? 72.486 40.006 27.626 1.00 13.88 166 LEU B O 1
ATOM 2834 N N . SER B 1 167 ? 73.462 39.848 29.660 1.00 14.75 167 SER B N 1
ATOM 2835 C CA . SER B 1 167 ? 73.215 38.429 29.795 1.00 13.30 167 SER B CA 1
ATOM 2836 C C . SER B 1 167 ? 71.727 38.250 30.029 1.00 12.19 167 SER B C 1
ATOM 2837 O O . SER B 1 167 ? 71.101 39.047 30.725 1.00 13.51 167 SER B O 1
ATOM 2840 N N . PRO B 1 168 ? 71.138 37.205 29.438 1.00 10.22 168 PRO B N 1
ATOM 2841 C CA . PRO B 1 168 ? 69.710 36.926 29.596 1.00 10.91 168 PRO B CA 1
ATOM 2842 C C . PRO B 1 168 ? 69.275 36.948 31.067 1.00 13.04 168 PRO B C 1
ATOM 2843 O O . PRO B 1 168 ? 68.175 37.399 31.384 1.00 13.36 168 PRO B O 1
ATOM 2847 N N . ASP B 1 169 ? 70.143 36.471 31.961 1.00 12.48 169 ASP B N 1
ATOM 2848 C CA . ASP B 1 169 ? 69.814 36.422 33.388 1.00 14.28 169 ASP B CA 1
ATOM 2849 C C . ASP B 1 169 ? 70.098 37.701 34.170 1.00 14.26 169 ASP B C 1
ATOM 2850 O O . ASP B 1 169 ? 69.940 37.734 35.390 1.00 16.99 169 ASP B O 1
ATOM 2855 N N . ALA B 1 170 ? 70.503 38.760 33.476 1.00 16.62 170 ALA B N 1
ATOM 2856 C CA . ALA B 1 170 ? 70.792 40.026 34.138 1.00 15.43 170 ALA B CA 1
ATOM 2857 C C . ALA B 1 170 ? 69.643 40.500 35.030 1.00 16.59 170 ALA B C 1
ATOM 2858 O O . ALA B 1 170 ? 69.882 41.094 36.088 1.00 15.35 170 ALA B O 1
ATOM 2860 N N . TRP B 1 171 ? 68.400 40.244 34.628 1.00 14.94 171 TRP B N 1
ATOM 2861 C CA . TRP B 1 171 ? 67.282 40.686 35.459 1.00 15.66 171 TRP B CA 1
ATOM 2862 C C . TRP B 1 171 ? 67.239 39.899 36.764 1.00 16.22 171 TRP B C 1
ATOM 2863 O O . TRP B 1 171 ? 66.824 40.410 37.807 1.00 15.85 171 TRP B O 1
ATOM 2874 N N . VAL B 1 172 ? 67.675 38.650 36.697 1.00 16.91 172 VAL B N 1
ATOM 2875 C CA . VAL B 1 172 ? 67.693 37.793 37.865 1.00 16.54 172 VAL B CA 1
ATOM 2876 C C . VAL B 1 172 ? 68.710 38.324 38.871 1.00 18.19 172 VAL B C 1
ATOM 2877 O O . VAL B 1 172 ? 68.574 38.101 40.065 1.00 20.48 172 VAL B O 1
ATOM 2881 N N . LYS B 1 173 ? 69.715 39.043 38.379 1.00 19.74 173 LYS B N 1
ATOM 2882 C CA . LYS B 1 173 ? 70.765 39.590 39.230 1.00 19.19 173 LYS B CA 1
ATOM 2883 C C . LYS B 1 173 ? 70.566 41.050 39.614 1.00 20.76 173 LYS B C 1
ATOM 2884 O O . LYS B 1 173 ? 71.498 41.696 40.098 1.00 20.66 173 LYS B O 1
ATOM 2890 N N . GLY B 1 174 ? 69.365 41.578 39.385 1.00 19.94 174 GLY B N 1
ATOM 2891 C CA . GLY B 1 174 ? 69.080 42.952 39.767 1.00 18.84 174 GLY B CA 1
ATOM 2892 C C . GLY B 1 174 ? 69.131 44.048 38.721 1.00 19.58 174 GLY B C 1
ATOM 2893 O O . GLY B 1 174 ? 69.087 45.228 39.071 1.00 17.85 174 GLY B O 1
ATOM 2894 N N . ALA B 1 175 ? 69.225 43.691 37.443 1.00 19.07 175 ALA B N 1
ATOM 2895 C CA . ALA B 1 175 ? 69.258 44.710 36.394 1.00 18.60 175 ALA B CA 1
ATOM 2896 C C . ALA B 1 175 ? 67.987 45.561 36.487 1.00 20.36 175 ALA B C 1
ATOM 2897 O O . ALA B 1 175 ? 66.900 45.038 36.743 1.00 21.44 175 ALA B O 1
ATOM 2899 N N . GLU B 1 176 ? 68.121 46.868 36.291 1.00 22.83 176 GLU B N 1
ATOM 2900 C CA . GLU B 1 176 ? 66.965 47.764 36.353 1.00 25.21 176 GLU B CA 1
ATOM 2901 C C . GLU B 1 176 ? 65.970 47.464 35.238 1.00 25.48 176 GLU B C 1
ATOM 2902 O O . GLU B 1 176 ? 66.341 47.431 34.062 1.00 26.23 176 GLU B O 1
ATOM 2908 N N . VAL B 1 177 ? 64.709 47.258 35.606 1.00 25.24 177 VAL B N 1
ATOM 2909 C CA . VAL B 1 177 ? 63.672 46.967 34.622 1.00 25.73 177 VAL B CA 1
ATOM 2910 C C . VAL B 1 177 ? 62.549 47.990 34.674 1.00 26.32 177 VAL B C 1
ATOM 2911 O O . VAL B 1 177 ? 61.978 48.242 35.727 1.00 26.36 177 VAL B O 1
ATOM 2915 N N . TYR B 1 178 ? 62.239 48.573 33.522 1.00 26.15 178 TYR B N 1
ATOM 2916 C CA . TYR B 1 178 ? 61.178 49.559 33.421 1.00 25.53 178 TYR B CA 1
ATOM 2917 C C . TYR B 1 178 ? 60.087 49.035 32.495 1.00 25.43 178 TYR B C 1
ATOM 2918 O O . TYR B 1 178 ? 60.373 48.324 31.532 1.00 24.42 178 TYR B O 1
ATOM 2927 N N . CYS B 1 179 ? 58.839 49.390 32.778 1.00 23.44 179 CYS B N 1
ATOM 2928 C CA . CYS B 1 179 ? 57.743 48.958 31.924 1.00 23.04 179 CYS B CA 1
ATOM 2929 C C . CYS B 1 179 ? 56.953 50.160 31.407 1.00 21.60 179 CYS B C 1
ATOM 2930 O O . CYS B 1 179 ? 56.942 51.228 32.020 1.00 20.62 179 CYS B O 1
ATOM 2933 N N . PHE B 1 180 ? 56.311 49.987 30.259 1.00 21.80 180 PHE B N 1
ATOM 2934 C CA . PHE B 1 180 ? 55.516 51.055 29.671 1.00 21.15 180 PHE B CA 1
ATOM 2935 C C . PHE B 1 180 ? 54.380 50.449 28.853 1.00 21.39 180 PHE B C 1
ATOM 2936 O O . PHE B 1 180 ? 54.397 49.262 28.522 1.00 20.28 180 PHE B O 1
ATOM 2944 N N . GLU B 1 181 ? 53.383 51.265 28.540 1.00 22.80 181 GLU B N 1
ATOM 2945 C CA . GLU B 1 181 ? 52.250 50.800 27.758 1.00 23.21 181 GLU B CA 1
ATOM 2946 C C . GLU B 1 181 ? 52.094 51.659 26.519 1.00 22.12 181 GLU B C 1
ATOM 2947 O O . GLU B 1 181 ? 52.878 52.576 26.277 1.00 21.36 181 GLU B O 1
ATOM 2953 N N . GLY B 1 182 ? 51.071 51.355 25.735 1.00 22.49 182 GLY B N 1
ATOM 2954 C CA . GLY B 1 182 ? 50.822 52.125 24.538 1.00 22.45 182 GLY B CA 1
ATOM 2955 C C . GLY B 1 182 ? 49.345 52.144 24.216 1.00 22.44 182 GLY B C 1
ATOM 2956 O O . GLY B 1 182 ? 48.564 51.370 24.774 1.00 23.31 182 GLY B O 1
ATOM 2957 N N . GLN B 1 183 ? 48.964 53.051 23.327 1.00 21.89 183 GLN B N 1
ATOM 2958 C CA . GLN B 1 183 ? 47.588 53.168 22.875 1.00 19.79 183 GLN B CA 1
ATOM 2959 C C . GLN B 1 183 ? 47.667 53.717 21.4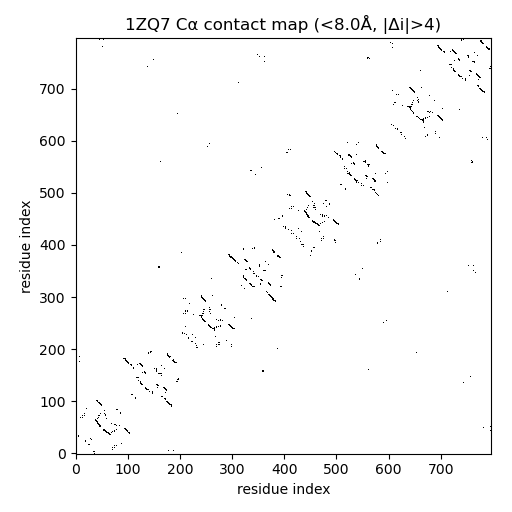71 1.00 18.97 183 GLN B C 1
ATOM 2960 O O . GLN B 1 183 ? 48.635 54.393 21.109 1.00 19.36 183 GLN B O 1
ATOM 2966 N N . ILE B 1 184 ? 46.664 53.409 20.666 1.00 16.57 184 ILE B N 1
ATOM 2967 C CA . ILE B 1 184 ? 46.658 53.866 19.289 1.00 16.21 184 ILE B CA 1
ATOM 2968 C C . ILE B 1 184 ? 45.405 54.655 18.984 1.00 15.34 184 ILE B C 1
ATOM 2969 O O . ILE B 1 184 ? 44.294 54.201 19.252 1.00 18.63 184 ILE B O 1
ATOM 2974 N N . PHE B 1 185 ? 45.583 55.842 18.428 1.00 14.93 185 PHE B N 1
ATOM 2975 C CA . PHE B 1 185 ? 44.450 56.661 18.030 1.00 13.85 185 PHE B CA 1
ATOM 2976 C C . PHE B 1 185 ? 44.599 56.757 16.524 1.00 15.22 185 PHE B C 1
ATOM 2977 O O . PHE B 1 185 ? 45.699 56.975 16.021 1.00 15.53 185 PHE B O 1
ATOM 2985 N N . LYS B 1 186 ? 43.506 56.578 15.798 1.00 15.01 186 LYS B N 1
ATOM 2986 C CA . LYS B 1 186 ? 43.595 56.624 14.354 1.00 18.61 186 LYS B CA 1
ATOM 2987 C C . LYS B 1 186 ? 42.372 57.251 13.700 1.00 19.38 186 LYS B C 1
ATOM 2988 O O . LYS B 1 186 ? 41.267 57.199 14.235 1.00 18.93 186 LYS B O 1
ATOM 2994 N N . GLU B 1 187 ? 42.585 57.851 12.539 1.00 20.92 187 GLU B N 1
ATOM 2995 C CA . GLU B 1 187 ? 41.498 58.480 11.809 1.00 22.82 187 GLU B CA 1
ATOM 2996 C C . GLU B 1 187 ? 40.612 57.415 11.190 1.00 24.12 187 GLU B C 1
ATOM 2997 O O . GLU B 1 187 ? 41.104 56.427 10.649 1.00 24.74 187 GLU B O 1
ATOM 3003 N N . LYS B 1 188 ? 39.304 57.619 11.275 1.00 26.18 188 LYS B N 1
ATOM 3004 C CA . LYS B 1 188 ? 38.351 56.690 10.688 1.00 27.97 188 LYS B CA 1
ATOM 3005 C C . LYS B 1 188 ? 38.199 57.113 9.222 1.00 28.05 188 LYS B C 1
ATOM 3006 O O . LYS B 1 188 ? 37.942 56.291 8.346 1.00 28.98 188 LYS B O 1
ATOM 3012 N N . GLU B 1 189 ? 38.371 58.408 8.977 1.00 27.58 189 GLU B N 1
ATOM 3013 C CA . GLU B 1 189 ? 38.318 58.993 7.637 1.00 28.87 189 GLU B CA 1
ATOM 3014 C C . GLU B 1 189 ? 39.293 60.176 7.631 1.00 28.00 189 GLU B C 1
ATOM 3015 O O . GLU B 1 189 ? 39.583 60.755 8.676 1.00 27.12 189 GLU B O 1
ATOM 3021 N N . PRO B 1 190 ? 39.812 60.554 6.456 1.00 26.92 190 PRO B N 1
ATOM 3022 C CA . PRO B 1 190 ? 40.749 61.680 6.421 1.00 26.10 190 PRO B CA 1
ATOM 3023 C C . PRO B 1 190 ? 40.241 62.919 7.157 1.00 26.72 190 PRO B C 1
ATOM 3024 O O . PRO B 1 190 ? 39.192 63.473 6.818 1.00 24.74 190 PRO B O 1
ATOM 3028 N N . ASP B 1 191 ? 40.991 63.335 8.175 1.00 25.51 191 ASP B N 1
ATOM 3029 C CA . ASP B 1 191 ? 40.652 64.504 8.970 1.00 25.76 191 ASP B CA 1
ATOM 3030 C C . ASP B 1 191 ? 39.290 64.341 9.636 1.00 25.63 191 ASP B C 1
ATOM 3031 O O . ASP B 1 191 ? 38.657 65.320 10.043 1.00 24.41 191 ASP B O 1
ATOM 3036 N N . GLY B 1 192 ? 38.857 63.091 9.767 1.00 23.62 192 GLY B N 1
ATOM 3037 C CA . GLY B 1 192 ? 37.570 62.823 10.380 1.00 23.29 192 GLY B CA 1
ATOM 3038 C C . GLY B 1 192 ? 37.614 62.376 11.828 1.00 23.23 192 GLY B C 1
ATOM 3039 O O . GLY B 1 192 ? 38.475 62.790 12.610 1.00 24.26 192 GLY B O 1
ATOM 3040 N N . GLU B 1 193 ? 36.663 61.521 12.179 1.00 22.87 193 GLU B N 1
ATOM 3041 C CA . GLU B 1 193 ? 36.534 60.995 13.528 1.00 22.79 193 GLU B CA 1
ATOM 3042 C C . GLU B 1 193 ? 37.766 60.194 13.927 1.00 22.18 193 GLU B C 1
ATOM 3043 O O . GLU B 1 193 ? 38.391 59.540 13.090 1.00 23.28 193 GLU B O 1
ATOM 3049 N N . VAL B 1 194 ? 38.117 60.249 15.206 1.00 21.03 194 VAL B N 1
ATOM 3050 C CA . VAL B 1 194 ? 39.270 59.506 15.702 1.00 18.69 194 VAL B CA 1
ATOM 3051 C C . VAL B 1 194 ? 38.790 58.383 16.609 1.00 17.81 194 VAL B C 1
ATOM 3052 O O . VAL B 1 194 ? 37.966 58.601 17.501 1.00 17.55 194 VAL B O 1
ATOM 3056 N N . ILE B 1 195 ? 39.300 57.181 16.358 1.00 17.28 195 ILE B N 1
ATOM 3057 C CA . ILE B 1 195 ? 38.939 56.004 17.134 1.00 17.62 195 ILE B CA 1
ATOM 3058 C C . ILE B 1 195 ? 40.172 55.497 17.889 1.00 16.97 195 ILE B C 1
ATOM 3059 O O . ILE B 1 195 ? 41.305 55.744 17.474 1.00 19.03 195 ILE B O 1
ATOM 3064 N N . GLU B 1 196 ? 39.952 54.797 18.995 1.00 15.63 196 GLU B N 1
ATOM 3065 C CA . GLU B 1 196 ? 41.054 54.284 19.808 1.00 17.42 196 GLU B CA 1
ATOM 3066 C C . GLU B 1 196 ? 41.153 52.760 19.784 1.00 16.49 196 GLU B C 1
ATOM 3067 O O . GLU B 1 196 ? 40.181 52.064 20.056 1.00 17.94 196 GLU B O 1
ATOM 3073 N N . GLU B 1 197 ? 42.342 52.261 19.461 1.00 16.86 197 GLU B N 1
ATOM 3074 C CA . GLU B 1 197 ? 42.618 50.829 19.412 1.00 19.51 197 GLU B CA 1
ATOM 3075 C C . GLU B 1 197 ? 43.395 50.489 20.683 1.00 20.89 197 GLU B C 1
ATOM 3076 O O . GLU B 1 197 ? 44.553 50.890 20.824 1.00 20.36 197 GLU B O 1
ATOM 3082 N N . LYS B 1 198 ? 42.759 49.758 21.597 1.00 21.42 198 LYS B N 1
ATOM 3083 C CA . LYS B 1 198 ? 43.381 49.391 22.869 1.00 23.95 198 LYS B CA 1
ATOM 3084 C C . LYS B 1 198 ? 44.537 48.413 22.736 1.00 23.03 198 LYS B C 1
ATOM 3085 O O . LYS B 1 198 ? 45.505 48.485 23.489 1.00 24.92 198 LYS B O 1
ATOM 3091 N N . PHE B 1 199 ? 44.433 47.507 21.771 1.00 21.94 199 PHE B N 1
ATOM 3092 C CA . PHE B 1 199 ? 45.441 46.476 21.562 1.00 19.69 199 PHE B CA 1
ATOM 3093 C C . PHE B 1 199 ? 46.557 46.80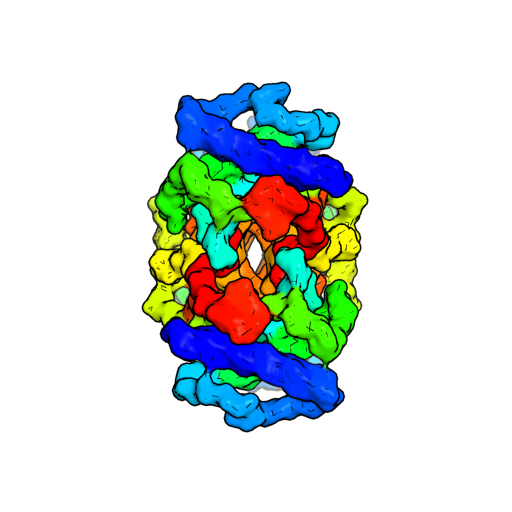3 20.581 1.00 19.34 199 PHE B C 1
ATOM 3094 O O . PHE B 1 199 ? 46.305 47.024 19.394 1.00 18.70 199 PHE B O 1
ATOM 3102 N N . LEU B 1 200 ? 47.795 46.810 21.071 1.00 17.31 200 LEU B N 1
ATOM 3103 C CA . LEU B 1 200 ? 48.935 47.079 20.201 1.00 17.19 200 LEU B CA 1
ATOM 3104 C C . LEU B 1 200 ? 49.355 45.813 19.464 1.00 16.79 200 LEU B C 1
ATOM 3105 O O . LEU B 1 200 ? 50.004 45.887 18.427 1.00 14.58 200 LEU B O 1
ATOM 3110 N N . GLU B 1 201 ? 48.987 44.649 19.996 1.00 15.67 201 GLU B N 1
ATOM 3111 C CA . GLU B 1 201 ? 49.364 43.408 19.344 1.00 17.03 201 GLU B CA 1
ATOM 3112 C C . GLU B 1 201 ? 48.237 42.835 18.489 1.00 17.56 201 GLU B C 1
ATOM 3113 O O . GLU B 1 201 ? 47.060 42.976 18.811 1.00 14.39 201 GLU B O 1
ATOM 3119 N N . HIS B 1 202 ? 48.613 42.191 17.390 1.00 19.21 202 HIS B N 1
ATOM 3120 C CA . HIS B 1 202 ? 47.645 41.588 16.484 1.00 22.29 202 HIS B CA 1
ATOM 3121 C C . HIS B 1 202 ? 47.014 40.356 17.130 1.00 22.58 202 HIS B C 1
ATOM 3122 O O . HIS B 1 202 ? 45.789 40.195 17.145 1.00 23.07 202 HIS B O 1
ATOM 3129 N N . HIS B 1 203 ? 47.861 39.492 17.674 1.00 20.85 203 HIS B N 1
ATOM 3130 C CA . HIS B 1 203 ? 47.404 38.264 18.305 1.00 20.85 203 HIS B CA 1
ATOM 3131 C C . HIS B 1 203 ? 48.131 38.010 19.623 1.00 20.86 203 HIS B C 1
ATOM 3132 O O . HIS B 1 203 ? 49.225 38.522 19.847 1.00 21.13 203 HIS B O 1
ATOM 3139 N N . HIS B 1 204 ? 47.506 37.223 20.491 1.00 21.72 204 HIS B N 1
ATOM 3140 C CA . HIS B 1 204 ? 48.062 36.899 21.800 1.00 22.45 204 HIS B CA 1
ATOM 3141 C C . HIS B 1 204 ? 47.777 35.431 22.119 1.00 23.16 204 HIS B C 1
ATOM 3142 O O . HIS B 1 204 ? 46.723 35.175 22.730 1.00 24.70 204 HIS B O 1
ATOM 3157 N N . LEU C 1 2 ? 51.687 33.518 -2.747 1.00 31.04 2 LEU C N 1
ATOM 3158 C CA . LEU C 1 2 ? 50.398 33.439 -3.426 1.00 28.51 2 LEU C CA 1
ATOM 3159 C C . LEU C 1 2 ? 50.174 34.560 -4.430 1.00 27.28 2 LEU C C 1
ATOM 3160 O O . LEU C 1 2 ? 50.645 35.684 -4.246 1.00 26.44 2 LEU C O 1
ATOM 3165 N N . THR C 1 3 ? 49.450 34.232 -5.496 1.00 26.83 3 THR C N 1
ATOM 3166 C CA . THR C 1 3 ? 49.108 35.188 -6.545 1.00 25.38 3 THR C CA 1
ATOM 3167 C C . THR C 1 3 ? 47.865 35.926 -6.050 1.00 24.96 3 THR C C 1
ATOM 3168 O O . THR C 1 3 ? 47.282 35.533 -5.035 1.00 23.05 3 THR C O 1
ATOM 3172 N N . GLU C 1 4 ? 47.464 36.985 -6.754 1.00 23.35 4 GLU C N 1
ATOM 3173 C CA . GLU C 1 4 ? 46.276 37.750 -6.372 1.00 24.38 4 GLU C CA 1
ATOM 3174 C C . GLU C 1 4 ? 45.066 36.830 -6.293 1.00 22.68 4 GLU C C 1
ATOM 3175 O O . GLU C 1 4 ? 44.231 36.950 -5.397 1.00 22.25 4 GLU C O 1
ATOM 3181 N N . THR C 1 5 ? 44.981 35.918 -7.255 1.00 22.32 5 THR C N 1
ATOM 3182 C CA . THR C 1 5 ? 43.885 34.965 -7.342 1.00 22.57 5 THR C CA 1
ATOM 3183 C C . THR C 1 5 ? 43.806 34.073 -6.113 1.00 20.68 5 THR C C 1
ATOM 3184 O O . THR C 1 5 ? 42.746 33.917 -5.506 1.00 23.75 5 THR C O 1
ATOM 3188 N N . GLU C 1 6 ? 44.934 33.478 -5.755 1.00 18.85 6 GLU C N 1
ATOM 3189 C CA . GLU C 1 6 ? 44.994 32.598 -4.597 1.00 18.37 6 GLU C CA 1
ATOM 3190 C C . GLU C 1 6 ? 44.765 33.388 -3.319 1.00 17.35 6 GLU C C 1
ATOM 3191 O O . GLU C 1 6 ? 44.057 32.939 -2.419 1.00 17.05 6 GLU C O 1
ATOM 3197 N N . GLY C 1 7 ? 45.353 34.578 -3.246 1.00 17.80 7 GLY C N 1
ATOM 3198 C CA . GLY C 1 7 ? 45.168 35.409 -2.070 1.00 17.49 7 GLY C CA 1
ATOM 3199 C C . GLY C 1 7 ? 43.695 35.715 -1.877 1.00 17.87 7 GLY C C 1
ATOM 3200 O O . GLY C 1 7 ? 43.191 35.741 -0.754 1.00 17.58 7 GLY C O 1
ATOM 3201 N N . ARG C 1 8 ? 42.996 35.940 -2.984 1.00 19.18 8 ARG C N 1
ATOM 3202 C CA . ARG C 1 8 ? 41.572 36.235 -2.927 1.00 19.34 8 ARG C CA 1
ATOM 3203 C C . ARG C 1 8 ? 40.830 34.994 -2.448 1.00 18.48 8 ARG C C 1
ATOM 3204 O O . ARG C 1 8 ? 39.914 35.078 -1.644 1.00 17.42 8 ARG C O 1
ATOM 3212 N N . ALA C 1 9 ? 41.235 33.837 -2.953 1.00 18.25 9 ALA C N 1
ATOM 3213 C CA . ALA C 1 9 ? 40.606 32.587 -2.559 1.00 18.69 9 ALA C CA 1
ATOM 3214 C C . ALA C 1 9 ? 40.794 32.360 -1.057 1.00 18.16 9 ALA C C 1
ATOM 3215 O O . ALA C 1 9 ? 39.906 31.855 -0.373 1.00 16.81 9 ALA C O 1
ATOM 3217 N N . ALA C 1 10 ? 41.956 32.747 -0.548 1.00 17.97 10 ALA C N 1
ATOM 3218 C CA . ALA C 1 10 ? 42.258 32.571 0.870 1.00 15.19 10 ALA C CA 1
ATOM 3219 C C . ALA C 1 10 ? 41.328 33.372 1.775 1.00 15.09 10 ALA C C 1
ATOM 3220 O O . ALA C 1 10 ? 40.791 32.834 2.746 1.00 12.57 10 ALA C O 1
ATOM 3222 N N . VAL C 1 11 ? 41.134 34.655 1.465 1.00 13.96 11 VAL C N 1
ATOM 3223 C CA . VAL C 1 11 ? 40.265 35.485 2.286 1.00 14.60 11 VAL C CA 1
ATOM 3224 C C . VAL C 1 11 ? 38.834 34.986 2.208 1.00 15.47 11 VAL C C 1
ATOM 3225 O O . VAL C 1 11 ? 38.131 34.946 3.219 1.00 15.26 11 VAL C O 1
ATOM 3229 N N . LYS C 1 12 ? 38.405 34.598 1.007 1.00 16.20 12 LYS C N 1
ATOM 3230 C CA . LYS C 1 12 ? 37.045 34.096 0.813 1.00 17.99 12 LYS C CA 1
ATOM 3231 C C . LYS C 1 12 ? 36.802 32.881 1.705 1.00 17.21 12 LYS C C 1
ATOM 3232 O O . LYS C 1 12 ? 35.777 32.794 2.383 1.00 18.52 12 LYS C O 1
ATOM 3238 N N . LEU C 1 13 ? 37.751 31.947 1.697 1.00 15.44 13 LEU C N 1
ATOM 3239 C CA . LEU C 1 13 ? 37.656 30.738 2.514 1.00 13.76 13 LEU C CA 1
ATOM 3240 C C . LEU C 1 13 ? 37.485 31.111 3.987 1.00 13.71 13 LEU C C 1
ATOM 3241 O O . LEU C 1 13 ? 36.676 30.524 4.706 1.00 12.44 13 LEU C O 1
ATOM 3246 N N . ALA C 1 14 ? 38.250 32.100 4.431 1.00 14.04 14 ALA C N 1
ATOM 3247 C CA . ALA C 1 14 ? 38.177 32.543 5.818 1.00 14.06 14 ALA C CA 1
ATOM 3248 C C . ALA C 1 14 ? 36.772 33.026 6.146 1.00 14.26 14 ALA C C 1
ATOM 3249 O O . ALA C 1 14 ? 36.171 32.576 7.118 1.00 16.60 14 ALA C O 1
ATOM 3251 N N . ARG C 1 15 ? 36.242 33.937 5.336 1.00 16.46 15 ARG C N 1
ATOM 3252 C CA . ARG C 1 15 ? 34.895 34.459 5.570 1.00 18.71 15 ARG C CA 1
ATOM 3253 C C . ARG C 1 15 ? 33.849 33.344 5.611 1.00 18.69 15 ARG C C 1
ATOM 3254 O O . ARG C 1 15 ? 33.114 33.213 6.591 1.00 19.07 15 ARG C O 1
ATOM 3262 N N . LYS C 1 16 ? 33.791 32.556 4.538 1.00 20.28 16 LYS C N 1
ATOM 3263 C CA . LYS C 1 16 ? 32.845 31.443 4.415 1.00 22.73 16 LYS C CA 1
ATOM 3264 C C . LYS C 1 16 ? 32.883 30.493 5.603 1.00 23.36 16 LYS C C 1
ATOM 3265 O O . LYS C 1 16 ? 31.843 30.142 6.161 1.00 23.55 16 LYS C O 1
ATOM 3271 N N . THR C 1 17 ? 34.085 30.061 5.967 1.00 23.04 17 THR C N 1
ATOM 3272 C CA . THR C 1 17 ? 34.265 29.153 7.094 1.00 25.03 17 THR C CA 1
ATOM 3273 C C . THR C 1 17 ? 33.642 29.728 8.363 1.00 22.98 17 THR C C 1
ATOM 3274 O O . THR C 1 17 ? 32.955 29.032 9.110 1.00 23.40 17 THR C O 1
ATOM 3278 N N . ILE C 1 18 ? 33.888 31.007 8.604 1.00 23.96 18 ILE C N 1
ATOM 3279 C CA . ILE C 1 18 ? 33.350 31.660 9.785 1.00 22.45 18 ILE C CA 1
ATOM 3280 C C . ILE C 1 18 ? 31.838 31.807 9.712 1.00 24.03 18 ILE C C 1
ATOM 3281 O O . ILE C 1 18 ? 31.132 31.552 10.692 1.00 24.27 18 ILE C O 1
ATOM 3286 N N . GLU C 1 19 ? 31.346 32.225 8.550 1.00 23.36 19 GLU C N 1
ATOM 3287 C CA . GLU C 1 19 ? 29.916 32.429 8.368 1.00 24.94 19 GLU C CA 1
ATOM 3288 C C . GLU C 1 19 ? 29.155 31.117 8.490 1.00 23.96 19 GLU C C 1
ATOM 3289 O O . GLU C 1 19 ? 28.034 31.087 8.998 1.00 23.46 19 GLU C O 1
ATOM 3295 N N . ILE C 1 20 ? 29.772 30.031 8.032 1.00 24.08 20 ILE C N 1
ATOM 3296 C CA . ILE C 1 20 ? 29.149 28.714 8.114 1.00 25.88 20 ILE C CA 1
ATOM 3297 C C . ILE C 1 20 ? 29.110 28.228 9.559 1.00 25.98 20 ILE C C 1
ATOM 3298 O O . ILE C 1 20 ? 28.074 27.775 10.038 1.00 27.18 20 ILE C O 1
ATOM 3303 N N . PHE C 1 21 ? 30.240 28.327 10.252 1.00 26.79 21 PHE C N 1
ATOM 3304 C CA . PHE C 1 21 ? 30.317 27.880 11.640 1.00 27.55 21 PHE C CA 1
ATOM 3305 C C . PHE C 1 21 ? 29.388 28.705 12.517 1.00 28.77 21 PHE C C 1
ATOM 3306 O O . PHE C 1 21 ? 28.764 28.183 13.443 1.00 29.18 21 PHE C O 1
ATOM 3314 N N . LEU C 1 22 ? 29.305 29.998 12.228 1.00 29.82 22 LEU C N 1
ATOM 3315 C CA . LEU C 1 22 ? 28.445 30.889 12.994 1.00 30.95 22 LEU C CA 1
ATOM 3316 C C . LEU C 1 22 ? 26.991 30.581 12.680 1.00 32.81 22 LEU C C 1
ATOM 3317 O O . LEU C 1 22 ? 26.116 30.747 13.527 1.00 33.18 22 LEU C O 1
ATOM 3322 N N . SER C 1 23 ? 26.742 30.128 11.456 1.00 34.72 23 SER C N 1
ATOM 3323 C CA . SER C 1 23 ? 25.386 29.806 11.028 1.00 38.15 23 SER C CA 1
ATOM 3324 C C . SER C 1 23 ? 24.826 28.639 11.824 1.00 39.72 23 SER C C 1
ATOM 3325 O O . SER C 1 23 ? 23.735 28.726 12.384 1.00 40.01 23 SER C O 1
ATOM 3328 N N . LYS C 1 24 ? 25.579 27.545 11.860 1.00 41.67 24 LYS C N 1
ATOM 3329 C CA . LYS C 1 24 ? 25.165 26.359 12.592 1.00 43.54 24 LYS C CA 1
ATOM 3330 C C . LYS C 1 24 ? 26.030 26.151 13.830 1.00 44.61 24 LYS C C 1
ATOM 3331 O O . LYS C 1 24 ? 25.737 26.692 14.897 1.00 46.49 24 LYS C O 1
ATOM 3337 N N . GLY C 1 25 ? 27.095 25.373 13.690 1.00 44.94 25 GLY C N 1
ATOM 3338 C CA . GLY C 1 25 ? 27.969 25.123 14.821 1.00 45.37 25 GLY C CA 1
ATOM 3339 C C . GLY C 1 25 ? 28.907 23.987 14.494 1.00 46.14 25 GLY C C 1
ATOM 3340 O O . GLY C 1 25 ? 29.612 23.467 15.361 1.00 46.57 25 GLY C O 1
ATOM 3341 N N . LYS C 1 26 ? 28.900 23.599 13.225 1.00 46.78 26 LYS C N 1
ATOM 3342 C CA . LYS C 1 26 ? 29.748 22.523 12.736 1.00 47.29 26 LYS C CA 1
ATOM 3343 C C . LYS C 1 26 ? 30.695 23.105 11.698 1.00 47.28 26 LYS C C 1
ATOM 3344 O O . LYS C 1 26 ? 30.257 23.732 10.728 1.00 46.71 26 LYS C O 1
ATOM 3350 N N . SER C 1 27 ? 31.993 22.914 11.911 1.00 47.14 27 SER C N 1
ATOM 3351 C CA . SER C 1 27 ? 32.983 23.424 10.975 1.00 46.79 27 SER C CA 1
ATOM 3352 C C . SER C 1 27 ? 32.793 22.745 9.628 1.00 46.45 27 SER C C 1
ATOM 3353 O O . SER C 1 27 ? 32.817 21.516 9.531 1.00 47.17 27 SER C O 1
ATOM 3356 N N . PRO C 1 28 ? 32.591 23.538 8.566 1.00 45.69 28 PRO C N 1
ATOM 3357 C CA . PRO C 1 28 ? 32.406 22.939 7.243 1.00 45.43 28 PRO C CA 1
ATOM 3358 C C . PRO C 1 28 ? 33.665 22.190 6.819 1.00 45.84 28 PRO C C 1
ATOM 3359 O O . PRO C 1 28 ? 34.718 22.314 7.447 1.00 45.04 28 PRO C O 1
ATOM 3363 N N . ARG C 1 29 ? 33.549 21.404 5.758 1.00 46.49 29 ARG C N 1
ATOM 3364 C CA . ARG C 1 29 ? 34.689 20.653 5.260 1.00 46.77 29 ARG C CA 1
ATOM 3365 C C . ARG C 1 29 ? 35.540 21.667 4.494 1.00 47.40 29 ARG C C 1
ATOM 3366 O O . ARG C 1 29 ? 35.012 22.482 3.737 1.00 46.77 29 ARG C O 1
ATOM 3374 N N . PRO C 1 30 ? 36.867 21.630 4.677 1.00 47.37 30 PRO C N 1
ATOM 3375 C CA . PRO C 1 30 ? 37.776 22.562 3.999 1.00 47.49 30 PRO C CA 1
ATOM 3376 C C . PRO C 1 30 ? 37.557 22.687 2.491 1.00 48.31 30 PRO C C 1
ATOM 3377 O O . PRO C 1 30 ? 37.312 23.781 1.977 1.00 48.11 30 PRO C O 1
ATOM 3381 N N . ASP C 1 31 ? 37.651 21.564 1.789 1.00 49.24 31 ASP C N 1
ATOM 3382 C CA . ASP C 1 31 ? 37.464 21.539 0.342 1.00 50.15 31 ASP C CA 1
ATOM 3383 C C . ASP C 1 31 ? 35.995 21.747 -0.027 1.00 49.95 31 ASP C C 1
ATOM 3384 O O . ASP C 1 31 ? 35.677 22.130 -1.154 1.00 50.72 31 ASP C O 1
ATOM 3389 N N . ALA C 1 32 ? 35.104 21.486 0.927 1.00 48.97 32 ALA C N 1
ATOM 3390 C CA . ALA C 1 32 ? 33.670 21.646 0.710 1.00 48.52 32 ALA C CA 1
ATOM 3391 C C . ALA C 1 32 ? 33.179 22.965 1.296 1.00 48.13 32 ALA C C 1
ATOM 3392 O O . ALA C 1 32 ? 32.255 22.992 2.107 1.00 48.16 32 ALA C O 1
ATOM 3394 N N . SER C 1 33 ? 33.808 24.057 0.881 1.00 47.43 33 SER C N 1
ATOM 3395 C CA . SER C 1 33 ? 33.442 25.386 1.347 1.00 46.31 33 SER C CA 1
ATOM 3396 C C . SER C 1 33 ? 32.690 26.116 0.240 1.00 45.35 33 SER C C 1
ATOM 3397 O O . SER C 1 33 ? 31.965 27.075 0.491 1.00 45.95 33 SER C O 1
ATOM 3400 N N . GLY C 1 34 ? 32.875 25.646 -0.988 1.00 44.21 34 GLY C N 1
ATOM 3401 C CA . GLY C 1 34 ? 32.234 26.268 -2.127 1.00 42.86 34 GLY C CA 1
ATOM 3402 C C . GLY C 1 34 ? 33.228 27.183 -2.814 1.00 41.10 34 GLY C C 1
ATOM 3403 O O . GLY C 1 34 ? 32.967 27.709 -3.896 1.00 42.22 34 GLY C O 1
ATOM 3404 N N . VAL C 1 35 ? 34.377 27.371 -2.174 1.00 37.81 35 VAL C N 1
ATOM 3405 C CA . VAL C 1 35 ? 35.432 28.222 -2.706 1.00 33.72 35 VAL C CA 1
ATOM 3406 C C . VAL C 1 35 ? 36.436 27.370 -3.473 1.00 32.95 35 VAL C C 1
ATOM 3407 O O . VAL C 1 35 ? 36.813 26.293 -3.013 1.00 31.34 35 VAL C O 1
ATOM 3411 N N . GLU C 1 36 ? 36.869 27.852 -4.636 1.00 32.26 36 GLU C N 1
ATOM 3412 C CA . GLU C 1 36 ? 37.840 27.128 -5.457 1.00 32.67 36 GLU C CA 1
ATOM 3413 C C . GLU C 1 36 ? 39.246 27.336 -4.899 1.00 29.85 36 GLU C C 1
ATOM 3414 O O . GLU C 1 36 ? 39.649 28.469 -4.653 1.00 29.36 36 GLU C O 1
ATOM 3420 N N . LEU C 1 37 ? 39.989 26.246 -4.714 1.00 27.34 37 LEU C N 1
ATOM 3421 C CA . LEU C 1 37 ? 41.337 26.325 -4.149 1.00 26.57 37 LEU C CA 1
ATOM 3422 C C . LEU C 1 37 ? 42.417 25.656 -4.998 1.00 26.56 37 LEU C C 1
ATOM 3423 O O . LEU C 1 37 ? 42.393 24.445 -5.200 1.00 28.42 37 LEU C O 1
ATOM 3428 N N . SER C 1 38 ? 43.373 26.443 -5.480 1.00 25.55 38 SER C N 1
ATOM 3429 C CA . SER C 1 38 ? 44.461 25.908 -6.291 1.00 24.84 38 SER C CA 1
ATOM 3430 C C . SER C 1 38 ? 45.323 24.982 -5.431 1.00 24.06 38 SER C C 1
ATOM 3431 O O . SER C 1 38 ? 45.128 24.885 -4.221 1.00 22.91 38 SER C O 1
ATOM 3434 N N . PRO C 1 39 ? 46.290 24.288 -6.045 1.00 24.33 39 PRO C N 1
ATOM 3435 C CA . PRO C 1 39 ? 47.139 23.385 -5.258 1.00 24.15 39 PRO C CA 1
ATOM 3436 C C . PRO C 1 39 ? 48.003 24.050 -4.188 1.00 23.80 39 PRO C C 1
ATOM 3437 O O . PRO C 1 39 ? 48.517 23.376 -3.296 1.00 23.32 39 PRO C O 1
ATOM 3441 N N . VAL C 1 40 ? 48.147 25.370 -4.261 1.00 23.60 40 VAL C N 1
ATOM 3442 C CA . VAL C 1 40 ? 48.953 26.092 -3.281 1.00 21.10 40 VAL C CA 1
ATOM 3443 C C . VAL C 1 40 ? 48.364 25.897 -1.890 1.00 20.36 40 VAL C C 1
ATOM 3444 O O . VAL C 1 40 ? 49.075 25.966 -0.886 1.00 19.58 40 VAL C O 1
ATOM 3448 N N . PHE C 1 41 ? 47.065 25.634 -1.829 1.00 20.47 41 PHE C N 1
ATOM 3449 C CA . PHE C 1 41 ? 46.405 25.452 -0.544 1.00 19.77 41 PHE C CA 1
ATOM 3450 C C . PHE C 1 41 ? 46.703 24.124 0.133 1.00 21.46 41 PHE C C 1
ATOM 3451 O O . PHE C 1 41 ? 46.377 23.940 1.300 1.00 21.16 41 PHE C O 1
ATOM 3459 N N . GLU C 1 42 ? 47.324 23.206 -0.600 1.00 22.05 42 GLU C N 1
ATOM 3460 C CA . GLU C 1 42 ? 47.695 21.908 -0.047 1.00 24.85 42 GLU C CA 1
ATOM 3461 C C . GLU C 1 42 ? 49.101 21.986 0.538 1.00 23.12 42 GLU C C 1
ATOM 3462 O O . GLU C 1 42 ? 49.624 20.998 1.047 1.00 24.42 42 GLU C O 1
ATOM 3468 N N . GLU C 1 43 ? 49.718 23.157 0.446 1.00 22.15 43 GLU C N 1
ATOM 3469 C CA . GLU C 1 43 ? 51.063 23.346 0.978 1.00 21.75 43 GLU C CA 1
ATOM 3470 C C . GLU C 1 43 ? 51.016 23.610 2.476 1.00 19.42 43 GLU C C 1
ATOM 3471 O O . GLU C 1 43 ? 50.083 24.229 2.980 1.00 18.98 43 GLU C O 1
ATOM 3477 N N . TYR C 1 44 ? 52.025 23.127 3.187 1.00 19.94 44 TYR C N 1
ATOM 3478 C CA . TYR C 1 44 ? 52.095 23.335 4.622 1.00 17.89 44 TYR C CA 1
ATOM 3479 C C . TYR C 1 44 ? 52.713 24.691 4.892 1.00 17.91 44 TYR C C 1
ATOM 3480 O O . TYR C 1 44 ? 53.878 24.927 4.588 1.00 19.54 44 TYR C O 1
ATOM 3489 N N . ARG C 1 45 ? 51.923 25.594 5.450 1.00 17.70 45 ARG C N 1
ATOM 3490 C CA . ARG C 1 45 ? 52.432 26.915 5.759 1.00 16.19 45 ARG C CA 1
ATOM 3491 C C . ARG C 1 45 ? 51.673 27.548 6.912 1.00 14.46 45 ARG C C 1
ATOM 3492 O O . ARG C 1 45 ? 50.529 27.193 7.191 1.00 13.41 45 ARG C O 1
ATOM 3500 N N . GLY C 1 46 ? 52.330 28.458 7.622 1.00 12.97 46 GLY C N 1
ATOM 3501 C CA . GLY C 1 46 ? 51.667 29.109 8.736 1.00 10.81 46 GLY C CA 1
ATOM 3502 C C . GLY C 1 46 ? 50.739 30.191 8.233 1.00 10.42 46 GLY C C 1
ATOM 3503 O O . GLY C 1 46 ? 50.923 30.690 7.128 1.00 10.43 46 GLY C O 1
ATOM 3504 N N . VAL C 1 47 ? 49.732 30.540 9.029 1.00 12.07 47 VAL C N 1
ATOM 3505 C CA . VAL C 1 47 ? 48.779 31.586 8.671 1.00 14.38 47 VAL C CA 1
ATOM 3506 C C . VAL C 1 47 ? 48.140 32.228 9.897 1.00 14.45 47 VAL C C 1
ATOM 3507 O O . VAL C 1 47 ? 48.162 31.677 10.991 1.00 15.45 47 VAL C O 1
ATOM 3511 N N . PHE C 1 48 ? 47.570 33.405 9.696 1.00 13.32 48 PHE C N 1
ATOM 3512 C CA . PHE C 1 48 ? 46.862 34.104 10.751 1.00 14.73 48 PHE C CA 1
ATOM 3513 C C . PHE C 1 48 ? 45.612 34.662 10.092 1.00 14.06 48 PHE C C 1
ATOM 3514 O O . PHE C 1 48 ? 45.654 35.082 8.945 1.00 14.59 48 PHE C O 1
ATOM 3522 N N . VAL C 1 49 ? 44.500 34.648 10.810 1.00 16.13 49 VAL C N 1
ATOM 3523 C CA . VAL C 1 49 ? 43.264 35.207 10.292 1.00 14.59 49 VAL C CA 1
ATOM 3524 C C . VAL C 1 49 ? 42.917 36.362 11.213 1.00 14.55 49 VAL C C 1
ATOM 3525 O O . VAL C 1 49 ? 42.795 36.184 12.423 1.00 13.44 49 VAL C O 1
ATOM 3529 N N . THR C 1 50 ? 42.785 37.550 10.639 1.00 14.03 50 THR C N 1
ATOM 3530 C CA . THR C 1 50 ? 42.468 38.724 11.422 1.00 15.22 50 THR C CA 1
ATOM 3531 C C . THR C 1 50 ? 41.124 39.305 11.018 1.00 15.73 50 THR C C 1
ATOM 3532 O O . THR C 1 50 ? 40.781 39.360 9.835 1.00 15.47 50 THR C O 1
ATOM 3536 N N . LEU C 1 51 ? 40.357 39.717 12.016 1.00 13.51 51 LEU C N 1
ATOM 3537 C CA . LEU C 1 51 ? 39.057 40.316 11.780 1.00 13.72 51 LEU C CA 1
ATOM 3538 C C . LEU C 1 51 ? 39.094 41.715 12.356 1.00 13.17 51 LEU C C 1
ATOM 3539 O O . LEU C 1 51 ? 39.668 41.922 13.424 1.00 13.89 51 LEU C O 1
ATOM 3544 N N . THR C 1 52 ? 38.515 42.675 11.642 1.00 14.57 52 THR C N 1
ATOM 3545 C CA . THR C 1 52 ? 38.428 44.052 12.139 1.00 17.40 52 THR C CA 1
ATOM 3546 C C . THR C 1 52 ? 36.981 44.493 11.972 1.00 19.72 52 THR C C 1
ATOM 3547 O O . THR C 1 52 ? 36.256 43.955 11.138 1.00 20.68 52 THR C O 1
ATOM 3551 N N . GLU C 1 53 ? 36.564 45.461 12.777 1.00 22.46 53 GLU C N 1
ATOM 3552 C CA . GLU C 1 53 ? 35.214 45.999 12.708 1.00 23.70 53 GLU C CA 1
ATOM 3553 C C . GLU C 1 53 ? 35.295 47.490 13.022 1.00 23.38 53 GLU C C 1
ATOM 3554 O O . GLU C 1 53 ? 35.695 47.885 14.123 1.00 22.17 53 GLU C O 1
ATOM 3560 N N . GLY C 1 54 ? 34.934 48.316 12.044 1.00 22.85 54 GLY C N 1
ATOM 3561 C CA . GLY C 1 54 ? 34.983 49.754 12.242 1.00 22.02 54 GLY C CA 1
ATOM 3562 C C . GLY C 1 54 ? 36.398 50.270 12.433 1.00 21.26 54 GLY C C 1
ATOM 3563 O O . GLY C 1 54 ? 36.618 51.213 13.190 1.00 22.97 54 GLY C O 1
ATOM 3564 N N . GLY C 1 55 ? 37.353 49.647 11.743 1.00 21.47 55 GLY C N 1
ATOM 3565 C CA . GLY C 1 55 ? 38.748 50.043 11.843 1.00 20.25 55 GLY C CA 1
ATOM 3566 C C . GLY C 1 55 ? 39.463 49.517 13.080 1.00 20.90 55 GLY C C 1
ATOM 3567 O O . GLY C 1 55 ? 40.670 49.718 13.245 1.00 21.16 55 GLY C O 1
ATOM 3568 N N . LEU C 1 56 ? 38.723 48.824 13.942 1.00 19.66 56 LEU C N 1
ATOM 3569 C CA . LEU C 1 56 ? 39.269 48.279 15.183 1.00 17.18 56 LEU C CA 1
ATOM 3570 C C . LEU C 1 56 ? 39.410 46.761 15.139 1.00 15.42 56 LEU C C 1
ATOM 3571 O O . LEU C 1 56 ? 38.632 46.086 14.471 1.00 14.03 56 LEU C O 1
ATOM 3576 N N . LEU C 1 57 ? 40.398 46.230 15.862 1.00 15.04 57 LEU C N 1
ATOM 3577 C CA . LEU C 1 57 ? 40.628 44.786 15.904 1.00 14.70 57 LEU C CA 1
ATOM 3578 C C . LEU C 1 57 ? 39.424 44.106 16.536 1.00 14.56 57 LEU C C 1
ATOM 3579 O O . LEU C 1 57 ? 38.962 44.526 17.594 1.00 15.42 57 LEU C O 1
ATOM 3584 N N . ARG C 1 58 ? 38.915 43.064 15.885 1.00 14.63 58 ARG C N 1
ATOM 3585 C CA . ARG C 1 58 ? 37.761 42.339 16.407 1.00 15.23 58 ARG C CA 1
ATOM 3586 C C . ARG C 1 58 ? 38.146 40.923 16.800 1.00 15.73 58 ARG C C 1
ATOM 3587 O O . ARG C 1 58 ? 37.425 40.256 17.541 1.00 16.90 58 ARG C O 1
ATOM 3595 N N . GLY C 1 59 ? 39.290 40.467 16.306 1.00 15.67 59 GLY C N 1
ATOM 3596 C CA . GLY C 1 59 ? 39.737 39.123 16.624 1.00 16.16 59 GLY C CA 1
ATOM 3597 C C . GLY C 1 59 ? 40.859 38.681 15.711 1.00 17.64 59 GLY C C 1
ATOM 3598 O O . GLY C 1 59 ? 40.956 39.137 14.568 1.00 16.49 59 GLY C O 1
ATOM 3599 N N . CYS C 1 60 ? 41.713 37.797 16.217 1.00 16.03 60 CYS C N 1
ATOM 3600 C CA . CYS C 1 60 ? 42.834 37.299 15.437 1.00 15.42 60 CYS C CA 1
ATOM 3601 C C . CYS C 1 60 ? 43.494 36.100 16.090 1.00 15.95 60 CYS C C 1
ATOM 3602 O O . CYS C 1 60 ? 43.890 36.150 17.248 1.00 15.02 60 CYS C O 1
ATOM 3605 N N . ILE C 1 61 ? 43.600 35.021 15.328 1.00 15.53 61 ILE C N 1
ATOM 3606 C CA . ILE C 1 61 ? 44.222 33.796 15.793 1.00 18.01 61 ILE C CA 1
ATOM 3607 C C . ILE C 1 61 ? 44.998 33.246 14.608 1.00 17.86 61 ILE C C 1
ATOM 3608 O O . ILE C 1 61 ? 44.609 33.470 13.456 1.00 18.79 61 ILE C O 1
ATOM 3613 N N . GLY C 1 62 ? 46.093 32.544 14.884 1.00 16.74 62 GLY C N 1
ATOM 3614 C CA . GLY C 1 62 ? 46.879 31.963 13.810 1.00 17.43 62 GLY C CA 1
ATOM 3615 C C . GLY C 1 62 ? 47.809 30.851 14.265 1.00 18.44 62 GLY C C 1
ATOM 3616 O O . GLY C 1 62 ? 47.924 30.579 15.456 1.00 17.05 62 GLY C O 1
ATOM 3617 N N . HIS C 1 63 ? 48.454 30.198 13.302 1.00 19.46 63 HIS C N 1
ATOM 3618 C CA . HIS C 1 63 ? 49.416 29.125 13.559 1.00 22.29 63 HIS C CA 1
ATOM 3619 C C . HIS C 1 63 ? 50.657 29.534 12.774 1.00 19.13 63 HIS C C 1
ATOM 3620 O O . HIS C 1 63 ? 50.700 29.360 11.560 1.00 20.33 63 HIS C O 1
ATOM 3627 N N . PRO C 1 64 ? 51.684 30.068 13.447 1.00 16.44 64 PRO C N 1
ATOM 3628 C CA . PRO C 1 64 ? 52.892 30.480 12.721 1.00 15.97 64 PRO C CA 1
ATOM 3629 C C . PRO C 1 64 ? 53.719 29.349 12.097 1.00 15.22 64 PRO C C 1
ATOM 3630 O O . PRO C 1 64 ? 54.384 29.541 11.075 1.00 15.81 64 PRO C O 1
ATOM 3634 N N . TYR C 1 65 ? 53.683 28.175 12.716 1.00 14.00 65 TYR C N 1
ATOM 3635 C CA . TYR C 1 65 ? 54.422 27.024 12.212 1.00 14.83 65 TYR C CA 1
ATOM 3636 C C . TYR C 1 65 ? 53.685 26.358 11.051 1.00 15.22 65 TYR C C 1
ATOM 3637 O O . TYR C 1 65 ? 52.455 26.320 11.025 1.00 17.50 65 TYR C O 1
ATOM 3646 N N . PRO C 1 66 ? 54.432 25.822 10.079 1.00 15.92 66 PRO C N 1
ATOM 3647 C CA . PRO C 1 66 ? 53.829 25.154 8.919 1.00 18.19 66 PRO C CA 1
ATOM 3648 C C . PRO C 1 66 ? 53.444 23.711 9.267 1.00 20.32 66 PRO C C 1
ATOM 3649 O O . PRO C 1 66 ? 53.939 22.772 8.644 1.00 21.33 66 PRO C O 1
ATOM 3653 N N . ASP C 1 67 ? 52.577 23.523 10.259 1.00 20.99 67 ASP C N 1
ATOM 3654 C CA . ASP C 1 67 ? 52.193 22.170 10.639 1.00 23.26 67 ASP C CA 1
ATOM 3655 C C . ASP C 1 67 ? 50.913 21.621 10.003 1.00 23.12 67 ASP C C 1
ATOM 3656 O O . ASP C 1 67 ? 50.616 20.431 10.133 1.00 21.22 67 ASP C O 1
ATOM 3661 N N . SER C 1 68 ? 50.171 22.478 9.304 1.00 21.56 68 SER C N 1
ATOM 3662 C CA . SER C 1 68 ? 48.935 22.062 8.640 1.00 21.00 68 SER C CA 1
ATOM 3663 C C . SER C 1 68 ? 48.940 22.639 7.234 1.00 20.11 68 SER C C 1
ATOM 3664 O O . SER C 1 68 ? 49.677 23.580 6.962 1.00 18.99 68 SER C O 1
ATOM 3667 N N . THR C 1 69 ? 48.135 22.077 6.334 1.00 18.43 69 THR C N 1
ATOM 3668 C CA . THR C 1 69 ? 48.070 22.615 4.981 1.00 17.82 69 THR C CA 1
ATOM 3669 C C . THR C 1 69 ? 47.485 24.018 5.104 1.00 15.36 69 THR C C 1
ATOM 3670 O O . THR C 1 69 ? 46.815 24.331 6.085 1.00 12.42 69 THR C O 1
ATOM 3674 N N . LEU C 1 70 ? 47.737 24.859 4.109 1.00 15.76 70 LEU C N 1
ATOM 3675 C CA . LEU C 1 70 ? 47.219 26.225 4.122 1.00 16.25 70 LEU C CA 1
ATOM 3676 C C . LEU C 1 70 ? 45.709 26.194 4.336 1.00 16.41 70 LEU C C 1
ATOM 3677 O O . LEU C 1 70 ? 45.158 26.921 5.168 1.00 17.71 70 L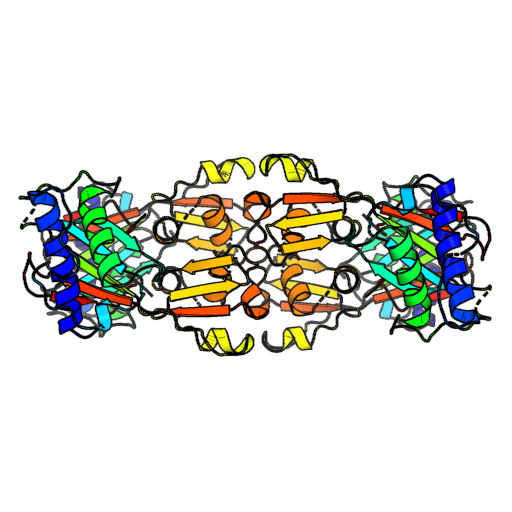EU C O 1
ATOM 3682 N N . LYS C 1 71 ? 45.055 25.331 3.571 1.00 17.55 71 LYS C N 1
ATOM 3683 C CA . LYS C 1 71 ? 43.611 25.145 3.620 1.00 18.11 71 LYS C CA 1
ATOM 3684 C C . LYS C 1 71 ? 43.097 24.874 5.039 1.00 16.21 71 LYS C C 1
ATOM 3685 O O . LYS C 1 71 ? 42.160 25.527 5.497 1.00 14.26 71 LYS C O 1
ATOM 3691 N N . GLU C 1 72 ? 43.701 23.909 5.730 1.00 15.85 72 GLU C N 1
ATOM 3692 C CA . GLU C 1 72 ? 43.280 23.571 7.099 1.00 17.55 72 GLU C CA 1
ATOM 3693 C C . GLU C 1 72 ? 43.646 24.664 8.102 1.00 15.94 72 GLU C C 1
ATOM 3694 O O . GLU C 1 72 ? 42.883 24.952 9.023 1.00 16.38 72 GLU C O 1
ATOM 3700 N N . ALA C 1 73 ? 44.824 25.253 7.930 1.00 15.57 73 ALA C N 1
ATOM 3701 C CA . ALA C 1 73 ? 45.289 26.310 8.830 1.00 16.40 73 ALA C CA 1
ATOM 3702 C C . ALA C 1 73 ? 44.363 27.521 8.800 1.00 17.35 73 ALA C C 1
ATOM 3703 O O . ALA C 1 73 ? 44.074 28.116 9.839 1.00 16.19 73 ALA C O 1
ATOM 3705 N N . ILE C 1 74 ? 43.905 27.886 7.604 1.00 18.32 74 ILE C N 1
ATOM 3706 C CA . ILE C 1 74 ? 42.997 29.020 7.443 1.00 16.78 74 ILE C CA 1
ATOM 3707 C C . ILE C 1 74 ? 41.680 28.697 8.140 1.00 17.46 74 ILE C C 1
ATOM 3708 O O . ILE C 1 74 ? 41.159 29.499 8.914 1.00 16.63 74 ILE C O 1
ATOM 3713 N N . LEU C 1 75 ? 41.157 27.511 7.846 1.00 17.16 75 LEU C N 1
ATOM 3714 C CA . LEU C 1 75 ? 39.905 27.013 8.415 1.00 18.51 75 LEU C CA 1
ATOM 3715 C C . LEU C 1 75 ? 39.876 27.163 9.936 1.00 17.94 75 LEU C C 1
ATOM 3716 O O . LEU C 1 75 ? 39.018 27.841 10.508 1.00 16.94 75 LEU C O 1
ATOM 3721 N N . ASP C 1 76 ? 40.821 26.501 10.589 1.00 17.55 76 ASP C N 1
ATOM 3722 C CA . ASP C 1 76 ? 40.909 26.546 12.038 1.00 18.98 76 ASP C CA 1
ATOM 3723 C C . ASP C 1 76 ? 41.125 27.957 12.590 1.00 16.23 76 ASP C C 1
ATOM 3724 O O . ASP C 1 76 ? 40.434 28.378 13.521 1.00 17.38 76 ASP C O 1
ATOM 3729 N N . SER C 1 77 ? 42.091 28.671 12.019 1.00 16.64 77 SER C N 1
ATOM 3730 C CA . SER C 1 77 ? 42.420 30.037 12.446 1.00 17.07 77 SER C CA 1
ATOM 3731 C C . SER C 1 77 ? 41.247 31.008 12.324 1.00 16.77 77 SER C C 1
ATOM 3732 O O . SER C 1 77 ? 41.058 31.874 13.175 1.00 18.75 77 SER C O 1
ATOM 3735 N N . ALA C 1 78 ? 40.472 30.864 11.255 1.00 15.95 78 ALA C N 1
ATOM 3736 C CA . ALA C 1 78 ? 39.328 31.736 11.012 1.00 17.69 78 ALA C CA 1
ATOM 3737 C C . ALA C 1 78 ? 38.246 31.572 12.075 1.00 17.57 78 ALA C C 1
ATOM 3738 O O . ALA C 1 78 ? 37.810 32.555 12.665 1.00 17.79 78 ALA C O 1
ATOM 3740 N N . ILE C 1 79 ? 37.817 30.336 12.328 1.00 18.84 79 ILE C N 1
ATOM 3741 C CA . ILE C 1 79 ? 36.781 30.100 13.330 1.00 18.88 79 ILE C CA 1
ATOM 3742 C C . ILE C 1 79 ? 37.261 30.514 14.726 1.00 18.42 79 ILE C C 1
ATOM 3743 O O . ILE C 1 79 ? 36.483 31.026 15.529 1.00 18.79 79 ILE C O 1
ATOM 3748 N N . SER C 1 80 ? 38.542 30.299 15.008 1.00 17.52 80 SER C N 1
ATOM 3749 C CA . SER C 1 80 ? 39.109 30.658 16.306 1.00 16.44 80 SER C CA 1
ATOM 3750 C C . SER C 1 80 ? 39.232 32.166 16.483 1.00 17.17 80 SER C C 1
ATOM 3751 O O . SER C 1 80 ? 39.041 32.684 17.582 1.00 17.79 80 SER C O 1
ATOM 3754 N N . ALA C 1 81 ? 39.563 3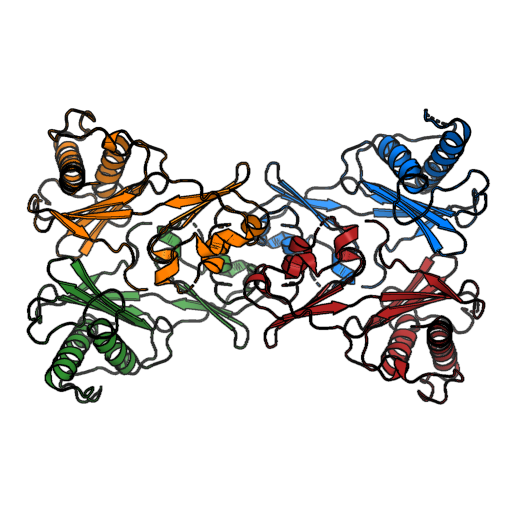2.869 15.404 1.00 16.36 81 ALA C N 1
ATOM 3755 C CA . ALA C 1 81 ? 39.705 34.318 15.470 1.00 17.86 81 ALA C CA 1
ATOM 3756 C C . ALA C 1 81 ? 38.350 34.947 15.755 1.00 16.80 81 ALA C C 1
ATOM 3757 O O . ALA C 1 81 ? 38.258 36.025 16.337 1.00 18.44 81 ALA C O 1
ATOM 3759 N N . ALA C 1 82 ? 37.297 34.249 15.354 1.00 16.31 82 ALA C N 1
ATOM 3760 C CA . ALA C 1 82 ? 35.939 34.738 15.529 1.00 16.37 82 ALA C CA 1
ATOM 3761 C C . ALA C 1 82 ? 35.228 34.252 16.786 1.00 17.01 82 ALA C C 1
ATOM 3762 O O . ALA C 1 82 ? 34.295 34.899 17.262 1.00 15.04 82 ALA C O 1
ATOM 3764 N N . THR C 1 83 ? 35.666 33.123 17.332 1.00 17.61 83 THR C N 1
ATOM 3765 C CA . THR C 1 83 ? 34.995 32.572 18.498 1.00 17.90 83 THR C CA 1
ATOM 3766 C C . THR C 1 83 ? 35.904 32.155 19.635 1.00 18.83 83 THR C C 1
ATOM 3767 O O . THR C 1 83 ? 35.424 31.828 20.714 1.00 18.71 83 THR C O 1
ATOM 3771 N N . ARG C 1 84 ? 37.213 32.161 19.415 1.00 19.80 84 ARG C N 1
ATOM 3772 C CA . ARG C 1 84 ? 38.109 31.750 20.486 1.00 22.10 84 ARG C CA 1
ATOM 3773 C C . ARG C 1 84 ? 39.224 32.727 20.836 1.00 20.66 84 ARG C C 1
ATOM 3774 O O . ARG C 1 84 ? 40.264 32.319 21.330 1.00 20.96 84 ARG C O 1
ATOM 3782 N N . ASP C 1 85 ? 39.013 34.015 20.581 1.00 19.76 85 ASP C N 1
ATOM 3783 C CA . ASP C 1 85 ? 40.021 35.013 20.933 1.00 20.54 85 ASP C CA 1
ATOM 3784 C C . ASP C 1 85 ? 39.627 35.494 22.329 1.00 20.43 85 ASP C C 1
ATOM 3785 O O . ASP C 1 85 ? 38.661 36.240 22.483 1.00 19.05 85 ASP C O 1
ATOM 3790 N N . PRO C 1 86 ? 40.367 35.061 23.366 1.00 22.38 86 PRO C N 1
ATOM 3791 C CA . PRO C 1 86 ? 40.084 35.443 24.758 1.00 22.84 86 PRO C CA 1
ATOM 3792 C C . PRO C 1 86 ? 40.140 36.935 25.058 1.00 23.40 86 PRO C C 1
ATOM 3793 O O . PRO C 1 86 ? 39.967 37.347 26.204 1.00 23.37 86 PRO C O 1
ATOM 3797 N N . ARG C 1 87 ? 40.372 37.748 24.031 1.00 23.13 87 ARG C N 1
ATOM 3798 C CA . ARG C 1 87 ? 40.435 39.191 24.225 1.00 21.58 87 ARG C CA 1
ATOM 3799 C C . ARG C 1 87 ? 39.094 39.834 23.899 1.00 21.40 87 ARG C C 1
ATOM 3800 O O . ARG C 1 87 ? 38.770 40.912 24.392 1.00 21.66 87 ARG C O 1
ATOM 3808 N N . PHE C 1 88 ? 38.305 39.153 23.081 1.00 20.87 88 PHE C N 1
ATOM 3809 C CA . PHE C 1 88 ? 37.027 39.683 22.636 1.00 19.13 88 PHE C CA 1
ATOM 3810 C C . PHE C 1 88 ? 35.858 38.745 22.860 1.00 20.29 88 PHE C C 1
ATOM 3811 O O . PHE C 1 88 ? 36.035 37.544 23.087 1.00 18.17 88 PHE C O 1
ATOM 3819 N N . PRO C 1 89 ? 34.635 39.291 22.803 1.00 20.14 89 PRO C N 1
ATOM 3820 C CA . PRO C 1 89 ? 33.448 38.459 22.981 1.00 21.00 89 PRO C CA 1
ATOM 3821 C C . PRO C 1 89 ? 33.280 37.727 21.644 1.00 19.62 89 PRO C C 1
ATOM 3822 O O . PRO C 1 89 ? 33.830 38.157 20.630 1.00 18.31 89 PRO C O 1
ATOM 3826 N N . THR C 1 90 ? 32.550 36.621 21.639 1.00 19.38 90 THR C N 1
ATOM 3827 C CA . THR C 1 90 ? 32.353 35.872 20.408 1.00 19.62 90 THR C CA 1
ATOM 3828 C C . THR C 1 90 ? 31.709 36.756 19.355 1.00 17.82 90 THR C C 1
ATOM 3829 O O . THR C 1 90 ? 30.922 37.634 19.681 1.00 17.60 90 THR C O 1
ATOM 3833 N N . VAL C 1 91 ? 32.047 36.535 18.091 1.00 19.88 91 VAL C N 1
ATOM 3834 C CA . VAL C 1 91 ? 31.445 37.331 17.034 1.00 21.95 91 VAL C CA 1
ATOM 3835 C C . VAL C 1 91 ? 30.058 36.759 16.769 1.00 23.24 91 VAL C C 1
ATOM 3836 O O . VAL C 1 91 ? 29.887 35.539 16.693 1.00 23.13 91 VAL C O 1
ATOM 3840 N N . GLU C 1 92 ? 29.067 37.635 16.651 1.00 25.46 92 GLU C N 1
ATOM 3841 C CA . GLU C 1 92 ? 27.704 37.197 16.377 1.00 27.40 92 GLU C CA 1
ATOM 3842 C C . GLU C 1 92 ? 27.509 37.077 14.866 1.00 28.32 92 GLU C C 1
ATOM 3843 O O . GLU C 1 92 ? 28.193 37.741 14.080 1.00 26.70 92 GLU C O 1
ATOM 3849 N N . GLN C 1 93 ? 26.572 36.226 14.469 1.00 28.76 93 GLN C N 1
ATOM 3850 C CA . GLN C 1 93 ? 26.275 35.998 13.066 1.00 31.57 93 GLN C CA 1
ATOM 3851 C C . GLN C 1 93 ? 26.060 37.292 12.272 1.00 32.41 93 GLN C C 1
ATOM 3852 O O . GLN C 1 93 ? 26.645 37.474 11.201 1.00 29.83 93 GLN C O 1
ATOM 3858 N N . ASP C 1 94 ? 25.233 38.191 12.799 1.00 34.22 94 ASP C N 1
ATOM 3859 C CA . ASP C 1 94 ? 24.942 39.447 12.105 1.00 36.62 94 ASP C CA 1
ATOM 3860 C C . ASP C 1 94 ? 26.089 40.457 12.088 1.00 36.10 94 ASP C C 1
ATOM 3861 O O . ASP C 1 94 ? 25.971 41.521 11.476 1.00 37.30 94 ASP C O 1
ATOM 3866 N N . GLU C 1 95 ? 27.196 40.127 12.747 1.00 33.73 95 GLU C N 1
ATOM 3867 C CA . GLU C 1 95 ? 28.347 41.023 12.792 1.00 32.22 95 GLU C CA 1
ATOM 3868 C C . GLU C 1 95 ? 29.257 40.901 11.573 1.00 30.07 95 GLU C C 1
ATOM 3869 O O . GLU C 1 95 ? 29.918 41.867 11.193 1.00 27.55 95 GLU C O 1
ATOM 3883 N N . LYS C 1 97 ? 28.676 41.009 8.562 1.00 28.34 97 LYS C N 1
ATOM 3884 C CA . LYS C 1 97 ? 28.383 41.917 7.461 1.00 30.30 97 LYS C CA 1
ATOM 3885 C C . LYS C 1 97 ? 29.033 43.270 7.727 1.00 30.39 97 LYS C C 1
ATOM 3886 O O . LYS C 1 97 ? 29.098 44.123 6.846 1.00 30.41 97 LYS C O 1
ATOM 3892 N N . ASN C 1 98 ? 29.538 43.447 8.946 1.00 29.86 98 ASN C N 1
ATOM 3893 C CA . ASN C 1 98 ? 30.188 44.694 9.339 1.00 28.91 98 ASN C CA 1
ATOM 3894 C C . ASN C 1 98 ? 31.662 44.466 9.652 1.00 26.56 98 ASN C C 1
ATOM 3895 O O . ASN C 1 98 ? 32.331 45.350 10.183 1.00 24.56 98 ASN C O 1
ATOM 3900 N N . ILE C 1 99 ? 32.167 43.285 9.315 1.00 23.60 99 ILE C N 1
ATOM 3901 C CA . ILE C 1 99 ? 33.554 42.939 9.609 1.00 20.00 99 ILE C CA 1
ATOM 3902 C C . ILE C 1 99 ? 34.439 42.777 8.378 1.00 17.55 99 ILE C C 1
ATOM 3903 O O . ILE C 1 99 ? 33.983 42.325 7.334 1.00 15.77 99 ILE C O 1
ATOM 3908 N N . LEU C 1 100 ? 35.702 43.178 8.503 1.00 16.72 100 LEU C N 1
ATOM 3909 C CA . LEU C 1 100 ? 36.664 43.027 7.416 1.00 15.63 100 LEU C CA 1
ATOM 3910 C C . LEU C 1 100 ? 37.553 41.842 7.779 1.00 15.97 100 LEU C C 1
ATOM 3911 O O . LEU C 1 100 ? 38.008 41.730 8.921 1.00 14.63 100 LEU C O 1
ATOM 3916 N N . VAL C 1 101 ? 37.784 40.961 6.808 1.00 14.84 101 VAL C N 1
ATOM 3917 C CA . VAL C 1 101 ? 38.609 39.778 7.005 1.00 14.72 101 VAL C CA 1
ATOM 3918 C C . VAL C 1 101 ? 39.992 39.948 6.389 1.00 14.93 101 VAL C C 1
ATOM 3919 O O . VAL C 1 101 ? 40.125 40.376 5.245 1.00 15.46 101 VAL C O 1
ATOM 3923 N N . GLU C 1 102 ? 41.011 39.596 7.164 1.00 14.44 102 GLU C N 1
ATOM 3924 C CA . GLU C 1 102 ? 42.403 39.680 6.740 1.00 15.40 102 GLU C CA 1
ATOM 3925 C C . GLU C 1 102 ? 43.046 38.315 6.911 1.00 17.04 102 GLU C C 1
ATOM 3926 O O . GLU C 1 102 ? 42.746 37.589 7.865 1.00 16.86 102 GLU C O 1
ATOM 3932 N N . VAL C 1 103 ? 43.939 37.962 5.997 1.00 16.82 103 VAL C N 1
ATOM 3933 C CA . VAL C 1 103 ? 44.608 36.678 6.097 1.00 16.71 103 VAL C CA 1
ATOM 3934 C C . VAL C 1 103 ? 46.089 36.842 5.809 1.00 14.99 103 VAL C C 1
ATOM 3935 O O . VAL C 1 103 ? 46.475 37.310 4.739 1.00 13.89 103 VAL C O 1
ATOM 3939 N N . THR C 1 104 ? 46.911 36.470 6.787 1.00 14.73 104 THR C N 1
ATOM 3940 C CA . THR C 1 104 ? 48.359 36.558 6.652 1.00 12.70 104 THR C CA 1
ATOM 3941 C C . THR C 1 104 ? 48.900 35.170 6.345 1.00 14.08 104 THR C C 1
ATOM 3942 O O . THR C 1 104 ? 48.811 34.263 7.173 1.00 16.23 104 THR C O 1
ATOM 3946 N N . ILE C 1 105 ? 49.452 35.001 5.150 1.00 13.98 105 ILE C N 1
ATOM 3947 C CA . ILE C 1 105 ? 49.998 33.714 4.758 1.00 14.27 105 ILE C CA 1
ATOM 3948 C C . ILE C 1 105 ? 51.514 33.745 4.773 1.00 15.14 105 ILE C C 1
ATOM 3949 O O . ILE C 1 105 ? 52.134 34.636 4.195 1.00 18.52 105 ILE C O 1
ATOM 3954 N N . LEU C 1 106 ? 52.106 32.765 5.441 1.00 15.44 106 LEU C N 1
ATOM 3955 C CA . LEU C 1 106 ? 53.559 32.658 5.527 1.00 14.58 106 LEU C CA 1
ATOM 3956 C C . LEU C 1 106 ? 54.028 31.637 4.492 1.00 14.63 106 LEU C C 1
ATOM 3957 O O . LEU C 1 106 ? 53.283 30.719 4.140 1.00 13.20 106 LEU C O 1
ATOM 3962 N N . THR C 1 107 ? 55.256 31.796 4.010 1.00 14.36 107 THR C N 1
ATOM 3963 C CA . THR C 1 107 ? 55.814 30.874 3.018 1.00 14.98 107 THR C CA 1
ATOM 3964 C C . THR C 1 107 ? 56.302 29.599 3.689 1.00 16.05 107 THR C C 1
ATOM 3965 O O . THR C 1 107 ? 56.405 29.531 4.921 1.00 15.73 107 THR C O 1
ATOM 3969 N N . GLN C 1 108 ? 56.604 28.592 2.877 1.00 15.38 108 GLN C N 1
ATOM 3970 C CA . GLN C 1 108 ? 57.110 27.322 3.392 1.00 18.04 108 GLN C CA 1
ATOM 3971 C C . GLN C 1 108 ? 58.522 27.653 3.860 1.00 19.92 108 GLN C C 1
ATOM 3972 O O . GLN C 1 108 ? 59.334 28.141 3.080 1.00 18.99 108 GLN C O 1
ATOM 3978 N N . PRO C 1 109 ? 58.828 27.406 5.146 1.00 21.06 109 PRO C N 1
ATOM 3979 C CA . PRO C 1 109 ? 60.161 27.701 5.686 1.00 21.94 109 PRO C CA 1
ATOM 3980 C C . PRO C 1 109 ? 61.252 26.978 4.907 1.00 22.71 109 PRO C C 1
ATOM 3981 O O . PRO C 1 109 ? 61.146 25.777 4.666 1.00 23.35 109 PRO C O 1
ATOM 3985 N N . GLU C 1 110 ? 62.295 27.700 4.511 1.00 22.26 110 GLU C N 1
ATOM 3986 C CA . GLU C 1 110 ? 63.382 27.063 3.785 1.00 25.13 110 GLU C CA 1
ATOM 3987 C C . GLU C 1 110 ? 64.672 27.140 4.590 1.00 24.29 110 GLU C C 1
ATOM 3988 O O . GLU C 1 110 ? 65.002 28.177 5.167 1.00 22.25 110 GLU C O 1
ATOM 3994 N N . LYS C 1 111 ? 65.385 26.020 4.637 1.00 23.35 111 LYS C N 1
ATOM 3995 C CA . LYS C 1 111 ? 66.634 25.928 5.373 1.00 24.23 111 LYS C CA 1
ATOM 3996 C C . LYS C 1 111 ? 67.720 26.772 4.726 1.00 24.25 111 LYS C C 1
ATOM 3997 O O . LYS C 1 111 ? 67.911 26.738 3.511 1.00 23.41 111 LYS C O 1
ATOM 4003 N N . ILE C 1 112 ? 68.421 27.552 5.536 1.00 24.53 112 ILE C N 1
ATOM 4004 C CA . ILE C 1 112 ? 69.504 28.356 5.010 1.00 24.65 112 ILE C CA 1
ATOM 4005 C C . ILE C 1 112 ? 70.681 27.406 4.992 1.00 26.71 112 ILE C C 1
ATOM 4006 O O . ILE C 1 112 ? 71.060 26.873 6.031 1.00 24.84 112 ILE C O 1
ATOM 4011 N N . ASN C 1 113 ? 71.236 27.166 3.809 1.00 28.76 113 ASN C N 1
ATOM 4012 C CA . ASN C 1 113 ? 72.367 26.258 3.684 1.00 30.84 113 ASN C CA 1
ATOM 4013 C C . ASN C 1 113 ? 73.678 27.025 3.627 1.00 31.13 113 ASN C C 1
ATOM 4014 O O . ASN C 1 113 ? 74.271 27.208 2.561 1.00 32.63 113 ASN C O 1
ATOM 4019 N N . ALA C 1 114 ? 74.117 27.477 4.795 1.00 30.04 114 ALA C N 1
ATOM 4020 C CA . ALA C 1 114 ? 75.355 28.230 4.918 1.00 31.12 114 ALA C CA 1
ATOM 4021 C C . ALA C 1 114 ? 76.012 27.930 6.255 1.00 31.43 114 ALA C C 1
ATOM 4022 O O . ALA C 1 114 ? 75.345 27.564 7.222 1.00 30.67 114 ALA C O 1
ATOM 4024 N N . SER C 1 115 ? 77.330 28.081 6.297 1.00 32.14 115 SER C N 1
ATOM 4025 C CA . SER C 1 115 ? 78.086 27.849 7.518 1.00 31.56 115 SER C CA 1
ATOM 4026 C C . SER C 1 115 ? 77.689 28.925 8.521 1.00 29.82 115 SER C C 1
ATOM 4027 O O . SER C 1 115 ? 77.079 29.930 8.157 1.00 28.69 115 SER C O 1
ATOM 4030 N N . PRO C 1 116 ? 78.025 28.729 9.802 1.00 29.45 116 PRO C N 1
ATOM 4031 C CA . PRO C 1 116 ? 77.681 29.721 10.829 1.00 29.50 116 PRO C CA 1
ATOM 4032 C C . PRO C 1 116 ? 78.227 31.124 10.542 1.00 29.74 116 PRO C C 1
ATOM 4033 O O . PRO C 1 116 ? 77.548 32.127 10.780 1.00 28.43 116 PRO C O 1
ATOM 4037 N N . LYS C 1 117 ? 79.449 31.191 10.021 1.00 29.10 117 LYS C N 1
ATOM 4038 C CA . LYS C 1 117 ? 80.076 32.471 9.712 1.00 30.49 117 LYS C CA 1
ATOM 4039 C C . LYS C 1 117 ? 79.355 33.241 8.611 1.00 30.79 117 LYS C C 1
ATOM 4040 O O . LYS C 1 117 ? 79.540 34.454 8.475 1.00 30.35 117 LYS C O 1
ATOM 4046 N N . GLU C 1 118 ? 78.531 32.547 7.830 1.00 29.61 118 GLU C N 1
ATOM 4047 C CA . GLU C 1 118 ? 77.816 33.186 6.727 1.00 28.39 118 GLU C CA 1
ATOM 4048 C C . GLU C 1 118 ? 76.324 33.413 6.968 1.00 25.44 118 GLU C C 1
ATOM 4049 O O . GLU C 1 118 ? 75.685 34.164 6.234 1.00 24.51 118 GLU C O 1
ATOM 4055 N N . LEU C 1 119 ? 75.768 32.770 7.988 1.00 23.03 119 LEU C N 1
ATOM 4056 C CA . LEU C 1 119 ? 74.346 32.898 8.277 1.00 20.54 119 LEU C CA 1
ATOM 4057 C C . LEU C 1 119 ? 73.775 34.310 8.400 1.00 20.75 119 LEU C C 1
ATOM 4058 O O . LEU C 1 119 ? 72.704 34.587 7.865 1.00 20.04 119 LEU C O 1
ATOM 4063 N N . PRO C 1 120 ? 74.467 35.219 9.113 1.00 20.91 120 PRO C N 1
ATOM 4064 C CA . PRO C 1 120 ? 73.952 36.587 9.260 1.00 21.03 120 PRO C CA 1
ATOM 4065 C C . PRO C 1 120 ? 73.686 37.311 7.935 1.00 21.98 120 PRO C C 1
ATOM 4066 O O . PRO C 1 120 ? 72.705 38.040 7.817 1.00 20.75 120 PRO C O 1
ATOM 4070 N N . ASP C 1 121 ? 74.562 37.107 6.951 1.00 23.04 121 ASP C N 1
ATOM 4071 C CA . ASP C 1 121 ? 74.428 37.731 5.633 1.00 25.16 121 ASP C CA 1
ATOM 4072 C C . ASP C 1 121 ? 73.298 37.108 4.819 1.00 24.03 121 ASP C C 1
ATOM 4073 O O . ASP C 1 121 ? 72.926 37.623 3.766 1.00 22.92 121 ASP C O 1
ATOM 4078 N N . LYS C 1 122 ? 72.766 35.991 5.304 1.00 22.89 122 LYS C N 1
ATOM 4079 C CA . LYS C 1 122 ? 71.682 35.295 4.617 1.00 22.51 122 LYS C CA 1
ATOM 4080 C C . LYS C 1 122 ? 70.327 35.734 5.158 1.00 21.82 122 LYS C C 1
ATOM 4081 O O . LYS C 1 122 ? 69.305 35.592 4.490 1.00 21.68 122 LYS C O 1
ATOM 4087 N N . VAL C 1 123 ? 70.332 36.266 6.376 1.00 19.69 123 VAL C N 1
ATOM 4088 C CA . VAL C 1 123 ? 69.120 36.729 7.032 1.00 18.92 123 VAL C CA 1
ATOM 4089 C C . VAL C 1 123 ? 68.844 38.188 6.655 1.00 20.02 123 VAL C C 1
ATOM 4090 O O . VAL C 1 123 ? 69.664 39.073 6.907 1.00 20.68 123 VAL C O 1
ATOM 4094 N N . GLU C 1 124 ? 67.691 38.437 6.043 1.00 19.91 124 GLU C N 1
ATOM 4095 C CA . GLU C 1 124 ? 67.334 39.791 5.643 1.00 20.08 124 GLU C CA 1
ATOM 4096 C C . GLU C 1 124 ? 66.306 40.360 6.603 1.00 18.09 124 GLU C C 1
ATOM 4097 O O . GLU C 1 124 ? 65.166 39.897 6.655 1.00 17.03 124 GLU C O 1
ATOM 4103 N N . ILE C 1 125 ? 66.717 41.368 7.362 1.00 17.59 125 ILE C N 1
ATOM 4104 C CA . ILE C 1 125 ? 65.832 42.003 8.326 1.00 18.77 125 ILE C CA 1
ATOM 4105 C C . ILE C 1 125 ? 64.737 42.773 7.597 1.00 19.61 125 ILE C C 1
ATOM 4106 O O . ILE C 1 125 ? 65.025 43.622 6.754 1.00 21.21 125 ILE C O 1
ATOM 4111 N N . GLY C 1 126 ? 63.485 42.468 7.924 1.00 19.82 126 GLY C N 1
ATOM 4112 C CA . GLY C 1 126 ? 62.364 43.140 7.288 1.00 20.38 126 GLY C CA 1
ATOM 4113 C C . GLY C 1 126 ? 61.588 42.186 6.401 1.00 22.28 126 GLY C C 1
ATOM 4114 O O . GLY C 1 126 ? 60.376 42.314 6.225 1.00 25.60 126 GLY C O 1
ATOM 4115 N N . LYS C 1 127 ? 62.288 41.215 5.836 1.00 19.04 127 LYS C N 1
ATOM 4116 C CA . LYS C 1 127 ? 61.649 40.246 4.967 1.00 18.73 127 LYS C CA 1
ATOM 4117 C C . LYS C 1 127 ? 61.525 38.878 5.631 1.00 17.06 127 LYS C C 1
ATOM 4118 O O . LYS C 1 127 ? 60.471 38.246 5.591 1.00 14.97 127 LYS C O 1
ATOM 4124 N N . HIS C 1 128 ? 62.610 38.437 6.254 1.00 16.42 128 HIS C N 1
ATOM 4125 C CA . HIS C 1 128 ? 62.657 37.126 6.880 1.00 13.81 128 HIS C CA 1
ATOM 4126 C C . HIS C 1 128 ? 62.231 36.987 8.324 1.00 13.65 128 HIS C C 1
ATOM 4127 O O . HIS C 1 128 ? 62.532 37.821 9.174 1.00 10.94 128 HIS C O 1
ATOM 4134 N N . GLY C 1 129 ? 61.523 35.890 8.564 1.00 13.98 129 GLY C N 1
ATOM 4135 C CA . GLY C 1 129 ? 61.096 35.496 9.889 1.00 12.56 129 GLY C CA 1
ATOM 4136 C C . GLY C 1 129 ? 62.007 34.286 10.042 1.00 13.29 129 GLY C C 1
ATOM 4137 O O . GLY C 1 129 ? 62.496 33.781 9.028 1.00 11.20 129 GLY C O 1
ATOM 4138 N N . LEU C 1 130 ? 62.243 33.799 11.257 1.00 12.82 130 LEU C N 1
ATOM 4139 C CA . LEU C 1 130 ? 63.158 32.671 11.417 1.00 10.86 130 LEU C CA 1
ATOM 4140 C C . LEU C 1 130 ? 62.680 31.519 12.275 1.00 11.01 130 LEU C C 1
ATOM 4141 O O . LEU C 1 130 ? 61.906 31.689 13.212 1.00 11.46 130 LEU C O 1
ATOM 4146 N N . ILE C 1 131 ? 63.169 30.336 11.941 1.00 11.15 131 ILE C N 1
ATOM 4147 C CA . ILE C 1 131 ? 62.856 29.142 12.703 1.00 13.12 131 ILE C CA 1
ATOM 4148 C C . ILE C 1 131 ? 64.195 28.485 12.988 1.00 13.28 131 ILE C C 1
ATOM 4149 O O . ILE C 1 131 ? 64.974 28.232 12.061 1.00 12.49 131 ILE C O 1
ATOM 4154 N N . VAL C 1 132 ? 64.479 28.244 14.262 1.00 13.23 132 VAL C N 1
ATOM 4155 C CA . VAL C 1 132 ? 65.719 27.570 14.632 1.00 14.00 132 VAL C CA 1
ATOM 4156 C C . VAL C 1 132 ? 65.321 26.176 15.086 1.00 15.62 132 VAL C C 1
ATOM 4157 O O . VAL C 1 132 ? 64.424 26.017 15.922 1.00 16.73 132 VAL C O 1
ATOM 4161 N N . LYS C 1 133 ? 65.980 25.166 14.530 1.00 17.04 133 LYS C N 1
ATOM 4162 C CA . LYS C 1 133 ? 65.667 23.790 14.876 1.00 17.75 133 LYS C CA 1
ATOM 4163 C C . LYS C 1 133 ? 66.904 23.025 15.312 1.00 18.75 133 LYS C C 1
ATOM 4164 O O . LYS C 1 133 ? 67.967 23.122 14.702 1.00 16.96 133 LYS C O 1
ATOM 4170 N N . GLN C 1 134 ? 66.751 22.262 16.382 1.00 23.14 134 GLN C N 1
ATOM 4171 C CA . GLN C 1 134 ? 67.837 21.458 16.907 1.00 28.67 134 GLN C CA 1
ATOM 4172 C C . GLN C 1 134 ? 67.174 20.239 17.507 1.00 30.61 134 GLN C C 1
ATOM 4173 O O . GLN C 1 134 ? 66.582 20.314 18.583 1.00 33.23 134 GLN C O 1
ATOM 4179 N N . GLY C 1 135 ? 67.263 19.122 16.797 1.00 32.03 135 GLY C N 1
ATOM 4180 C CA . GLY C 1 135 ? 66.632 17.912 17.274 1.00 34.32 135 GLY C CA 1
ATOM 4181 C C . GLY C 1 135 ? 65.132 18.114 17.250 1.00 35.88 135 GLY C C 1
ATOM 4182 O O . GLY C 1 135 ? 64.549 18.386 16.196 1.00 34.87 135 GLY C O 1
ATOM 4183 N N . TYR C 1 136 ? 64.503 17.999 18.413 1.00 37.34 136 TYR C N 1
ATOM 4184 C CA . TYR C 1 136 ? 63.060 18.175 18.514 1.00 39.17 136 TYR C CA 1
ATOM 4185 C C . TYR C 1 136 ? 62.702 19.586 18.995 1.00 37.67 136 TYR C C 1
ATOM 4186 O O . TYR C 1 136 ? 61.552 20.005 18.885 1.00 38.19 136 TYR C O 1
ATOM 4195 N N . CYS C 1 137 ? 63.690 20.314 19.518 1.00 35.68 137 CYS C N 1
ATOM 4196 C CA . CYS C 1 137 ? 63.475 21.685 19.992 1.00 34.00 137 CYS C CA 1
ATOM 4197 C C . CYS C 1 137 ? 63.344 22.625 18.793 1.00 30.50 137 CYS C C 1
ATOM 4198 O O . CYS C 1 137 ? 64.098 22.528 17.831 1.00 29.23 137 CYS C O 1
ATOM 4201 N N . GLN C 1 138 ? 62.394 23.546 18.859 1.00 27.80 138 GLN C N 1
ATOM 4202 C CA . GLN C 1 138 ? 62.182 24.473 17.759 1.00 24.60 138 GLN C CA 1
ATOM 4203 C C . GLN C 1 138 ? 61.598 25.787 18.266 1.00 21.39 138 GLN C C 1
ATOM 4204 O O . GLN C 1 138 ? 60.825 25.808 19.219 1.00 21.04 138 GLN C O 1
ATOM 4210 N N . GLY C 1 139 ? 61.989 26.888 17.636 1.00 20.02 139 GLY C N 1
ATOM 4211 C CA . GLY C 1 139 ? 61.479 28.185 18.038 1.00 16.92 139 GLY C CA 1
ATOM 4212 C C . GLY C 1 139 ? 61.361 29.108 16.844 1.00 15.87 139 GLY C C 1
ATOM 4213 O O . GLY C 1 139 ? 62.129 28.991 15.892 1.00 13.01 139 GLY C O 1
ATOM 4214 N N . LEU C 1 140 ? 60.397 30.023 16.868 1.00 15.18 140 LEU C N 1
ATOM 4215 C CA . LEU C 1 140 ? 60.276 30.939 15.748 1.00 14.68 140 LEU C CA 1
ATOM 4216 C C . LEU C 1 140 ? 59.923 32.355 16.149 1.00 14.17 140 LEU C C 1
ATOM 4217 O O . LEU C 1 140 ? 59.300 32.603 17.190 1.00 13.89 140 LEU C O 1
ATOM 4222 N N . LEU C 1 141 ? 60.354 33.288 15.313 1.00 12.61 141 LEU C N 1
ATOM 4223 C CA . LEU C 1 141 ? 60.077 34.699 15.527 1.00 13.62 141 LEU C CA 1
ATOM 4224 C C . LEU C 1 141 ? 59.567 35.253 14.203 1.00 15.00 141 LEU C C 1
ATOM 4225 O O . LEU C 1 141 ? 60.108 34.954 13.124 1.00 14.51 141 LEU C O 1
ATOM 4230 N N . LEU C 1 142 ? 58.498 36.036 14.291 1.00 16.88 142 LEU C N 1
ATOM 4231 C CA . LEU C 1 142 ? 57.864 36.629 13.120 1.00 15.41 142 LEU C CA 1
ATOM 4232 C C . LEU C 1 142 ? 58.757 37.657 12.421 1.00 16.19 142 LEU C C 1
ATOM 4233 O O . LEU C 1 142 ? 59.624 38.278 13.045 1.00 16.44 142 LEU C O 1
ATOM 4238 N N . PRO C 1 143 ? 58.561 37.842 11.105 1.00 13.68 143 PRO C N 1
ATOM 4239 C CA . PRO C 1 143 ? 59.355 38.790 10.317 1.00 14.17 143 PRO C CA 1
ATOM 4240 C C . PRO C 1 143 ? 59.434 40.187 10.900 1.00 13.71 143 PRO C C 1
ATOM 4241 O O . PRO C 1 143 ? 60.496 40.813 10.893 1.00 12.72 143 PRO C O 1
ATOM 4245 N N . GLN C 1 144 ? 58.306 40.670 11.406 1.00 14.26 144 GLN C N 1
ATOM 4246 C CA . GLN C 1 144 ? 58.223 42.017 11.955 1.00 15.51 144 GLN C CA 1
ATOM 4247 C C . GLN C 1 144 ? 59.005 42.247 13.242 1.00 14.78 144 GLN C C 1
ATOM 4248 O O . GLN C 1 144 ? 59.227 43.396 13.636 1.00 13.05 144 GLN C O 1
ATOM 4254 N N . VAL C 1 145 ? 59.440 41.176 13.898 1.00 15.81 145 VAL C N 1
ATOM 4255 C CA . VAL C 1 145 ? 60.158 41.363 15.151 1.00 14.58 145 VAL C CA 1
ATOM 4256 C C . VAL C 1 145 ? 61.463 42.145 15.038 1.00 14.11 145 VAL C C 1
ATOM 4257 O O . VAL C 1 145 ? 61.666 43.121 15.761 1.00 15.07 145 VAL C O 1
ATOM 4261 N N . ALA C 1 146 ? 62.347 41.726 14.141 1.00 13.34 146 ALA C N 1
ATOM 4262 C CA . ALA C 1 146 ? 63.636 42.398 13.984 1.00 14.19 146 ALA C CA 1
ATOM 4263 C C . ALA C 1 146 ? 63.546 43.885 13.609 1.00 12.51 146 ALA C C 1
ATOM 4264 O O . ALA C 1 146 ? 64.084 44.741 14.310 1.00 13.41 146 ALA C O 1
ATOM 4266 N N . PRO C 1 147 ? 62.874 44.210 12.490 1.00 12.74 147 PRO C N 1
ATOM 4267 C CA . PRO C 1 147 ? 62.744 45.609 12.070 1.00 11.87 147 PRO C CA 1
ATOM 4268 C C . PRO C 1 147 ? 62.123 46.534 13.107 1.00 13.24 147 PRO C C 1
ATOM 4269 O O . PRO C 1 147 ? 62.607 47.640 13.316 1.00 11.83 147 PRO C O 1
ATOM 4273 N N . GLU C 1 148 ? 61.059 46.072 13.757 1.00 14.07 148 GLU C N 1
ATOM 4274 C CA . GLU C 1 148 ? 60.365 46.868 14.757 1.00 16.86 148 GLU C CA 1
ATOM 4275 C C . GLU C 1 148 ? 61.108 47.023 16.081 1.00 17.35 148 GLU C C 1
ATOM 4276 O O . GLU C 1 148 ? 60.758 47.887 16.875 1.00 18.40 148 GLU C O 1
ATOM 4282 N N . ASN C 1 149 ? 62.127 46.203 16.330 1.00 17.77 149 ASN C N 1
ATOM 4283 C CA . ASN C 1 149 ? 62.859 46.313 17.592 1.00 17.58 149 ASN C CA 1
ATOM 4284 C C . ASN C 1 149 ? 64.363 46.489 17.436 1.00 17.72 149 ASN C C 1
ATOM 4285 O O . ASN C 1 149 ? 65.144 46.072 18.286 1.00 17.24 149 ASN C O 1
ATOM 4290 N N . ASP C 1 150 ? 64.753 47.114 16.330 1.00 19.32 150 ASP C N 1
ATOM 4291 C CA . ASP C 1 150 ? 66.146 47.420 16.036 1.00 19.03 150 ASP C CA 1
ATOM 4292 C C . ASP C 1 150 ? 67.131 46.264 16.196 1.00 18.82 150 ASP C C 1
ATOM 4293 O O . ASP C 1 150 ? 68.180 46.426 16.821 1.00 20.32 150 ASP C O 1
ATOM 4306 N N . ASP C 1 152 ? 69.672 43.419 14.337 1.00 16.49 152 ASP C N 1
ATOM 4307 C CA . ASP C 1 152 ? 70.337 43.140 13.064 1.00 14.21 152 ASP C CA 1
ATOM 4308 C C . ASP C 1 152 ? 70.285 41.626 12.914 1.00 12.85 152 ASP C C 1
ATOM 4309 O O . ASP C 1 152 ? 69.668 40.945 13.737 1.00 12.78 152 ASP C O 1
ATOM 4314 N N . SER C 1 153 ? 70.913 41.106 11.866 1.00 13.38 153 SER C N 1
ATOM 4315 C CA . SER C 1 153 ? 70.921 39.670 11.587 1.00 13.04 153 SER C CA 1
ATOM 4316 C C . SER C 1 153 ? 71.432 38.838 12.758 1.00 12.36 153 SER C C 1
ATOM 4317 O O . SER C 1 153 ? 70.840 37.817 13.104 1.00 12.41 153 SER C O 1
ATOM 4320 N N . ILE C 1 154 ? 72.539 39.272 13.348 1.00 13.28 154 ILE C N 1
ATOM 4321 C CA . ILE C 1 154 ? 73.125 38.569 14.484 1.00 14.64 154 ILE C CA 1
ATOM 4322 C C . ILE C 1 154 ? 72.146 38.519 15.653 1.00 13.14 154 ILE C C 1
ATOM 4323 O O . ILE C 1 154 ? 71.957 37.467 16.255 1.00 14.16 154 ILE C O 1
ATOM 4328 N N . ASP C 1 155 ? 71.512 39.645 15.970 1.00 13.90 155 ASP C N 1
ATOM 4329 C CA . ASP C 1 155 ? 70.541 39.665 17.063 1.00 13.56 155 ASP C CA 1
ATOM 4330 C C . ASP C 1 155 ? 69.399 38.682 16.784 1.00 12.96 155 ASP C C 1
ATOM 4331 O O . ASP C 1 155 ? 69.058 37.854 17.620 1.00 14.07 155 ASP C O 1
ATOM 4336 N N . PHE C 1 156 ? 68.801 38.783 15.603 1.00 14.66 156 PHE C N 1
ATOM 4337 C CA . PHE C 1 156 ? 67.685 37.915 15.239 1.00 13.15 156 PHE C CA 1
ATOM 4338 C C . PHE C 1 156 ? 68.031 36.437 15.391 1.00 11.85 156 PHE C C 1
ATOM 4339 O O . PHE C 1 156 ? 67.237 35.668 15.932 1.00 11.31 156 PHE C O 1
ATOM 4347 N N . LEU C 1 157 ? 69.205 36.037 14.910 1.00 11.52 157 LEU C N 1
ATOM 4348 C CA . LEU C 1 157 ? 69.626 34.636 15.020 1.00 11.75 157 LEU C CA 1
ATOM 4349 C C . LEU C 1 157 ? 69.754 34.232 16.490 1.00 12.18 157 LEU C C 1
ATOM 4350 O O . LEU C 1 157 ? 69.296 33.161 16.894 1.00 12.69 157 LEU C O 1
ATOM 4355 N N . SER C 1 158 ? 70.367 35.099 17.291 1.00 12.59 158 SER C N 1
ATOM 4356 C CA . SER C 1 158 ? 70.558 34.811 18.712 1.00 11.86 158 SER C CA 1
ATOM 4357 C C . SER C 1 158 ? 69.227 34.761 19.443 1.00 12.59 158 SER C C 1
ATOM 4358 O O . SER C 1 158 ? 68.995 33.856 20.248 1.00 10.55 158 SER C O 1
ATOM 4361 N N . HIS C 1 159 ? 68.350 35.732 19.171 1.00 11.82 159 HIS C N 1
ATOM 4362 C CA . HIS C 1 159 ? 67.059 35.754 19.848 1.00 12.39 159 HIS C CA 1
ATOM 4363 C C . HIS C 1 159 ? 66.187 34.556 19.459 1.00 12.12 159 HIS C C 1
ATOM 4364 O O . HIS C 1 159 ? 65.518 33.976 20.313 1.00 11.99 159 HIS C O 1
ATOM 4371 N N . THR C 1 160 ? 66.200 34.170 18.183 1.00 9.80 160 THR C N 1
ATOM 4372 C CA . THR C 1 160 ? 65.390 33.036 17.763 1.00 8.52 160 THR C CA 1
ATOM 4373 C C . THR C 1 160 ? 65.889 31.750 18.422 1.00 11.39 160 THR C C 1
ATOM 4374 O O . THR C 1 160 ? 65.098 30.852 18.719 1.00 12.05 160 THR C O 1
ATOM 4378 N N . CYS C 1 161 ? 67.196 31.659 18.654 1.00 11.68 161 CYS C N 1
ATOM 4379 C CA . CYS C 1 161 ? 67.753 30.470 19.299 1.00 14.82 161 CYS C CA 1
ATOM 4380 C C . CYS C 1 161 ? 67.253 30.368 20.728 1.00 16.22 161 CYS C C 1
ATOM 4381 O O . CYS C 1 161 ? 66.907 29.277 21.190 1.00 17.05 161 CYS C O 1
ATOM 4392 N N . LYS C 1 163 ? 64.543 31.698 21.792 1.00 15.55 163 LYS C N 1
ATOM 4393 C CA . LYS C 1 163 ? 63.107 31.455 21.672 1.00 13.45 163 LYS C CA 1
ATOM 4394 C C . LYS C 1 163 ? 62.868 29.950 21.563 1.00 10.56 163 LYS C C 1
ATOM 4395 O O . LYS C 1 163 ? 61.822 29.447 21.949 1.00 11.83 163 LYS C O 1
ATOM 4401 N N . ALA C 1 164 ? 63.841 29.235 21.015 1.00 10.57 164 ALA C N 1
ATOM 4402 C CA . ALA C 1 164 ? 63.733 27.790 20.860 1.00 12.06 164 ALA C CA 1
ATOM 4403 C C . ALA C 1 164 ? 64.101 27.065 22.161 1.00 12.37 164 ALA C C 1
ATOM 4404 O O . ALA C 1 164 ? 64.005 25.845 22.242 1.00 13.53 164 ALA C O 1
ATOM 4406 N N . GLY C 1 165 ? 64.504 27.827 23.175 1.00 14.57 165 GLY C N 1
ATOM 4407 C CA . GLY C 1 165 ? 64.894 27.235 24.450 1.00 14.85 165 GLY C CA 1
ATOM 4408 C C . GLY C 1 165 ? 66.367 26.869 24.438 1.00 14.36 165 GLY C C 1
ATOM 4409 O O . GLY C 1 165 ? 66.877 26.233 25.361 1.00 14.77 165 GLY C O 1
ATOM 4410 N N . LEU C 1 166 ? 67.064 27.301 23.393 1.00 12.37 166 LEU C N 1
ATOM 4411 C CA . LEU C 1 166 ? 68.477 26.988 23.225 1.00 13.01 166 LEU C CA 1
ATOM 4412 C C . LEU C 1 166 ? 69.365 28.168 23.580 1.00 13.67 166 LEU C C 1
ATOM 4413 O O . LEU C 1 166 ? 68.887 29.285 23.772 1.00 14.00 166 LEU C O 1
ATOM 4418 N N . SER C 1 167 ? 70.666 27.913 23.670 1.00 15.44 167 SER C N 1
ATOM 4419 C CA . SER C 1 167 ? 71.618 28.969 23.976 1.00 14.30 167 SER C CA 1
ATOM 4420 C C . SER C 1 167 ? 71.646 29.918 22.786 1.00 12.45 167 SER C C 1
ATOM 4421 O O . SER C 1 167 ? 71.439 29.498 21.654 1.00 11.42 167 SER C O 1
ATOM 4424 N N . PRO C 1 168 ? 71.910 31.210 23.031 1.00 13.88 168 PRO C N 1
ATOM 4425 C CA . PRO C 1 168 ? 71.966 32.231 21.985 1.00 13.11 168 PRO C CA 1
ATOM 4426 C C . PRO C 1 168 ? 73.006 31.943 20.911 1.00 15.60 168 PRO C C 1
ATOM 4427 O O . PRO C 1 168 ? 72.877 32.407 19.775 1.00 15.68 168 PRO C O 1
ATOM 4431 N N . ASP C 1 169 ? 74.036 31.175 21.251 1.00 15.04 169 ASP C N 1
ATOM 4432 C CA . ASP C 1 169 ? 75.071 30.890 20.270 1.00 14.45 169 ASP C CA 1
ATOM 4433 C C . ASP C 1 169 ? 74.869 29.558 19.546 1.00 13.20 169 ASP C C 1
ATOM 4434 O O . ASP C 1 169 ? 75.752 29.095 18.823 1.00 13.92 169 ASP C O 1
ATOM 4439 N N . ALA C 1 170 ? 73.700 28.957 19.729 1.00 9.97 170 ALA C N 1
ATOM 4440 C CA . ALA C 1 170 ? 73.391 27.684 19.089 1.00 11.15 170 ALA C CA 1
ATOM 4441 C C . ALA C 1 170 ? 73.560 27.766 17.574 1.00 11.59 170 ALA C C 1
ATOM 4442 O O . ALA C 1 170 ? 74.006 26.812 16.951 1.00 11.12 170 ALA C O 1
ATOM 4444 N N . TRP C 1 171 ? 73.210 28.904 16.978 1.00 12.91 171 TRP C N 1
ATOM 4445 C CA . TRP C 1 171 ? 73.364 29.044 15.528 1.00 13.30 171 TRP C CA 1
ATOM 4446 C C . TRP C 1 171 ? 74.840 29.096 15.145 1.00 14.75 171 TRP C C 1
ATOM 4447 O O . TRP C 1 171 ? 75.217 28.716 14.036 1.00 14.46 171 TRP C O 1
ATOM 4458 N N . VAL C 1 172 ? 75.674 29.583 16.058 1.00 15.97 172 VAL C N 1
ATOM 4459 C CA . VAL C 1 172 ? 77.106 29.667 15.795 1.00 16.92 172 VAL C CA 1
ATOM 4460 C C . VAL C 1 172 ? 77.710 28.268 15.821 1.00 17.26 172 VAL C C 1
ATOM 4461 O O . VAL C 1 172 ? 78.718 28.002 15.171 1.00 18.40 172 VAL C O 1
ATOM 4465 N N . LYS C 1 173 ? 77.069 27.367 16.553 1.00 19.28 173 LYS C N 1
ATOM 4466 C CA . LYS C 1 173 ? 77.565 26.004 16.674 1.00 19.29 173 LYS C CA 1
ATOM 4467 C C . LYS C 1 173 ? 76.948 25.022 15.684 1.00 19.85 173 LYS C C 1
ATOM 4468 O O . LYS C 1 173 ? 77.063 23.808 15.850 1.00 19.95 173 LYS C O 1
ATOM 4474 N N . GLY C 1 174 ? 76.292 25.547 14.655 1.00 20.72 174 GLY C N 1
ATOM 4475 C CA . GLY C 1 174 ? 75.701 24.686 13.640 1.00 20.36 174 GLY C CA 1
ATOM 4476 C C . GLY C 1 174 ? 74.239 24.285 13.784 1.00 20.60 174 GLY C C 1
ATOM 4477 O O . GLY C 1 174 ? 73.813 23.304 13.185 1.00 22.36 174 GLY C O 1
ATOM 4478 N N . ALA C 1 175 ? 73.463 25.016 14.577 1.00 21.33 175 ALA C N 1
ATOM 4479 C CA . ALA C 1 175 ? 72.050 24.692 14.733 1.00 18.99 175 ALA C CA 1
ATOM 4480 C C . ALA C 1 175 ? 71.334 25.047 13.422 1.00 19.39 175 ALA C C 1
ATOM 4481 O O . ALA C 1 175 ? 71.701 26.011 12.752 1.00 20.36 175 ALA C O 1
ATOM 4483 N N . GLU C 1 176 ? 70.320 24.267 13.064 1.00 17.40 176 GLU C N 1
ATOM 4484 C CA . GLU C 1 176 ? 69.560 24.501 11.835 1.00 19.15 176 GLU C CA 1
ATOM 4485 C C . GLU C 1 176 ? 68.755 25.793 11.864 1.00 17.47 176 GLU C C 1
ATOM 4486 O O . GLU C 1 176 ? 68.072 26.094 12.847 1.00 15.94 176 GLU C O 1
ATOM 4492 N N . VAL C 1 177 ? 68.823 26.539 10.768 1.00 17.65 177 VAL C N 1
ATOM 4493 C CA . VAL C 1 177 ? 68.086 27.789 10.652 1.00 18.99 177 VAL C CA 1
ATOM 4494 C C . VAL C 1 177 ? 67.261 27.802 9.371 1.00 20.06 177 VAL C C 1
ATOM 4495 O O . VAL C 1 177 ? 67.783 27.552 8.284 1.00 21.13 177 VAL C O 1
ATOM 4499 N N . TYR C 1 178 ? 65.970 28.091 9.522 1.00 20.07 178 TYR C N 1
ATOM 4500 C CA . TYR C 1 178 ? 65.031 28.168 8.409 1.00 19.97 178 TYR C CA 1
ATOM 4501 C C . TYR C 1 178 ? 64.431 29.569 8.373 1.00 20.53 178 TYR C C 1
ATOM 4502 O O . TYR C 1 178 ? 64.104 30.134 9.415 1.00 20.34 178 TYR C O 1
ATOM 4511 N N . CYS C 1 179 ? 64.281 30.136 7.180 1.00 19.35 179 CYS C N 1
ATOM 4512 C CA . CYS C 1 179 ? 63.693 31.460 7.073 1.00 19.58 179 CYS C CA 1
ATOM 4513 C C . CYS C 1 179 ? 62.380 31.377 6.302 1.00 18.00 179 CYS C C 1
ATOM 4514 O O . CYS C 1 179 ? 62.119 30.402 5.586 1.00 17.00 179 CYS C O 1
ATOM 4517 N N . PHE C 1 180 ? 61.548 32.396 6.461 1.00 16.82 180 PHE C N 1
ATOM 4518 C CA . PHE C 1 180 ? 60.267 32.441 5.770 1.00 14.95 180 PHE C CA 1
ATOM 4519 C C . PHE C 1 180 ? 59.811 33.882 5.678 1.00 15.83 180 PHE C C 1
ATOM 4520 O O . PHE C 1 180 ? 60.304 34.751 6.403 1.00 16.32 180 PHE C O 1
ATOM 4528 N N . GLU C 1 181 ? 58.874 34.130 4.775 1.00 14.77 181 GLU C N 1
ATOM 4529 C CA . GLU C 1 181 ? 58.337 35.460 4.554 1.00 15.06 181 GLU C CA 1
ATOM 4530 C C . GLU C 1 181 ? 56.830 35.389 4.682 1.00 13.23 181 GLU C C 1
ATOM 4531 O O . GLU C 1 181 ? 56.277 34.339 4.980 1.00 12.74 181 GLU C O 1
ATOM 4537 N N . GLY C 1 182 ? 56.167 36.511 4.435 1.00 12.92 182 GLY C N 1
ATOM 4538 C CA . GLY C 1 182 ? 54.723 36.527 4.536 1.00 13.34 182 GLY C CA 1
ATOM 4539 C C . GLY C 1 182 ? 54.080 37.612 3.700 1.00 14.11 182 GLY C C 1
ATOM 4540 O O . GLY C 1 182 ? 54.741 38.533 3.234 1.00 16.77 182 GLY C O 1
ATOM 4541 N N . GLN C 1 183 ? 52.774 37.494 3.512 1.00 15.73 183 GLN C N 1
ATOM 4542 C CA . GLN C 1 183 ? 52.020 38.462 2.743 1.00 15.80 183 GLN C CA 1
ATOM 4543 C C . GLN C 1 183 ? 50.634 38.527 3.369 1.00 14.86 183 GLN C C 1
ATOM 4544 O O . GLN C 1 183 ? 50.149 37.543 3.927 1.00 15.61 183 GLN C O 1
ATOM 4550 N N . ILE C 1 184 ? 50.004 39.689 3.288 1.00 13.06 184 ILE C N 1
ATOM 4551 C CA . ILE C 1 184 ? 48.679 39.857 3.855 1.00 14.33 184 ILE C CA 1
ATOM 4552 C C . ILE C 1 184 ? 47.658 40.216 2.787 1.00 14.53 184 ILE C C 1
ATOM 4553 O O . ILE C 1 184 ? 47.895 41.091 1.964 1.00 13.53 184 ILE C O 1
ATOM 4558 N N . PHE C 1 185 ? 46.526 39.522 2.802 1.00 14.65 185 PHE C N 1
ATOM 4559 C CA . PHE C 1 185 ? 45.450 39.800 1.870 1.00 13.82 185 PHE C CA 1
ATOM 4560 C C . PHE C 1 185 ? 44.311 40.250 2.754 1.00 13.64 185 PHE C C 1
ATOM 4561 O O . PHE C 1 185 ? 44.001 39.608 3.752 1.00 14.03 185 PHE C O 1
ATOM 4569 N N . LYS C 1 186 ? 43.710 41.377 2.415 1.00 15.23 186 LYS C N 1
ATOM 4570 C CA . LYS C 1 186 ? 42.616 41.881 3.217 1.00 17.32 186 LYS C CA 1
ATOM 4571 C C . LYS C 1 186 ? 41.506 42.501 2.364 1.00 19.24 186 LYS C C 1
ATOM 4572 O O . LYS C 1 186 ? 41.750 43.047 1.285 1.00 16.47 186 LYS C O 1
ATOM 4578 N N . GLU C 1 187 ? 40.277 42.373 2.853 1.00 21.39 187 GLU C N 1
ATOM 4579 C CA . GLU C 1 187 ? 39.103 42.904 2.178 1.00 22.04 187 GLU C CA 1
ATOM 4580 C C . GLU C 1 187 ? 39.039 44.421 2.268 1.00 23.46 187 GLU C C 1
ATOM 4581 O O . GLU C 1 187 ? 39.251 44.987 3.340 1.00 22.55 187 GLU C O 1
ATOM 4587 N N . LYS C 1 188 ? 38.745 45.083 1.153 1.00 25.98 188 LYS C N 1
ATOM 4588 C CA . LYS C 1 188 ? 38.609 46.536 1.190 1.00 28.45 188 LYS C CA 1
ATOM 4589 C C . LYS C 1 188 ? 37.227 46.790 1.769 1.00 29.91 188 LYS C C 1
ATOM 4590 O O . LYS C 1 188 ? 36.931 47.875 2.265 1.00 32.44 188 LYS C O 1
ATOM 4596 N N . GLU C 1 189 ? 36.389 45.761 1.700 1.00 30.96 189 GLU C N 1
ATOM 4597 C CA . GLU C 1 189 ? 35.030 45.798 2.225 1.00 31.66 189 GLU C CA 1
ATOM 4598 C C . GLU C 1 189 ? 34.525 44.373 2.352 1.00 29.33 189 GLU C C 1
ATOM 4599 O O . GLU C 1 189 ? 34.978 43.481 1.636 1.00 27.92 189 GLU C O 1
ATOM 4605 N N . PRO C 1 190 ? 33.574 44.140 3.266 1.00 28.97 190 PRO C N 1
ATOM 4606 C CA . PRO C 1 190 ? 33.035 42.794 3.456 1.00 29.42 190 PRO C CA 1
ATOM 4607 C C . PRO C 1 190 ? 32.603 42.114 2.164 1.00 30.48 190 PRO C C 1
ATOM 4608 O O . PRO C 1 190 ? 31.719 42.588 1.453 1.00 30.74 190 PRO C O 1
ATOM 4612 N N . ASP C 1 191 ? 33.260 41.000 1.869 1.00 30.92 191 ASP C N 1
ATOM 4613 C CA . ASP C 1 191 ? 32.982 40.220 0.674 1.00 32.47 191 ASP C CA 1
ATOM 4614 C C . ASP C 1 191 ? 33.286 41.014 -0.592 1.00 31.72 191 ASP C C 1
ATOM 4615 O O . ASP C 1 191 ? 32.789 40.684 -1.671 1.00 31.29 191 ASP C O 1
ATOM 4620 N N . GLY C 1 192 ? 34.106 42.053 -0.452 1.00 30.27 192 GLY C N 1
ATOM 4621 C CA . GLY C 1 192 ? 34.460 42.885 -1.589 1.00 28.37 192 GLY C CA 1
ATOM 4622 C C . GLY C 1 192 ? 35.836 42.611 -2.171 1.00 26.28 192 GLY C C 1
ATOM 4623 O O . GLY C 1 192 ? 36.347 41.492 -2.095 1.00 26.49 192 GLY C O 1
ATOM 4624 N N . GLU C 1 193 ? 36.440 43.640 -2.756 1.00 24.10 193 GLU C N 1
ATOM 4625 C CA . GLU C 1 193 ? 37.760 43.508 -3.362 1.00 23.50 193 GLU C CA 1
ATOM 4626 C C . GLU C 1 193 ? 38.834 43.207 -2.312 1.00 21.75 193 GLU C C 1
ATOM 4627 O O . GLU C 1 193 ? 38.765 43.673 -1.174 1.00 20.44 193 GLU C O 1
ATOM 4633 N N . VAL C 1 194 ? 39.818 42.410 -2.706 1.00 21.77 194 VAL C N 1
ATOM 4634 C CA . VAL C 1 194 ? 40.912 42.034 -1.825 1.00 20.11 194 VAL C CA 1
ATOM 4635 C C . VAL C 1 194 ? 42.213 42.661 -2.301 1.00 19.64 194 VAL C C 1
ATOM 4636 O O . VAL C 1 194 ? 42.583 42.527 -3.462 1.00 19.08 194 VAL C O 1
ATOM 4640 N N . ILE C 1 195 ? 42.895 43.354 -1.395 1.00 19.00 195 ILE C N 1
ATOM 4641 C CA . ILE C 1 195 ? 44.163 44.002 -1.710 1.00 19.24 195 ILE C CA 1
ATOM 4642 C C . ILE C 1 195 ? 45.305 43.289 -0.987 1.00 18.13 195 ILE C C 1
ATOM 4643 O O . ILE C 1 195 ? 45.079 42.545 -0.034 1.00 18.98 195 ILE C O 1
ATOM 4648 N N . GLU C 1 196 ? 46.527 43.515 -1.450 1.00 17.61 196 GLU C N 1
ATOM 4649 C CA . GLU C 1 196 ? 47.688 42.884 -0.851 1.00 18.66 196 GLU C CA 1
ATOM 4650 C C . GLU C 1 196 ? 48.616 43.862 -0.132 1.00 18.51 196 GLU C C 1
ATOM 4651 O O . GLU C 1 196 ? 49.037 44.871 -0.695 1.00 19.37 196 GLU C O 1
ATOM 4657 N N . GLU C 1 197 ? 48.913 43.549 1.125 1.00 18.57 197 GLU C N 1
ATOM 4658 C CA . GLU C 1 197 ? 49.817 44.346 1.951 1.00 19.26 197 GLU C CA 1
ATOM 4659 C C . GLU C 1 197 ? 51.119 43.551 1.981 1.00 21.11 197 GLU C C 1
ATOM 4660 O O . GLU C 1 197 ? 51.173 42.448 2.534 1.00 20.14 197 GLU C O 1
ATOM 4666 N N . LYS C 1 198 ? 52.160 44.097 1.362 1.00 21.65 198 LYS C N 1
ATOM 4667 C CA . LYS C 1 198 ? 53.450 43.419 1.304 1.00 22.33 198 LYS C CA 1
ATOM 4668 C C . LYS C 1 198 ? 54.314 43.627 2.553 1.00 21.45 198 LYS C C 1
ATOM 4669 O O . LYS C 1 198 ? 55.307 42.926 2.749 1.00 20.04 198 LYS C O 1
ATOM 4675 N N . PHE C 1 199 ? 53.935 44.577 3.402 1.00 20.28 199 PHE C N 1
ATOM 4676 C CA . PHE C 1 199 ? 54.708 44.854 4.615 1.00 19.36 199 PHE C CA 1
ATOM 4677 C C . PHE C 1 199 ? 54.098 44.278 5.892 1.00 18.99 199 PHE C C 1
ATOM 4678 O O . PHE C 1 199 ? 53.016 44.684 6.308 1.00 19.19 199 PHE C O 1
ATOM 4686 N N . LEU C 1 200 ? 54.799 43.332 6.510 1.00 19.96 200 LEU C N 1
ATOM 4687 C CA . LEU C 1 200 ? 54.333 42.722 7.750 1.00 20.55 200 LEU C CA 1
ATOM 4688 C C . LEU C 1 200 ? 54.748 43.563 8.955 1.00 20.89 200 LEU C C 1
ATOM 4689 O O . LEU C 1 200 ? 54.189 43.413 10.040 1.00 20.96 200 LEU C O 1
ATOM 4694 N N . GLU C 1 201 ? 55.729 44.443 8.763 1.00 20.74 201 GLU C N 1
ATOM 4695 C CA . GLU C 1 201 ? 56.200 45.301 9.849 1.00 21.04 201 GLU C CA 1
ATOM 4696 C C . GLU C 1 201 ? 55.676 46.726 9.709 1.00 21.34 201 GLU C C 1
ATOM 4697 O O . GLU C 1 201 ? 55.624 47.272 8.607 1.00 20.56 201 GLU C O 1
ATOM 4703 N N . HIS C 1 202 ? 55.287 47.321 10.835 1.00 22.51 202 HIS C N 1
ATOM 4704 C CA . HIS C 1 202 ? 54.778 48.689 10.850 1.00 24.95 202 HIS C CA 1
ATOM 4705 C C . HIS C 1 202 ? 55.908 49.659 10.547 1.00 22.89 202 HIS C C 1
ATOM 4706 O O . HIS C 1 202 ? 55.752 50.579 9.748 1.00 21.57 202 HIS C O 1
ATOM 4713 N N . HIS C 1 203 ? 57.048 49.443 11.195 1.00 21.82 203 HIS C N 1
ATOM 4714 C CA . HIS C 1 203 ? 58.206 50.304 11.019 1.00 19.76 203 HIS C CA 1
ATOM 4715 C C . HIS C 1 203 ? 59.508 49.508 10.951 1.00 20.86 203 HIS C C 1
ATOM 4716 O O . HIS C 1 203 ? 59.557 48.339 11.328 1.00 20.69 203 HIS C O 1
ATOM 4723 N N . HIS C 1 204 ? 60.560 50.160 10.468 1.00 21.87 204 HIS C N 1
ATOM 4724 C CA . HIS C 1 204 ? 61.863 49.528 10.299 1.00 21.23 204 HIS C CA 1
ATOM 4725 C C . HIS C 1 204 ? 62.953 50.598 10.434 1.00 22.08 204 HIS C C 1
ATOM 4726 O O . HIS C 1 204 ? 63.429 51.085 9.389 1.00 21.50 204 HIS C O 1
ATOM 4741 N N . LEU D 1 2 ? 82.272 8.939 50.279 1.00 36.39 2 LEU D N 1
ATOM 4742 C CA . LEU D 1 2 ? 83.022 7.725 50.577 1.00 33.52 2 LEU D CA 1
ATOM 4743 C C . LEU D 1 2 ? 83.716 7.839 51.916 1.00 31.09 2 LEU D C 1
ATOM 4744 O O . LEU D 1 2 ? 84.024 8.940 52.376 1.00 29.52 2 LEU D O 1
ATOM 4749 N N . THR D 1 3 ? 83.965 6.690 52.533 1.00 29.08 3 THR D N 1
ATOM 4750 C CA . THR D 1 3 ? 84.637 6.642 53.821 1.00 27.23 3 THR D CA 1
ATOM 4751 C C . THR D 1 3 ? 86.130 6.565 53.557 1.00 27.68 3 THR D C 1
ATOM 4752 O O . THR D 1 3 ? 86.555 6.375 52.412 1.00 27.34 3 THR D O 1
ATOM 4756 N N . GLU D 1 4 ? 86.926 6.708 54.610 1.00 26.95 4 GLU D N 1
ATOM 4757 C CA . GLU D 1 4 ? 88.378 6.643 54.473 1.00 30.08 4 GLU D CA 1
ATOM 4758 C C . GLU D 1 4 ? 88.822 5.312 53.879 1.00 28.98 4 GLU D C 1
ATOM 4759 O O . GLU D 1 4 ? 89.774 5.256 53.093 1.00 30.14 4 GLU D O 1
ATOM 4765 N N . THR D 1 5 ? 88.136 4.240 54.261 1.00 27.57 5 THR D N 1
ATOM 4766 C CA . THR D 1 5 ? 88.463 2.913 53.760 1.00 27.37 5 THR D CA 1
ATOM 4767 C C . THR D 1 5 ? 88.118 2.817 52.276 1.00 28.37 5 THR D C 1
ATOM 4768 O O . THR D 1 5 ? 88.957 2.457 51.452 1.00 29.96 5 THR D O 1
ATOM 4772 N N . GLU D 1 6 ? 86.878 3.144 51.939 1.00 27.98 6 GLU D N 1
ATOM 4773 C CA . GLU D 1 6 ? 86.443 3.090 50.554 1.00 28.34 6 GLU D CA 1
ATOM 4774 C C . GLU D 1 6 ? 87.394 3.875 49.661 1.00 26.76 6 GLU D C 1
ATOM 4775 O O . GLU D 1 6 ? 87.776 3.410 48.584 1.00 26.51 6 GLU D O 1
ATOM 4781 N N . GLY D 1 7 ? 87.788 5.056 50.130 1.00 25.93 7 GLY D N 1
ATOM 4782 C CA . GLY D 1 7 ? 88.704 5.892 49.376 1.00 24.59 7 GLY D CA 1
ATOM 4783 C C . GLY D 1 7 ? 90.041 5.211 49.188 1.00 24.34 7 GLY D C 1
ATOM 4784 O O . GLY D 1 7 ? 90.632 5.271 48.104 1.00 22.27 7 GLY D O 1
ATOM 4785 N N . ARG D 1 8 ? 90.522 4.555 50.241 1.00 22.76 8 ARG D N 1
ATOM 4786 C CA . ARG D 1 8 ? 91.794 3.853 50.158 1.00 23.18 8 ARG D CA 1
ATOM 4787 C C . ARG D 1 8 ? 91.695 2.744 49.122 1.00 21.80 8 ARG D C 1
ATOM 4788 O O . ARG D 1 8 ? 92.638 2.487 48.383 1.00 22.04 8 ARG D O 1
ATOM 4796 N N . ALA D 1 9 ? 90.546 2.082 49.074 1.00 21.13 9 ALA D N 1
ATOM 4797 C CA . ALA D 1 9 ? 90.359 1.003 48.122 1.00 21.87 9 ALA D CA 1
ATOM 4798 C C . ALA D 1 9 ? 90.324 1.569 46.706 1.00 21.72 9 ALA D C 1
ATOM 4799 O O . ALA D 1 9 ? 90.785 0.929 45.756 1.00 21.57 9 ALA D O 1
ATOM 4801 N N . ALA D 1 10 ? 89.780 2.775 46.570 1.00 20.98 10 ALA D N 1
ATOM 4802 C CA . ALA D 1 10 ? 89.674 3.415 45.264 1.00 20.45 10 ALA D CA 1
ATOM 4803 C C . ALA D 1 10 ? 91.047 3.611 44.638 1.00 21.07 10 ALA D C 1
ATOM 4804 O O . ALA D 1 10 ? 91.265 3.223 43.494 1.00 18.82 10 ALA D O 1
ATOM 4806 N N . VAL D 1 11 ? 91.968 4.205 45.392 1.00 21.05 11 VAL D N 1
ATOM 4807 C CA . VAL D 1 11 ? 93.318 4.449 44.898 1.00 22.61 11 VAL D CA 1
ATOM 4808 C C . VAL D 1 11 ? 94.059 3.131 44.648 1.00 22.61 11 VAL D C 1
ATOM 4809 O O . VAL D 1 11 ? 94.726 2.961 43.624 1.00 22.07 11 VAL D O 1
ATOM 4813 N N . LYS D 1 12 ? 93.916 2.192 45.578 1.00 22.86 12 LYS D N 1
ATOM 4814 C CA . LYS D 1 12 ? 94.572 0.891 45.461 1.00 22.39 12 LYS D CA 1
ATOM 4815 C C . LYS D 1 12 ? 94.088 0.175 44.206 1.00 20.47 12 LYS D C 1
ATOM 4816 O O . LYS D 1 12 ? 94.871 -0.455 43.499 1.00 18.46 12 LYS D O 1
ATOM 4822 N N . LEU D 1 13 ? 92.793 0.279 43.936 1.00 19.96 13 LEU D N 1
ATOM 4823 C CA . LEU D 1 13 ? 92.207 -0.335 42.746 1.00 19.68 13 LEU D CA 1
ATOM 4824 C C . LEU D 1 13 ? 92.809 0.324 41.501 1.00 18.68 13 LEU D C 1
ATOM 4825 O O . LEU D 1 13 ? 93.218 -0.350 40.553 1.00 16.60 13 LEU D O 1
ATOM 4830 N N . ALA D 1 14 ? 92.853 1.651 41.516 1.00 19.21 14 ALA D N 1
ATOM 4831 C CA . ALA D 1 14 ? 93.409 2.408 40.403 1.00 20.27 14 ALA D CA 1
ATOM 4832 C C . ALA D 1 14 ? 94.874 2.031 40.180 1.00 22.25 14 ALA D C 1
ATOM 4833 O O . ALA D 1 14 ? 95.289 1.755 39.051 1.00 23.00 14 ALA D O 1
ATOM 4835 N N . ARG D 1 15 ? 95.656 2.011 41.258 1.00 22.31 15 ARG D N 1
ATOM 4836 C CA . ARG D 1 15 ? 97.072 1.675 41.157 1.00 24.63 15 ARG D CA 1
ATOM 4837 C C . ARG D 1 15 ? 97.306 0.243 40.680 1.00 25.39 15 ARG D C 1
ATOM 4838 O O . ARG D 1 15 ? 98.117 0.004 39.786 1.00 26.75 15 ARG D O 1
ATOM 4846 N N . LYS D 1 16 ? 96.594 -0.708 41.271 1.00 24.85 16 LYS D N 1
ATOM 4847 C CA . LYS D 1 16 ? 96.766 -2.100 40.888 1.00 25.73 16 LYS D CA 1
ATOM 4848 C C . LYS D 1 16 ? 96.333 -2.358 39.450 1.00 23.82 16 LYS D C 1
ATOM 4849 O O . LYS D 1 16 ? 96.948 -3.156 38.749 1.00 23.52 16 LYS D O 1
ATOM 4855 N N . THR D 1 17 ? 95.272 -1.686 39.011 1.00 22.95 17 THR D N 1
ATOM 4856 C CA . THR D 1 17 ? 94.775 -1.862 37.649 1.00 21.70 17 THR D CA 1
ATOM 4857 C C . THR D 1 17 ? 95.853 -1.496 36.650 1.00 20.55 17 THR D C 1
ATOM 4858 O O . THR D 1 17 ? 96.064 -2.194 35.659 1.00 22.18 17 THR D O 1
ATOM 4862 N N . ILE D 1 18 ? 96.535 -0.396 36.930 1.00 20.07 18 ILE D N 1
ATOM 4863 C CA . ILE D 1 18 ? 97.598 0.096 36.077 1.00 19.68 18 ILE D CA 1
ATOM 4864 C C . ILE D 1 18 ? 98.801 -0.840 36.104 1.00 21.48 18 ILE D C 1
ATOM 4865 O O . ILE D 1 18 ? 99.313 -1.238 35.060 1.00 19.44 18 ILE D O 1
ATOM 4870 N N . GLU D 1 19 ? 99.250 -1.202 37.299 1.00 23.29 19 GLU D N 1
ATOM 4871 C CA . GLU D 1 19 ? 100.406 -2.087 37.413 1.00 25.99 19 GLU D CA 1
ATOM 4872 C C . GLU D 1 19 ? 100.152 -3.404 36.691 1.00 26.23 19 GLU D C 1
ATOM 4873 O O . GLU D 1 19 ? 101.061 -3.980 36.083 1.00 26.81 19 GLU D O 1
ATOM 4879 N N . ILE D 1 20 ? 98.908 -3.868 36.741 1.00 25.46 20 ILE D N 1
ATOM 4880 C CA . ILE D 1 20 ? 98.547 -5.111 36.086 1.00 25.63 20 ILE D CA 1
ATOM 4881 C C . ILE D 1 20 ? 98.439 -4.932 34.575 1.00 26.79 20 ILE D C 1
ATOM 4882 O O . ILE D 1 20 ? 98.860 -5.798 33.810 1.00 25.85 20 ILE D O 1
ATOM 4887 N N . PHE D 1 21 ? 97.881 -3.805 34.143 1.00 26.72 21 PHE D N 1
ATOM 4888 C CA . PHE D 1 21 ? 97.746 -3.555 32.717 1.00 27.57 21 PHE D CA 1
ATOM 4889 C C . PHE D 1 21 ? 99.123 -3.401 32.083 1.00 27.83 21 PHE D C 1
ATOM 4890 O O . PHE D 1 21 ? 99.397 -3.979 31.035 1.00 27.94 21 PHE D O 1
ATOM 4898 N N . LEU D 1 22 ? 99.988 -2.630 32.735 1.00 29.85 22 LEU D N 1
ATOM 4899 C CA . LEU D 1 22 ? 101.342 -2.394 32.243 1.00 32.58 22 LEU D CA 1
ATOM 4900 C C . LEU D 1 22 ? 102.147 -3.676 32.095 1.00 34.62 22 LEU D C 1
ATOM 4901 O O . LEU D 1 22 ? 102.897 -3.835 31.132 1.00 34.42 22 LEU D O 1
ATOM 4906 N N . SER D 1 23 ? 101.987 -4.585 33.052 1.00 37.02 23 SER D N 1
ATOM 4907 C CA . SER D 1 23 ? 102.712 -5.852 33.040 1.00 40.24 23 SER D CA 1
ATOM 4908 C C . SER D 1 23 ? 102.190 -6.853 32.006 1.00 40.75 23 SER D C 1
ATOM 4909 O O . SER D 1 23 ? 102.720 -6.939 30.897 1.00 41.54 23 SER D O 1
ATOM 4912 N N . LYS D 1 24 ? 101.157 -7.609 32.365 1.00 41.26 24 LYS D N 1
ATOM 4913 C CA . LYS D 1 24 ? 100.603 -8.599 31.447 1.00 41.23 24 LYS D CA 1
ATOM 4914 C C . LYS D 1 24 ? 100.034 -7.982 30.170 1.00 40.60 24 LYS D C 1
ATOM 4915 O O . LYS D 1 24 ? 99.945 -8.652 29.146 1.00 42.58 24 LYS D O 1
ATOM 4921 N N . GLY D 1 25 ? 99.658 -6.707 30.230 1.00 40.17 25 GLY D N 1
ATOM 4922 C CA . GLY D 1 25 ? 99.123 -6.029 29.058 1.00 39.18 25 GLY D CA 1
ATOM 4923 C C . GLY D 1 25 ? 97.620 -6.139 28.874 1.00 38.99 25 GLY D C 1
ATOM 4924 O O . GLY D 1 25 ? 97.109 -5.947 27.772 1.00 37.93 25 GLY D O 1
ATOM 4925 N N . LYS D 1 26 ? 96.908 -6.427 29.956 1.00 38.16 26 LYS D N 1
ATOM 4926 C CA . LYS D 1 26 ? 95.458 -6.584 29.901 1.00 38.20 26 LYS D CA 1
ATOM 4927 C C . LYS D 1 26 ? 94.861 -6.009 31.183 1.00 37.94 26 LYS D C 1
ATOM 4928 O O . LYS D 1 26 ? 95.585 -5.735 32.137 1.00 38.37 26 LYS D O 1
ATOM 4934 N N . SER D 1 27 ? 93.547 -5.818 31.211 1.00 37.31 27 SER D N 1
ATOM 4935 C CA . SER D 1 27 ? 92.895 -5.281 32.402 1.00 38.10 27 SER D CA 1
ATOM 4936 C C . SER D 1 27 ? 92.497 -6.422 33.337 1.00 37.49 27 SER D C 1
ATOM 4937 O O . SER D 1 27 ? 91.915 -7.415 32.902 1.00 38.54 27 SER D O 1
ATOM 4940 N N . PRO D 1 28 ? 92.802 -6.293 34.637 1.00 35.71 28 PRO D N 1
ATOM 4941 C CA . PRO D 1 28 ? 92.451 -7.351 35.593 1.00 35.32 28 PRO D CA 1
ATOM 4942 C C . PRO D 1 28 ? 90.947 -7.577 35.682 1.00 35.93 28 PRO D C 1
ATOM 4943 O O . PRO D 1 28 ? 90.162 -6.708 35.306 1.00 37.92 28 PRO D O 1
ATOM 4947 N N . ARG D 1 29 ? 90.539 -8.748 36.158 1.00 36.18 29 ARG D N 1
ATOM 4948 C CA . ARG D 1 29 ? 89.116 -9.023 36.309 1.00 35.62 29 ARG D CA 1
ATOM 4949 C C . ARG D 1 29 ? 88.625 -8.028 37.367 1.00 37.01 29 ARG D C 1
ATOM 4950 O O . ARG D 1 29 ? 89.175 -7.965 38.469 1.00 35.27 29 ARG D O 1
ATOM 4958 N N . PRO D 1 30 ? 87.593 -7.231 37.038 1.00 38.19 30 PRO D N 1
ATOM 4959 C CA . PRO D 1 30 ? 87.015 -6.220 37.934 1.00 39.06 30 PRO D CA 1
ATOM 4960 C C . PRO D 1 30 ? 86.834 -6.609 39.402 1.00 41.33 30 PRO D C 1
ATOM 4961 O O . PRO D 1 30 ? 86.890 -5.749 40.283 1.00 41.39 30 PRO D O 1
ATOM 4965 N N . ASP D 1 31 ? 86.614 -7.893 39.672 1.00 43.16 31 ASP D N 1
ATOM 4966 C CA . ASP D 1 31 ? 86.431 -8.355 41.047 1.00 45.07 31 ASP D CA 1
ATOM 4967 C C . ASP D 1 31 ? 87.585 -9.226 41.534 1.00 45.24 31 ASP D C 1
ATOM 4968 O O . ASP D 1 31 ? 87.508 -9.834 42.599 1.00 44.56 31 ASP D O 1
ATOM 4973 N N . ALA D 1 32 ? 88.656 -9.278 40.751 1.00 46.44 32 ALA D N 1
ATOM 4974 C CA . ALA D 1 32 ? 89.830 -10.068 41.104 1.00 47.19 32 ALA D CA 1
ATOM 4975 C C . ALA D 1 32 ? 91.074 -9.196 40.992 1.00 47.79 32 ALA D C 1
ATOM 4976 O O . ALA D 1 32 ? 92.129 -9.637 40.530 1.00 47.18 32 ALA D O 1
ATOM 4978 N N . SER D 1 33 ? 90.933 -7.948 41.422 1.00 47.64 33 SER D N 1
ATOM 4979 C CA . SER D 1 33 ? 92.021 -6.985 41.384 1.00 48.12 33 SER D CA 1
ATOM 4980 C C . SER D 1 33 ? 92.948 -7.188 42.576 1.00 47.61 33 SER D C 1
ATOM 4981 O O . SER D 1 33 ? 94.167 -7.062 42.460 1.00 47.90 33 SER D O 1
ATOM 4984 N N . GLY D 1 34 ? 92.355 -7.499 43.723 1.00 46.02 34 GLY D N 1
ATOM 4985 C CA . GLY D 1 34 ? 93.133 -7.703 44.928 1.00 44.58 34 GLY D CA 1
ATOM 4986 C C . GLY D 1 34 ? 92.808 -6.647 45.966 1.00 43.32 34 GLY D C 1
ATOM 4987 O O . GLY D 1 34 ? 93.501 -6.514 46.974 1.00 43.57 34 GLY D O 1
ATOM 4988 N N . VAL D 1 35 ? 91.742 -5.895 45.717 1.00 41.60 35 VAL D N 1
ATOM 4989 C CA . VAL D 1 35 ? 91.315 -4.841 46.629 1.00 39.93 35 VAL D CA 1
ATOM 4990 C C . VAL D 1 35 ? 89.849 -5.054 47.017 1.00 40.05 35 VAL D C 1
ATOM 4991 O O . VAL D 1 35 ? 88.995 -5.241 46.151 1.00 39.23 35 VAL D O 1
ATOM 4995 N N . GLU D 1 36 ? 89.565 -5.036 48.318 1.00 40.02 36 GLU D N 1
ATOM 4996 C CA . GLU D 1 36 ? 88.200 -5.207 48.817 1.00 39.52 36 GLU D CA 1
ATOM 4997 C C . GLU D 1 36 ? 87.351 -4.028 48.368 1.00 37.77 36 GLU D C 1
ATOM 4998 O O . GLU D 1 36 ? 87.743 -2.879 48.554 1.00 36.79 36 GLU D O 1
ATOM 5004 N N . LEU D 1 37 ? 86.184 -4.309 47.795 1.00 36.32 37 LEU D N 1
ATOM 5005 C CA . LEU D 1 37 ? 85.300 -3.251 47.306 1.00 35.25 37 LEU D CA 1
ATOM 5006 C C . LEU D 1 37 ? 83.883 -3.317 47.880 1.00 34.02 37 LEU D C 1
ATOM 5007 O O . LEU D 1 37 ? 83.168 -4.292 47.664 1.00 35.67 37 LEU D O 1
ATOM 5012 N N . SER D 1 38 ? 83.468 -2.271 48.589 1.00 32.48 38 SER D N 1
ATOM 5013 C CA . SER D 1 38 ? 82.127 -2.233 49.170 1.00 29.42 38 SER D CA 1
ATOM 5014 C C . SER D 1 38 ? 81.087 -1.949 48.089 1.00 27.62 38 SER D C 1
ATOM 5015 O O . SER D 1 38 ? 81.434 -1.630 46.952 1.00 25.60 38 SER D O 1
ATOM 5018 N N . PRO D 1 39 ? 79.793 -2.054 48.428 1.00 27.80 39 PRO D N 1
ATOM 5019 C CA . PRO D 1 39 ? 78.752 -1.800 47.425 1.00 27.51 39 PRO D CA 1
ATOM 5020 C C . PRO D 1 39 ? 78.775 -0.425 46.759 1.00 26.21 39 PRO D C 1
ATOM 5021 O O . PRO D 1 39 ? 78.171 -0.236 45.703 1.00 27.30 39 PRO D O 1
ATOM 5025 N N . VAL D 1 40 ? 79.482 0.529 47.351 1.00 24.25 40 VAL D N 1
ATOM 5026 C CA . VAL D 1 40 ? 79.541 1.861 46.766 1.00 22.16 40 VAL D CA 1
ATOM 5027 C C . VAL D 1 40 ? 80.167 1.811 45.369 1.00 21.91 40 VAL D C 1
ATOM 5028 O O . VAL D 1 40 ? 79.859 2.642 44.506 1.00 21.38 40 VAL D O 1
ATOM 5032 N N . PHE D 1 41 ? 81.022 0.817 45.145 1.00 21.76 41 PHE D N 1
ATOM 5033 C CA . PHE D 1 41 ? 81.699 0.662 43.862 1.00 21.92 41 PHE D CA 1
ATOM 5034 C C . PHE D 1 41 ? 80.810 0.148 42.745 1.00 22.20 41 PHE D C 1
ATOM 5035 O O . PHE D 1 41 ? 81.255 -0.004 41.606 1.00 23.17 41 PHE D O 1
ATOM 5043 N N . GLU D 1 42 ? 79.554 -0.118 43.069 1.00 22.55 42 GLU D N 1
ATOM 5044 C CA . GLU D 1 42 ? 78.611 -0.583 42.073 1.00 24.39 42 GLU D CA 1
ATOM 5045 C C . GLU D 1 42 ? 77.669 0.568 41.724 1.00 24.33 42 GLU D C 1
ATOM 5046 O O . GLU D 1 42 ? 76.788 0.418 40.881 1.00 22.18 42 GLU D O 1
ATOM 5052 N N . GLU D 1 43 ? 77.861 1.718 42.371 1.00 22.74 43 GLU D N 1
ATOM 5053 C CA . GLU D 1 43 ? 77.017 2.876 42.093 1.00 23.76 43 GLU D CA 1
ATOM 5054 C C . GLU D 1 43 ? 77.512 3.614 40.857 1.00 24.85 43 GLU D C 1
ATOM 5055 O O . GLU D 1 43 ? 78.711 3.671 40.586 1.00 22.63 43 GLU D O 1
ATOM 5061 N N . TYR D 1 44 ? 76.583 4.191 40.107 1.00 25.63 44 TYR D N 1
ATOM 5062 C CA . TYR D 1 44 ? 76.969 4.942 38.933 1.00 25.76 44 TYR D CA 1
ATOM 5063 C C . TYR D 1 44 ? 77.355 6.348 39.354 1.00 25.81 44 TYR D C 1
ATOM 5064 O O . TYR D 1 44 ? 76.522 7.130 39.815 1.00 28.01 44 TYR D O 1
ATOM 5073 N N . ARG D 1 45 ? 78.643 6.647 39.231 1.00 24.38 45 ARG D N 1
ATOM 5074 C CA . ARG D 1 45 ? 79.163 7.951 39.592 1.00 23.98 45 ARG D CA 1
ATOM 5075 C C . ARG D 1 45 ? 80.444 8.234 38.821 1.00 23.88 45 ARG D C 1
ATOM 5076 O O . ARG D 1 45 ? 81.162 7.317 38.420 1.00 23.03 45 ARG D O 1
ATOM 5084 N N . GLY D 1 46 ? 80.713 9.513 38.588 1.00 23.88 46 GLY D N 1
ATOM 5085 C CA . GLY D 1 46 ? 81.905 9.880 37.853 1.00 22.52 46 GLY D CA 1
ATOM 5086 C C . GLY D 1 46 ? 83.143 9.882 38.722 1.00 22.40 46 GLY D C 1
ATOM 5087 O O . GLY D 1 46 ? 83.059 9.956 39.951 1.00 22.97 46 GLY D O 1
ATOM 5088 N N . VAL D 1 47 ? 84.296 9.786 38.072 1.00 22.53 47 VAL D N 1
ATOM 5089 C CA . VAL D 1 47 ? 85.587 9.791 38.748 1.00 23.05 47 VAL D CA 1
ATOM 5090 C C . VAL D 1 47 ? 86.692 10.116 37.768 1.00 21.73 47 VAL D C 1
ATOM 5091 O O . VAL D 1 47 ? 86.527 9.981 36.557 1.00 20.42 47 VAL D O 1
ATOM 5095 N N . PHE D 1 48 ? 87.821 10.547 38.311 1.00 19.82 48 PHE D N 1
ATOM 5096 C CA . PHE D 1 48 ? 88.988 10.864 37.511 1.00 21.19 48 PHE D CA 1
ATOM 5097 C C . PHE D 1 48 ? 90.180 10.205 38.182 1.00 21.83 48 PHE D C 1
ATOM 5098 O O . PHE D 1 48 ? 90.204 10.043 39.409 1.00 20.13 48 PHE D O 1
ATOM 5106 N N . VAL D 1 49 ? 91.165 9.819 37.380 1.00 21.20 49 VAL D N 1
ATOM 5107 C CA . VAL D 1 49 ? 92.369 9.206 37.915 1.00 21.17 49 VAL D CA 1
ATOM 5108 C C . VAL D 1 49 ? 93.540 10.069 37.487 1.00 21.65 49 VAL D C 1
ATOM 5109 O O . VAL D 1 49 ? 93.760 10.287 36.294 1.00 21.12 49 VAL D O 1
ATOM 5113 N N . THR D 1 50 ? 94.284 10.563 38.469 1.00 22.17 50 THR D N 1
ATOM 5114 C CA . THR D 1 50 ? 95.427 11.420 38.212 1.00 22.79 50 THR D CA 1
ATOM 5115 C C . THR D 1 50 ? 96.725 10.758 38.647 1.00 23.83 50 THR D C 1
ATOM 5116 O O . THR D 1 50 ? 96.780 10.067 39.666 1.00 23.10 50 THR D O 1
ATOM 5120 N N . LEU D 1 51 ? 97.768 10.967 37.853 1.00 24.62 51 LEU D N 1
ATOM 5121 C CA . LEU D 1 51 ? 99.083 10.419 38.140 1.00 25.76 51 LEU D CA 1
ATOM 5122 C C . LEU D 1 51 ? 100.078 11.577 38.132 1.00 25.39 51 LEU D C 1
ATOM 5123 O O . LEU D 1 51 ? 100.095 12.382 37.205 1.00 26.83 51 LEU D O 1
ATOM 5128 N N . THR D 1 52 ? 100.888 11.679 39.176 1.00 26.13 52 THR D N 1
ATOM 5129 C CA . THR D 1 52 ? 101.892 12.729 39.227 1.00 24.96 52 THR D CA 1
ATOM 5130 C C . THR D 1 52 ? 103.236 12.052 39.420 1.00 25.81 52 THR D C 1
ATOM 5131 O O . THR D 1 52 ? 103.304 10.935 39.921 1.00 24.90 52 THR D O 1
ATOM 5135 N N . GLU D 1 53 ? 104.304 12.718 39.003 1.00 27.21 53 GLU D N 1
ATOM 5136 C CA . GLU D 1 53 ? 105.635 12.157 39.144 1.00 28.37 53 GLU D CA 1
ATOM 5137 C C . GLU D 1 53 ? 106.561 13.298 39.493 1.00 28.70 53 GLU D C 1
ATOM 5138 O O . GLU D 1 53 ? 106.608 14.307 38.786 1.00 28.01 53 GLU D O 1
ATOM 5144 N N . GLY D 1 54 ? 107.289 13.143 40.592 1.00 29.54 54 GLY D N 1
ATOM 5145 C CA . GLY D 1 54 ? 108.203 14.185 41.015 1.00 30.36 54 GLY D CA 1
ATOM 5146 C C . GLY D 1 54 ? 107.493 15.507 41.246 1.00 30.23 54 GLY D C 1
ATOM 5147 O O . GLY D 1 54 ? 108.103 16.568 41.129 1.00 31.59 54 GLY D O 1
ATOM 5148 N N . GLY D 1 55 ? 106.201 15.444 41.565 1.00 29.80 55 GLY D N 1
ATOM 5149 C CA . GLY D 1 55 ? 105.430 16.652 41.815 1.00 27.89 55 GLY D CA 1
ATOM 5150 C C . GLY D 1 55 ? 104.810 17.277 40.578 1.00 26.79 55 GLY D C 1
ATOM 5151 O O . GLY D 1 55 ? 104.235 18.365 40.644 1.00 27.19 55 GLY D O 1
ATOM 5152 N N . LEU D 1 56 ? 104.915 16.583 39.449 1.00 24.92 56 LEU D N 1
ATOM 5153 C CA . LEU D 1 56 ? 104.371 17.076 38.192 1.00 22.35 56 LEU D CA 1
ATOM 5154 C C . LEU D 1 56 ? 103.324 16.139 37.591 1.00 21.57 56 LEU D C 1
ATOM 5155 O O . LEU D 1 56 ? 103.371 14.927 37.778 1.00 20.87 56 LEU D O 1
ATOM 5160 N N . LEU D 1 57 ? 102.371 16.718 36.874 1.00 20.76 57 LEU D N 1
ATOM 5161 C CA . LEU D 1 57 ? 101.315 15.941 36.241 1.00 19.69 57 LEU D CA 1
ATOM 5162 C C . LEU D 1 57 ? 101.939 14.915 35.302 1.00 17.05 57 LEU D C 1
ATOM 5163 O O . LEU D 1 57 ? 102.832 15.244 34.531 1.00 15.93 57 LEU D O 1
ATOM 5168 N N . ARG D 1 58 ? 101.475 13.671 35.374 1.00 16.43 58 ARG D N 1
ATOM 5169 C CA . ARG D 1 58 ? 102.011 12.615 34.513 1.00 15.88 58 ARG D CA 1
ATOM 5170 C C . ARG D 1 58 ? 100.910 12.043 33.628 1.00 14.79 58 ARG D C 1
ATOM 5171 O O . ARG D 1 58 ? 101.187 11.437 32.590 1.00 13.75 58 ARG D O 1
ATOM 5179 N N . GLY D 1 59 ? 99.664 12.243 34.056 1.00 14.86 59 GLY D N 1
ATOM 5180 C CA . GLY D 1 59 ? 98.512 11.770 33.305 1.00 16.72 59 GLY D CA 1
ATOM 5181 C C . GLY D 1 59 ? 97.205 11.946 34.070 1.00 19.50 59 GLY D C 1
ATOM 5182 O O . GLY D 1 59 ? 97.194 11.926 35.306 1.00 19.64 59 GLY D O 1
ATOM 5183 N N . CYS D 1 60 ? 96.104 12.131 33.345 1.00 19.33 60 CYS D N 1
ATOM 5184 C CA . CYS D 1 60 ? 94.795 12.299 33.978 1.00 20.30 60 CYS D CA 1
ATOM 5185 C C . CYS D 1 60 ? 93.617 12.132 33.019 1.00 20.66 60 CYS D C 1
ATOM 5186 O O . CYS D 1 60 ? 93.443 12.918 32.086 1.00 20.46 60 CYS D O 1
ATOM 5189 N N . ILE D 1 61 ? 92.807 11.110 33.285 1.00 19.86 61 ILE D N 1
ATOM 5190 C CA . ILE D 1 61 ? 91.618 10.793 32.501 1.00 20.68 61 ILE D CA 1
ATOM 5191 C C . ILE D 1 61 ? 90.481 10.469 33.473 1.00 22.55 61 ILE D C 1
ATOM 5192 O O . ILE D 1 61 ? 90.718 9.902 34.545 1.00 21.47 61 ILE D O 1
ATOM 5197 N N . GLY D 1 62 ? 89.252 10.813 33.096 1.00 23.24 62 GLY D N 1
ATOM 5198 C CA . GLY D 1 62 ? 88.115 10.523 33.953 1.00 24.52 62 GLY D CA 1
ATOM 5199 C C . GLY D 1 62 ? 86.750 10.560 33.276 1.00 26.26 62 GLY D C 1
ATOM 5200 O O . GLY D 1 62 ? 86.630 10.908 32.095 1.00 25.87 62 GLY D O 1
ATOM 5201 N N . HIS D 1 63 ? 85.724 10.175 34.035 1.00 24.74 63 HIS D N 1
ATOM 5202 C CA . HIS D 1 63 ? 84.342 10.178 33.572 1.00 24.94 63 HIS D CA 1
ATOM 5203 C C . HIS D 1 63 ? 83.582 11.208 34.391 1.00 24.49 63 HIS D C 1
ATOM 5204 O O . HIS D 1 63 ? 83.259 10.955 35.548 1.00 26.20 63 HIS D O 1
ATOM 5211 N N . PRO D 1 64 ? 83.295 12.383 33.815 1.00 23.15 64 PRO D N 1
ATOM 5212 C CA . PRO D 1 64 ? 82.559 13.420 34.555 1.00 22.32 64 PRO D CA 1
ATOM 5213 C C . PRO D 1 64 ? 81.131 12.982 34.909 1.00 21.13 64 PRO D C 1
ATOM 5214 O O . PRO D 1 64 ? 80.633 13.268 35.994 1.00 21.45 64 PRO D O 1
ATOM 5218 N N . TYR D 1 65 ? 80.481 12.287 33.981 1.00 20.03 65 TYR D N 1
ATOM 5219 C CA . TYR D 1 65 ? 79.112 11.816 34.177 1.00 20.58 65 TYR D CA 1
ATOM 5220 C C . TYR D 1 65 ? 79.080 10.417 34.787 1.00 23.07 65 TYR D C 1
ATOM 5221 O O . TYR D 1 65 ? 79.997 9.620 34.584 1.00 23.81 65 TYR D O 1
ATOM 5230 N N . PRO D 1 66 ? 78.018 10.100 35.544 1.00 24.43 66 PRO D N 1
ATOM 5231 C CA . PRO D 1 66 ? 77.880 8.782 36.170 1.00 24.80 66 PRO D CA 1
ATOM 5232 C C . PRO D 1 66 ? 77.394 7.780 35.122 1.00 25.00 66 PRO D C 1
ATOM 5233 O O . PRO D 1 66 ? 76.377 7.114 35.301 1.00 25.30 66 PRO D O 1
ATOM 5237 N N . ASP D 1 67 ? 78.125 7.696 34.019 1.00 26.25 67 ASP D N 1
ATOM 5238 C CA . ASP D 1 67 ? 77.778 6.795 32.929 1.00 27.58 67 ASP D CA 1
ATOM 5239 C C . ASP D 1 67 ? 78.061 5.339 33.279 1.00 28.91 67 ASP D C 1
ATOM 5240 O O . ASP D 1 67 ? 77.474 4.422 32.694 1.00 29.71 67 ASP D O 1
ATOM 5245 N N . SER D 1 68 ? 78.963 5.130 34.231 1.00 27.50 68 SER D N 1
ATOM 5246 C CA . SER D 1 68 ? 79.348 3.785 34.629 1.00 26.85 68 SER D CA 1
ATOM 5247 C C . SER D 1 68 ? 79.444 3.633 36.135 1.00 25.56 68 SER D C 1
ATOM 5248 O O . SER D 1 68 ? 79.463 4.617 36.874 1.00 26.90 68 SER D O 1
ATOM 5251 N N . THR D 1 69 ? 79.512 2.387 36.583 1.00 25.63 69 THR D N 1
ATOM 5252 C CA . THR D 1 69 ? 79.636 2.110 38.000 1.00 23.62 69 THR D CA 1
ATOM 5253 C C . THR D 1 69 ? 81.001 2.646 38.387 1.00 22.29 69 THR D C 1
ATOM 5254 O O . THR D 1 69 ? 81.871 2.820 37.525 1.00 19.83 69 THR D O 1
ATOM 5258 N N . LEU D 1 70 ? 81.183 2.907 39.677 1.00 21.57 70 LEU D N 1
ATOM 5259 C CA . LEU D 1 70 ? 82.443 3.416 40.188 1.00 21.48 70 LEU D CA 1
ATOM 5260 C C . LEU D 1 70 ? 83.594 2.490 39.831 1.00 22.11 70 LEU D C 1
ATOM 5261 O O . LEU D 1 70 ? 84.664 2.944 39.440 1.00 20.50 70 LEU D O 1
ATOM 5266 N N . LYS D 1 71 ? 83.363 1.188 39.970 1.00 22.83 71 LYS D N 1
ATOM 5267 C CA . LYS D 1 71 ? 84.387 0.194 39.690 1.00 24.03 71 LYS D CA 1
ATOM 5268 C C . LYS D 1 71 ? 84.859 0.296 38.240 1.00 24.73 71 LYS D C 1
ATOM 5269 O O . LYS D 1 71 ? 86.050 0.473 37.978 1.00 23.91 71 LYS D O 1
ATOM 5275 N N . GLU D 1 72 ? 83.915 0.183 37.308 1.00 23.52 72 GLU D N 1
ATOM 5276 C CA . GLU D 1 72 ? 84.215 0.260 35.876 1.00 24.99 72 GLU D CA 1
ATOM 5277 C C . GLU D 1 72 ? 84.910 1.577 35.541 1.00 22.28 72 GLU D C 1
ATOM 5278 O O . GLU D 1 72 ? 85.921 1.597 34.840 1.00 21.22 72 GLU D O 1
ATOM 5284 N N . ALA D 1 73 ? 84.353 2.674 36.052 1.00 20.68 73 ALA D N 1
ATOM 5285 C CA . ALA D 1 73 ? 84.890 4.007 35.807 1.00 19.34 73 ALA D CA 1
ATOM 5286 C C . ALA D 1 73 ? 86.344 4.159 36.254 1.00 19.33 73 ALA D C 1
ATOM 5287 O O . ALA D 1 73 ? 87.124 4.854 35.600 1.00 18.12 73 ALA D O 1
ATOM 5289 N N . ILE D 1 74 ? 86.708 3.511 37.360 1.00 17.17 74 ILE D N 1
ATOM 5290 C CA . ILE D 1 74 ? 88.078 3.586 37.869 1.00 17.55 74 ILE D CA 1
ATOM 5291 C C . ILE D 1 74 ? 89.058 2.757 37.035 1.00 16.84 74 ILE D C 1
ATOM 5292 O O . ILE D 1 74 ? 90.141 3.226 36.705 1.00 17.61 74 ILE D O 1
ATOM 5297 N N . LEU D 1 75 ? 88.687 1.529 36.692 1.00 18.17 75 LEU D N 1
ATOM 5298 C CA . LEU D 1 75 ? 89.575 0.692 35.889 1.00 19.96 75 LEU D CA 1
ATOM 5299 C C . LEU D 1 75 ? 89.890 1.390 34.565 1.00 21.13 75 LEU D C 1
ATOM 5300 O O . LEU D 1 75 ? 91.052 1.547 34.191 1.00 20.31 75 LEU D O 1
ATOM 5305 N N . ASP D 1 76 ? 88.844 1.810 33.861 1.00 22.08 76 ASP D N 1
ATOM 5306 C CA . ASP D 1 76 ? 89.011 2.480 32.580 1.00 21.53 76 ASP D CA 1
ATOM 5307 C C . ASP D 1 76 ? 89.790 3.792 32.683 1.00 20.22 76 ASP D C 1
ATOM 5308 O O . ASP D 1 76 ? 90.698 4.043 31.889 1.00 19.64 76 ASP D O 1
ATOM 5313 N N . SER D 1 77 ? 89.437 4.629 33.654 1.00 20.41 77 SER D N 1
ATOM 5314 C CA . SER D 1 77 ? 90.120 5.910 33.831 1.00 21.34 77 SER D CA 1
ATOM 5315 C C . SER D 1 77 ? 91.569 5.710 34.238 1.00 20.53 77 SER D C 1
ATOM 5316 O O . SER D 1 77 ? 92.439 6.484 33.852 1.00 21.77 77 SER D O 1
ATOM 5319 N N . ALA D 1 78 ? 91.825 4.668 35.022 1.00 21.67 78 ALA D N 1
ATOM 5320 C CA . ALA D 1 78 ? 93.181 4.381 35.473 1.00 19.96 78 ALA D CA 1
ATOM 5321 C C . ALA D 1 78 ? 94.054 3.922 34.311 1.00 18.49 78 ALA D C 1
ATOM 5322 O O . ALA D 1 78 ? 95.189 4.372 34.177 1.00 18.09 78 ALA D O 1
ATOM 5324 N N . ILE D 1 79 ? 93.537 3.031 33.468 1.00 17.45 79 ILE D N 1
ATOM 5325 C CA . ILE D 1 79 ? 94.336 2.565 32.340 1.00 18.73 79 ILE D CA 1
ATOM 5326 C C . ILE D 1 79 ? 94.583 3.705 31.349 1.00 17.69 79 ILE D C 1
ATOM 5327 O O . ILE D 1 79 ? 95.701 3.881 30.864 1.00 18.77 79 ILE D O 1
ATOM 5332 N N . SER D 1 80 ? 93.544 4.483 31.060 1.00 16.81 80 SER D N 1
ATOM 5333 C CA . SER D 1 80 ? 93.658 5.610 30.137 1.00 15.66 80 SER D CA 1
ATOM 5334 C C . SER D 1 80 ? 94.627 6.669 30.664 1.00 15.39 80 SER D C 1
ATOM 5335 O O . SER D 1 80 ? 95.406 7.240 29.902 1.00 17.27 80 SER D O 1
ATOM 5338 N N . ALA D 1 81 ? 94.571 6.940 31.963 1.00 13.88 81 ALA D N 1
ATOM 5339 C CA . ALA D 1 81 ? 95.447 7.945 32.551 1.00 13.27 81 ALA D CA 1
ATOM 5340 C C . ALA D 1 81 ? 96.909 7.563 32.373 1.00 15.03 81 ALA D C 1
ATOM 5341 O O . ALA D 1 81 ? 97.774 8.427 32.220 1.00 13.66 81 ALA D O 1
ATOM 5343 N N . ALA D 1 82 ? 97.177 6.262 32.383 1.00 15.25 82 ALA D N 1
ATOM 5344 C CA . ALA D 1 82 ? 98.534 5.758 32.225 1.00 16.14 82 ALA D CA 1
ATOM 5345 C C . ALA D 1 82 ? 98.922 5.498 30.773 1.00 18.26 82 ALA D C 1
ATOM 5346 O O . ALA D 1 82 ? 100.091 5.625 30.408 1.00 18.01 82 ALA D O 1
ATOM 5348 N N . THR D 1 83 ? 97.951 5.145 29.939 1.00 19.95 83 THR D N 1
ATOM 5349 C CA . THR D 1 83 ? 98.261 4.817 28.554 1.00 23.77 83 THR D CA 1
ATOM 5350 C C . THR D 1 83 ? 97.523 5.584 27.467 1.00 25.90 83 THR D C 1
ATOM 5351 O O . THR D 1 83 ? 97.868 5.463 26.292 1.00 27.12 83 THR D O 1
ATOM 5355 N N . ARG D 1 84 ? 96.515 6.366 27.838 1.00 27.28 84 ARG D N 1
ATOM 5356 C CA . ARG D 1 84 ? 95.757 7.092 26.830 1.00 28.34 84 ARG D CA 1
ATOM 5357 C C . ARG D 1 84 ? 95.661 8.600 26.986 1.00 27.64 84 ARG D C 1
ATOM 5358 O O . ARG D 1 84 ? 94.698 9.193 26.509 1.00 27.27 84 ARG D O 1
ATOM 5366 N N . ASP D 1 85 ? 96.635 9.225 27.645 1.00 27.92 85 ASP D N 1
ATOM 5367 C CA . ASP D 1 85 ? 96.628 10.686 27.808 1.00 26.96 85 ASP D CA 1
ATOM 5368 C C . ASP D 1 85 ? 97.509 11.243 26.695 1.00 26.14 85 ASP D C 1
ATOM 5369 O O . ASP D 1 85 ? 98.737 11.233 26.801 1.00 24.93 85 ASP D O 1
ATOM 5374 N N . PRO D 1 86 ? 96.891 11.762 25.620 1.00 26.43 86 PRO D N 1
ATOM 5375 C CA . PRO D 1 86 ? 97.652 12.309 24.494 1.00 24.44 86 PRO D CA 1
ATOM 5376 C C . PRO D 1 86 ? 98.656 13.405 24.845 1.00 22.51 86 PRO D C 1
ATOM 5377 O O . PRO D 1 86 ? 99.472 13.782 24.014 1.00 23.52 86 PRO D O 1
ATOM 5381 N N . ARG D 1 87 ? 98.606 13.910 26.073 1.00 22.75 87 ARG D N 1
ATOM 5382 C CA . ARG D 1 87 ? 99.545 14.947 26.491 1.00 22.16 87 ARG D CA 1
ATOM 5383 C C . ARG D 1 87 ? 100.863 14.341 26.965 1.00 23.23 87 ARG D C 1
ATOM 5384 O O . ARG D 1 87 ? 101.840 15.057 27.155 1.00 22.67 87 ARG D O 1
ATOM 5392 N N . PHE D 1 88 ? 100.889 13.023 27.156 1.00 24.18 88 PHE D N 1
ATOM 5393 C CA . PHE D 1 88 ? 102.091 12.345 27.645 1.00 22.36 88 PHE D CA 1
ATOM 5394 C C . PHE D 1 88 ? 102.337 10.988 26.987 1.00 21.32 88 PHE D C 1
ATOM 5395 O O . PHE D 1 88 ? 101.434 10.384 26.408 1.00 21.36 88 PHE D O 1
ATOM 5403 N N . PRO D 1 89 ? 103.578 10.494 27.062 1.00 21.96 89 PRO D N 1
ATOM 5404 C CA . PRO D 1 89 ? 103.839 9.186 26.466 1.00 22.48 89 PRO D CA 1
ATOM 5405 C C . PRO D 1 89 ? 103.313 8.180 27.493 1.00 23.86 89 PRO D C 1
ATOM 5406 O O . PRO D 1 89 ? 103.060 8.545 28.652 1.00 23.05 89 PRO D O 1
ATOM 5410 N N . THR D 1 90 ? 103.141 6.929 27.081 1.00 24.66 90 THR D N 1
ATOM 5411 C CA . THR D 1 90 ? 102.644 5.898 27.989 1.00 25.49 90 THR D CA 1
ATOM 5412 C C . THR D 1 90 ? 103.617 5.704 29.152 1.00 25.83 90 THR D C 1
ATOM 5413 O O . THR D 1 90 ? 104.830 5.764 28.964 1.00 26.86 90 THR D O 1
ATOM 5417 N N . VAL D 1 91 ? 103.092 5.485 30.355 1.00 25.45 91 VAL D N 1
ATOM 5418 C CA . VAL D 1 91 ? 103.958 5.275 31.514 1.00 26.10 91 VAL D CA 1
ATOM 5419 C C . VAL D 1 91 ? 104.584 3.887 31.418 1.00 25.31 91 VAL D C 1
ATOM 5420 O O . VAL D 1 91 ? 103.937 2.945 30.977 1.00 21.25 91 VAL D O 1
ATOM 5424 N N . GLU D 1 92 ? 105.843 3.772 31.830 1.00 27.41 92 GLU D N 1
ATOM 5425 C CA . GLU D 1 92 ? 106.555 2.497 31.810 1.00 29.46 92 GLU D CA 1
ATOM 5426 C C . GLU D 1 92 ? 106.310 1.783 33.139 1.00 30.46 92 GLU D C 1
ATOM 5427 O O . GLU D 1 92 ? 105.978 2.427 34.134 1.00 27.66 92 GLU D O 1
ATOM 5433 N N . GLN D 1 93 ? 106.487 0.462 33.153 1.00 31.90 93 GLN D N 1
ATOM 5434 C CA . GLN D 1 93 ? 106.286 -0.334 34.365 1.00 34.25 93 GLN D CA 1
ATOM 5435 C C . GLN D 1 93 ? 107.175 0.093 35.523 1.00 34.97 93 GLN D C 1
ATOM 5436 O O . GLN D 1 93 ? 106.733 0.121 36.671 1.00 35.69 93 GLN D O 1
ATOM 5442 N N . ASP D 1 94 ? 108.430 0.411 35.225 1.00 35.68 94 ASP D N 1
ATOM 5443 C CA . ASP D 1 94 ? 109.370 0.829 36.258 1.00 37.13 94 ASP D CA 1
ATOM 5444 C C . ASP D 1 94 ? 109.073 2.226 36.800 1.00 36.07 94 ASP D C 1
ATOM 5445 O O . ASP D 1 94 ? 109.634 2.632 37.819 1.00 36.53 94 ASP D O 1
ATOM 5450 N N . GLU D 1 95 ? 108.184 2.951 36.126 1.00 34.22 95 GLU D N 1
ATOM 5451 C CA . GLU D 1 95 ? 107.825 4.307 36.539 1.00 32.51 95 GLU D CA 1
ATOM 5452 C C . GLU D 1 95 ? 106.826 4.379 37.681 1.00 29.87 95 GLU D C 1
ATOM 5453 O O . GLU D 1 95 ? 106.823 5.343 38.438 1.00 28.45 95 GLU D O 1
ATOM 5467 N N . LYS D 1 97 ? 106.688 2.979 40.482 1.00 31.70 97 LYS D N 1
ATOM 5468 C CA . LYS D 1 97 ? 107.236 3.014 41.831 1.00 33.21 97 LYS D CA 1
ATOM 5469 C C . LYS D 1 97 ? 107.701 4.429 42.140 1.00 32.68 97 LYS D C 1
ATOM 5470 O O . LYS D 1 97 ? 108.094 4.736 43.263 1.00 33.21 97 LYS D O 1
ATOM 5476 N N . ASN D 1 98 ? 107.638 5.291 41.132 1.00 31.24 98 ASN D N 1
ATOM 5477 C CA . ASN D 1 98 ? 108.039 6.686 41.278 1.00 32.53 98 ASN D CA 1
ATOM 5478 C C . ASN D 1 98 ? 106.870 7.613 40.985 1.00 30.89 98 ASN D C 1
ATOM 5479 O O . ASN D 1 98 ? 107.049 8.818 40.812 1.00 32.32 98 ASN D O 1
ATOM 5484 N N . ILE D 1 99 ? 105.670 7.047 40.953 1.00 28.08 99 ILE D N 1
ATOM 5485 C CA . ILE D 1 99 ? 104.472 7.817 40.647 1.00 25.01 99 ILE D CA 1
ATOM 5486 C C . ILE D 1 99 ? 103.429 7.767 41.757 1.00 23.18 99 ILE D C 1
ATOM 5487 O O . ILE D 1 99 ? 103.265 6.751 42.422 1.00 20.82 99 ILE D O 1
ATOM 5492 N N . LEU D 1 100 ? 102.736 8.882 41.959 1.00 22.30 100 LEU D N 1
ATOM 5493 C CA . LEU D 1 100 ? 101.689 8.954 42.968 1.00 23.22 100 LEU D CA 1
ATOM 5494 C C . LEU D 1 100 ? 100.334 8.874 42.275 1.00 23.47 100 LEU D C 1
ATOM 5495 O O . LEU D 1 100 ? 100.122 9.515 41.242 1.00 24.06 100 LEU D O 1
ATOM 5500 N N . VAL D 1 101 ? 99.422 8.094 42.843 1.00 21.32 101 VAL D N 1
ATOM 5501 C CA . VAL D 1 101 ? 98.095 7.947 42.268 1.00 22.42 101 VAL D CA 1
ATOM 5502 C C . VAL D 1 101 ? 97.065 8.760 43.045 1.00 23.42 101 VAL D C 1
ATOM 5503 O O . VAL D 1 101 ? 97.054 8.767 44.280 1.00 21.44 101 VAL D O 1
ATOM 5507 N N . GLU D 1 102 ? 96.207 9.449 42.300 1.00 22.81 102 GLU D N 1
ATOM 5508 C CA . GLU D 1 102 ? 95.159 10.276 42.869 1.00 23.71 102 GLU D CA 1
ATOM 5509 C C . GLU D 1 102 ? 93.826 9.899 42.238 1.00 23.62 102 GLU D C 1
ATOM 5510 O O . GLU D 1 102 ? 93.741 9.679 41.026 1.00 24.00 102 GLU D O 1
ATOM 5516 N N . VAL D 1 103 ? 92.782 9.838 43.054 1.00 22.47 103 VAL D N 1
ATOM 5517 C CA . VAL D 1 103 ? 91.462 9.503 42.548 1.00 20.77 103 VAL D CA 1
ATOM 5518 C C . VAL D 1 103 ? 90.407 10.477 43.057 1.00 20.00 103 VAL D C 1
ATOM 5519 O O . VAL D 1 103 ? 90.242 10.653 44.268 1.00 17.61 103 VAL D O 1
ATOM 5523 N N . THR D 1 104 ? 89.705 11.117 42.125 1.00 18.95 104 THR D N 1
ATOM 5524 C CA . THR D 1 104 ? 88.644 12.050 42.475 1.00 19.95 104 THR D CA 1
ATOM 5525 C C . THR D 1 104 ? 87.324 11.320 42.239 1.00 20.90 104 THR D C 1
ATOM 5526 O O . THR D 1 104 ? 87.033 10.890 41.124 1.00 18.94 104 THR D O 1
ATOM 5530 N N . ILE D 1 105 ? 86.540 11.155 43.296 1.00 21.06 105 ILE D N 1
ATOM 5531 C CA . ILE D 1 105 ? 85.258 10.474 43.183 1.00 21.47 105 ILE D CA 1
ATOM 5532 C C . ILE D 1 105 ? 84.122 11.471 43.340 1.00 21.13 105 ILE D C 1
ATOM 5533 O O . ILE D 1 105 ? 84.120 12.279 44.269 1.00 23.71 105 ILE D O 1
ATOM 5538 N N . LEU D 1 106 ? 83.165 11.411 42.421 1.00 22.04 106 LEU D N 1
ATOM 5539 C CA . LEU D 1 106 ? 81.997 12.286 42.443 1.00 21.30 106 LEU D CA 1
ATOM 5540 C C . LEU D 1 106 ? 80.828 11.495 43.008 1.00 21.84 106 LEU D C 1
ATOM 5541 O O . LEU D 1 106 ? 80.761 10.279 42.834 1.00 22.39 106 LEU D O 1
ATOM 5546 N N . THR D 1 107 ? 79.906 12.178 43.673 1.00 22.04 107 THR D N 1
ATOM 5547 C CA . THR D 1 107 ? 78.745 11.507 44.233 1.00 24.77 107 THR D CA 1
ATOM 5548 C C . THR D 1 107 ? 77.715 11.324 43.127 1.00 26.93 107 THR D C 1
ATOM 5549 O O . THR D 1 107 ? 77.807 11.957 42.074 1.00 26.96 107 THR D O 1
ATOM 5553 N N . GLN D 1 108 ? 76.748 10.439 43.349 1.00 28.24 108 GLN D N 1
ATOM 5554 C CA . GLN D 1 108 ? 75.703 10.223 42.356 1.00 28.76 108 GLN D CA 1
ATOM 5555 C C . GLN D 1 108 ? 74.960 11.553 42.279 1.00 27.70 108 GLN D C 1
ATOM 5556 O O . GLN D 1 108 ? 74.606 12.136 43.303 1.00 27.59 108 GLN D O 1
ATOM 5562 N N . PRO D 1 109 ? 74.737 12.067 41.066 1.00 27.22 109 PRO D N 1
ATOM 5563 C CA . PRO D 1 109 ? 74.027 13.346 40.959 1.00 26.41 109 PRO D CA 1
ATOM 5564 C C . PRO D 1 109 ? 72.609 13.263 41.521 1.00 26.85 109 PRO D C 1
ATOM 5565 O O . PRO D 1 109 ? 71.878 12.320 41.238 1.00 25.99 109 PRO D O 1
ATOM 5569 N N . GLU D 1 110 ? 72.218 14.241 42.329 1.00 27.36 110 GLU D N 1
ATOM 5570 C CA . GLU D 1 110 ? 70.877 14.208 42.880 1.00 28.27 110 GLU D CA 1
ATOM 5571 C C . GLU D 1 110 ? 70.060 15.411 42.437 1.00 27.62 110 GLU D C 1
ATOM 5572 O O . GLU D 1 110 ? 70.511 16.555 42.513 1.00 24.85 110 GLU D O 1
ATOM 5578 N N . LYS D 1 111 ? 68.852 15.136 41.961 1.00 28.01 111 LYS D N 1
ATOM 5579 C CA . LYS D 1 111 ? 67.968 16.190 41.497 1.00 29.38 111 LYS D CA 1
ATOM 5580 C C . LYS D 1 111 ? 67.608 17.125 42.635 1.00 29.73 111 LYS D C 1
ATOM 5581 O O . LYS D 1 111 ? 67.226 16.689 43.717 1.00 29.10 111 LYS D O 1
ATOM 5587 N N . ILE D 1 112 ? 67.757 18.420 42.389 1.00 31.31 112 ILE D N 1
ATOM 5588 C CA . ILE D 1 112 ? 67.420 19.417 43.384 1.00 32.78 112 ILE D CA 1
ATOM 5589 C C . ILE D 1 112 ? 65.940 19.693 43.193 1.00 33.69 112 ILE D C 1
ATOM 5590 O O . ILE D 1 112 ? 65.536 20.275 42.186 1.00 35.00 112 ILE D O 1
ATOM 5595 N N . ASN D 1 113 ? 65.130 19.260 44.151 1.00 34.34 113 ASN D N 1
ATOM 5596 C CA . ASN D 1 113 ? 63.691 19.456 44.056 1.00 35.34 113 ASN D CA 1
ATOM 5597 C C . ASN D 1 113 ? 63.245 20.755 44.697 1.00 35.16 113 ASN D C 1
ATOM 5598 O O . ASN D 1 113 ? 62.762 20.774 45.833 1.00 37.04 113 ASN D O 1
ATOM 5603 N N . ALA D 1 114 ? 63.413 21.840 43.947 1.00 34.39 114 ALA D N 1
ATOM 5604 C CA . ALA D 1 114 ? 63.036 23.172 44.395 1.00 33.75 114 ALA D CA 1
ATOM 5605 C C . ALA D 1 114 ? 62.565 24.004 43.205 1.00 33.79 114 ALA D C 1
ATOM 5606 O O . ALA D 1 114 ? 62.930 23.732 42.060 1.00 32.12 114 ALA D O 1
ATOM 5608 N N . SER D 1 115 ? 61.745 25.012 43.484 1.00 33.77 115 SER D N 1
ATOM 5609 C CA . SER D 1 115 ? 61.232 25.891 42.447 1.00 34.19 115 SER D CA 1
ATOM 5610 C C . SER D 1 115 ? 62.365 26.817 42.029 1.00 33.50 115 SER D C 1
ATOM 5611 O O . SER D 1 115 ? 63.335 26.992 42.768 1.00 31.42 115 SER D O 1
ATOM 5614 N N . PRO D 1 116 ? 62.263 27.419 40.835 1.00 33.53 116 PRO D N 1
ATOM 5615 C CA . PRO D 1 116 ? 63.312 28.322 40.366 1.00 32.31 116 PRO D CA 1
ATOM 5616 C C . PRO D 1 116 ? 63.618 29.406 41.384 1.00 31.64 116 PRO D C 1
ATOM 5617 O O . PRO D 1 116 ? 64.755 29.850 41.503 1.00 30.97 116 PRO D O 1
ATOM 5621 N N . LYS D 1 117 ? 62.595 29.827 42.120 1.00 31.78 117 LYS D N 1
ATOM 5622 C CA . LYS D 1 117 ? 62.757 30.855 43.138 1.00 32.27 117 LYS D CA 1
ATOM 5623 C C . LYS D 1 117 ? 63.641 30.368 44.287 1.00 32.33 117 LYS D C 1
ATOM 5624 O O . LYS D 1 117 ? 64.244 31.173 45.002 1.00 32.02 117 LYS D O 1
ATOM 5630 N N . GLU D 1 118 ? 63.723 29.050 44.450 1.00 31.47 118 GLU D N 1
ATOM 5631 C CA . GLU D 1 118 ? 64.522 28.454 45.517 1.00 31.01 118 GLU D CA 1
ATOM 5632 C C . GLU D 1 118 ? 65.872 27.906 45.062 1.00 28.60 118 GLU D C 1
ATOM 5633 O O . GLU D 1 118 ? 66.808 27.831 45.861 1.00 25.30 118 GLU D O 1
ATOM 5639 N N . LEU D 1 119 ? 65.971 27.518 43.792 1.00 26.01 119 LEU D N 1
ATOM 5640 C CA . LEU D 1 119 ? 67.207 26.942 43.261 1.00 24.70 119 LEU D CA 1
ATOM 5641 C C . LEU D 1 119 ? 68.535 27.579 43.668 1.00 23.63 119 LEU D C 1
ATOM 5642 O O . LEU D 1 119 ? 69.414 26.893 44.176 1.00 22.80 119 LEU D O 1
ATOM 5647 N N . PRO D 1 120 ? 68.708 28.891 43.446 1.00 24.62 120 PRO D N 1
ATOM 5648 C CA . PRO D 1 120 ? 69.986 29.502 43.832 1.00 25.98 120 PRO D CA 1
ATOM 5649 C C . PRO D 1 120 ? 70.403 29.241 45.287 1.00 26.45 120 PRO D C 1
ATOM 5650 O O . PRO D 1 120 ? 71.580 29.013 45.573 1.00 25.61 120 PRO D O 1
ATOM 5654 N N . ASP D 1 121 ? 69.435 29.280 46.197 1.00 27.09 121 ASP D N 1
ATOM 5655 C CA . ASP D 1 121 ? 69.701 29.053 47.619 1.00 28.60 121 ASP D CA 1
ATOM 5656 C C . ASP D 1 121 ? 70.127 27.616 47.906 1.00 29.30 121 ASP D C 1
ATOM 5657 O O . ASP D 1 121 ? 70.851 27.358 48.870 1.00 28.89 121 ASP D O 1
ATOM 5662 N N . LYS D 1 122 ? 69.682 26.687 47.065 1.00 28.06 122 LYS D N 1
ATOM 5663 C CA . LYS D 1 122 ? 70.010 25.283 47.248 1.00 27.73 122 LYS D CA 1
ATOM 5664 C C . LYS D 1 122 ? 71.312 24.866 46.578 1.00 27.11 122 LYS D C 1
ATOM 5665 O O . LYS D 1 122 ? 71.774 23.742 46.757 1.00 28.95 122 LYS D O 1
ATOM 5671 N N . VAL D 1 123 ? 71.909 25.765 45.806 1.00 26.08 123 VAL D N 1
ATOM 5672 C CA . VAL D 1 123 ? 73.169 25.454 45.143 1.00 24.81 123 VAL D CA 1
ATOM 5673 C C . VAL D 1 123 ? 74.307 26.055 45.955 1.00 23.79 123 VAL D C 1
ATOM 5674 O O . VAL D 1 123 ? 74.394 27.272 46.098 1.00 23.93 123 VAL D O 1
ATOM 5678 N N . GLU D 1 124 ? 75.174 25.197 46.488 1.00 24.14 124 GLU D N 1
ATOM 5679 C CA . GLU D 1 124 ? 76.299 25.647 47.310 1.00 23.95 124 GLU D CA 1
ATOM 5680 C C . GLU D 1 124 ? 77.608 25.765 46.550 1.00 21.97 124 GLU D C 1
ATOM 5681 O O . GLU D 1 124 ? 78.224 24.757 46.200 1.00 23.50 124 GLU D O 1
ATOM 5687 N N . ILE D 1 125 ? 78.038 27.000 46.322 1.00 20.23 125 ILE D N 1
ATOM 5688 C CA . ILE D 1 125 ? 79.270 27.269 45.596 1.00 20.92 125 ILE D CA 1
ATOM 5689 C C . ILE D 1 125 ? 80.482 26.778 46.381 1.00 22.45 125 ILE D C 1
ATOM 5690 O O . ILE D 1 125 ? 80.676 27.156 47.536 1.00 21.60 125 ILE D O 1
ATOM 5695 N N . GLY D 1 126 ? 81.292 25.935 45.748 1.00 23.11 126 GLY D N 1
ATOM 5696 C CA . GLY D 1 126 ? 82.474 25.404 46.406 1.00 26.50 126 GLY D CA 1
ATOM 5697 C C . GLY D 1 126 ? 82.303 23.951 46.811 1.00 29.08 126 GLY D C 1
ATOM 5698 O O . GLY D 1 126 ? 83.271 23.253 47.134 1.00 31.98 126 GLY D O 1
ATOM 5699 N N . LYS D 1 127 ? 81.060 23.491 46.793 1.00 28.32 127 LYS D N 1
ATOM 5700 C CA . LYS D 1 127 ? 80.742 22.120 47.158 1.00 27.68 127 LYS D CA 1
ATOM 5701 C C . LYS D 1 127 ? 80.035 21.416 46.002 1.00 25.56 127 LYS D C 1
ATOM 5702 O O . LYS D 1 127 ? 80.396 20.308 45.612 1.00 25.46 127 LYS D O 1
ATOM 5708 N N . HIS D 1 128 ? 79.039 22.086 45.440 1.00 22.51 128 HIS D N 1
ATOM 5709 C CA . HIS D 1 128 ? 78.250 21.503 44.371 1.00 20.49 128 HIS D CA 1
ATOM 5710 C C . HIS D 1 128 ? 78.734 21.674 42.941 1.00 20.48 128 HIS D C 1
ATOM 5711 O O . HIS D 1 128 ? 79.259 22.716 42.549 1.00 21.18 128 HIS D O 1
ATOM 5718 N N . GLY D 1 129 ? 78.552 20.609 42.175 1.00 19.76 129 GLY D N 1
ATOM 5719 C CA . GLY D 1 129 ? 78.872 20.614 40.766 1.00 19.15 129 GLY D CA 1
ATOM 5720 C C . GLY D 1 129 ? 77.469 20.517 40.204 1.00 18.20 129 GLY D C 1
ATOM 5721 O O . GLY D 1 129 ? 76.572 20.028 40.893 1.00 18.45 129 GLY D O 1
ATOM 5722 N N . LEU D 1 130 ? 77.243 20.962 38.979 1.00 18.48 130 LEU D N 1
ATOM 5723 C CA . LEU D 1 130 ? 75.889 20.897 38.454 1.00 18.44 130 LEU D CA 1
ATOM 5724 C C . LEU D 1 130 ? 75.726 20.224 37.114 1.00 19.06 130 LEU D C 1
ATOM 5725 O O . LEU D 1 130 ? 76.627 20.224 36.274 1.00 16.17 130 LEU D O 1
ATOM 5730 N N . ILE D 1 131 ? 74.544 19.650 36.937 1.00 20.41 131 ILE D N 1
ATOM 5731 C CA . ILE D 1 131 ? 74.164 19.014 35.694 1.00 21.40 131 ILE D CA 1
ATOM 5732 C C . ILE D 1 131 ? 72.768 19.540 35.415 1.00 21.87 131 ILE D C 1
ATOM 5733 O O . ILE D 1 131 ? 71.907 19.523 36.295 1.00 20.25 131 ILE D O 1
ATOM 5738 N N . VAL D 1 132 ? 72.552 20.052 34.211 1.00 21.73 132 VAL D N 1
ATOM 5739 C CA . VAL D 1 132 ? 71.231 20.537 33.856 1.00 22.95 132 VAL D CA 1
ATOM 5740 C C . VAL D 1 132 ? 70.742 19.615 32.751 1.00 25.87 132 VAL D C 1
ATOM 5741 O O . VAL D 1 132 ? 71.492 19.250 31.842 1.00 24.69 132 VAL D O 1
ATOM 5745 N N . LYS D 1 133 ? 69.480 19.231 32.841 1.00 28.09 133 LYS D N 1
ATOM 5746 C CA . LYS D 1 133 ? 68.916 18.332 31.857 1.00 31.22 133 LYS D CA 1
ATOM 5747 C C . LYS D 1 133 ? 67.510 18.786 31.506 1.00 32.39 133 LYS D C 1
ATOM 5748 O O . LYS D 1 133 ? 66.733 19.155 32.382 1.00 32.35 133 LYS D O 1
ATOM 5754 N N . GLN D 1 134 ? 67.202 18.797 30.216 1.00 36.11 134 GLN D N 1
ATOM 5755 C CA . GLN D 1 134 ? 65.872 19.174 29.751 1.00 38.24 134 GLN D CA 1
ATOM 5756 C C . GLN D 1 134 ? 65.643 18.474 28.428 1.00 38.60 134 GLN D C 1
ATOM 5757 O O . GLN D 1 134 ? 65.875 19.039 27.361 1.00 38.03 134 GLN D O 1
ATOM 5763 N N . GLY D 1 135 ? 65.195 17.228 28.516 1.00 40.03 135 GLY D N 1
ATOM 5764 C CA . GLY D 1 135 ? 64.946 16.443 27.326 1.00 41.36 135 GLY D CA 1
ATOM 5765 C C . GLY D 1 135 ? 66.158 15.605 26.982 1.00 42.02 135 GLY D C 1
ATOM 5766 O O . GLY D 1 135 ? 66.587 14.760 27.766 1.00 42.82 135 GLY D O 1
ATOM 5767 N N . TYR D 1 136 ? 66.719 15.847 25.805 1.00 42.13 136 TYR D N 1
ATOM 5768 C CA . TYR D 1 136 ? 67.888 15.109 25.361 1.00 42.20 136 TYR D CA 1
ATOM 5769 C C . TYR D 1 136 ? 69.133 15.968 25.566 1.00 40.07 136 TYR D C 1
ATOM 5770 O O . TYR D 1 136 ? 70.260 15.494 25.424 1.00 39.25 136 TYR D O 1
ATOM 5779 N N . CYS D 1 137 ? 68.916 17.235 25.912 1.00 37.60 137 CYS D N 1
ATOM 5780 C CA . CYS D 1 137 ? 70.010 18.168 26.160 1.00 36.07 137 CYS D CA 1
ATOM 5781 C C . CYS D 1 137 ? 70.552 17.963 27.569 1.00 33.75 137 CYS D C 1
ATOM 5782 O O . CYS D 1 137 ? 69.790 17.867 28.531 1.00 33.69 137 CYS D O 1
ATOM 5785 N N . GLN D 1 138 ? 71.872 17.898 27.691 1.00 30.27 138 GLN D N 1
ATOM 5786 C CA . GLN D 1 138 ? 72.489 17.712 28.993 1.00 27.68 138 GLN D CA 1
ATOM 5787 C C . GLN D 1 138 ? 73.847 18.397 29.077 1.00 24.26 138 GLN D C 1
ATOM 5788 O O . GLN D 1 138 ? 74.625 18.366 28.129 1.00 24.63 138 GLN D O 1
ATOM 5794 N N . GLY D 1 139 ? 74.121 19.014 30.218 1.00 21.21 139 GLY D N 1
ATOM 5795 C CA . GLY D 1 139 ? 75.389 19.688 30.402 1.00 20.63 139 GLY D CA 1
ATOM 5796 C C . GLY D 1 139 ? 75.834 19.687 31.856 1.00 20.49 139 GLY D C 1
ATOM 5797 O O . GLY D 1 139 ? 75.009 19.741 32.774 1.00 19.49 139 GLY D O 1
ATOM 5798 N N . LEU D 1 140 ? 77.139 19.617 32.080 1.00 20.57 140 LEU D N 1
ATOM 5799 C CA . LEU D 1 140 ? 77.634 19.632 33.446 1.00 21.52 140 LEU D CA 1
ATOM 5800 C C . LEU D 1 140 ? 78.884 20.484 33.565 1.00 20.72 140 LEU D C 1
ATOM 5801 O O . LEU D 1 140 ? 79.641 20.650 32.604 1.00 22.01 140 LEU D O 1
ATOM 5806 N N . LEU D 1 141 ? 79.060 21.051 34.751 1.00 19.83 141 LEU D N 1
ATOM 5807 C CA . LEU D 1 141 ? 80.211 21.882 35.082 1.00 20.34 141 LEU D CA 1
ATOM 5808 C C . LEU D 1 141 ? 80.733 21.353 36.424 1.00 20.08 141 LEU D C 1
ATOM 5809 O O . LEU D 1 141 ? 79.947 21.127 37.345 1.00 19.32 141 LEU D O 1
ATOM 5814 N N . LEU D 1 142 ? 82.045 21.147 36.525 1.00 20.51 142 LEU D N 1
ATOM 5815 C CA . LEU D 1 142 ? 82.653 20.614 37.750 1.00 20.91 142 LEU D CA 1
ATOM 5816 C C . LEU D 1 142 ? 82.589 21.572 38.941 1.00 20.07 142 LEU D C 1
ATOM 5817 O O . LEU D 1 142 ? 82.495 22.788 38.771 1.00 23.13 142 LEU D O 1
ATOM 5822 N N . PRO D 1 143 ? 82.644 21.031 40.171 1.00 19.21 143 PRO D N 1
ATOM 5823 C CA . PRO D 1 143 ? 82.584 21.824 41.409 1.00 19.54 143 PRO D CA 1
ATOM 5824 C C . PRO D 1 143 ? 83.534 23.006 41.513 1.00 18.21 143 PRO D C 1
ATOM 5825 O O . PRO D 1 143 ? 83.175 24.043 42.069 1.00 18.30 143 PRO D O 1
ATOM 5829 N N . GLN D 1 144 ? 84.748 22.851 40.997 1.00 19.05 144 GLN D N 1
ATOM 5830 C CA . GLN D 1 144 ? 85.745 23.918 41.081 1.00 19.27 144 GLN D CA 1
ATOM 5831 C C . GLN D 1 144 ? 85.501 25.099 40.146 1.00 20.52 144 GLN D C 1
ATOM 5832 O O . GLN D 1 144 ? 86.074 26.172 40.336 1.00 20.55 144 GLN D O 1
ATOM 5838 N N . VAL D 1 145 ? 84.656 24.915 39.139 1.00 21.75 145 VAL D N 1
ATOM 5839 C CA . VAL D 1 145 ? 84.408 25.997 38.190 1.00 20.44 145 VAL D CA 1
ATOM 5840 C C . VAL D 1 145 ? 83.881 27.279 38.823 1.00 20.43 145 VAL D C 1
ATOM 5841 O O . VAL D 1 145 ? 84.456 28.351 38.628 1.00 21.56 145 VAL D O 1
ATOM 5845 N N . ALA D 1 146 ? 82.805 27.168 39.593 1.00 19.96 146 ALA D N 1
ATOM 5846 C CA . ALA D 1 146 ? 82.187 28.338 40.209 1.00 19.08 146 ALA D CA 1
ATOM 5847 C C . ALA D 1 146 ? 83.077 29.147 41.154 1.00 18.36 146 ALA D C 1
ATOM 5848 O O . ALA D 1 146 ? 83.175 30.363 41.017 1.00 16.36 146 ALA D O 1
ATOM 5850 N N . PRO D 1 147 ? 83.732 28.486 42.124 1.00 18.15 147 PRO D N 1
ATOM 5851 C CA . PRO D 1 147 ? 84.595 29.219 43.060 1.00 18.82 147 PRO D CA 1
ATOM 5852 C C . PRO D 1 147 ? 85.886 29.776 42.460 1.00 18.59 147 PRO D C 1
ATOM 5853 O O . PRO D 1 147 ? 86.364 30.832 42.883 1.00 19.50 147 PRO D O 1
ATOM 5857 N N . GLU D 1 148 ? 86.442 29.084 41.469 1.00 17.02 148 GLU D N 1
ATOM 5858 C CA . GLU D 1 148 ? 87.676 29.539 40.835 1.00 17.08 148 GLU D CA 1
ATOM 5859 C C . GLU D 1 148 ? 87.472 30.688 39.839 1.00 18.48 148 GLU D C 1
ATOM 5860 O O . GLU D 1 148 ? 88.422 31.402 39.504 1.00 18.19 148 GLU D O 1
ATOM 5866 N N . ASN D 1 149 ? 86.241 30.873 39.368 1.00 16.91 149 ASN D N 1
ATOM 5867 C CA . ASN D 1 149 ? 85.966 31.943 38.421 1.00 18.77 149 ASN D CA 1
ATOM 5868 C C . ASN D 1 149 ? 84.935 32.955 38.907 1.00 19.41 149 ASN D C 1
ATOM 5869 O O . ASN D 1 149 ? 84.238 33.590 38.117 1.00 19.54 149 ASN D O 1
ATOM 5874 N N . ASP D 1 150 ? 84.868 33.095 40.227 1.00 21.25 150 ASP D N 1
ATOM 5875 C CA . ASP D 1 150 ? 83.984 34.040 40.889 1.00 20.77 150 ASP D CA 1
ATOM 5876 C C . ASP D 1 150 ? 82.537 34.032 40.399 1.00 22.99 150 ASP D C 1
ATOM 5877 O O . ASP D 1 150 ? 82.003 35.065 39.992 1.00 22.74 150 ASP D O 1
ATOM 5890 N N . ASP D 1 152 ? 78.512 33.108 41.390 1.00 20.17 152 ASP D N 1
ATOM 5891 C CA . ASP D 1 152 ? 77.620 32.833 42.512 1.00 18.41 152 ASP D CA 1
ATOM 5892 C C . ASP D 1 152 ? 76.633 31.755 42.062 1.00 18.41 152 ASP D C 1
ATOM 5893 O O . ASP D 1 152 ? 76.798 31.159 40.997 1.00 19.57 152 ASP D O 1
ATOM 5898 N N . SER D 1 153 ? 75.606 31.510 42.865 1.00 17.97 153 SER D N 1
ATOM 5899 C CA . SER D 1 153 ? 74.613 30.492 42.547 1.00 18.63 153 SER D CA 1
ATOM 5900 C C . SER D 1 153 ? 73.898 30.759 41.231 1.00 17.38 153 SER D C 1
ATOM 5901 O O . SER D 1 153 ? 73.730 29.861 40.413 1.00 17.32 153 SER D O 1
ATOM 5904 N N . ILE D 1 154 ? 73.466 32.000 41.051 1.00 17.68 154 ILE D N 1
ATOM 5905 C CA . ILE D 1 154 ? 72.759 32.411 39.850 1.00 16.96 154 ILE D CA 1
ATOM 5906 C C . ILE D 1 154 ? 73.638 32.183 38.624 1.00 15.64 154 ILE D C 1
ATOM 5907 O O . ILE D 1 154 ? 73.206 31.565 37.644 1.00 15.82 154 ILE D O 1
ATOM 5912 N N . ASP D 1 155 ? 74.876 32.670 38.687 1.00 13.97 155 ASP D N 1
ATOM 5913 C CA . ASP D 1 155 ? 75.803 32.507 37.573 1.00 12.32 155 ASP D CA 1
ATOM 5914 C C . ASP D 1 155 ? 75.982 31.038 37.240 1.00 13.18 155 ASP D C 1
ATOM 5915 O O . ASP D 1 155 ? 75.882 30.644 36.080 1.00 14.31 155 ASP D O 1
ATOM 5920 N N . PHE D 1 156 ? 76.242 30.223 38.259 1.00 11.90 156 PHE D N 1
ATOM 5921 C CA . PHE D 1 156 ? 76.484 28.795 38.043 1.00 12.77 156 PHE D CA 1
ATOM 5922 C C . PHE D 1 156 ? 75.337 28.068 37.362 1.00 11.75 156 PHE D C 1
ATOM 5923 O O . PHE D 1 156 ? 75.552 27.220 36.487 1.00 10.62 156 PHE D O 1
ATOM 5931 N N . LEU D 1 157 ? 74.116 28.386 37.768 1.00 13.27 157 LEU D N 1
ATOM 5932 C CA . LEU D 1 157 ? 72.950 27.769 37.151 1.00 14.09 157 LEU D CA 1
ATOM 5933 C C . LEU D 1 157 ? 72.874 28.201 35.673 1.00 13.45 157 LEU D C 1
ATOM 5934 O O . LEU D 1 157 ? 72.678 27.373 34.795 1.00 16.73 157 LEU D O 1
ATOM 5939 N N . SER D 1 158 ? 73.056 29.493 35.406 1.00 14.36 158 SER D N 1
ATOM 5940 C CA . SER D 1 158 ? 72.978 30.008 34.035 1.00 14.09 158 SER D CA 1
ATOM 5941 C C . SER D 1 158 ? 74.062 29.443 33.125 1.00 14.55 158 SER D C 1
ATOM 5942 O O . SER D 1 158 ? 73.792 29.091 31.979 1.00 13.39 158 SER D O 1
ATOM 5945 N N . HIS D 1 159 ? 75.292 29.365 33.626 1.00 13.92 159 HIS D N 1
ATOM 5946 C CA . HIS D 1 159 ? 76.376 28.818 32.824 1.00 14.23 159 HIS D CA 1
ATOM 5947 C C . HIS D 1 159 ? 76.193 27.313 32.548 1.00 14.30 159 HIS D C 1
ATOM 5948 O O . HIS D 1 159 ? 76.537 26.830 31.473 1.00 15.09 159 HIS D O 1
ATOM 5955 N N . THR D 1 160 ? 75.659 26.568 33.511 1.00 13.29 160 THR D N 1
ATOM 5956 C CA . THR D 1 160 ? 75.476 25.139 33.300 1.00 12.58 160 THR D CA 1
ATOM 5957 C C . THR D 1 160 ? 74.381 24.906 32.267 1.00 14.22 160 THR D C 1
ATOM 5958 O O . THR D 1 160 ? 74.444 23.950 31.491 1.00 15.31 160 THR D O 1
ATOM 5962 N N . CYS D 1 161 ? 73.382 25.784 32.258 1.00 14.40 161 CYS D N 1
ATOM 5963 C CA . CYS D 1 161 ? 72.297 25.686 31.289 1.00 14.83 161 CYS D CA 1
ATOM 5964 C C . CYS D 1 161 ? 72.856 25.877 29.889 1.00 14.78 161 CYS D C 1
ATOM 5965 O O . CYS D 1 161 ? 72.506 25.134 28.973 1.00 14.43 161 CYS D O 1
ATOM 5976 N N . LYS D 1 163 ? 75.953 25.422 28.994 1.00 13.42 163 LYS D N 1
ATOM 5977 C CA . LYS D 1 163 ? 76.863 24.303 28.760 1.00 14.40 163 LYS D CA 1
ATOM 5978 C C . LYS D 1 163 ? 76.072 23.132 28.180 1.00 14.61 163 LYS D C 1
ATOM 5979 O O . LYS D 1 163 ? 76.587 22.356 27.385 1.00 14.77 163 LYS D O 1
ATOM 5985 N N . ALA D 1 164 ? 74.815 23.018 28.600 1.00 14.62 164 ALA D N 1
ATOM 5986 C CA . ALA D 1 164 ? 73.926 21.954 28.141 1.00 14.96 164 ALA D CA 1
ATOM 5987 C C . ALA D 1 164 ? 73.365 22.262 26.758 1.00 14.85 164 ALA D C 1
ATOM 5988 O O . ALA D 1 164 ? 72.598 21.473 26.215 1.00 18.44 164 ALA D O 1
ATOM 5990 N N . GLY D 1 165 ? 73.742 23.412 26.205 1.00 16.90 165 GLY D N 1
ATOM 5991 C CA . GLY D 1 165 ? 73.258 23.818 24.891 1.00 15.84 165 GLY D CA 1
ATOM 5992 C C . GLY D 1 165 ? 71.924 24.547 24.974 1.00 17.53 165 GLY D C 1
ATOM 5993 O O . GLY D 1 165 ? 71.295 24.841 23.954 1.00 16.30 165 GLY D O 1
ATOM 5994 N N . LEU D 1 166 ? 71.505 24.861 26.198 1.00 17.29 166 LEU D N 1
ATOM 5995 C CA . LEU D 1 166 ? 70.230 25.529 26.433 1.00 16.43 166 LEU D CA 1
ATOM 5996 C C . LEU D 1 166 ? 70.356 27.009 26.752 1.00 17.47 166 LEU D C 1
ATOM 5997 O O . LEU D 1 166 ? 71.460 27.529 26.959 1.00 16.82 166 LEU D O 1
ATOM 6002 N N . SER D 1 167 ? 69.209 27.680 26.802 1.00 14.33 167 SER D N 1
ATOM 6003 C CA . SER D 1 167 ? 69.183 29.092 27.138 1.00 15.61 167 SER D CA 1
ATOM 6004 C C . SER D 1 167 ? 69.669 29.251 28.582 1.00 14.00 167 SER D C 1
ATOM 6005 O O . SER D 1 167 ? 69.410 28.402 29.424 1.00 12.85 167 SER D O 1
ATOM 6008 N N . PRO D 1 168 ? 70.377 30.345 28.881 1.00 14.40 168 PRO D N 1
ATOM 6009 C CA . PRO D 1 168 ? 70.878 30.564 30.244 1.00 15.25 168 PRO D CA 1
ATOM 6010 C C . PRO D 1 168 ? 69.764 30.619 31.285 1.00 15.92 168 PRO D C 1
ATOM 6011 O O . PRO D 1 168 ? 69.989 30.315 32.449 1.00 17.46 168 PRO D O 1
ATOM 6015 N N . ASP D 1 169 ? 68.560 30.998 30.867 1.00 16.24 169 ASP D N 1
ATOM 6016 C CA . ASP D 1 169 ? 67.440 31.096 31.794 1.00 16.47 169 ASP D CA 1
ATOM 6017 C C . ASP D 1 169 ? 66.581 29.835 31.868 1.00 16.97 169 ASP D C 1
ATOM 6018 O O . ASP D 1 169 ? 65.497 29.853 32.454 1.00 17.83 169 ASP D O 1
ATOM 6023 N N . ALA D 1 170 ? 67.073 28.742 31.289 1.00 16.73 170 ALA D N 1
ATOM 6024 C CA . ALA D 1 170 ? 66.341 27.475 31.295 1.00 16.51 170 ALA D CA 1
ATOM 6025 C C . ALA D 1 170 ? 65.988 27.022 32.711 1.00 17.09 170 ALA D C 1
ATOM 6026 O O . ALA D 1 170 ? 64.934 26.419 32.923 1.00 16.87 170 ALA D O 1
ATOM 6028 N N . TRP D 1 171 ? 66.857 27.319 33.677 1.00 16.60 171 TRP D N 1
ATOM 6029 C CA . TRP D 1 171 ? 66.603 26.912 35.058 1.00 17.38 171 TRP D CA 1
ATOM 6030 C C . TRP D 1 171 ? 65.454 27.700 35.666 1.00 19.29 171 TRP D C 1
ATOM 6031 O O . TRP D 1 171 ? 64.715 27.188 36.508 1.00 19.36 171 TRP D O 1
ATOM 6042 N N . VAL D 1 172 ? 65.305 28.949 35.234 1.00 19.30 172 VAL D N 1
ATOM 6043 C CA . VAL D 1 172 ? 64.233 29.794 35.736 1.00 19.01 172 VAL D CA 1
ATOM 6044 C C . VAL D 1 172 ? 62.914 29.258 35.204 1.00 18.90 172 VAL D C 1
ATOM 6045 O O . VAL D 1 172 ? 61.877 29.418 35.835 1.00 18.90 172 VAL D O 1
ATOM 6049 N N . LYS D 1 173 ? 62.964 28.610 34.043 1.00 22.08 173 LYS D N 1
ATOM 6050 C CA . LYS D 1 173 ? 61.765 28.065 33.417 1.00 23.82 173 LYS D CA 1
ATOM 6051 C C . LYS D 1 173 ? 61.405 26.640 33.836 1.00 24.53 173 LYS D C 1
ATOM 6052 O O . LYS D 1 173 ? 60.399 26.091 33.379 1.00 24.51 173 LYS D O 1
ATOM 6058 N N . GLY D 1 174 ? 62.220 26.034 34.694 1.00 24.44 174 GLY D N 1
ATOM 6059 C CA . GLY D 1 174 ? 61.903 24.694 35.154 1.00 23.39 174 GLY D CA 1
ATOM 6060 C C . GLY D 1 174 ? 62.774 23.575 34.632 1.00 24.21 174 GLY D C 1
ATOM 6061 O O . GLY D 1 174 ? 62.402 22.405 34.738 1.00 24.77 174 GLY D O 1
ATOM 6062 N N . ALA D 1 175 ? 63.928 23.909 34.065 1.00 24.13 175 ALA D N 1
ATOM 6063 C CA . ALA D 1 175 ? 64.818 22.871 33.562 1.00 23.90 175 ALA D CA 1
ATOM 6064 C C . ALA D 1 175 ? 65.321 22.091 34.772 1.00 24.93 175 ALA D C 1
ATOM 6065 O O . ALA D 1 175 ? 65.554 22.667 35.839 1.00 25.84 175 ALA D O 1
ATOM 6067 N N . GLU D 1 176 ? 65.478 20.783 34.611 1.00 26.20 176 GLU D N 1
ATOM 6068 C CA . GLU D 1 176 ? 65.946 19.943 35.705 1.00 27.20 176 GLU D CA 1
ATOM 6069 C C . GLU D 1 176 ? 67.371 20.277 36.114 1.00 26.08 176 GLU D C 1
ATOM 6070 O O . GLU D 1 176 ? 68.252 20.438 35.270 1.00 26.33 176 GLU D O 1
ATOM 6076 N N . VAL D 1 177 ? 67.591 20.379 37.418 1.00 25.61 177 VAL D N 1
ATOM 6077 C CA . VAL D 1 177 ? 68.910 20.689 37.943 1.00 25.45 177 VAL D CA 1
ATOM 6078 C C . VAL D 1 177 ? 69.376 19.621 38.924 1.00 26.30 177 VAL D C 1
ATOM 6079 O O . VAL D 1 177 ? 68.696 19.329 39.914 1.00 27.52 177 VAL D O 1
ATOM 6083 N N . TYR D 1 178 ? 70.538 19.039 38.640 1.00 26.17 178 TYR D N 1
ATOM 6084 C CA . TYR D 1 178 ? 71.119 18.008 39.493 1.00 25.75 178 TYR D CA 1
ATOM 6085 C C . TYR D 1 178 ? 72.450 18.488 40.063 1.00 26.14 178 TYR D C 1
ATOM 6086 O O . TYR D 1 178 ? 73.266 19.069 39.343 1.00 26.46 178 TYR D O 1
ATOM 6095 N N . CYS D 1 179 ? 72.672 18.248 41.354 1.00 23.42 179 CYS D N 1
ATOM 6096 C CA . CYS D 1 179 ? 73.923 18.651 41.979 1.00 22.93 179 CYS D CA 1
ATOM 6097 C C . CYS D 1 179 ? 74.696 17.418 42.433 1.00 23.11 179 CYS D C 1
ATOM 6098 O O . CYS D 1 179 ? 74.116 16.354 42.644 1.00 22.99 179 CYS D O 1
ATOM 6101 N N . PHE D 1 180 ? 76.011 17.563 42.560 1.00 22.42 180 PHE D N 1
ATOM 6102 C CA . PHE D 1 180 ? 76.863 16.474 43.018 1.00 20.99 180 PHE D CA 1
ATOM 6103 C C . PHE D 1 180 ? 78.089 17.059 43.695 1.00 21.29 180 PHE D C 1
ATOM 6104 O O . PHE D 1 180 ? 78.412 18.234 43.510 1.00 19.49 180 PHE D O 1
ATOM 6112 N N . GLU D 1 181 ? 78.754 16.243 44.503 1.00 21.53 181 GLU D N 1
ATOM 6113 C CA . GLU D 1 181 ? 79.949 16.678 45.208 1.00 22.43 181 GLU D CA 1
ATOM 6114 C C . GLU D 1 181 ? 81.107 15.792 44.783 1.00 20.82 181 GLU D C 1
ATOM 6115 O O . GLU D 1 181 ? 80.943 14.875 43.985 1.00 19.74 181 GLU D O 1
ATOM 6121 N N . GLY D 1 182 ? 82.280 16.075 45.327 1.00 22.06 182 GLY D N 1
ATOM 6122 C CA . GLY D 1 182 ? 83.441 15.282 45.000 1.00 22.51 182 GLY D CA 1
ATOM 6123 C C . GLY D 1 182 ? 84.414 15.259 46.157 1.00 22.96 182 GLY D C 1
ATOM 6124 O O . GLY D 1 182 ? 84.307 16.045 47.101 1.00 22.19 182 GLY D O 1
ATOM 6125 N N . GLN D 1 183 ? 85.354 14.331 46.085 1.00 22.87 183 GLN D N 1
ATOM 6126 C CA . GLN D 1 183 ? 86.389 14.191 47.092 1.00 23.61 183 GLN D CA 1
ATOM 6127 C C . GLN D 1 183 ? 87.563 13.542 46.394 1.00 22.96 183 GLN D C 1
ATOM 6128 O O . GLN D 1 183 ? 87.387 12.780 45.439 1.00 23.17 183 GLN D O 1
ATOM 6134 N N . ILE D 1 184 ? 88.761 13.869 46.848 1.00 21.06 184 ILE D N 1
ATOM 6135 C CA . ILE D 1 184 ? 89.963 13.319 46.251 1.00 22.08 184 ILE D CA 1
ATOM 6136 C C . ILE D 1 184 ? 90.736 12.516 47.282 1.00 22.37 184 ILE D C 1
ATOM 6137 O O . ILE D 1 184 ? 90.893 12.947 48.425 1.00 23.43 184 ILE D O 1
ATOM 6142 N N . PHE D 1 185 ? 91.193 11.338 46.877 1.00 22.42 185 PHE D N 1
ATOM 6143 C CA . PHE D 1 185 ? 91.998 10.491 47.735 1.00 21.76 185 PHE D CA 1
ATOM 6144 C C . PHE D 1 185 ? 93.307 10.333 46.981 1.00 22.61 185 PHE D C 1
ATOM 6145 O O . PHE D 1 185 ? 93.302 9.997 45.793 1.00 22.37 185 PHE D O 1
ATOM 6153 N N . LYS D 1 186 ? 94.422 10.610 47.650 1.00 22.69 186 LYS D N 1
ATOM 6154 C CA . LYS D 1 186 ? 95.717 10.503 46.996 1.00 25.34 186 LYS D CA 1
ATOM 6155 C C . LYS D 1 186 ? 96.825 9.892 47.840 1.00 26.07 186 LYS D C 1
ATOM 6156 O O . LYS D 1 186 ? 96.847 10.018 49.064 1.00 25.85 186 LYS D O 1
ATOM 6162 N N . GLU D 1 187 ? 97.745 9.221 47.153 1.00 27.15 187 GLU D N 1
ATOM 6163 C CA . GLU D 1 187 ? 98.886 8.586 47.787 1.00 26.68 187 GLU D CA 1
ATOM 6164 C C . GLU D 1 187 ? 99.865 9.638 48.270 1.00 27.79 187 GLU D C 1
ATOM 6165 O O . GLU D 1 187 ? 100.232 10.553 47.527 1.00 25.71 187 GLU D O 1
ATOM 6171 N N . LYS D 1 188 ? 100.277 9.507 49.524 1.00 29.88 188 LYS D N 1
ATOM 6172 C CA . LYS D 1 188 ? 101.237 10.419 50.117 1.00 31.60 188 LYS D CA 1
ATOM 6173 C C . LYS D 1 188 ? 102.601 9.898 49.668 1.00 33.37 188 LYS D C 1
ATOM 6174 O O . LYS D 1 188 ? 103.560 10.655 49.520 1.00 34.54 188 LYS D O 1
ATOM 6180 N N . GLU D 1 189 ? 102.660 8.592 49.433 1.00 34.53 189 GLU D N 1
ATOM 6181 C CA . GLU D 1 189 ? 103.874 7.920 48.977 1.00 37.04 189 GLU D CA 1
ATOM 6182 C C . GLU D 1 189 ? 103.449 6.805 48.025 1.00 36.65 189 GLU D C 1
ATOM 6183 O O . GLU D 1 189 ? 102.350 6.264 48.146 1.00 36.33 189 GLU D O 1
ATOM 6189 N N . PRO D 1 190 ? 104.311 6.445 47.064 1.00 37.41 190 PRO D N 1
ATOM 6190 C CA . PRO D 1 190 ? 103.955 5.378 46.124 1.00 37.96 190 PRO D CA 1
ATOM 6191 C C . PRO D 1 190 ? 103.470 4.114 46.831 1.00 38.89 190 PRO D C 1
ATOM 6192 O O . PRO D 1 190 ? 104.170 3.552 47.672 1.00 39.45 190 PRO D O 1
ATOM 6196 N N . ASP D 1 191 ? 102.259 3.683 46.486 1.00 39.33 191 ASP D N 1
ATOM 6197 C CA . ASP D 1 191 ? 101.655 2.496 47.080 1.00 37.76 191 ASP D CA 1
ATOM 6198 C C . ASP D 1 191 ? 101.683 2.613 48.604 1.00 36.33 191 ASP D C 1
ATOM 6199 O O . ASP D 1 191 ? 101.608 1.611 49.324 1.00 35.79 191 ASP D O 1
ATOM 6204 N N . GLY D 1 192 ? 101.777 3.848 49.088 1.00 32.91 192 GLY D N 1
ATOM 6205 C CA . GLY D 1 192 ? 101.831 4.082 50.519 1.00 31.20 192 GLY D CA 1
ATOM 6206 C C . GLY D 1 192 ? 100.559 4.591 51.165 1.00 29.63 192 GLY D C 1
ATOM 6207 O O . GLY D 1 192 ? 99.457 4.142 50.844 1.00 28.01 192 GLY D O 1
ATOM 6208 N N . GLU D 1 193 ? 100.724 5.535 52.088 1.00 28.23 193 GLU D N 1
ATOM 6209 C CA . GLU D 1 193 ? 99.604 6.118 52.811 1.00 29.64 193 GLU D CA 1
ATOM 6210 C C . GLU D 1 193 ? 98.720 6.962 51.908 1.00 29.52 193 GLU D C 1
ATOM 6211 O O . GLU D 1 193 ? 99.211 7.744 51.093 1.00 29.33 193 GLU D O 1
ATOM 6217 N N . VAL D 1 194 ? 97.413 6.809 52.072 1.00 28.44 194 VAL D N 1
ATOM 6218 C CA . VAL D 1 194 ? 96.463 7.569 51.280 1.00 29.68 194 VAL D CA 1
ATOM 6219 C C . VAL D 1 194 ? 95.808 8.635 52.152 1.00 28.43 194 VAL D C 1
ATOM 6220 O O . VAL D 1 194 ? 95.268 8.336 53.217 1.00 29.05 194 VAL D O 1
ATOM 6224 N N . ILE D 1 195 ? 95.874 9.879 51.693 1.00 28.68 195 ILE D N 1
ATOM 6225 C CA . ILE D 1 195 ? 95.291 11.006 52.404 1.00 27.85 195 ILE D CA 1
ATOM 6226 C C . ILE D 1 195 ? 94.142 11.570 51.568 1.00 29.50 195 ILE D C 1
ATOM 6227 O O . ILE D 1 195 ? 94.103 11.388 50.349 1.00 28.53 195 ILE D O 1
ATOM 6232 N N . GLU D 1 196 ? 93.210 12.253 52.225 1.00 29.74 196 GLU D N 1
ATOM 6233 C CA . GLU D 1 196 ? 92.059 12.824 51.541 1.00 29.45 196 GLU D CA 1
ATOM 6234 C C . GLU D 1 196 ? 92.126 14.344 51.411 1.00 27.94 196 GLU D C 1
ATOM 6235 O O . GLU D 1 196 ? 92.430 15.047 52.370 1.00 26.90 196 GLU D O 1
ATOM 6241 N N . GLU D 1 197 ? 91.852 14.833 50.205 1.00 25.62 197 GLU D N 1
ATOM 6242 C CA . GLU D 1 197 ? 91.839 16.265 49.906 1.00 24.70 197 GLU D CA 1
ATOM 6243 C C . GLU D 1 197 ? 90.358 16.594 49.803 1.00 23.41 197 GLU D C 1
ATOM 6244 O O . GLU D 1 197 ? 89.666 16.078 48.928 1.00 23.75 197 GLU D O 1
ATOM 6250 N N . LYS D 1 198 ? 89.864 17.438 50.700 1.00 22.65 198 LYS D N 1
ATOM 6251 C CA . LYS D 1 198 ? 88.445 17.764 50.711 1.00 24.99 198 LYS D CA 1
ATOM 6252 C C . LYS D 1 198 ? 88.029 18.849 49.725 1.00 24.90 198 LYS D C 1
ATOM 6253 O O . LYS D 1 198 ? 86.845 18.987 49.399 1.00 23.36 198 LYS D O 1
ATOM 6259 N N . PHE D 1 199 ? 89.001 19.607 49.238 1.00 23.19 199 PHE D N 1
ATOM 6260 C CA . PHE D 1 199 ? 88.708 20.692 48.317 1.00 23.60 199 PHE D CA 1
ATOM 6261 C C . PHE D 1 199 ? 89.146 20.415 46.891 1.00 23.32 199 PHE D C 1
ATOM 6262 O O . PHE D 1 199 ? 90.338 20.291 46.609 1.00 22.50 199 PHE D O 1
ATOM 6270 N N . LEU D 1 200 ? 88.173 20.312 45.993 1.00 23.84 200 LEU D N 1
ATOM 6271 C CA . LEU D 1 200 ? 88.473 20.087 44.587 1.00 22.55 200 LEU D CA 1
ATOM 6272 C C . LEU D 1 200 ? 88.912 21.398 43.940 1.00 22.73 200 LEU D C 1
ATOM 6273 O O . LEU D 1 200 ? 89.527 21.384 42.872 1.00 23.06 200 LEU D O 1
ATOM 6278 N N . GLU D 1 201 ? 88.610 22.529 44.580 1.00 20.61 201 GLU D N 1
ATOM 6279 C CA . GLU D 1 201 ? 88.985 23.825 44.008 1.00 22.40 201 GLU D CA 1
ATOM 6280 C C . GLU D 1 201 ? 90.231 24.449 44.636 1.00 23.22 201 GLU D C 1
ATOM 6281 O O . GLU D 1 201 ? 90.471 24.317 45.838 1.00 21.02 201 GLU D O 1
ATOM 6287 N N . HIS D 1 202 ? 91.020 25.129 43.807 1.00 25.35 202 HIS D N 1
ATOM 6288 C CA . HIS D 1 202 ? 92.255 25.768 44.255 1.00 27.38 202 HIS D CA 1
ATOM 6289 C C . HIS D 1 202 ? 91.967 26.984 45.118 1.00 27.06 202 HIS D C 1
ATOM 6290 O O . HIS D 1 202 ? 92.610 27.190 46.147 1.00 26.60 202 HIS D O 1
ATOM 6297 N N . HIS D 1 203 ? 90.999 27.788 44.688 1.00 27.24 203 HIS D N 1
ATOM 6298 C CA . HIS D 1 203 ? 90.619 28.999 45.403 1.00 27.47 203 HIS D CA 1
ATOM 6299 C C . HIS D 1 203 ? 89.111 29.244 45.347 1.00 29.42 203 HIS D C 1
ATOM 6300 O O . HIS D 1 203 ? 88.381 28.558 44.623 1.00 29.72 203 HIS D O 1
ATOM 6307 N N . HIS D 1 204 ? 88.652 30.233 46.106 1.00 28.56 204 HIS D N 1
ATOM 6308 C CA . HIS D 1 204 ? 87.233 30.541 46.190 1.00 28.96 204 HIS D CA 1
ATOM 6309 C C . HIS D 1 204 ? 87.040 31.977 46.684 1.00 31.02 204 HIS D C 1
ATOM 6310 O O . HIS D 1 204 ? 86.728 32.139 47.884 1.00 31.34 204 HIS D O 1
#

Radius of gyration: 33.15 Å; Cα contacts (8 Å, |Δi|>4): 1822; chains: 4; bounding box: 92×87×71 Å

InterPro domains:
  IPR002733 AMMECR1 domain [PF01871] (11-185)
  IPR002733 AMMECR1 domain [PS51112] (5-196)
  IPR023472 Uncharacterised protein family MJ0810 [MF_00645] (3-183)
  IPR023473 AMMECR1 [PTHR13016] (8-169)
  IPR023473 AMMECR1 [TIGR00296] (2-196)
  IPR027485 AMMECR1, N-terminal [G3DSA:3.30.700.20] (8-187)
  IPR027623 AmmeMemoRadiSam system protein A [TIGR04335] (9-185)
  IPR036071 AMMECR1 domain superfamily [SSF143447] (2-198)

CATH classification: 3.30.700.20 (+1 more: 3.30.1490.150)

B-factor: mean 24.87, std 9.1, range [4.32, 57.04]

Foldseek 3Di:
DPLLQLLLLQQQLVVLQLVCLPPVDDDDHPGDHDCQQQQQWKKKKWKAAPNHTAFMFIDHGSPGRNSVRSSVRSNCRQPVGVVHHHDHNPPLRMKMKMKIKDHWAWDPDALVCQQVVDDQQFKKKWWADPPFIFIGARQVDQVVDGSLVRQQVRCNSPHHSCVSNVPTIMTIMGIKMWIDPGVVDDIDIDPGPHPGD/DDLLQQLLLQVLLLLQQLVCLPPVDGDDLVPSPGDHDCQQQFQWKKKKWKAAPNHTAFMDIDHGSPGRNSVGSNVRSNCRQPPGVVHHHDHNPPLRMKMKMKTKFHWDWDPDALVCQQVVADQQFKWKWWDDDHFIFTGARQVDFVPDGSLQRQQVRCNSPHHSCVSSVPTTMIIMGIKMWIAPGRVHDIDIDRTPYPGD/DDLLQLLLLQVLLVQQQLVCLVPNDRDDLCPSPGDHDCQQQFQWKKKKWKAAPNHTAFMFIGHGSPGGNSVRSNVRSNCRQPPGVVHHHHHNPPLRMKMKMKIKDHWAWDPDALVCQQVVDDQQFKKKWWDDPPQIFTGASQPDFVPDGSLVRQQVRCNSPHHSCVSNVPTIMTIMGIKMWIAPGVVHRIDIDRGPYPGD/DDPLQQLLLQLLLQLQQLVCQPPVDGDDLVPSPGDHDCQQQFQWKKKKWKAFPRHTAFMFIDHGSPGGNSVRSSVRSNCRQPPGVVHHHHHSVPLRMKMKMKIKDHWAWDPDALVCQQVPADQQFKKKWWADPPFIFTGDNQPDFVVDGSLQRQLVRCNSPHHSCVSNVPIIMIIMGMKMWMDPGRVHDIDIDRGPYPGD